Protein AF-0000000085946834 (afdb_homodimer)

Organism: Parascaris univalens (NCBI:txid6257)

InterPro domains:
  IPR003439 ABC transporter-like, ATP-binding domain [PF00005] (408-555)
  IPR003439 ABC transporter-like, ATP-binding domain [PS50893] (389-615)
  IPR003593 AAA+ ATPase domain [SM00382] (416-610)
  IPR011527 ABC transporter type 1, transmembrane domain [PF06472] (25-292)
  IPR027417 P-loop containing nucleoside triphosphate hydrolase [G3DSA:3.40.50.300] (363-598)
  IPR027417 P-loop containing nucleoside triphosphate hydrolase [SSF52540] (380-599)
  IPR036640 ABC transporter type 1, transmembrane domain superfamily [G3DSA:1.20.1560.10] (18-349)
  IPR036640 ABC transporter type 1, transmembrane domain superfamily [SSF90123] (38-286)
  IPR050835 ATP-binding cassette sub-family D [PTHR11384] (11-608)

Nearest PDB structures (foldseek):
  8jy4-assembly1_A  TM=6.502E-01  e=3.964E-16  Homo sapiens
  8jxq-assembly1_A  TM=6.758E-01  e=2.005E-15  Homo sapiens
  8jy5-assembly1_A  TM=6.287E-01  e=2.773E-15  Homo sapiens
  9br2-assembly1_A  TM=6.436E-01  e=9.682E-15  Homo sapiens
  9c2i-assembly1_A  TM=6.472E-01  e=2.445E-14  Homo sapiens

pLDDT: mean 84.72, std 12.9, range [30.95, 97.19]

Structure (mmCIF, N/CA/C/O backbone):
data_AF-0000000085946834-model_v1
#
loop_
_entity.id
_entity.type
_entity.pdbx_description
1 polymer 'ABC transporter domain-containing protein'
#
loop_
_atom_site.group_PDB
_atom_site.id
_atom_site.type_symbol
_atom_site.label_atom_id
_atom_site.label_alt_id
_atom_site.label_comp_id
_atom_site.label_asym_id
_atom_site.label_entity_id
_atom_site.label_seq_id
_atom_site.pdbx_PDB_ins_code
_atom_site.Cartn_x
_atom_site.Cartn_y
_atom_site.Cartn_z
_atom_site.occupancy
_atom_site.B_iso_or_equiv
_atom_site.auth_seq_id
_atom_site.auth_comp_id
_atom_site.auth_asym_id
_atom_site.auth_atom_id
_atom_site.pdbx_PDB_model_num
ATOM 1 N N . MET A 1 1 ? 5.125 11.539 22.953 1 47.06 1 MET A N 1
ATOM 2 C CA . MET A 1 1 ? 6.137 11.367 21.922 1 47.06 1 MET A CA 1
ATOM 3 C C . MET A 1 1 ? 6.277 9.898 21.531 1 47.06 1 MET A C 1
ATOM 5 O O . MET A 1 1 ? 6.336 9.023 22.406 1 47.06 1 MET A O 1
ATOM 9 N N . GLY A 1 2 ? 5.934 9.633 20.297 1 52.09 2 GLY A N 1
ATOM 10 C CA . GLY A 1 2 ? 5.902 8.242 19.859 1 52.09 2 GLY A CA 1
ATOM 11 C C . GLY A 1 2 ? 7.273 7.598 19.812 1 52.09 2 GLY A C 1
ATOM 12 O O . GLY A 1 2 ? 8.258 8.25 19.469 1 52.09 2 GLY A O 1
ATOM 13 N N . LYS A 1 3 ? 7.711 6.598 20.719 1 58.09 3 LYS A N 1
ATOM 14 C CA . LYS A 1 3 ? 8.945 5.816 20.641 1 58.09 3 LYS A CA 1
ATOM 15 C C . LYS A 1 3 ? 8.797 4.66 19.656 1 58.09 3 LYS A C 1
ATOM 17 O O . LYS A 1 3 ? 7.812 3.922 19.703 1 58.09 3 LYS A O 1
ATOM 22 N N . ARG A 1 4 ? 9.734 4.617 18.578 1 56.25 4 ARG A N 1
ATOM 23 C CA . ARG A 1 4 ? 9.82 3.475 17.672 1 56.25 4 ARG A CA 1
ATOM 24 C C . ARG A 1 4 ? 10.75 2.402 18.234 1 56.25 4 ARG A C 1
ATOM 26 O O . ARG A 1 4 ? 11.93 2.66 18.484 1 56.25 4 ARG A O 1
ATOM 33 N N . ARG A 1 5 ? 10.18 1.243 18.703 1 56.38 5 ARG A N 1
ATOM 34 C CA . ARG A 1 5 ? 11 0.137 19.188 1 56.38 5 ARG A CA 1
ATOM 35 C C . ARG A 1 5 ? 11.453 -0.752 18.031 1 56.38 5 ARG A C 1
ATOM 37 O O . ARG A 1 5 ? 10.656 -1.088 17.141 1 56.38 5 ARG A O 1
ATOM 44 N N . HIS A 1 6 ? 12.68 -0.855 17.688 1 57.78 6 HIS A N 1
ATOM 45 C CA . HIS A 1 6 ? 13.18 -1.764 16.656 1 57.78 6 HIS A CA 1
ATOM 46 C C . HIS A 1 6 ? 13.195 -3.203 17.156 1 57.78 6 HIS A C 1
ATOM 48 O O . HIS A 1 6 ? 14.156 -3.627 17.812 1 57.78 6 HIS A O 1
ATOM 54 N N . VAL A 1 7 ? 12.062 -3.873 17.359 1 52.03 7 VAL A N 1
ATOM 55 C CA . VAL A 1 7 ? 12.07 -5.258 17.828 1 52.03 7 VAL A CA 1
ATOM 56 C C . VAL A 1 7 ? 12.117 -6.199 16.625 1 52.03 7 VAL A C 1
ATOM 58 O O . VAL A 1 7 ? 11.25 -6.152 15.75 1 52.03 7 VAL A O 1
ATOM 61 N N . GLU A 1 8 ? 13.234 -6.613 16.203 1 54.06 8 GLU A N 1
ATOM 62 C CA . GLU A 1 8 ? 13.273 -7.668 15.188 1 54.06 8 GLU A CA 1
ATOM 63 C C . GLU A 1 8 ? 12.867 -9.016 15.781 1 54.06 8 GLU A C 1
ATOM 65 O O . GLU A 1 8 ? 13.578 -9.562 16.625 1 54.06 8 GLU A O 1
ATOM 70 N N . GLY A 1 9 ? 11.594 -9.273 15.875 1 55.28 9 GLY A N 1
ATOM 71 C CA . GLY A 1 9 ? 11.18 -10.531 16.469 1 55.28 9 GLY A CA 1
ATOM 72 C C . GLY A 1 9 ? 11.695 -11.742 15.703 1 55.28 9 GLY A C 1
ATOM 73 O O . GLY A 1 9 ? 12.141 -11.625 14.562 1 55.28 9 GLY A O 1
ATOM 74 N N . GLU A 1 10 ? 11.883 -12.852 16.281 1 59.16 10 GLU A N 1
ATOM 75 C CA . GLU A 1 10 ? 12.281 -14.133 15.711 1 59.16 10 GLU A CA 1
ATOM 76 C C . GLU A 1 10 ? 11.203 -14.68 14.781 1 59.16 10 GLU A C 1
ATOM 78 O O . GLU A 1 10 ? 10.039 -14.82 15.18 1 59.16 10 GLU A O 1
ATOM 83 N N . PHE A 1 11 ? 11.367 -14.562 13.398 1 62.44 11 PHE A N 1
ATOM 84 C CA . PHE A 1 11 ? 10.438 -15.031 12.375 1 62.44 11 PHE A CA 1
ATOM 85 C C . PHE A 1 11 ? 10.672 -16.516 12.07 1 62.44 11 PHE A C 1
ATOM 87 O O . PHE A 1 11 ? 11.719 -16.891 11.547 1 62.44 11 PHE A O 1
ATOM 94 N N . GLY A 1 12 ? 10.328 -17.516 13.078 1 61.97 12 GLY A N 1
ATOM 95 C CA . GLY A 1 12 ? 10.602 -18.906 12.766 1 61.97 12 GLY A CA 1
ATOM 96 C C . GLY A 1 12 ? 9.352 -19.719 12.477 1 61.97 12 GLY A C 1
ATOM 97 O O . GLY A 1 12 ? 8.25 -19.297 12.828 1 61.97 12 GLY A O 1
ATOM 98 N N . VAL A 1 13 ? 9.422 -20.766 11.508 1 66.12 13 VAL A N 1
ATOM 99 C CA . VAL A 1 13 ? 8.359 -21.688 11.133 1 66.12 13 VAL A CA 1
ATOM 100 C C . VAL A 1 13 ? 8.25 -22.797 12.18 1 66.12 13 VAL A C 1
ATOM 102 O O . VAL A 1 13 ? 7.602 -23.812 11.938 1 66.12 13 VAL A O 1
ATOM 105 N N . GLY A 1 14 ? 8.625 -22.578 13.352 1 71.81 14 GLY A N 1
ATOM 106 C CA . GLY A 1 14 ? 8.508 -23.594 14.383 1 71.81 14 GLY A CA 1
ATOM 107 C C . GLY A 1 14 ? 7.219 -23.5 15.18 1 71.81 14 GLY A C 1
ATOM 108 O O . GLY A 1 14 ? 6.156 -23.219 14.617 1 71.81 14 GLY A O 1
ATOM 109 N N . LEU A 1 15 ? 7.254 -23.797 16.375 1 78.44 15 LEU A N 1
ATOM 110 C CA . LEU A 1 15 ? 6.121 -23.797 17.297 1 78.44 15 LEU A CA 1
ATOM 111 C C . LEU A 1 15 ? 5.48 -22.406 17.359 1 78.44 15 L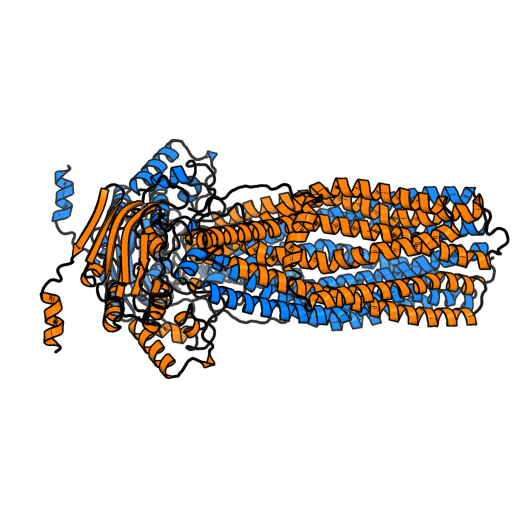EU A C 1
ATOM 113 O O . LEU A 1 15 ? 4.266 -22.297 17.531 1 78.44 15 LEU A O 1
ATOM 117 N N . GLN A 1 16 ? 6.215 -21.469 16.984 1 80.81 16 GLN A N 1
ATOM 118 C CA . GLN A 1 16 ? 5.719 -20.094 17.047 1 80.81 16 GLN A CA 1
ATOM 119 C C . GLN A 1 16 ? 4.734 -19.812 15.914 1 80.81 16 GLN A C 1
ATOM 121 O O . GLN A 1 16 ? 3.803 -19.031 16.078 1 80.81 16 GLN A O 1
ATOM 126 N N . PHE A 1 17 ? 4.977 -20.484 14.875 1 84.44 17 PHE A N 1
ATOM 127 C CA . PHE A 1 17 ? 4.078 -20.312 13.742 1 84.44 17 PHE A CA 1
ATOM 128 C C . PHE A 1 17 ? 2.664 -20.766 14.094 1 84.44 17 PHE A C 1
ATOM 130 O O . PHE A 1 17 ? 1.694 -20.062 13.805 1 84.44 17 PHE A O 1
ATOM 137 N N . TYR A 1 18 ? 2.588 -21.859 14.805 1 86.75 18 TYR A N 1
ATOM 138 C CA . TYR A 1 18 ? 1.28 -22.406 15.141 1 86.75 18 TYR A CA 1
ATOM 139 C C . TYR A 1 18 ? 0.589 -21.547 16.203 1 86.75 18 TYR A C 1
ATOM 141 O O . TYR A 1 18 ? -0.634 -21.391 16.172 1 86.75 18 TYR A O 1
ATOM 149 N N . VAL A 1 19 ? 1.345 -21.016 17.031 1 87.88 19 VAL A N 1
ATOM 150 C CA . VAL A 1 19 ? 0.779 -20.156 18.062 1 87.88 19 VAL A CA 1
ATOM 151 C C . VAL A 1 19 ? 0.197 -18.891 17.422 1 87.88 19 VAL A C 1
ATOM 153 O O . VAL A 1 19 ? -0.912 -18.469 17.75 1 87.88 19 VAL A O 1
ATOM 156 N N . ARG A 1 20 ? 0.953 -18.375 16.578 1 88.88 20 ARG A N 1
ATOM 157 C CA . ARG A 1 20 ? 0.507 -17.172 15.891 1 88.88 20 ARG A CA 1
ATOM 158 C C . ARG A 1 20 ? -0.698 -17.453 15 1 88.88 20 ARG A C 1
ATOM 160 O O . ARG A 1 20 ? -1.601 -16.625 14.883 1 88.88 20 ARG A O 1
ATOM 167 N N . LEU A 1 21 ? -0.651 -18.594 14.414 1 90.44 21 LEU A N 1
ATOM 168 C CA . LEU A 1 21 ? -1.771 -18.984 13.562 1 90.44 21 LEU A CA 1
ATOM 169 C C . LEU A 1 21 ? -3.043 -19.156 14.391 1 90.44 21 LEU A C 1
ATOM 171 O O . LEU A 1 21 ? -4.133 -18.812 13.93 1 90.44 21 LEU A O 1
ATOM 175 N N . ARG A 1 22 ? -2.898 -19.688 15.531 1 90.19 22 ARG A N 1
ATOM 176 C CA . ARG A 1 22 ? -4.047 -19.875 16.422 1 90.19 22 ARG A CA 1
ATOM 177 C C . ARG A 1 22 ? -4.652 -18.531 16.812 1 90.19 22 ARG A C 1
ATOM 179 O O . ARG A 1 22 ? -5.875 -18.391 16.891 1 90.19 22 ARG A O 1
ATOM 186 N N . LEU A 1 23 ? -3.816 -17.609 17 1 89.88 23 LEU A N 1
ATOM 187 C CA . LEU A 1 23 ? -4.277 -16.266 17.359 1 89.88 23 LEU A CA 1
ATOM 188 C C . LEU A 1 23 ? -5.078 -15.648 16.219 1 89.88 23 LEU A C 1
ATOM 190 O O . LEU A 1 23 ? -6.133 -15.055 16.438 1 89.88 23 LEU A O 1
ATOM 194 N N . VAL A 1 24 ? -4.59 -15.797 15.086 1 91.62 24 VAL A N 1
ATOM 195 C CA . VAL A 1 24 ? -5.238 -15.203 13.922 1 91.62 24 VAL A CA 1
ATOM 196 C C . VAL A 1 24 ? -6.477 -16.016 13.547 1 91.62 24 VAL A C 1
ATOM 198 O O . VAL A 1 24 ? -7.449 -15.477 13.023 1 91.62 24 VAL A O 1
ATOM 201 N N . ALA A 1 25 ? -6.43 -17.328 13.805 1 91.12 25 ALA A N 1
ATOM 202 C CA . ALA A 1 25 ? -7.551 -18.203 13.484 1 91.12 25 ALA A CA 1
ATOM 203 C C . ALA A 1 25 ? -8.805 -17.797 14.25 1 91.12 25 ALA A C 1
ATOM 205 O O . ALA A 1 25 ? -9.922 -17.953 13.742 1 91.12 25 ALA A O 1
ATOM 206 N N . ARG A 1 26 ? -8.602 -17.219 15.383 1 89.06 26 ARG A N 1
ATOM 207 C CA . ARG A 1 26 ? -9.734 -16.75 16.172 1 89.06 26 ARG A CA 1
ATOM 208 C C . ARG A 1 26 ? -10.453 -15.602 15.453 1 89.06 26 ARG A C 1
ATOM 210 O O . ARG A 1 26 ? -11.664 -15.438 15.602 1 89.06 26 ARG A O 1
ATOM 217 N N . LEU A 1 27 ? -9.695 -14.836 14.695 1 90.75 27 LEU A N 1
ATOM 218 C CA . LEU A 1 27 ? -10.266 -13.734 13.93 1 90.75 27 LEU A CA 1
ATOM 219 C C . LEU A 1 27 ? -10.961 -14.242 12.672 1 90.75 27 LEU A C 1
ATOM 221 O O . LEU A 1 27 ? -11.914 -13.625 12.195 1 90.75 27 LEU A O 1
ATOM 225 N N . LEU A 1 28 ? -10.461 -15.352 12.18 1 91.25 28 LEU A N 1
ATOM 226 C CA . LEU A 1 28 ? -10.977 -15.891 10.93 1 91.25 28 LEU A CA 1
ATOM 227 C C . LEU A 1 28 ? -12.312 -16.594 11.148 1 91.25 28 LEU A C 1
ATOM 229 O O . LEU A 1 28 ? -13.18 -16.562 10.273 1 91.25 28 LEU A O 1
ATOM 233 N N . PHE A 1 29 ? -12.406 -17.234 12.359 1 89.56 29 PHE A N 1
ATOM 234 C CA . PHE A 1 29 ? -13.625 -17.969 12.672 1 89.56 29 PHE A CA 1
ATOM 235 C C . PHE A 1 29 ? -14.328 -17.359 13.883 1 89.56 29 PHE A C 1
ATOM 237 O O . PHE A 1 29 ? -14.414 -18 14.938 1 89.56 29 PHE A O 1
ATOM 244 N N . PRO A 1 30 ? -14.867 -16.141 13.75 1 79.25 30 PRO A N 1
ATOM 245 C CA . PRO A 1 30 ? -15.562 -15.547 14.898 1 79.25 30 PRO A CA 1
ATOM 246 C C . PRO A 1 30 ? -16.844 -16.281 15.25 1 79.25 30 PRO A C 1
ATOM 248 O O . PRO A 1 30 ? -17.188 -16.406 16.438 1 79.25 30 PRO A O 1
ATOM 251 N N . ARG A 1 31 ? -17.688 -16.703 14.242 1 78 31 ARG A N 1
ATOM 252 C CA . ARG A 1 31 ? -18.938 -17.438 14.398 1 78 31 ARG A CA 1
ATOM 253 C C . ARG A 1 31 ? -19.109 -18.469 13.281 1 78 31 ARG A C 1
ATOM 255 O O . ARG A 1 31 ? -18.281 -18.562 12.383 1 78 31 ARG A O 1
ATOM 262 N N . ILE A 1 32 ? -19.969 -19.312 13.617 1 77.5 32 ILE A N 1
ATOM 263 C CA . ILE A 1 32 ? -20.328 -20.281 12.578 1 77.5 32 ILE A CA 1
ATOM 264 C C . ILE A 1 32 ? -20.953 -19.547 11.391 1 77.5 32 ILE A C 1
ATOM 266 O O . ILE A 1 32 ? -22.125 -19.172 11.445 1 77.5 32 ILE A O 1
ATOM 270 N N . ASP A 1 33 ? -20.016 -18.969 10.672 1 81.31 33 ASP A N 1
ATOM 271 C CA . ASP A 1 33 ? -20.5 -18.172 9.547 1 81.31 33 ASP A CA 1
ATOM 272 C C . ASP A 1 33 ? -20.219 -18.859 8.219 1 81.31 33 ASP A C 1
ATOM 274 O O . ASP A 1 33 ? -20.016 -20.078 8.172 1 81.31 33 ASP A O 1
ATOM 278 N N . LEU A 1 34 ? -20.312 -18.188 7.148 1 87.19 34 LEU A N 1
ATOM 279 C CA . LEU A 1 34 ? -20.156 -18.641 5.77 1 87.19 34 LEU A CA 1
ATOM 280 C C . LEU A 1 34 ? -18.781 -19.266 5.551 1 87.19 34 LEU A C 1
ATOM 282 O O . LEU A 1 34 ? -18.625 -20.141 4.695 1 87.19 34 LEU A O 1
ATOM 286 N N . ALA A 1 35 ? -17.828 -18.938 6.461 1 90.88 35 ALA A N 1
ATOM 287 C CA . ALA A 1 35 ? -16.469 -19.453 6.309 1 90.88 35 ALA A CA 1
ATOM 288 C C . ALA A 1 35 ? -16.406 -20.953 6.594 1 90.88 35 ALA A C 1
ATOM 290 O O . ALA A 1 35 ? -15.703 -21.703 5.906 1 90.88 35 ALA A O 1
ATOM 291 N N . VAL A 1 36 ? -17.188 -21.438 7.543 1 90.94 36 VAL A N 1
ATOM 292 C CA . VAL A 1 36 ? -17.203 -22.859 7.902 1 90.94 36 VAL A CA 1
ATOM 293 C C . VAL A 1 36 ? -17.828 -23.672 6.77 1 90.94 36 VAL A C 1
ATOM 295 O O . VAL A 1 36 ? -17.344 -24.75 6.441 1 90.94 36 VAL A O 1
ATOM 298 N N . ILE A 1 37 ? -18.797 -23.062 6.172 1 92.62 37 ILE A N 1
ATOM 299 C CA . ILE A 1 37 ? -19.453 -23.734 5.059 1 92.62 37 ILE A CA 1
ATOM 300 C C . ILE A 1 37 ? -18.5 -23.875 3.885 1 92.62 37 ILE A C 1
ATOM 302 O O . ILE A 1 37 ? -18.422 -24.922 3.244 1 92.62 37 ILE A O 1
ATOM 306 N N . PHE A 1 38 ? -17.75 -22.875 3.67 1 93.44 38 PHE A N 1
ATOM 307 C CA . PHE A 1 38 ? -16.828 -22.906 2.537 1 93.44 38 PHE A CA 1
ATOM 308 C C . PHE A 1 38 ? -15.656 -23.828 2.818 1 93.44 38 PHE A C 1
ATOM 310 O O . PHE A 1 38 ? -15.086 -24.422 1.896 1 93.44 38 PHE A O 1
ATOM 317 N N . VAL A 1 39 ? -15.281 -23.953 4.113 1 92.25 39 VAL A N 1
ATOM 318 C CA . VAL A 1 39 ? -14.234 -24.922 4.453 1 92.25 39 VAL A CA 1
ATOM 319 C C . VAL A 1 39 ? -14.703 -26.328 4.133 1 92.25 39 VAL A C 1
ATOM 321 O O . VAL A 1 39 ? -13.984 -27.109 3.49 1 92.25 39 VAL A O 1
ATOM 324 N N . PHE A 1 40 ? -15.906 -26.656 4.473 1 92.25 40 PHE A N 1
ATOM 325 C CA . PHE A 1 40 ? -16.453 -27.984 4.223 1 92.25 40 PHE A CA 1
ATOM 326 C C . PHE A 1 40 ? -16.703 -28.203 2.734 1 92.25 40 PHE A C 1
ATOM 328 O O . PHE A 1 40 ? -16.5 -29.297 2.219 1 92.25 40 PHE A O 1
ATOM 335 N N . ALA A 1 41 ? -17.125 -27.125 2.127 1 93.44 41 ALA A N 1
ATOM 336 C CA . ALA A 1 41 ? -17.344 -27.219 0.684 1 93.44 41 ALA A CA 1
ATOM 337 C C . ALA A 1 41 ? -16.016 -27.469 -0.047 1 93.44 41 ALA A C 1
ATOM 339 O O . ALA A 1 41 ? -15.969 -28.25 -0.991 1 93.44 41 ALA A O 1
ATOM 340 N N . THR A 1 42 ? -15.016 -26.797 0.385 1 92.5 42 THR A N 1
ATOM 341 C CA . THR A 1 42 ? -13.695 -27 -0.214 1 92.5 42 THR A CA 1
ATOM 342 C C . THR A 1 42 ? -13.18 -28.406 0.045 1 92.5 42 THR A C 1
ATOM 344 O O . THR A 1 42 ? -12.617 -29.047 -0.849 1 92.5 42 THR A O 1
ATOM 347 N N . LEU A 1 43 ? -13.391 -28.906 1.218 1 90.5 43 LEU A N 1
ATOM 348 C CA . LEU A 1 43 ? -12.961 -30.25 1.561 1 90.5 43 LEU A CA 1
ATOM 349 C C . LEU A 1 43 ? -13.727 -31.297 0.751 1 90.5 43 LEU A C 1
ATOM 351 O O . LEU A 1 43 ? -13.141 -32.25 0.229 1 90.5 43 LEU A O 1
ATOM 355 N N . SER A 1 44 ? -15.031 -31.094 0.64 1 92 44 SER A N 1
ATOM 356 C CA . SER A 1 44 ? -15.859 -32.031 -0.11 1 92 44 SER A CA 1
ATOM 357 C C . SER A 1 44 ? -15.492 -32.031 -1.589 1 92 44 SER A C 1
ATOM 359 O O . SER A 1 44 ? -15.406 -33.094 -2.207 1 92 44 SER A O 1
ATOM 361 N N . ALA A 1 45 ? -15.32 -30.875 -2.092 1 91.75 45 ALA A N 1
ATOM 362 C CA . ALA A 1 45 ? -14.93 -30.781 -3.496 1 91.75 45 ALA A CA 1
ATOM 363 C C . ALA A 1 45 ? -13.547 -31.375 -3.719 1 91.75 45 ALA A C 1
ATOM 365 O O . ALA A 1 45 ? -13.281 -31.969 -4.762 1 91.75 45 ALA A O 1
ATOM 366 N N . SER A 1 46 ? -12.656 -31.188 -2.75 1 90.94 46 SER A N 1
ATOM 367 C CA . SER A 1 46 ? -11.312 -31.75 -2.863 1 90.94 46 SER A CA 1
ATOM 368 C C . SER A 1 46 ? -11.336 -33.281 -2.824 1 90.94 46 SER A C 1
ATOM 370 O O . SER A 1 46 ? -10.625 -33.938 -3.582 1 90.94 46 SER A O 1
ATOM 372 N N . ILE A 1 47 ? -12.141 -33.844 -1.989 1 89.19 47 ILE A N 1
ATOM 373 C CA . ILE A 1 47 ? -12.289 -35.281 -1.898 1 89.19 47 ILE A CA 1
ATOM 374 C C . ILE A 1 47 ? -12.898 -35.844 -3.189 1 89.19 47 ILE A C 1
ATOM 376 O O . ILE A 1 47 ? -12.414 -36.812 -3.746 1 89.19 47 ILE A O 1
ATOM 380 N N . GLY A 1 48 ? -13.969 -35.156 -3.586 1 89.44 48 GLY A N 1
ATOM 381 C CA . GLY A 1 48 ? -14.57 -35.562 -4.848 1 89.44 48 GLY A CA 1
ATOM 382 C C . GLY A 1 48 ? -13.602 -35.5 -6.016 1 89.44 48 GLY A C 1
ATOM 383 O O . GLY A 1 48 ? -13.562 -36.406 -6.836 1 89.44 48 GLY A O 1
ATOM 384 N N . SER A 1 49 ? -12.867 -34.469 -6.062 1 90.31 49 SER A N 1
ATOM 385 C CA . SER A 1 49 ? -11.891 -34.312 -7.141 1 90.31 49 SER A CA 1
ATOM 386 C C . SER A 1 49 ? -10.82 -35.406 -7.082 1 90.31 49 SER A C 1
ATOM 388 O O . SER A 1 49 ? -10.344 -35.875 -8.117 1 90.31 49 SER A O 1
ATOM 390 N N . GLU A 1 50 ? -10.406 -35.812 -5.902 1 88.31 50 GLU A N 1
ATOM 391 C CA . GLU A 1 50 ? -9.375 -36.844 -5.758 1 88.31 50 GLU A CA 1
ATOM 392 C C . GLU A 1 50 ? -9.898 -38.219 -6.156 1 88.31 50 GLU A C 1
ATOM 394 O O . GLU A 1 50 ? -9.164 -39.031 -6.711 1 88.31 50 GLU A O 1
ATOM 399 N N . ILE A 1 51 ? -11.117 -38.469 -5.875 1 89.56 51 ILE A N 1
ATOM 400 C CA . ILE A 1 51 ? -11.727 -39.75 -6.246 1 89.56 51 ILE A CA 1
ATOM 401 C C . ILE A 1 51 ? -11.797 -39.875 -7.766 1 89.56 51 ILE A C 1
ATOM 403 O O . ILE A 1 51 ? -11.461 -40.906 -8.336 1 89.56 51 ILE A O 1
ATOM 407 N N . VAL A 1 52 ? -12.203 -38.75 -8.344 1 90.75 52 VAL A N 1
ATOM 408 C CA . VAL A 1 52 ? -12.305 -38.781 -9.797 1 90.75 52 VAL A CA 1
ATOM 409 C C . VAL A 1 52 ? -10.914 -38.812 -10.422 1 90.75 52 VAL A C 1
ATOM 411 O O . VAL A 1 52 ? -10.719 -39.438 -11.469 1 90.75 52 VAL A O 1
ATOM 414 N N . THR A 1 53 ? -9.914 -38.219 -9.75 1 88.19 53 THR A N 1
ATOM 415 C CA . THR A 1 53 ? -8.539 -38.25 -10.227 1 88.19 53 THR A CA 1
ATOM 416 C C . THR A 1 53 ? -8.016 -39.688 -10.258 1 88.19 53 THR A C 1
ATOM 418 O O . THR A 1 53 ? -7.281 -40.062 -11.172 1 88.19 53 THR A O 1
ATOM 421 N N . TYR A 1 54 ? -8.367 -40.469 -9.297 1 87.44 54 TYR A N 1
ATOM 422 C CA . TYR A 1 54 ? -7.957 -41.875 -9.258 1 87.44 54 TYR A CA 1
ATOM 423 C C . TYR A 1 54 ? -8.5 -42.625 -10.461 1 87.44 54 TYR A C 1
ATOM 425 O O . TYR A 1 54 ? -7.762 -43.375 -11.125 1 87.44 54 TYR A O 1
ATOM 433 N N . HIS A 1 55 ? -9.766 -42.438 -10.781 1 88.38 55 HIS A N 1
ATOM 434 C CA . HIS A 1 55 ? -10.367 -43.125 -11.914 1 88.38 55 HIS A CA 1
ATOM 435 C C . HIS A 1 55 ? -9.812 -42.625 -13.234 1 88.38 55 HIS A C 1
ATOM 437 O O . HIS A 1 55 ? -9.664 -43.406 -14.188 1 88.38 55 HIS A O 1
ATOM 443 N N . LEU A 1 56 ? -9.555 -41.406 -13.297 1 87.25 56 LEU A N 1
ATOM 444 C CA . LEU A 1 56 ? -8.961 -40.812 -14.492 1 87.25 56 LEU A CA 1
ATOM 445 C C . LEU A 1 56 ? -7.535 -41.312 -14.695 1 87.25 56 LEU A C 1
ATOM 447 O O . LEU A 1 56 ? -7.086 -41.5 -15.828 1 87.25 56 LEU A O 1
ATOM 451 N N . GLY A 1 57 ? -6.793 -41.594 -13.602 1 85.12 57 GLY A N 1
ATOM 452 C CA . GLY A 1 57 ? -5.422 -42.062 -13.664 1 85.12 57 GLY A CA 1
ATOM 453 C C . GLY A 1 57 ? -5.309 -43.469 -14.188 1 85.12 57 GLY A C 1
ATOM 454 O O . GLY A 1 57 ? -4.242 -43.875 -14.648 1 85.12 57 GLY A O 1
ATOM 455 N N . LEU A 1 58 ? -6.41 -44.25 -14.203 1 86.62 58 LEU A N 1
ATOM 456 C CA . LEU A 1 58 ? -6.391 -45.656 -14.672 1 86.62 58 LEU A CA 1
ATOM 457 C C . LEU A 1 58 ? -6.719 -45.719 -16.156 1 86.62 58 LEU A C 1
ATOM 459 O O . LEU A 1 58 ? -6.578 -46.781 -16.766 1 86.62 58 LEU A O 1
ATOM 463 N N . VAL A 1 59 ? -7.121 -44.594 -16.688 1 85.5 59 VAL A N 1
ATOM 464 C CA . VAL A 1 59 ? -7.551 -44.562 -18.094 1 85.5 59 VAL A CA 1
ATOM 465 C C . VAL A 1 59 ? -6.363 -44.844 -19 1 85.5 59 VAL A C 1
ATOM 467 O O . VAL A 1 59 ? -6.473 -45.656 -19.938 1 85.5 59 VAL A O 1
ATOM 470 N N . PRO A 1 60 ? -5.129 -44.25 -18.734 1 82.12 60 PRO A N 1
ATOM 471 C CA . PRO A 1 60 ? -3.988 -44.562 -19.594 1 82.12 60 PRO A CA 1
ATOM 472 C C . PRO A 1 60 ? -3.652 -46.062 -19.609 1 82.12 60 PRO A C 1
ATOM 474 O O . PRO A 1 60 ? -3.301 -46.625 -20.656 1 82.12 60 PRO A O 1
ATOM 477 N N . GLY A 1 61 ? -3.752 -46.719 -18.438 1 81.75 61 GLY A N 1
ATOM 478 C CA . GLY A 1 61 ? -3.516 -48.125 -18.406 1 81.75 61 GLY A CA 1
ATOM 479 C C . GLY A 1 61 ? -4.484 -48.938 -19.266 1 81.75 61 GLY A C 1
ATOM 480 O O . GLY A 1 61 ? -4.074 -49.812 -20.016 1 81.75 61 GLY A O 1
ATOM 481 N N . LYS A 1 62 ? -5.773 -48.562 -19.203 1 85.88 62 LYS A N 1
ATOM 482 C CA . LYS A 1 62 ? -6.785 -49.25 -20.031 1 85.88 62 LYS A CA 1
ATOM 483 C C . LYS A 1 62 ? -6.574 -48.938 -21.5 1 85.88 62 LYS A C 1
ATOM 485 O O . LYS A 1 62 ? -6.832 -49.812 -22.359 1 85.88 62 LYS A O 1
ATOM 490 N N . MET A 1 63 ? -6.133 -47.812 -21.781 1 85.75 63 MET A N 1
ATOM 491 C CA . MET A 1 63 ? -5.859 -47.438 -23.172 1 85.75 63 MET A CA 1
ATOM 492 C C . MET A 1 63 ? -4.68 -48.25 -23.703 1 85.75 63 MET A C 1
ATOM 494 O O . MET A 1 63 ? -4.703 -48.688 -24.859 1 85.75 63 MET A O 1
ATOM 498 N N . TYR A 1 64 ? -3.607 -48.344 -22.812 1 81.88 64 TYR A N 1
ATOM 499 C CA . TYR A 1 64 ? -2.479 -49.188 -23.203 1 81.88 64 TYR A CA 1
ATOM 500 C C . TYR A 1 64 ? -2.941 -50.594 -23.531 1 81.88 64 TYR A C 1
ATOM 502 O O . TYR A 1 64 ? -2.486 -51.188 -24.516 1 81.88 64 TYR A O 1
ATOM 510 N N . GLY A 1 65 ? -3.822 -51.125 -22.734 1 80.94 65 GLY A N 1
ATOM 511 C CA . GLY A 1 65 ? -4.352 -52.438 -22.969 1 80.94 65 GLY A CA 1
ATOM 512 C C . GLY A 1 65 ? -5.121 -52.562 -24.266 1 80.94 65 GLY A C 1
ATOM 513 O O . GLY A 1 65 ? -4.945 -53.531 -25.016 1 80.94 65 GLY A O 1
ATOM 514 N N . ALA A 1 66 ? -5.949 -51.594 -24.578 1 84.75 66 ALA A N 1
ATOM 515 C CA . ALA A 1 66 ? -6.746 -51.594 -25.797 1 84.75 66 ALA A CA 1
ATOM 516 C C . ALA A 1 66 ? -5.859 -51.469 -27.031 1 84.75 66 ALA A C 1
ATOM 518 O O . ALA A 1 66 ? -6.125 -52.094 -28.062 1 84.75 66 ALA A O 1
ATOM 519 N N . LEU A 1 67 ? -4.801 -50.719 -26.984 1 83.06 67 LEU A N 1
ATOM 520 C CA . LEU A 1 67 ? -3.914 -50.5 -28.109 1 83.06 67 LEU A CA 1
ATOM 521 C C . LEU A 1 67 ? -3.012 -51.688 -28.359 1 83.06 67 LEU A C 1
ATOM 523 O O . LEU A 1 67 ? -2.77 -52.094 -29.5 1 83.06 67 LEU A O 1
ATOM 527 N N . LEU A 1 68 ? -2.533 -52.281 -27.219 1 80.75 68 LEU A N 1
ATOM 528 C CA . LEU A 1 68 ? -1.64 -53.438 -27.344 1 80.75 68 LEU A CA 1
ATOM 529 C C . LEU A 1 68 ? -2.395 -54.656 -27.859 1 80.75 68 LEU A C 1
ATOM 531 O O . LEU A 1 68 ? -1.837 -55.469 -28.594 1 80.75 68 LEU A O 1
ATOM 535 N N . SER A 1 69 ? -3.688 -54.781 -27.453 1 81.75 69 SER A N 1
ATOM 536 C CA . SER A 1 69 ? -4.496 -55.938 -27.906 1 81.75 69 SER A CA 1
ATOM 537 C C . SER A 1 69 ? -5.145 -55.625 -29.266 1 81.75 69 SER A C 1
ATOM 539 O O . SER A 1 69 ? -5.727 -56.531 -29.875 1 81.75 69 SER A O 1
ATOM 541 N N . ARG A 1 70 ? -5.047 -54.438 -29.812 1 84.38 70 ARG A N 1
ATOM 542 C CA . ARG A 1 70 ? -5.605 -54 -31.094 1 84.38 70 ARG A CA 1
ATOM 543 C C . ARG A 1 70 ? -7.117 -54.219 -31.125 1 84.38 70 ARG A C 1
ATOM 545 O O . ARG A 1 70 ? -7.645 -54.75 -32.094 1 84.38 70 ARG A O 1
ATOM 552 N N . ASP A 1 71 ? -7.773 -53.938 -30.047 1 86.44 71 ASP A N 1
ATOM 553 C CA . ASP A 1 71 ? -9.227 -54.031 -29.938 1 86.44 71 ASP A CA 1
ATOM 554 C C . ASP A 1 71 ? -9.875 -52.656 -30.125 1 86.44 71 ASP A C 1
ATOM 556 O O . ASP A 1 71 ? -9.828 -51.812 -29.219 1 86.44 71 ASP A O 1
ATOM 560 N N . VAL A 1 72 ? -10.617 -52.438 -31.172 1 88.56 72 VAL A N 1
ATOM 561 C CA . VAL A 1 72 ? -11.188 -51.156 -31.547 1 88.56 72 VAL A CA 1
ATOM 562 C C . VAL A 1 72 ? -12.352 -50.812 -30.625 1 88.56 72 VAL A C 1
ATOM 564 O O . VAL A 1 72 ? -12.5 -49.688 -30.203 1 88.56 72 VAL A O 1
ATOM 567 N N . LYS A 1 73 ? -13.18 -51.781 -30.344 1 89.38 73 LYS A N 1
ATOM 568 C CA . LYS A 1 73 ? -14.344 -51.531 -29.5 1 89.38 73 LYS A CA 1
ATOM 569 C C . LYS A 1 73 ? -13.93 -51.125 -28.094 1 89.38 73 LYS A C 1
ATOM 571 O O . LYS A 1 73 ? -14.477 -50.188 -27.516 1 89.38 73 LYS A O 1
ATOM 576 N N . LYS A 1 74 ? -12.961 -51.781 -27.562 1 89.19 74 LYS A N 1
ATOM 577 C CA . LYS A 1 74 ? -12.461 -51.438 -26.219 1 89.19 74 LYS A CA 1
ATOM 578 C C . LYS A 1 74 ? -11.844 -50.062 -26.188 1 89.19 74 LYS A C 1
ATOM 580 O O . LYS A 1 74 ? -11.977 -49.344 -25.203 1 89.19 74 LYS A O 1
ATOM 585 N N . PHE A 1 75 ? -11.266 -49.75 -27.281 1 90.19 75 PHE A N 1
ATOM 586 C CA . PHE A 1 75 ? -10.633 -48.438 -27.375 1 90.19 75 PHE A CA 1
ATOM 587 C C . PHE A 1 75 ? -11.664 -47.312 -27.25 1 90.19 75 PHE A C 1
ATOM 589 O O . PHE A 1 75 ? -11.508 -46.406 -26.453 1 90.19 75 PHE A O 1
ATOM 596 N N . TRP A 1 76 ? -12.766 -47.344 -27.984 1 89.81 76 TRP A N 1
ATOM 597 C CA . TRP A 1 76 ? -13.758 -46.281 -28 1 89.81 76 TRP A CA 1
ATOM 598 C C . TRP A 1 76 ? -14.555 -46.25 -26.703 1 89.81 76 TRP A C 1
ATOM 600 O O . TRP A 1 76 ? -14.977 -45.156 -26.266 1 89.81 76 TRP A O 1
ATOM 610 N N . ASP A 1 77 ? -14.703 -47.375 -26.031 1 90.56 77 ASP A N 1
ATOM 611 C CA . ASP A 1 77 ? -15.359 -47.375 -24.719 1 90.56 77 ASP A CA 1
ATOM 612 C C . ASP A 1 77 ? -14.516 -46.688 -23.656 1 90.56 77 ASP A C 1
ATOM 614 O O . ASP A 1 77 ? -15.031 -45.906 -22.859 1 90.56 77 ASP A O 1
ATOM 618 N N . VAL A 1 78 ? -13.211 -46.969 -23.703 1 89.94 78 VAL A N 1
ATOM 619 C CA . VAL A 1 78 ? -12.305 -46.375 -22.75 1 89.94 78 VAL A CA 1
ATOM 620 C C . VAL A 1 78 ? -12.188 -44.875 -23.031 1 89.94 78 VAL A C 1
ATOM 622 O O . VAL A 1 78 ? -12.117 -44.062 -22.094 1 89.94 78 VAL A O 1
ATOM 625 N N . PHE A 1 79 ? -12.242 -44.531 -24.297 1 89.62 79 PHE A N 1
ATOM 626 C CA . PHE A 1 79 ? -12.133 -43.125 -24.672 1 89.62 79 PHE A CA 1
ATOM 627 C C . PHE A 1 79 ? -13.352 -42.344 -24.203 1 89.62 79 PHE A C 1
ATOM 629 O O . PHE A 1 79 ? -13.227 -41.219 -23.688 1 89.62 79 PHE A O 1
ATOM 636 N N . ALA A 1 80 ? -14.516 -42.875 -24.375 1 90.44 80 ALA A N 1
ATOM 637 C CA . ALA A 1 80 ? -15.758 -42.219 -23.969 1 90.44 80 ALA A CA 1
ATOM 638 C C . ALA A 1 80 ? -15.828 -42.094 -22.453 1 90.44 80 ALA A C 1
ATOM 640 O O . ALA A 1 80 ? -16.172 -41.031 -21.938 1 90.44 80 ALA A O 1
ATOM 641 N N . THR A 1 81 ? -15.5 -43.125 -21.75 1 90.19 81 THR A N 1
ATOM 642 C CA . THR A 1 81 ? -15.531 -43.062 -20.297 1 90.19 81 THR A CA 1
ATOM 643 C C . THR A 1 81 ? -14.445 -42.125 -19.766 1 90.19 81 THR A C 1
ATOM 645 O O . THR A 1 81 ? -14.656 -41.438 -18.766 1 90.19 81 THR A O 1
ATOM 648 N N . GLY A 1 82 ? -13.32 -42.219 -20.406 1 89.75 82 GLY A N 1
ATOM 649 C CA . GLY A 1 82 ? -12.258 -41.281 -20.016 1 89.75 82 GLY A CA 1
ATOM 650 C C . GLY A 1 82 ? -12.609 -39.844 -20.234 1 89.75 82 GLY A C 1
ATOM 651 O O . GLY A 1 82 ? -12.305 -39 -19.391 1 89.75 82 GLY A O 1
ATOM 652 N N . SER A 1 83 ? -13.297 -39.5 -21.312 1 90.38 83 SER A N 1
ATOM 653 C CA . SER A 1 83 ? -13.711 -38.156 -21.609 1 90.38 83 SER A CA 1
ATOM 654 C C . SER A 1 83 ? -14.727 -37.625 -20.594 1 90.38 83 SER A C 1
ATOM 656 O O . SER A 1 83 ? -14.648 -36.5 -20.156 1 90.38 83 SER A O 1
ATOM 658 N N . MET A 1 84 ? -15.609 -38.469 -20.219 1 91.25 84 MET A N 1
ATOM 659 C CA . MET A 1 84 ? -16.609 -38.094 -19.234 1 91.25 84 MET A CA 1
ATOM 660 C C . MET A 1 84 ? -15.984 -37.875 -17.875 1 91.25 84 MET A C 1
ATOM 662 O O . MET A 1 84 ? -16.344 -36.938 -17.156 1 91.25 84 MET A O 1
ATOM 666 N N . THR A 1 85 ? -15.086 -38.719 -17.5 1 92.06 85 THR A N 1
ATOM 667 C CA . THR A 1 85 ? -14.398 -38.562 -16.219 1 92.06 85 THR A CA 1
ATOM 668 C C . THR A 1 85 ? -13.555 -37.312 -16.188 1 92.06 85 THR A C 1
ATOM 670 O O . THR A 1 85 ? -13.422 -36.656 -15.148 1 92.06 85 THR A O 1
ATOM 673 N N . CYS A 1 86 ? -12.992 -36.969 -17.312 1 90.75 86 CYS A N 1
ATOM 674 C CA . CYS A 1 86 ? -12.18 -35.75 -17.391 1 90.75 86 CYS A CA 1
ATOM 675 C C . CYS A 1 86 ? -13.023 -34.5 -17.188 1 90.75 86 CYS A C 1
ATOM 677 O O . CYS A 1 86 ? -12.617 -33.594 -16.484 1 90.75 86 CYS A O 1
ATOM 679 N N . VAL A 1 87 ? -14.203 -34.469 -17.828 1 90.69 87 VAL A N 1
ATOM 680 C CA . VAL A 1 87 ? -15.109 -33.344 -17.672 1 90.69 87 VAL A CA 1
ATOM 681 C C . VAL A 1 87 ? -15.539 -33.25 -16.203 1 90.69 87 VAL A C 1
ATOM 683 O O . VAL A 1 87 ? -15.594 -32.125 -15.656 1 90.69 87 VAL A O 1
ATOM 686 N N . GLY A 1 88 ? -15.852 -34.375 -15.617 1 91.31 88 GLY A N 1
ATOM 687 C CA . GLY A 1 88 ? -16.203 -34.375 -14.211 1 91.31 88 GLY A CA 1
ATOM 688 C C . GLY A 1 88 ? -15.094 -33.844 -13.312 1 91.31 88 GLY A C 1
ATOM 689 O O . GLY A 1 88 ? -15.344 -33.094 -12.375 1 91.31 88 GLY A O 1
ATOM 690 N N . LYS A 1 89 ? -13.852 -34.188 -13.586 1 91.81 89 LYS A N 1
ATOM 691 C CA . LYS A 1 89 ? -12.703 -33.719 -12.82 1 91.81 89 LYS A CA 1
ATOM 692 C C . LYS A 1 89 ? -12.531 -32.219 -12.938 1 91.81 89 LYS A C 1
ATOM 694 O O . LYS A 1 89 ? -12.273 -31.516 -11.945 1 91.81 89 LYS A O 1
ATOM 699 N N . CYS A 1 90 ? -12.695 -31.672 -14.164 1 90.94 90 CYS A N 1
ATOM 700 C CA . CYS A 1 90 ? -12.531 -30.234 -14.398 1 90.94 90 CYS A CA 1
ATOM 701 C C . CYS A 1 90 ? -13.602 -29.438 -13.664 1 90.94 90 CYS A C 1
ATOM 703 O O . CYS A 1 90 ? -13.32 -28.375 -13.117 1 90.94 90 CYS A O 1
ATOM 705 N N . ILE A 1 91 ? -14.805 -30 -13.609 1 91.94 91 ILE A N 1
ATOM 706 C CA . ILE A 1 91 ? -15.898 -29.328 -12.914 1 91.94 91 ILE A CA 1
ATOM 707 C C . ILE A 1 91 ? -15.602 -29.297 -11.414 1 91.94 91 ILE A C 1
ATOM 709 O O . ILE A 1 91 ? -15.719 -28.266 -10.766 1 91.94 91 ILE A O 1
ATOM 713 N N . LEU A 1 92 ? -15.164 -30.391 -10.914 1 91.94 92 LEU A N 1
ATOM 714 C CA . LEU A 1 92 ? -14.922 -30.484 -9.484 1 91.94 92 LEU A CA 1
ATOM 715 C C . LEU A 1 92 ? -13.719 -29.641 -9.078 1 91.94 92 LEU A C 1
ATOM 717 O O . LEU A 1 92 ? -13.711 -29.031 -8.008 1 91.94 92 LEU A O 1
ATOM 721 N N . PHE A 1 93 ? -12.742 -29.609 -9.922 1 90.88 93 PHE A N 1
ATOM 722 C CA . PHE A 1 93 ? -11.57 -28.797 -9.633 1 90.88 93 PHE A CA 1
ATOM 723 C C . PHE A 1 93 ? -11.922 -27.312 -9.656 1 90.88 93 PHE A C 1
ATOM 725 O O . PHE A 1 93 ? -11.43 -26.531 -8.828 1 90.88 93 PHE A O 1
ATOM 732 N N . SER A 1 94 ? -12.719 -26.969 -10.641 1 91.56 94 SER A N 1
ATOM 733 C CA . SER A 1 94 ? -13.156 -25.578 -10.727 1 91.56 94 SER A CA 1
ATOM 734 C C . SER A 1 94 ? -13.992 -25.188 -9.516 1 91.56 94 SER A C 1
ATOM 736 O O . SER A 1 94 ? -13.867 -24.062 -9.008 1 91.56 94 SER A O 1
ATOM 738 N N . LEU A 1 95 ? -14.781 -26.078 -9.109 1 91.88 95 LEU A N 1
ATOM 739 C CA . LEU A 1 95 ? -15.594 -25.812 -7.93 1 91.88 95 LEU A CA 1
ATOM 740 C C . LEU A 1 95 ? -14.727 -25.719 -6.68 1 91.88 95 LEU A C 1
ATOM 742 O O . LEU A 1 95 ? -14.977 -24.891 -5.809 1 91.88 95 LEU A O 1
ATOM 746 N N . LEU A 1 96 ? -13.805 -26.562 -6.598 1 93.12 96 LEU A N 1
ATOM 747 C CA . LEU A 1 96 ? -12.867 -26.516 -5.48 1 93.12 96 LEU A CA 1
ATOM 748 C C . LEU A 1 96 ? -12.172 -25.156 -5.402 1 93.12 96 LEU A C 1
ATOM 750 O O . LEU A 1 96 ? -12.086 -24.562 -4.328 1 93.12 96 LEU A O 1
ATOM 754 N N . SER A 1 97 ? -11.711 -24.734 -6.535 1 92.75 97 SER A N 1
ATOM 755 C CA . SER A 1 97 ? -11.023 -23.438 -6.586 1 92.75 97 SER A CA 1
ATOM 756 C C . SER A 1 97 ? -11.969 -22.297 -6.234 1 92.75 97 SER A C 1
ATOM 758 O O . SER A 1 97 ? -11.594 -21.375 -5.504 1 92.75 97 SER A O 1
ATOM 760 N N . TYR A 1 98 ? -13.156 -22.391 -6.715 1 94 98 TYR A N 1
ATOM 761 C CA . TYR A 1 98 ? -14.148 -21.359 -6.445 1 94 98 TYR A CA 1
ATOM 762 C C . TYR A 1 98 ? -14.469 -21.281 -4.957 1 94 98 TYR A C 1
ATOM 764 O O . TYR A 1 98 ? -14.523 -20.188 -4.379 1 94 98 TYR A O 1
ATOM 772 N N . PHE A 1 99 ? -14.695 -22.391 -4.359 1 94.38 99 PHE A N 1
ATOM 773 C CA . PHE A 1 99 ? -15 -22.438 -2.934 1 94.38 99 PHE A CA 1
ATOM 774 C C . PHE A 1 99 ? -13.82 -21.906 -2.117 1 94.38 99 PHE A C 1
ATOM 776 O O . PHE A 1 99 ? -14.016 -21.25 -1.096 1 94.38 99 PHE A O 1
ATOM 783 N N . SER A 1 100 ? -12.648 -22.219 -2.566 1 94.25 100 SER A N 1
ATOM 784 C CA . SER A 1 100 ? -11.461 -21.719 -1.879 1 94.25 100 SER A CA 1
ATOM 785 C C . SER A 1 100 ? -11.367 -20.203 -1.976 1 94.25 100 SER A C 1
ATOM 787 O O . SER A 1 100 ? -10.938 -19.531 -1.03 1 94.25 100 SER A O 1
ATOM 789 N N . TRP A 1 101 ? -11.781 -19.656 -3.174 1 94.44 101 TRP A N 1
ATOM 790 C CA . TRP A 1 101 ? -11.773 -18.203 -3.338 1 94.44 101 TRP A CA 1
ATOM 791 C C . TRP A 1 101 ? -12.82 -17.562 -2.438 1 94.44 101 TRP A C 1
ATOM 793 O O . TRP A 1 101 ? -12.586 -16.5 -1.867 1 94.44 101 TRP A O 1
ATOM 803 N N . MET A 1 102 ? -13.969 -18.234 -2.346 1 94.62 102 MET A N 1
ATOM 804 C CA . MET A 1 102 ? -15.023 -17.719 -1.474 1 94.62 102 MET A CA 1
ATOM 805 C C . MET A 1 102 ? -14.602 -17.781 -0.01 1 94.62 102 MET A C 1
ATOM 807 O O . MET A 1 102 ? -14.945 -16.906 0.785 1 94.62 102 MET A O 1
ATOM 811 N N . LEU A 1 103 ? -13.883 -18.781 0.309 1 94.12 103 LEU A N 1
ATOM 812 C CA . LEU A 1 103 ? -13.344 -18.891 1.659 1 94.12 103 LEU A CA 1
ATOM 813 C C . LEU A 1 103 ? -12.359 -17.766 1.942 1 94.12 103 LEU A C 1
ATOM 815 O O . LEU A 1 103 ? -12.375 -17.172 3.027 1 94.12 103 LEU A O 1
ATOM 819 N N . TYR A 1 104 ? -11.477 -17.484 0.968 1 95.69 104 TYR A N 1
ATOM 820 C CA . TYR A 1 104 ? -10.539 -16.375 1.07 1 95.69 104 TYR A CA 1
ATOM 821 C C . TYR A 1 104 ? -11.266 -15.062 1.347 1 95.69 104 TYR A C 1
ATOM 823 O O . TYR A 1 104 ? -10.875 -14.305 2.238 1 95.69 104 TYR A O 1
ATOM 831 N N . LEU A 1 105 ? -12.383 -14.828 0.656 1 95.12 105 LEU A N 1
ATOM 832 C CA . LEU A 1 105 ? -13.133 -13.594 0.812 1 95.12 105 LEU A CA 1
ATOM 833 C C . LEU A 1 105 ? -13.797 -13.523 2.186 1 95.12 105 LEU A C 1
ATOM 835 O O . LEU A 1 105 ? -13.812 -12.469 2.818 1 95.12 105 LEU A O 1
ATOM 839 N N . SER A 1 106 ? -14.32 -14.625 2.611 1 94.69 106 SER A N 1
ATOM 840 C CA . SER A 1 106 ? -14.977 -14.664 3.916 1 94.69 106 SER A CA 1
ATOM 841 C C . SER A 1 106 ? -13.969 -14.453 5.043 1 94.69 106 SER A C 1
ATOM 843 O O . SER A 1 106 ? -14.242 -13.734 6.004 1 94.69 106 SER A O 1
ATOM 845 N N . TRP A 1 107 ? -12.844 -15.109 4.91 1 95.12 107 TRP A N 1
ATOM 846 C CA . TRP A 1 107 ? -11.805 -14.961 5.918 1 95.12 107 TRP A CA 1
ATOM 847 C C . TRP A 1 107 ? -11.273 -13.531 5.938 1 95.12 107 TRP A C 1
ATOM 849 O O . TRP A 1 107 ? -11 -12.977 7.008 1 95.12 107 TRP A O 1
ATOM 859 N N . ARG A 1 108 ? -11.062 -13.008 4.762 1 94.88 108 ARG A N 1
ATOM 860 C CA . ARG A 1 108 ? -10.57 -11.633 4.691 1 94.88 108 ARG A CA 1
ATOM 861 C C . ARG A 1 108 ? -11.57 -10.672 5.316 1 94.88 108 ARG A C 1
ATOM 863 O O . ARG A 1 108 ? -11.18 -9.734 6.023 1 94.88 108 ARG A O 1
ATOM 870 N N . ARG A 1 109 ? -12.828 -10.859 5.051 1 94.56 109 ARG A N 1
ATOM 871 C CA . ARG A 1 109 ? -13.875 -10.031 5.629 1 94.56 109 ARG A CA 1
ATOM 872 C C . ARG A 1 109 ? -13.859 -10.102 7.152 1 94.56 109 ARG A C 1
ATOM 874 O O . ARG A 1 109 ? -13.875 -9.07 7.828 1 94.56 109 ARG A O 1
ATOM 881 N N . ASN A 1 110 ? -13.781 -11.297 7.652 1 94.56 110 ASN A N 1
ATOM 882 C CA . ASN A 1 110 ? -13.805 -11.5 9.094 1 94.56 110 ASN A CA 1
ATOM 883 C C . ASN A 1 110 ? -12.555 -10.93 9.766 1 94.56 110 ASN A C 1
ATOM 885 O O . ASN A 1 110 ? -12.641 -10.281 10.805 1 94.56 110 ASN A O 1
ATOM 889 N N . ALA A 1 111 ? -11.453 -11.164 9.148 1 94.56 111 ALA A N 1
ATOM 890 C CA . ALA A 1 111 ? -10.188 -10.75 9.75 1 94.56 111 ALA A CA 1
ATOM 891 C C . ALA A 1 111 ? -10.047 -9.234 9.758 1 94.56 111 ALA A C 1
ATOM 893 O O . ALA A 1 111 ? -9.672 -8.641 10.773 1 94.56 111 ALA A O 1
ATOM 894 N N . VAL A 1 112 ? -10.383 -8.609 8.641 1 95.12 112 VAL A N 1
ATOM 895 C CA . VAL A 1 112 ? -10.227 -7.164 8.531 1 95.12 112 VAL A CA 1
ATOM 896 C C . VAL A 1 112 ? -11.234 -6.465 9.438 1 95.12 112 VAL A C 1
ATOM 898 O O . VAL A 1 112 ? -10.883 -5.535 10.164 1 95.12 112 VAL A O 1
ATOM 901 N N . ARG A 1 113 ? -12.477 -6.883 9.445 1 93.31 113 ARG A N 1
ATOM 902 C CA . ARG A 1 113 ? -13.5 -6.27 10.281 1 93.31 113 ARG A CA 1
ATOM 903 C C . ARG A 1 113 ? -13.18 -6.453 11.758 1 93.31 113 ARG A C 1
ATOM 905 O O . ARG A 1 113 ? -13.367 -5.535 12.555 1 93.31 113 ARG A O 1
ATOM 912 N N . GLY A 1 114 ? -12.75 -7.668 12.07 1 92.94 114 GLY A N 1
ATOM 913 C CA . GLY A 1 114 ? -12.383 -7.922 13.453 1 92.94 114 GLY A CA 1
ATOM 914 C C . GLY A 1 114 ? -11.203 -7.082 13.914 1 92.94 114 GLY A C 1
ATOM 915 O O . GLY A 1 114 ? -11.219 -6.547 15.023 1 92.94 114 GLY A O 1
ATOM 916 N N . LEU A 1 115 ? -10.242 -6.98 13.102 1 93.69 115 LEU A N 1
ATOM 917 C CA . LEU A 1 115 ? -9.055 -6.203 13.438 1 93.69 115 LEU A CA 1
ATOM 918 C C . LEU A 1 115 ? -9.383 -4.719 13.523 1 93.69 115 LEU A C 1
ATOM 920 O O . LEU A 1 115 ? -8.875 -4.016 14.406 1 93.69 115 LEU A O 1
ATOM 924 N N . GLN A 1 116 ? -10.203 -4.25 12.594 1 94.38 116 GLN A N 1
ATOM 925 C CA . GLN A 1 116 ? -10.617 -2.852 12.617 1 94.38 116 GLN A CA 1
ATOM 926 C C . GLN A 1 116 ? -11.414 -2.527 13.867 1 94.38 116 GLN A C 1
ATOM 928 O O . GLN A 1 116 ? -11.266 -1.453 14.453 1 94.38 116 GLN A O 1
ATOM 933 N N . GLU A 1 117 ? -12.242 -3.414 14.219 1 92.5 117 GLU A N 1
ATOM 934 C CA . GLU A 1 117 ? -13.039 -3.209 15.422 1 92.5 117 GLU A CA 1
ATOM 935 C C . GLU A 1 117 ? -12.148 -3.059 16.656 1 92.5 117 GLU A C 1
ATOM 937 O O . GLU A 1 117 ? -12.352 -2.16 17.469 1 92.5 117 GLU A O 1
ATOM 942 N N . LYS A 1 118 ? -11.195 -3.871 16.734 1 92.62 118 LYS A N 1
ATOM 943 C CA . LYS A 1 118 ? -10.266 -3.809 17.859 1 92.62 118 LYS A CA 1
ATOM 944 C C . LYS A 1 118 ? -9.359 -2.584 17.766 1 92.62 118 LYS A C 1
ATOM 946 O O . LYS A 1 118 ? -9.07 -1.941 18.781 1 92.62 118 LYS A O 1
ATOM 951 N N . TYR A 1 119 ? -8.969 -2.297 16.578 1 92.88 119 TYR A N 1
ATOM 952 C CA . TYR A 1 119 ? -8.055 -1.186 16.312 1 92.88 119 TYR A CA 1
ATOM 953 C C . TYR A 1 119 ? -8.695 0.143 16.703 1 92.88 119 TYR A C 1
ATOM 955 O O . TYR A 1 119 ? -8.016 1.042 17.203 1 92.88 119 TYR A O 1
ATOM 963 N N . PHE A 1 120 ? -10.055 0.28 16.516 1 92.31 120 PHE A N 1
ATOM 964 C CA . PHE A 1 120 ? -10.734 1.543 16.766 1 92.31 120 PHE A CA 1
ATOM 965 C C . PHE A 1 120 ? -11.367 1.545 18.156 1 92.31 120 PHE A C 1
ATOM 967 O O . PHE A 1 120 ? -11.914 2.562 18.594 1 92.31 120 PHE A O 1
ATOM 974 N N . SER A 1 121 ? -11.18 0.428 18.812 1 89.88 121 SER A N 1
ATOM 975 C CA . SER A 1 121 ? -11.758 0.339 20.141 1 89.88 121 SER A CA 1
ATOM 976 C C . SER A 1 121 ? -10.844 0.966 21.188 1 89.88 121 SER A C 1
ATOM 978 O O . SER A 1 121 ? -9.617 0.815 21.125 1 89.88 121 SER A O 1
ATOM 980 N N . SER A 1 122 ? -11.414 1.688 22.047 1 84.69 122 SER A N 1
ATOM 981 C CA . SER A 1 122 ? -10.766 2.262 23.219 1 84.69 122 SER A CA 1
ATOM 982 C C . SER A 1 122 ? -9.555 3.105 22.828 1 84.69 122 SER A C 1
ATOM 984 O O . SER A 1 122 ? -8.516 3.055 23.484 1 84.69 122 SER A O 1
ATOM 986 N N . ARG A 1 123 ? -9.609 3.705 21.734 1 84.75 123 ARG A N 1
ATOM 987 C CA . ARG A 1 123 ? -8.594 4.641 21.25 1 84.75 123 ARG A CA 1
ATOM 988 C C . ARG A 1 123 ? -7.242 3.953 21.109 1 84.75 123 ARG A C 1
ATOM 990 O O . ARG A 1 123 ? -6.199 4.566 21.344 1 84.75 123 ARG A O 1
ATOM 997 N N . THR A 1 124 ? -7.262 2.721 20.766 1 87.94 124 THR A N 1
ATOM 998 C CA . THR A 1 124 ? -6.031 1.956 20.578 1 87.94 124 THR A CA 1
ATOM 999 C C . THR A 1 124 ? -5.227 2.502 19.406 1 87.94 124 THR A C 1
ATOM 1001 O O . THR A 1 124 ? -3.996 2.529 19.453 1 87.94 124 THR A O 1
ATOM 1004 N N . PHE A 1 125 ? -5.973 2.902 18.375 1 89.06 125 PHE A N 1
ATOM 1005 C CA . PHE A 1 125 ? -5.281 3.443 17.219 1 89.06 125 PHE A CA 1
ATOM 1006 C C . PHE A 1 125 ? -4.477 4.68 17.594 1 89.06 125 PHE A C 1
ATOM 1008 O O . PHE A 1 125 ? -3.387 4.906 17.062 1 89.06 125 PHE A O 1
ATOM 1015 N N . TYR A 1 126 ? -4.965 5.488 18.531 1 87.56 126 TYR A N 1
ATOM 1016 C CA . TYR A 1 126 ? -4.262 6.684 18.984 1 87.56 126 TYR A CA 1
ATOM 1017 C C . TYR A 1 126 ? -3.02 6.312 19.781 1 87.56 126 TYR A C 1
ATOM 1019 O O . TYR A 1 126 ? -1.944 6.875 19.562 1 87.56 126 TYR A O 1
ATOM 1027 N N . ARG A 1 127 ? -3.137 5.406 20.641 1 85.31 127 ARG A N 1
ATOM 1028 C CA . ARG A 1 127 ? -2.02 5 21.484 1 85.31 127 ARG A CA 1
ATOM 1029 C C . ARG A 1 127 ? -0.893 4.402 20.656 1 85.31 127 ARG A C 1
ATOM 1031 O O . ARG A 1 127 ? 0.283 4.684 20.891 1 85.31 127 ARG A O 1
ATOM 1038 N N . LEU A 1 128 ? -1.287 3.643 19.719 1 85.56 128 LEU A N 1
ATOM 1039 C CA . LEU A 1 128 ? -0.3 2.947 18.906 1 85.56 128 LEU A CA 1
ATOM 1040 C C . LEU A 1 128 ? 0.437 3.926 17.984 1 85.56 128 LEU A C 1
ATOM 1042 O O . LEU A 1 128 ? 1.622 3.74 17.703 1 85.56 128 LEU A O 1
ATOM 1046 N N . ASN A 1 129 ? -0.237 4.898 17.547 1 82.94 129 ASN A N 1
ATOM 1047 C CA . ASN A 1 129 ? 0.355 5.777 16.547 1 82.94 129 ASN A CA 1
ATOM 1048 C C . ASN A 1 129 ? 1.004 7 17.188 1 82.94 129 ASN A C 1
ATOM 1050 O O . ASN A 1 129 ? 1.98 7.539 16.656 1 82.94 129 ASN A O 1
ATOM 1054 N N . CYS A 1 130 ? 0.519 7.445 18.312 1 79.38 130 CYS A N 1
ATOM 1055 C CA . CYS A 1 130 ? 0.961 8.727 18.844 1 79.38 130 CYS A CA 1
ATOM 1056 C C . CYS A 1 130 ? 1.735 8.547 20.156 1 79.38 130 CYS A C 1
ATOM 1058 O O . CYS A 1 130 ? 2.588 9.367 20.484 1 79.38 130 CYS A O 1
ATOM 1060 N N . ILE A 1 131 ? 1.445 7.566 20.938 1 79.25 131 ILE A N 1
ATOM 1061 C CA . ILE A 1 131 ? 2.027 7.453 22.266 1 79.25 131 ILE A CA 1
ATOM 1062 C C . ILE A 1 131 ? 3.189 6.465 22.25 1 79.25 131 ILE A C 1
ATOM 1064 O O . ILE A 1 131 ? 4.34 6.844 22.469 1 79.25 131 ILE A O 1
ATOM 1068 N N . ASP A 1 132 ? 2.824 5.258 21.922 1 76.5 132 ASP A N 1
ATOM 1069 C CA . ASP A 1 132 ? 3.809 4.18 21.891 1 76.5 132 ASP A CA 1
ATOM 1070 C C . ASP A 1 132 ? 3.502 3.193 20.766 1 76.5 132 ASP A C 1
ATOM 1072 O O . ASP A 1 132 ? 2.486 2.498 20.812 1 76.5 132 ASP A O 1
ATOM 1076 N N . ASP A 1 133 ? 4.426 3.139 19.891 1 77.69 133 ASP A N 1
ATOM 1077 C CA . ASP A 1 133 ? 4.184 2.252 18.766 1 77.69 133 ASP A CA 1
ATOM 1078 C C . ASP A 1 133 ? 4.352 0.789 19.156 1 77.69 133 ASP A C 1
ATOM 1080 O O . ASP A 1 133 ? 3.947 -0.114 18.422 1 77.69 133 ASP A O 1
ATOM 1084 N N . SER A 1 134 ? 4.699 0.429 20.391 1 74.25 134 SER A N 1
ATOM 1085 C CA . SER A 1 134 ? 4.852 -0.935 20.875 1 74.25 134 SER A CA 1
ATOM 1086 C C . SER A 1 134 ? 5.602 -1.805 19.875 1 74.25 134 SER A C 1
ATOM 1088 O O . SER A 1 134 ? 5.285 -2.986 19.719 1 74.25 134 SER A O 1
ATOM 1090 N N . GLY A 1 135 ? 6.398 -1.14 19.031 1 78 135 GLY A N 1
ATOM 1091 C CA . GLY A 1 135 ? 7.191 -1.881 18.062 1 78 135 GLY A CA 1
ATOM 1092 C C . GLY A 1 135 ? 6.438 -2.189 16.781 1 78 135 GLY A C 1
ATOM 1093 O O . GLY A 1 135 ? 6.941 -2.908 15.914 1 78 135 GLY A O 1
ATOM 1094 N N . ILE A 1 136 ? 5.27 -1.743 16.641 1 85.75 136 ILE A N 1
ATOM 1095 C CA . ILE A 1 136 ? 4.449 -2.031 15.469 1 85.75 136 ILE A CA 1
ATOM 1096 C C . ILE A 1 136 ? 4.73 -1.001 14.375 1 85.75 136 ILE A C 1
ATOM 1098 O O . ILE A 1 136 ? 4.469 0.19 14.555 1 85.75 136 ILE A O 1
ATOM 1102 N N . ASP A 1 137 ? 5.273 -1.507 13.336 1 84.25 137 ASP A N 1
ATOM 1103 C CA . ASP A 1 137 ? 5.523 -0.622 12.203 1 84.25 137 ASP A CA 1
ATOM 1104 C C . ASP A 1 137 ? 4.383 -0.685 11.188 1 84.25 137 ASP A C 1
ATOM 1106 O O . ASP A 1 137 ? 3.781 -1.743 10.984 1 84.25 137 ASP A O 1
ATOM 1110 N N . ASN A 1 138 ? 4.023 0.342 10.586 1 86.25 138 ASN A N 1
ATOM 1111 C CA . ASN A 1 138 ? 3.076 0.459 9.484 1 86.25 138 ASN A CA 1
ATOM 1112 C C . ASN A 1 138 ? 1.792 -0.315 9.758 1 86.25 138 ASN A C 1
ATOM 1114 O O . ASN A 1 138 ? 1.423 -1.208 8.992 1 86.25 138 ASN A O 1
ATOM 1118 N N . PRO A 1 139 ? 1.078 -0.012 10.82 1 89.94 139 PRO A N 1
ATOM 1119 C CA . PRO A 1 139 ? -0.172 -0.712 11.133 1 89.94 139 PRO A CA 1
ATOM 1120 C C . PRO A 1 139 ? -1.168 -0.672 9.977 1 89.94 139 PRO A C 1
ATOM 1122 O O . PRO A 1 139 ? -1.96 -1.604 9.805 1 89.94 139 PRO A O 1
ATOM 1125 N N . ASP A 1 140 ? -1.137 0.373 9.125 1 90.12 140 ASP A N 1
ATOM 1126 C CA . ASP A 1 140 ? -2.025 0.5 7.977 1 90.12 140 ASP A CA 1
ATOM 1127 C C . ASP A 1 140 ? -1.802 -0.637 6.98 1 90.12 140 ASP A C 1
ATOM 1129 O O . ASP A 1 140 ? -2.76 -1.24 6.492 1 90.12 140 ASP A O 1
ATOM 1133 N N . GLN A 1 141 ? -0.552 -0.914 6.762 1 89.75 141 GLN A N 1
ATOM 1134 C CA . GLN A 1 141 ? -0.218 -1.992 5.84 1 89.75 141 GLN A CA 1
ATOM 1135 C C . GLN A 1 141 ? -0.577 -3.354 6.43 1 89.75 141 GLN A C 1
ATOM 1137 O O . GLN A 1 141 ? -1.016 -4.25 5.707 1 89.75 141 GLN A O 1
ATOM 1142 N N . ARG A 1 142 ? -0.33 -3.559 7.691 1 92.31 142 ARG A N 1
ATOM 1143 C CA . ARG A 1 142 ? -0.595 -4.836 8.344 1 92.31 142 ARG A CA 1
ATOM 1144 C C . ARG A 1 142 ? -2.082 -5.168 8.312 1 92.31 142 ARG A C 1
ATOM 1146 O O . ARG A 1 142 ? -2.461 -6.32 8.086 1 92.31 142 ARG A O 1
ATOM 1153 N N . ILE A 1 143 ? -2.971 -4.168 8.422 1 93.56 143 ILE A N 1
ATOM 1154 C CA . ILE A 1 143 ? -4.414 -4.371 8.445 1 93.56 143 ILE A CA 1
ATOM 1155 C C . ILE A 1 143 ? -4.918 -4.641 7.027 1 93.56 143 ILE A C 1
ATOM 1157 O O . ILE A 1 143 ? -5.875 -5.398 6.836 1 93.56 143 ILE A O 1
ATOM 1161 N N . THR A 1 144 ? -4.246 -4.074 6.008 1 93.12 144 THR A N 1
ATOM 1162 C CA . THR A 1 144 ? -4.77 -4.148 4.648 1 93.12 144 THR A CA 1
ATOM 1163 C C . THR A 1 144 ? -4.059 -5.238 3.852 1 93.12 144 THR A C 1
ATOM 1165 O O . THR A 1 144 ? -4.539 -6.371 3.773 1 93.12 144 THR A O 1
ATOM 1168 N N . GLN A 1 145 ? -2.799 -5.039 3.557 1 91.19 145 GLN A N 1
ATOM 1169 C CA . GLN A 1 145 ? -2.084 -5.895 2.617 1 91.19 145 GLN A CA 1
ATOM 1170 C C . GLN A 1 145 ? -1.639 -7.191 3.289 1 91.19 145 GLN A C 1
ATOM 1172 O O . GLN A 1 145 ? -1.739 -8.273 2.697 1 91.19 145 GLN A O 1
ATOM 1177 N N . ASP A 1 146 ? -1.116 -7.125 4.512 1 92.62 146 ASP A N 1
ATOM 1178 C CA . ASP A 1 146 ? -0.607 -8.328 5.164 1 92.62 146 ASP A CA 1
ATOM 1179 C C . ASP A 1 146 ? -1.734 -9.32 5.449 1 92.62 146 ASP A C 1
ATOM 1181 O O . ASP A 1 146 ? -1.582 -10.523 5.227 1 92.62 146 ASP A O 1
ATOM 1185 N N . VAL A 1 147 ? -2.848 -8.812 5.945 1 94.69 147 VAL A N 1
ATOM 1186 C CA . VAL A 1 147 ? -3.99 -9.68 6.23 1 94.69 147 VAL A CA 1
ATOM 1187 C C . VAL A 1 147 ? -4.488 -10.32 4.938 1 94.69 147 VAL A C 1
ATOM 1189 O O . VAL A 1 147 ? -4.859 -11.5 4.926 1 94.69 147 VAL A O 1
ATOM 1192 N N . GLU A 1 148 ? -4.543 -9.539 3.875 1 94.44 148 GLU A N 1
ATOM 1193 C CA . GLU A 1 148 ? -4.957 -10.07 2.578 1 94.44 148 GLU A CA 1
ATOM 1194 C C . GLU A 1 148 ? -4.059 -11.227 2.139 1 94.44 148 GLU A C 1
ATOM 1196 O O . GLU A 1 148 ? -4.547 -12.258 1.684 1 94.44 148 GLU A O 1
ATOM 1201 N N . LYS A 1 149 ? -2.775 -11.094 2.285 1 93.19 149 LYS A N 1
ATOM 1202 C CA . LYS A 1 149 ? -1.816 -12.109 1.862 1 93.19 149 LYS A CA 1
ATOM 1203 C C . LYS A 1 149 ? -1.935 -13.367 2.719 1 93.19 149 LYS A C 1
ATOM 1205 O O . LYS A 1 149 ? -1.858 -14.484 2.205 1 93.19 149 LYS A O 1
ATOM 1210 N N . VAL A 1 150 ? -2.127 -13.211 4.027 1 94.44 150 VAL A N 1
ATOM 1211 C CA . VAL A 1 150 ? -2.264 -14.352 4.93 1 94.44 150 VAL A CA 1
ATOM 1212 C C . VAL A 1 150 ? -3.525 -15.141 4.582 1 94.44 150 VAL A C 1
ATOM 1214 O O . VAL A 1 150 ? -3.486 -16.359 4.453 1 94.44 150 VAL A O 1
ATOM 1217 N N . CYS A 1 151 ? -4.648 -14.43 4.387 1 94.88 151 CYS A N 1
ATOM 1218 C CA . CYS A 1 151 ? -5.91 -15.086 4.066 1 94.88 151 CYS A CA 1
ATOM 1219 C C . CYS A 1 151 ? -5.84 -15.766 2.705 1 94.88 151 CYS A C 1
ATOM 1221 O O . CYS A 1 151 ? -6.359 -16.875 2.529 1 94.88 151 CYS A O 1
ATOM 1223 N N . SER A 1 152 ? -5.164 -15.109 1.775 1 94 152 SER A N 1
ATOM 1224 C CA . SER A 1 152 ? -5.035 -15.68 0.438 1 94 152 SER A CA 1
ATOM 1225 C C . SER A 1 152 ? -4.18 -16.938 0.457 1 94 152 SER A C 1
ATOM 1227 O O . SER A 1 152 ? -4.57 -17.969 -0.105 1 94 152 SER A O 1
ATOM 1229 N N . GLN A 1 153 ? -3.039 -16.891 1.106 1 92.69 153 GLN A N 1
ATOM 1230 C CA . GLN A 1 153 ? -2.15 -18.047 1.175 1 92.69 153 GLN A CA 1
ATOM 1231 C C . GLN A 1 153 ? -2.797 -19.188 1.943 1 92.69 153 GLN A C 1
ATOM 1233 O O . GLN A 1 153 ? -2.719 -20.344 1.524 1 92.69 153 GLN A O 1
ATOM 1238 N N . LEU A 1 154 ? -3.482 -18.922 3.016 1 92.56 154 LEU A N 1
ATOM 1239 C CA . LEU A 1 154 ? -4.098 -19.938 3.855 1 92.56 154 LEU A CA 1
ATOM 1240 C C . LEU A 1 154 ? -5.266 -20.609 3.137 1 92.56 154 LEU A C 1
ATOM 1242 O O . LEU A 1 154 ? -5.363 -21.828 3.1 1 92.56 154 LEU A O 1
ATOM 1246 N N . ALA A 1 155 ? -6.102 -19.781 2.529 1 93 155 ALA A N 1
ATOM 1247 C CA . ALA A 1 155 ? -7.34 -20.297 1.953 1 93 155 ALA A CA 1
ATOM 1248 C C . ALA A 1 155 ? -7.082 -20.984 0.615 1 93 155 ALA A C 1
ATOM 1250 O O . ALA A 1 155 ? -7.707 -22 0.298 1 93 155 ALA A O 1
ATOM 1251 N N . ILE A 1 156 ? -6.125 -20.469 -0.162 1 91.62 156 ILE A N 1
ATOM 1252 C CA . ILE A 1 156 ? -5.992 -20.922 -1.542 1 91.62 156 ILE A CA 1
ATOM 1253 C C . ILE A 1 156 ? -4.848 -21.938 -1.646 1 91.62 156 ILE A C 1
ATOM 1255 O O . ILE A 1 156 ? -4.996 -22.984 -2.277 1 91.62 156 ILE A O 1
ATOM 1259 N N . ASN A 1 157 ? -3.707 -21.734 -1.019 1 89.94 157 ASN A N 1
ATOM 1260 C CA . ASN A 1 157 ? -2.525 -22.547 -1.263 1 89.94 157 ASN A CA 1
ATOM 1261 C C . ASN A 1 157 ? -2.314 -23.578 -0.152 1 89.94 157 ASN A C 1
ATOM 1263 O O . ASN A 1 157 ? -1.771 -24.656 -0.394 1 89.94 157 ASN A O 1
ATOM 1267 N N . ILE A 1 158 ? -2.717 -23.344 1.081 1 90 158 ILE A N 1
ATOM 1268 C CA . ILE A 1 158 ? -2.336 -24.188 2.203 1 90 158 ILE A CA 1
ATOM 1269 C C . ILE A 1 158 ? -3.5 -25.109 2.576 1 90 158 ILE A C 1
ATOM 1271 O O . ILE A 1 158 ? -3.361 -26.328 2.568 1 90 158 ILE A O 1
ATOM 1275 N N . LEU A 1 159 ? -4.656 -24.594 2.795 1 88.5 159 LEU A N 1
ATOM 1276 C CA . LEU A 1 159 ? -5.762 -25.328 3.402 1 88.5 159 LEU A CA 1
ATOM 1277 C C . LEU A 1 159 ? -6.211 -26.469 2.508 1 88.5 159 LEU A C 1
ATOM 1279 O O . LEU A 1 159 ? -6.352 -27.609 2.971 1 88.5 159 LEU A O 1
ATOM 1283 N N . PRO A 1 160 ? -6.445 -26.234 1.212 1 86.5 160 PRO A N 1
ATOM 1284 C CA . PRO A 1 160 ? -6.906 -27.359 0.389 1 86.5 160 PRO A CA 1
ATOM 1285 C C . PRO A 1 160 ? -5.922 -28.516 0.373 1 86.5 160 PRO A C 1
ATOM 1287 O O . PRO A 1 160 ? -6.328 -29.688 0.476 1 86.5 160 PRO A O 1
ATOM 1290 N N . SER A 1 161 ? -4.66 -28.234 0.281 1 87.19 161 SER A N 1
ATOM 1291 C CA . SER A 1 161 ? -3.639 -29.281 0.223 1 87.19 161 SER A CA 1
ATOM 1292 C C . SER A 1 161 ? -3.428 -29.922 1.59 1 87.19 161 SER A C 1
ATOM 1294 O O . SER A 1 161 ? -3.184 -31.125 1.684 1 87.19 161 SER A O 1
ATOM 1296 N N . ALA A 1 162 ? -3.516 -29.156 2.629 1 84.75 162 ALA A N 1
ATOM 1297 C CA . ALA A 1 162 ? -3.281 -29.656 3.979 1 84.75 162 ALA A CA 1
ATOM 1298 C C . ALA A 1 162 ? -4.438 -30.547 4.441 1 84.75 162 ALA A C 1
ATOM 1300 O O . ALA A 1 162 ? -4.23 -31.5 5.191 1 84.75 162 ALA A O 1
ATOM 1301 N N . LEU A 1 163 ? -5.586 -30.328 4.012 1 82.12 163 LEU A N 1
ATOM 1302 C CA . LEU A 1 163 ? -6.754 -31.078 4.477 1 82.12 163 LEU A CA 1
ATOM 1303 C C . LEU A 1 163 ? -6.879 -32.406 3.74 1 82.12 163 LEU A C 1
ATOM 1305 O O . LEU A 1 163 ? -7.238 -33.406 4.34 1 82.12 163 LEU A O 1
ATOM 1309 N N . ILE A 1 164 ? -6.543 -32.406 2.494 1 86.38 164 ILE A N 1
ATOM 1310 C CA . ILE A 1 164 ? -6.734 -33.594 1.697 1 86.38 164 ILE A CA 1
ATOM 1311 C C . ILE A 1 164 ? -5.469 -34.469 1.738 1 86.38 164 ILE A C 1
ATOM 1313 O O . ILE A 1 164 ? -5.52 -35.656 1.5 1 86.38 164 ILE A O 1
ATOM 1317 N N . GLY A 1 165 ? -4.387 -33.844 2.105 1 83.06 165 GLY A N 1
ATOM 1318 C CA . GLY A 1 165 ? -3.082 -34.5 2.049 1 83.06 165 GLY A CA 1
ATOM 1319 C C . GLY A 1 165 ? -3.033 -35.812 2.781 1 83.06 165 GLY A C 1
ATOM 1320 O O . GLY A 1 165 ? -2.717 -36.844 2.188 1 83.06 165 GLY A O 1
ATOM 1321 N N . PRO A 1 166 ? -3.496 -35.875 3.959 1 80.25 166 PRO A N 1
ATOM 1322 C CA . PRO A 1 166 ? -3.418 -37.125 4.73 1 80.25 166 PRO A CA 1
ATOM 1323 C C . PRO A 1 166 ? -4.266 -38.25 4.133 1 80.25 166 PRO A C 1
ATOM 1325 O O . PRO A 1 166 ? -3.852 -39.406 4.145 1 80.25 166 PRO A O 1
ATOM 1328 N N . PHE A 1 167 ? -5.336 -37.938 3.52 1 82.81 167 PHE A N 1
ATOM 1329 C CA . PHE A 1 167 ? -6.215 -38.969 2.951 1 82.81 167 PHE A CA 1
ATOM 1330 C C . PHE A 1 167 ? -5.629 -39.531 1.663 1 82.81 167 PHE A C 1
ATOM 1332 O O . PHE A 1 167 ? -5.711 -40.719 1.416 1 82.81 167 PHE A O 1
ATOM 1339 N N . VAL A 1 168 ? -5.086 -38.688 0.964 1 88.12 168 VAL A N 1
ATOM 1340 C CA . VAL A 1 168 ? -4.496 -39.094 -0.299 1 88.12 168 VAL A CA 1
ATOM 1341 C C . VAL A 1 168 ? -3.26 -39.969 -0.027 1 88.12 168 VAL A C 1
ATOM 1343 O O . VAL A 1 168 ? -3.037 -40.969 -0.695 1 88.12 168 VAL A O 1
ATOM 1346 N N . VAL A 1 169 ? -2.506 -39.625 0.976 1 88.19 169 VAL A N 1
ATOM 1347 C CA . VAL A 1 169 ? -1.294 -40.375 1.322 1 88.19 169 VAL A CA 1
ATOM 1348 C C . VAL A 1 169 ? -1.659 -41.781 1.794 1 88.19 169 VAL A C 1
ATOM 1350 O O . VAL A 1 169 ? -1.021 -42.75 1.398 1 88.19 169 VAL A O 1
ATOM 1353 N N . VAL A 1 170 ? -2.688 -41.875 2.557 1 88.12 170 VAL A N 1
ATOM 1354 C CA . VAL A 1 170 ? -3.092 -43.156 3.098 1 88.12 170 VAL A CA 1
ATOM 1355 C C . VAL A 1 170 ? -3.605 -44.062 1.971 1 88.12 170 VAL A C 1
ATOM 1357 O O . VAL A 1 170 ? -3.25 -45.25 1.894 1 88.12 170 VAL A O 1
ATOM 1360 N N . TRP A 1 171 ? -4.398 -43.5 1.102 1 89.06 171 TRP A N 1
ATOM 1361 C CA . TRP A 1 171 ? -4.984 -44.25 0.008 1 89.06 171 TRP A CA 1
ATOM 1362 C C . TRP A 1 171 ? -3.898 -44.812 -0.907 1 89.06 171 TRP A C 1
ATOM 1364 O O . TRP A 1 171 ? -3.871 -46 -1.189 1 89.06 171 TRP A O 1
ATOM 1374 N N . TYR A 1 172 ? -2.992 -44.062 -1.295 1 90.75 172 TYR A N 1
ATOM 1375 C CA . TYR A 1 172 ? -1.986 -44.5 -2.26 1 90.75 172 TYR A CA 1
ATOM 1376 C C . TYR A 1 172 ? -0.893 -45.312 -1.58 1 90.75 172 TYR A C 1
ATOM 1378 O O . TYR A 1 172 ? -0.189 -46.094 -2.234 1 90.75 172 TYR A O 1
ATOM 1386 N N . SER A 1 173 ? -0.723 -45.094 -0.264 1 91.25 173 SER A N 1
ATOM 1387 C CA . SER A 1 173 ? 0.164 -46 0.474 1 91.25 173 SER A CA 1
ATOM 1388 C C . SER A 1 173 ? -0.385 -47.406 0.509 1 91.25 173 SER A C 1
ATOM 1390 O O . SER A 1 173 ? 0.365 -48.375 0.353 1 91.25 173 SER A O 1
ATOM 1392 N N . TRP A 1 174 ? -1.666 -47.5 0.684 1 90.94 174 TRP A N 1
ATOM 1393 C CA . TRP A 1 174 ? -2.312 -48.812 0.701 1 90.94 174 TRP A CA 1
ATOM 1394 C C . TRP A 1 174 ? -2.197 -49.5 -0.658 1 90.94 174 TRP A C 1
ATOM 1396 O O . TRP A 1 174 ? -1.861 -50.688 -0.738 1 90.94 174 TRP A O 1
ATOM 1406 N N . LYS A 1 175 ? -2.424 -48.812 -1.701 1 88.19 175 LYS A N 1
ATOM 1407 C CA . LYS A 1 175 ? -2.34 -49.344 -3.049 1 88.19 175 LYS A CA 1
ATOM 1408 C C . LYS A 1 175 ? -0.907 -49.75 -3.389 1 88.19 175 LYS A C 1
ATOM 1410 O O . LYS A 1 175 ? -0.682 -50.781 -4.059 1 88.19 175 LYS A O 1
ATOM 1415 N N . THR A 1 176 ? 0.039 -48.969 -2.998 1 88.31 176 THR A N 1
ATOM 1416 C CA . THR A 1 176 ? 1.444 -49.25 -3.26 1 88.31 176 THR A CA 1
ATOM 1417 C C . THR A 1 176 ? 1.896 -50.5 -2.475 1 88.31 176 THR A C 1
ATOM 1419 O O . THR A 1 176 ? 2.684 -51.312 -2.975 1 88.31 176 THR A O 1
ATOM 1422 N N . LEU A 1 177 ? 1.38 -50.688 -1.277 1 89.31 177 LEU A N 1
ATOM 1423 C CA . LEU A 1 177 ? 1.716 -51.844 -0.457 1 89.31 177 LEU A CA 1
ATOM 1424 C C . LEU A 1 177 ? 1.239 -53.125 -1.116 1 89.31 177 LEU A C 1
ATOM 1426 O O . LEU A 1 177 ? 1.924 -54.156 -1.055 1 89.31 177 LEU A O 1
ATOM 1430 N N . GLN A 1 178 ? 0.145 -53.094 -1.777 1 87.06 178 GLN A N 1
ATOM 1431 C CA . GLN A 1 178 ? -0.426 -54.281 -2.418 1 87.06 178 GLN A CA 1
ATOM 1432 C C . GLN A 1 178 ? 0.388 -54.688 -3.641 1 87.06 178 GLN A C 1
ATOM 1434 O O . GLN A 1 178 ? 0.458 -55.875 -3.979 1 87.06 178 GLN A O 1
ATOM 1439 N N . THR A 1 179 ? 1.005 -53.719 -4.23 1 84.81 179 THR A N 1
ATOM 1440 C CA . THR A 1 179 ? 1.667 -54.031 -5.496 1 84.81 179 THR A CA 1
ATOM 1441 C C . THR A 1 179 ? 3.168 -54.219 -5.289 1 84.81 179 THR A C 1
ATOM 1443 O O . THR A 1 179 ? 3.773 -55.094 -5.887 1 84.81 179 THR A O 1
ATOM 1446 N N . SER A 1 180 ? 3.883 -53.375 -4.508 1 85.62 180 SER A N 1
ATOM 1447 C CA . SER A 1 180 ? 5.336 -53.406 -4.391 1 85.62 180 SER A CA 1
ATOM 1448 C C . SER A 1 180 ? 5.773 -53.906 -3.021 1 85.62 180 SER A C 1
ATOM 1450 O O . SER A 1 180 ? 6.961 -54.125 -2.785 1 85.62 180 SER A O 1
ATOM 1452 N N . GLY A 1 181 ? 4.926 -54.125 -2.104 1 84.31 181 GLY A N 1
ATOM 1453 C CA . GLY A 1 181 ? 5.289 -54.625 -0.788 1 84.31 181 GLY A CA 1
ATOM 1454 C C . GLY A 1 181 ? 5.883 -53.562 0.117 1 84.31 181 GLY A C 1
ATOM 1455 O O . GLY A 1 181 ? 5.816 -52.375 -0.191 1 84.31 181 GLY A O 1
ATOM 1456 N N . PHE A 1 182 ? 6.461 -53.969 1.13 1 86.44 182 PHE A N 1
ATOM 1457 C CA . PHE A 1 182 ? 6.969 -53.094 2.174 1 86.44 182 PHE A CA 1
ATOM 1458 C C . PHE A 1 182 ? 8.234 -52.375 1.713 1 86.44 182 PHE A C 1
ATOM 1460 O O . PHE A 1 182 ? 8.508 -51.25 2.133 1 86.44 182 PHE A O 1
ATOM 1467 N N . LEU A 1 183 ? 8.898 -53 0.804 1 86.44 183 LEU A N 1
ATOM 1468 C CA . LEU A 1 183 ? 10.133 -52.375 0.324 1 86.44 183 LEU A CA 1
ATOM 1469 C C . LEU A 1 183 ? 9.836 -51.156 -0.544 1 86.44 183 LEU A C 1
ATOM 1471 O O . LEU A 1 183 ? 10.547 -50.156 -0.478 1 86.44 183 LEU A O 1
ATOM 1475 N N . GLY A 1 184 ? 8.789 -51.25 -1.304 1 86 184 GLY A N 1
ATOM 1476 C CA . GLY A 1 184 ? 8.406 -50.125 -2.131 1 86 184 GLY A CA 1
ATOM 1477 C C . GLY A 1 184 ? 7.945 -48.906 -1.325 1 86 184 GLY A C 1
ATOM 1478 O O . GLY A 1 184 ? 8.367 -47.781 -1.59 1 86 184 GLY A O 1
ATOM 1479 N N . ILE A 1 185 ? 7.23 -49.156 -0.315 1 87.88 185 ILE A N 1
ATOM 1480 C CA . ILE A 1 185 ? 6.734 -48.094 0.542 1 87.88 185 ILE A CA 1
ATOM 1481 C C . ILE A 1 185 ? 7.887 -47.469 1.328 1 87.88 185 ILE A C 1
ATOM 1483 O O . ILE A 1 185 ? 7.922 -46.25 1.55 1 87.88 185 ILE A O 1
ATOM 1487 N N . GLY A 1 186 ? 8.734 -48.281 1.758 1 89.25 186 GLY A N 1
ATOM 1488 C CA . GLY A 1 186 ? 9.891 -47.812 2.504 1 89.25 186 GLY A CA 1
ATOM 1489 C C . GLY A 1 186 ? 10.758 -46.844 1.718 1 89.25 186 GLY A C 1
ATOM 1490 O O . GLY A 1 186 ? 11.242 -45.875 2.264 1 89.25 186 GLY A O 1
ATOM 1491 N N . ILE A 1 187 ? 10.891 -47.125 0.448 1 88.62 187 ILE A N 1
ATOM 1492 C CA . ILE A 1 187 ? 11.711 -46.25 -0.403 1 88.62 187 ILE A CA 1
ATOM 1493 C C . ILE A 1 187 ? 11.031 -44.906 -0.581 1 88.62 187 ILE A C 1
ATOM 1495 O O . ILE A 1 187 ? 11.68 -43.844 -0.509 1 88.62 187 ILE A O 1
ATOM 1499 N N . VAL A 1 188 ? 9.711 -44.969 -0.788 1 88.38 188 VAL A N 1
ATOM 1500 C CA . VAL A 1 188 ? 8.984 -43.719 -1.001 1 88.38 188 VAL A CA 1
ATOM 1501 C C . VAL A 1 188 ? 8.992 -42.875 0.28 1 88.38 188 VAL A C 1
ATOM 1503 O O . VAL A 1 188 ? 9.227 -41.656 0.242 1 88.38 188 VAL A O 1
ATOM 1506 N N . TYR A 1 189 ? 8.773 -43.5 1.407 1 90.44 189 TYR A N 1
ATOM 1507 C CA . TYR A 1 189 ? 8.75 -42.781 2.678 1 90.44 189 TYR A CA 1
ATOM 1508 C C . TYR A 1 189 ? 10.141 -42.281 3.053 1 90.44 189 TYR A C 1
ATOM 1510 O O . TYR A 1 189 ? 10.289 -41.219 3.648 1 90.44 189 TYR A O 1
ATOM 1518 N N . GLY A 1 190 ? 11.125 -43.094 2.777 1 89.62 190 GLY A N 1
ATOM 1519 C CA . GLY A 1 190 ? 12.484 -42.625 2.969 1 89.62 190 GLY A CA 1
ATOM 1520 C C . GLY A 1 190 ? 12.812 -41.406 2.143 1 89.62 190 GLY A C 1
ATOM 1521 O O . GLY A 1 190 ? 13.438 -40.469 2.637 1 89.62 190 GLY A O 1
ATOM 1522 N N . TYR A 1 191 ? 12.336 -41.438 0.908 1 87.56 191 TYR A N 1
ATOM 1523 C CA . TYR A 1 191 ? 12.484 -40.312 0.008 1 87.56 191 TYR A CA 1
ATOM 1524 C C . TYR A 1 191 ? 11.773 -39.062 0.563 1 87.56 191 TYR A C 1
ATOM 1526 O O . TYR A 1 191 ? 12.305 -37.969 0.503 1 87.56 191 TYR A O 1
ATOM 1534 N N . PHE A 1 192 ? 10.656 -39.25 1.123 1 86.12 192 PHE A N 1
ATOM 1535 C CA . PHE A 1 192 ? 9.859 -38.156 1.683 1 86.12 192 PHE A CA 1
ATOM 1536 C C . PHE A 1 192 ? 10.547 -37.562 2.91 1 86.12 192 PHE A C 1
ATOM 1538 O O . PHE A 1 192 ? 10.57 -36.344 3.084 1 86.12 192 PHE A O 1
ATOM 1545 N N . VAL A 1 193 ? 11.031 -38.406 3.805 1 88.62 193 VAL A N 1
ATOM 1546 C CA . VAL A 1 193 ? 11.688 -37.938 5.023 1 88.62 193 VAL A CA 1
ATOM 1547 C C . VAL A 1 193 ? 12.93 -37.125 4.668 1 88.62 193 VAL A C 1
ATOM 1549 O O . VAL A 1 193 ? 13.188 -36.094 5.27 1 88.62 193 VAL A O 1
ATOM 1552 N N . PHE A 1 194 ? 13.586 -37.594 3.701 1 87.94 194 PHE A N 1
ATOM 1553 C CA . PHE A 1 194 ? 14.766 -36.875 3.236 1 87.94 194 PHE A CA 1
ATOM 1554 C C . PHE A 1 194 ? 14.391 -35.5 2.703 1 87.94 194 PHE A C 1
ATOM 1556 O O . PHE A 1 194 ? 15.031 -34.5 3.041 1 87.94 194 PHE A O 1
ATOM 1563 N N . GLY A 1 195 ? 13.375 -35.438 1.91 1 84 195 GLY A N 1
ATOM 1564 C CA . GLY A 1 195 ? 12.914 -34.188 1.369 1 84 195 GLY A CA 1
ATOM 1565 C C . GLY A 1 195 ? 12.406 -33.219 2.434 1 84 195 GLY A C 1
ATOM 1566 O O . GLY A 1 195 ? 12.648 -32 2.361 1 84 195 GLY A O 1
ATOM 1567 N N . THR A 1 196 ? 11.789 -33.75 3.453 1 84 196 THR A N 1
ATOM 1568 C CA . THR A 1 196 ? 11.203 -32.938 4.512 1 84 196 THR A CA 1
ATOM 1569 C C . THR A 1 196 ? 12.297 -32.281 5.367 1 84 196 THR A C 1
ATOM 1571 O O . THR A 1 196 ? 12.18 -31.141 5.785 1 84 196 THR A O 1
ATOM 1574 N N . ILE A 1 197 ? 13.305 -33 5.613 1 86.94 197 ILE A N 1
ATOM 1575 C CA . ILE A 1 197 ? 14.414 -32.5 6.414 1 86.94 197 ILE A CA 1
ATOM 1576 C C . ILE A 1 197 ? 15.094 -31.344 5.684 1 86.94 197 ILE A C 1
ATOM 1578 O O . ILE A 1 197 ? 15.375 -30.297 6.281 1 86.94 197 ILE A O 1
ATOM 1582 N N . ILE A 1 198 ? 15.258 -31.5 4.426 1 87.38 198 ILE A N 1
ATOM 1583 C CA . ILE A 1 198 ? 15.914 -30.469 3.629 1 87.38 198 ILE A CA 1
ATOM 1584 C C . ILE A 1 198 ? 15.031 -29.219 3.576 1 87.38 198 ILE A C 1
ATOM 1586 O O . ILE A 1 198 ? 15.523 -28.094 3.699 1 87.38 198 ILE A O 1
ATOM 1590 N N . ASN A 1 199 ? 13.797 -29.469 3.434 1 83.81 199 ASN A N 1
ATOM 1591 C CA . ASN A 1 199 ? 12.852 -28.359 3.354 1 83.81 199 ASN A CA 1
ATOM 1592 C C . ASN A 1 199 ? 12.82 -27.562 4.652 1 83.81 199 ASN A C 1
ATOM 1594 O O . ASN A 1 199 ? 12.727 -26.328 4.625 1 83.81 199 ASN A O 1
ATOM 1598 N N . LYS A 1 200 ? 12.844 -28.172 5.77 1 82.69 200 LYS A N 1
ATOM 1599 C CA . LYS A 1 200 ? 12.773 -27.5 7.066 1 82.69 200 LYS A CA 1
ATOM 1600 C C . LYS A 1 200 ? 13.984 -26.594 7.277 1 82.69 200 LYS A C 1
ATOM 1602 O O . LYS A 1 200 ? 13.852 -25.484 7.801 1 82.69 200 LYS A O 1
ATOM 1607 N N . ILE A 1 201 ? 15.062 -26.969 6.859 1 85.38 201 ILE A N 1
ATOM 1608 C CA . ILE A 1 201 ? 16.297 -26.234 7.059 1 85.38 201 ILE A CA 1
ATOM 1609 C C . ILE A 1 201 ? 16.312 -24.984 6.168 1 85.38 201 ILE A C 1
ATOM 1611 O O . ILE A 1 201 ? 16.766 -23.922 6.582 1 85.38 201 ILE A O 1
ATOM 1615 N N . LEU A 1 202 ? 15.766 -25.094 5.055 1 86.25 202 LEU A N 1
ATOM 1616 C CA . LEU A 1 202 ? 15.859 -24.016 4.078 1 86.25 202 LEU A CA 1
ATOM 1617 C C . LEU A 1 202 ? 14.719 -23.016 4.246 1 86.25 202 LEU A C 1
ATOM 1619 O O . LEU A 1 202 ? 14.82 -21.859 3.824 1 86.25 202 LEU A O 1
ATOM 1623 N N . LEU A 1 203 ? 13.688 -23.391 4.906 1 84.38 203 LEU A N 1
ATOM 1624 C CA . LEU A 1 203 ? 12.477 -22.578 5 1 84.38 203 LEU A CA 1
ATOM 1625 C C . LEU A 1 203 ? 12.648 -21.469 6.039 1 84.38 203 LEU A C 1
ATOM 1627 O O . LEU A 1 203 ? 12.094 -20.375 5.887 1 84.38 203 LEU A O 1
ATOM 1631 N N . SER A 1 204 ? 13.414 -21.609 7.082 1 83.88 204 SER A N 1
ATOM 1632 C CA . SER A 1 204 ? 13.516 -20.672 8.195 1 83.88 204 SER A CA 1
ATOM 1633 C C . SER A 1 204 ? 14.125 -19.344 7.746 1 83.88 204 SER A C 1
ATOM 1635 O O . SER A 1 204 ? 13.547 -18.281 7.969 1 83.88 204 SER A O 1
ATOM 1637 N N . PRO A 1 205 ? 15.234 -19.469 7.023 1 85.62 205 PRO A N 1
ATOM 1638 C CA . PRO A 1 205 ? 15.797 -18.188 6.578 1 85.62 205 PRO A CA 1
ATOM 1639 C C . PRO A 1 205 ? 14.914 -17.469 5.562 1 85.62 205 PRO A C 1
ATOM 1641 O O . PRO A 1 205 ? 14.852 -16.234 5.555 1 85.62 205 PRO A O 1
ATOM 1644 N N . MET A 1 206 ? 14.242 -18.188 4.801 1 86.31 206 MET A N 1
ATOM 1645 C CA . MET A 1 206 ? 13.367 -17.594 3.793 1 86.31 206 MET A CA 1
ATOM 1646 C C . MET A 1 206 ? 12.25 -16.797 4.453 1 86.31 206 MET A C 1
ATOM 1648 O O . MET A 1 206 ? 11.891 -15.711 3.979 1 86.31 206 MET A O 1
ATOM 1652 N N . ALA A 1 207 ? 11.719 -17.281 5.586 1 85.5 207 ALA A N 1
ATOM 1653 C CA . ALA A 1 207 ? 10.633 -16.609 6.301 1 85.5 207 ALA A CA 1
ATOM 1654 C C . ALA A 1 207 ? 11.094 -15.266 6.859 1 85.5 207 ALA A C 1
ATOM 1656 O O . ALA A 1 207 ? 10.359 -14.273 6.801 1 85.5 207 ALA A O 1
ATOM 1657 N N . LYS A 1 208 ? 12.305 -15.25 7.34 1 87.94 208 LYS A N 1
ATOM 1658 C CA . LYS A 1 208 ? 12.859 -14.016 7.895 1 87.94 208 LYS A CA 1
ATOM 1659 C C . LYS A 1 208 ? 13.008 -12.945 6.812 1 87.94 208 LYS A C 1
ATOM 1661 O O . LYS A 1 208 ? 12.656 -11.789 7.031 1 87.94 208 LYS A O 1
ATOM 1666 N N . TRP A 1 209 ? 13.461 -13.375 5.676 1 88.44 209 TRP A N 1
ATOM 1667 C CA . TRP A 1 209 ? 13.695 -12.414 4.602 1 88.44 209 TRP A CA 1
ATOM 1668 C C . TRP A 1 209 ? 12.383 -11.945 3.99 1 88.44 209 TRP A C 1
ATOM 1670 O O . TRP A 1 209 ? 12.258 -10.797 3.561 1 88.44 209 TRP A O 1
ATOM 1680 N N . SER A 1 210 ? 11.391 -12.797 4.012 1 88.19 210 SER A N 1
ATOM 1681 C CA . SER A 1 210 ? 10.078 -12.398 3.521 1 88.19 210 SER A CA 1
ATOM 1682 C C . SER A 1 210 ? 9.484 -11.273 4.367 1 88.19 210 SER A C 1
ATOM 1684 O O . SER A 1 210 ? 8.914 -10.32 3.832 1 88.19 210 SER A O 1
ATOM 1686 N N . ALA A 1 211 ? 9.688 -11.344 5.699 1 87.12 211 ALA A N 1
ATOM 1687 C CA . ALA A 1 211 ? 9.188 -10.312 6.605 1 87.12 211 ALA A CA 1
ATOM 1688 C C . ALA A 1 211 ? 9.922 -8.992 6.383 1 87.12 211 ALA A C 1
ATOM 1690 O O . ALA A 1 211 ? 9.305 -7.926 6.391 1 87.12 211 ALA A O 1
ATOM 1691 N N . ARG A 1 212 ? 11.195 -9.156 6.113 1 90.44 212 ARG A N 1
ATOM 1692 C CA . ARG A 1 212 ? 12 -7.957 5.898 1 90.44 212 ARG A CA 1
ATOM 1693 C C . ARG A 1 212 ? 11.602 -7.254 4.605 1 90.44 212 ARG A C 1
ATOM 1695 O O . ARG A 1 212 ? 11.594 -6.023 4.539 1 90.44 212 ARG A O 1
ATOM 1702 N N . VAL A 1 213 ? 11.289 -8.031 3.586 1 91.5 213 VAL A N 1
ATOM 1703 C CA . VAL A 1 213 ? 10.875 -7.461 2.309 1 91.5 213 VAL A CA 1
ATOM 1704 C C . VAL A 1 213 ? 9.555 -6.715 2.477 1 91.5 213 VAL A C 1
ATOM 1706 O O . VAL A 1 213 ? 9.391 -5.609 1.959 1 91.5 213 VAL A O 1
ATOM 1709 N N . GLU A 1 214 ? 8.633 -7.266 3.256 1 87.94 214 GLU A N 1
ATOM 1710 C CA . GLU A 1 214 ? 7.324 -6.645 3.441 1 87.94 214 GLU A CA 1
ATOM 1711 C C . GLU A 1 214 ? 7.441 -5.344 4.23 1 87.94 214 GLU A C 1
ATOM 1713 O O . GLU A 1 214 ? 6.727 -4.379 3.951 1 87.94 214 GLU A O 1
ATOM 1718 N N . LYS A 1 215 ? 8.312 -5.383 5.191 1 89.31 215 LYS A N 1
ATOM 1719 C CA . LYS A 1 215 ? 8.547 -4.156 5.953 1 89.31 215 LYS A CA 1
ATOM 1720 C C . LYS A 1 215 ? 9.109 -3.055 5.062 1 89.31 215 LYS A C 1
ATOM 1722 O O . LYS A 1 215 ? 8.641 -1.916 5.102 1 89.31 215 LYS A O 1
ATOM 1727 N N . ALA A 1 216 ? 10.117 -3.408 4.281 1 91.62 216 ALA A N 1
ATOM 1728 C CA . ALA A 1 216 ? 10.742 -2.432 3.393 1 91.62 216 ALA A CA 1
ATOM 1729 C C . ALA A 1 216 ? 9.75 -1.925 2.352 1 91.62 216 ALA A C 1
ATOM 1731 O O . ALA A 1 216 ? 9.797 -0.76 1.951 1 91.62 216 ALA A O 1
ATOM 1732 N N . GLU A 1 217 ? 8.859 -2.805 1.883 1 92.06 217 GLU A N 1
ATOM 1733 C CA . GLU A 1 217 ? 7.82 -2.41 0.94 1 92.06 217 GLU A CA 1
ATOM 1734 C C . GLU A 1 217 ? 6.867 -1.392 1.562 1 92.06 217 GLU A C 1
ATOM 1736 O O . GLU A 1 217 ? 6.457 -0.435 0.901 1 92.06 217 GLU A O 1
ATOM 1741 N N . GLY A 1 218 ? 6.543 -1.611 2.809 1 88.25 218 GLY A N 1
ATOM 1742 C CA . GLY A 1 218 ? 5.672 -0.685 3.516 1 88.25 218 GLY A CA 1
ATOM 1743 C C . GLY A 1 218 ? 6.289 0.688 3.705 1 88.25 218 GLY A C 1
ATOM 1744 O O . GLY A 1 218 ? 5.617 1.706 3.527 1 88.25 218 GLY A O 1
ATOM 1745 N N . ASP A 1 219 ? 7.582 0.688 4.016 1 88.62 219 ASP A N 1
ATOM 1746 C CA . ASP A 1 219 ? 8.297 1.948 4.191 1 88.62 219 ASP A CA 1
ATOM 1747 C C . ASP A 1 219 ? 8.367 2.73 2.883 1 88.62 219 ASP A C 1
ATOM 1749 O O . ASP A 1 219 ? 8.211 3.953 2.877 1 88.62 219 ASP A O 1
ATOM 1753 N N . PHE A 1 220 ? 8.641 2.01 1.802 1 92.69 220 PHE A N 1
ATOM 1754 C CA . PHE A 1 220 ? 8.734 2.621 0.48 1 92.69 220 PHE A CA 1
ATOM 1755 C C . PHE A 1 220 ? 7.395 3.229 0.074 1 92.69 220 PHE A C 1
ATOM 1757 O O . PHE A 1 220 ? 7.344 4.355 -0.421 1 92.69 220 PHE A O 1
ATOM 1764 N N . ARG A 1 221 ? 6.348 2.59 0.342 1 89.69 221 ARG A N 1
ATOM 1765 C CA . ARG A 1 221 ? 5.012 3.068 0.001 1 89.69 221 ARG A CA 1
ATOM 1766 C C . ARG A 1 221 ? 4.625 4.27 0.857 1 89.69 221 ARG A C 1
ATOM 1768 O O . ARG A 1 221 ? 4.047 5.234 0.356 1 89.69 221 ARG A O 1
ATOM 1775 N N . TYR A 1 222 ? 4.887 4.148 2.055 1 86.56 222 TYR A N 1
ATOM 1776 C CA . TYR A 1 222 ? 4.562 5.234 2.971 1 86.56 222 TYR A CA 1
ATOM 1777 C C . TYR A 1 222 ? 5.262 6.523 2.559 1 86.56 222 TYR A C 1
ATOM 1779 O O . TYR A 1 222 ? 4.688 7.609 2.662 1 86.56 222 TYR A O 1
ATOM 1787 N N . LYS A 1 223 ? 6.543 6.422 2.117 1 89.94 223 LYS A N 1
ATOM 1788 C CA . LYS A 1 223 ? 7.293 7.59 1.663 1 89.94 223 LYS A CA 1
ATOM 1789 C C . LYS A 1 223 ? 6.59 8.273 0.495 1 89.94 223 LYS A C 1
ATOM 1791 O O . LYS A 1 223 ? 6.445 9.5 0.481 1 89.94 223 LYS A O 1
ATOM 1796 N N . HIS A 1 224 ? 6.094 7.539 -0.439 1 90.44 224 HIS A N 1
ATOM 1797 C CA . HIS A 1 224 ? 5.434 8.109 -1.607 1 90.44 224 HIS A CA 1
ATOM 1798 C C . HIS A 1 224 ? 4.094 8.734 -1.233 1 90.44 224 HIS A C 1
ATOM 1800 O O . HIS A 1 224 ? 3.688 9.742 -1.824 1 90.44 224 HIS A O 1
ATOM 1806 N N . VAL A 1 225 ? 3.387 8.164 -0.249 1 88.19 225 VAL A N 1
ATOM 1807 C CA . VAL A 1 225 ? 2.127 8.742 0.209 1 88.19 225 VAL A CA 1
ATOM 1808 C C . VAL A 1 225 ? 2.393 10.062 0.927 1 88.19 225 VAL A C 1
ATOM 1810 O O . VAL A 1 225 ? 1.636 11.023 0.771 1 88.19 225 VAL A O 1
ATOM 1813 N N . SER A 1 226 ? 3.482 10.055 1.693 1 86.62 226 SER A N 1
ATOM 1814 C CA . SER A 1 226 ? 3.859 11.281 2.391 1 86.62 226 SER A CA 1
ATOM 1815 C C . SER A 1 226 ? 4.156 12.406 1.407 1 86.62 226 SER A C 1
ATOM 1817 O O . SER A 1 226 ? 3.768 13.555 1.634 1 86.62 226 SER A O 1
ATOM 1819 N N . ILE A 1 227 ? 4.84 12.094 0.302 1 88.06 227 ILE A N 1
ATOM 1820 C CA . ILE A 1 227 ? 5.164 13.086 -0.719 1 88.06 227 ILE A CA 1
ATOM 1821 C C . ILE A 1 227 ? 3.885 13.578 -1.39 1 88.06 227 ILE A C 1
ATOM 1823 O O . ILE A 1 227 ? 3.732 14.773 -1.646 1 88.06 227 ILE A O 1
ATOM 1827 N N . ARG A 1 228 ? 2.959 12.672 -1.614 1 86.12 228 ARG A N 1
ATOM 1828 C CA . ARG A 1 228 ? 1.678 13.039 -2.213 1 86.12 228 ARG A CA 1
ATOM 1829 C C . ARG A 1 228 ? 0.917 14.016 -1.328 1 86.12 228 ARG A C 1
ATOM 1831 O O . ARG A 1 228 ? 0.394 15.023 -1.813 1 86.12 228 ARG A O 1
ATOM 1838 N N . ASN A 1 229 ? 0.955 13.742 -0.042 1 84.19 229 ASN A N 1
ATOM 1839 C CA . ASN A 1 229 ? 0.193 14.539 0.911 1 84.19 229 ASN A CA 1
ATOM 1840 C C . ASN A 1 229 ? 0.829 15.914 1.128 1 84.19 229 ASN A C 1
ATOM 1842 O O . ASN A 1 229 ? 0.155 16.859 1.546 1 84.19 229 ASN A O 1
ATOM 1846 N N . ASN A 1 230 ? 2.174 15.984 0.847 1 86.5 230 ASN A N 1
ATOM 1847 C CA . ASN A 1 230 ? 2.896 17.234 1.063 1 86.5 230 ASN A CA 1
ATOM 1848 C C . ASN A 1 230 ? 3.523 17.75 -0.227 1 86.5 230 ASN A C 1
ATOM 1850 O O . ASN A 1 230 ? 4.621 18.312 -0.208 1 86.5 230 ASN A O 1
ATOM 1854 N N . ALA A 1 231 ? 2.861 17.516 -1.319 1 84.75 231 ALA A N 1
ATOM 1855 C CA . ALA A 1 231 ? 3.416 17.828 -2.633 1 84.75 231 ALA A CA 1
ATOM 1856 C C . ALA A 1 231 ? 3.682 19.328 -2.766 1 84.75 231 ALA A C 1
ATOM 1858 O O . ALA A 1 231 ? 4.715 19.734 -3.299 1 84.75 231 ALA A O 1
ATOM 1859 N N . GLU A 1 232 ? 2.836 20.156 -2.244 1 81.75 232 GLU A N 1
ATOM 1860 C CA . GLU A 1 232 ? 3.004 21.594 -2.367 1 81.75 232 GLU A CA 1
ATOM 1861 C C . GLU A 1 232 ? 4.191 22.078 -1.545 1 81.75 232 GLU A C 1
ATOM 1863 O O . GLU A 1 232 ? 5.004 22.875 -2.029 1 81.75 232 GLU A O 1
ATOM 1868 N N . SER A 1 233 ? 4.246 21.562 -0.319 1 84.12 233 SER A N 1
ATOM 1869 C CA . SER A 1 233 ? 5.367 21.953 0.527 1 84.12 233 SER A CA 1
ATOM 1870 C C . SER A 1 233 ? 6.695 21.5 -0.066 1 84.12 233 SER A C 1
ATOM 1872 O O . SER A 1 233 ? 7.691 22.219 -0.007 1 84.12 233 SER A O 1
ATOM 1874 N N . CYS A 1 234 ? 6.676 20.344 -0.622 1 85.81 234 CYS A N 1
ATOM 1875 C CA . CYS A 1 234 ? 7.879 19.828 -1.268 1 85.81 234 CYS A CA 1
ATOM 1876 C C . CYS A 1 234 ? 8.281 20.703 -2.451 1 85.81 234 CYS A C 1
ATOM 1878 O O . CYS A 1 234 ? 9.469 20.953 -2.672 1 85.81 234 CYS A O 1
ATOM 1880 N N . ALA A 1 235 ? 7.293 21.156 -3.168 1 85 235 ALA A N 1
ATOM 1881 C CA . ALA A 1 235 ? 7.559 22 -4.332 1 85 235 ALA A CA 1
ATOM 1882 C C . ALA A 1 235 ? 8.094 23.359 -3.912 1 85 235 ALA A C 1
ATOM 1884 O O . ALA A 1 235 ? 8.992 23.906 -4.559 1 85 235 ALA A O 1
ATOM 1885 N N . PHE A 1 236 ? 7.574 23.844 -2.824 1 83.75 236 PHE A N 1
ATOM 1886 C CA . PHE A 1 236 ? 8.055 25.125 -2.301 1 83.75 236 PHE A CA 1
ATOM 1887 C C . PHE A 1 236 ? 9.531 25.031 -1.924 1 83.75 236 PHE A C 1
ATOM 1889 O O . PHE A 1 236 ? 10.305 25.938 -2.227 1 83.75 236 PHE A O 1
ATOM 1896 N N . TYR A 1 237 ? 9.898 23.875 -1.355 1 85.31 237 TYR A N 1
ATOM 1897 C CA . TYR A 1 237 ? 11.266 23.688 -0.895 1 85.31 237 TYR A CA 1
ATOM 1898 C C . TYR A 1 237 ? 12.188 23.312 -2.053 1 85.31 237 TYR A C 1
ATOM 1900 O O . TYR A 1 237 ? 13.398 23.188 -1.876 1 85.31 237 TYR A O 1
ATOM 1908 N N . ASN A 1 238 ? 11.633 23.203 -3.213 1 83.06 238 ASN A N 1
ATOM 1909 C CA . ASN A 1 238 ? 12.43 22.656 -4.305 1 83.06 238 ASN A CA 1
ATOM 1910 C C . ASN A 1 238 ? 13.148 21.375 -3.881 1 83.06 238 ASN A C 1
ATOM 1912 O O . ASN A 1 238 ? 14.359 21.25 -4.066 1 83.06 238 ASN A O 1
ATOM 1916 N N . ALA A 1 239 ? 12.352 20.516 -3.236 1 86.06 239 ALA A N 1
ATOM 1917 C CA . ALA A 1 239 ? 12.945 19.344 -2.598 1 86.06 239 ALA A CA 1
ATOM 1918 C C . ALA A 1 239 ? 12.898 18.125 -3.523 1 86.06 239 ALA A C 1
ATOM 1920 O O . ALA A 1 239 ? 13.031 17 -3.072 1 86.06 239 ALA A O 1
ATOM 1921 N N . GLU A 1 240 ? 12.75 18.312 -4.824 1 88.12 240 GLU A N 1
ATOM 1922 C CA . GLU A 1 240 ? 12.609 17.203 -5.762 1 88.12 240 GLU A CA 1
ATOM 1923 C C . GLU A 1 240 ? 13.828 16.297 -5.719 1 88.12 240 GLU A C 1
ATOM 1925 O O . GLU A 1 240 ? 13.695 15.07 -5.645 1 88.12 240 GLU A O 1
ATOM 1930 N N . ALA A 1 241 ? 15.008 16.891 -5.711 1 86.38 241 ALA A N 1
ATOM 1931 C CA . ALA A 1 241 ? 16.234 16.109 -5.719 1 86.38 241 ALA A CA 1
ATOM 1932 C C . ALA A 1 241 ? 16.391 15.32 -4.418 1 86.38 241 ALA A C 1
ATOM 1934 O O . ALA A 1 241 ? 16.812 14.164 -4.434 1 86.38 241 ALA A O 1
ATOM 1935 N N . PHE A 1 242 ? 16.062 15.992 -3.379 1 88 242 PHE A N 1
ATOM 1936 C CA . PHE A 1 242 ? 16.172 15.328 -2.082 1 88 242 PHE A CA 1
ATOM 1937 C C . PHE A 1 242 ? 15.219 14.141 -2.004 1 88 242 PHE A C 1
ATOM 1939 O O . PHE A 1 242 ? 15.617 13.047 -1.604 1 88 242 PHE A O 1
ATOM 1946 N N . GLU A 1 243 ? 13.961 14.383 -2.352 1 89.88 243 GLU A N 1
ATOM 1947 C CA . GLU A 1 243 ? 12.953 13.328 -2.26 1 89.88 243 GLU A CA 1
ATOM 1948 C C . GLU A 1 243 ? 13.273 12.18 -3.213 1 89.88 243 GLU A C 1
ATOM 1950 O O . GLU A 1 243 ? 13.062 11.016 -2.881 1 89.88 243 GLU A O 1
ATOM 1955 N N . ARG A 1 244 ? 13.742 12.531 -4.406 1 90.44 244 ARG A N 1
ATOM 1956 C CA . ARG A 1 244 ? 14.156 11.484 -5.336 1 90.44 244 ARG A CA 1
ATOM 1957 C C . ARG A 1 244 ? 15.281 10.641 -4.742 1 90.44 244 ARG A C 1
ATOM 1959 O O . ARG A 1 244 ? 15.266 9.406 -4.848 1 90.44 244 ARG A O 1
ATOM 1966 N N . GLY A 1 245 ? 16.234 11.281 -4.121 1 89.25 245 GLY A N 1
ATOM 1967 C CA . GLY A 1 245 ? 17.344 10.578 -3.486 1 89.25 245 GLY A CA 1
ATOM 1968 C C . GLY A 1 245 ? 16.906 9.68 -2.348 1 89.25 245 GLY A C 1
ATOM 1969 O O . GLY A 1 245 ? 17.375 8.547 -2.227 1 89.25 245 GLY A O 1
ATOM 1970 N N . GLU A 1 246 ? 16.031 10.219 -1.544 1 88.94 246 GLU A N 1
ATOM 1971 C CA . GLU A 1 246 ? 15.539 9.438 -0.412 1 88.94 246 GLU A CA 1
ATOM 1972 C C . GLU A 1 246 ? 14.68 8.273 -0.879 1 88.94 246 GLU A C 1
ATOM 1974 O O . GLU A 1 246 ? 14.734 7.184 -0.295 1 88.94 246 GLU A O 1
ATOM 1979 N N . CYS A 1 247 ? 13.836 8.5 -1.852 1 91.38 247 CYS A N 1
ATOM 1980 C CA . CYS A 1 247 ? 13.047 7.41 -2.416 1 91.38 247 CYS A CA 1
ATOM 1981 C C . CYS A 1 247 ? 13.945 6.32 -2.986 1 91.38 247 CYS A C 1
ATOM 1983 O O . CYS A 1 247 ? 13.688 5.133 -2.799 1 91.38 247 CYS A O 1
ATOM 1985 N N . ASN A 1 248 ? 15.016 6.711 -3.674 1 91.62 248 ASN A N 1
ATOM 1986 C CA . ASN A 1 248 ? 15.953 5.75 -4.242 1 91.62 248 ASN A CA 1
ATOM 1987 C C . ASN A 1 248 ? 16.688 4.973 -3.154 1 91.62 248 ASN A C 1
ATOM 1989 O O . ASN A 1 248 ? 17 3.791 -3.328 1 91.62 248 ASN A O 1
ATOM 1993 N N . ARG A 1 249 ? 16.969 5.656 -2.084 1 89.38 249 ARG A N 1
ATOM 1994 C CA . ARG A 1 249 ? 17.641 4.992 -0.971 1 89.38 249 ARG A CA 1
ATOM 1995 C C . ARG A 1 249 ? 16.75 3.906 -0.369 1 89.38 249 ARG A C 1
ATOM 1997 O O . ARG A 1 249 ? 17.203 2.775 -0.167 1 89.38 249 ARG A O 1
ATOM 2004 N N . LEU A 1 250 ? 15.555 4.23 -0.107 1 90.94 250 LEU A N 1
ATOM 2005 C CA . LEU A 1 250 ? 14.609 3.27 0.458 1 90.94 250 LEU A CA 1
ATOM 2006 C C . LEU A 1 250 ? 14.359 2.125 -0.517 1 90.94 250 LEU A C 1
ATOM 2008 O O . LEU A 1 250 ? 14.242 0.968 -0.105 1 90.94 250 LEU A O 1
ATOM 2012 N N . PHE A 1 251 ? 14.281 2.449 -1.812 1 94.81 251 PHE A N 1
ATOM 2013 C CA . PHE A 1 251 ? 14.031 1.441 -2.836 1 94.81 251 PHE A CA 1
ATOM 2014 C C . PHE A 1 251 ? 15.227 0.51 -2.984 1 94.81 251 PHE A C 1
ATOM 2016 O O . PHE A 1 251 ? 15.062 -0.697 -3.178 1 94.81 251 PHE A O 1
ATOM 2023 N N . SER A 1 252 ? 16.391 1.077 -2.916 1 93.38 252 SER A N 1
ATOM 2024 C CA . SER A 1 252 ? 17.594 0.244 -2.992 1 93.38 252 SER A CA 1
ATOM 2025 C C . SER A 1 252 ? 17.656 -0.735 -1.825 1 93.38 252 SER A C 1
ATOM 2027 O O . SER A 1 252 ? 18.094 -1.878 -1.99 1 93.38 252 SER A O 1
ATOM 2029 N N . ALA A 1 253 ? 17.266 -0.256 -0.666 1 91.75 253 ALA A N 1
ATOM 2030 C CA . ALA A 1 253 ? 17.203 -1.152 0.486 1 91.75 253 ALA A CA 1
ATOM 2031 C C . ALA A 1 253 ? 16.188 -2.27 0.255 1 91.75 253 ALA A C 1
ATOM 2033 O O . ALA A 1 253 ? 16.422 -3.418 0.639 1 91.75 253 ALA A O 1
ATOM 2034 N N . LEU A 1 254 ? 15.078 -1.936 -0.367 1 94.5 254 LEU A N 1
ATOM 2035 C CA . LEU A 1 254 ? 14.047 -2.914 -0.7 1 94.5 254 LEU A CA 1
ATOM 2036 C C . LEU A 1 254 ? 14.562 -3.93 -1.711 1 94.5 254 LEU A C 1
ATOM 2038 O O . LEU A 1 254 ? 14.367 -5.137 -1.543 1 94.5 254 LEU A O 1
ATOM 2042 N N . LEU A 1 255 ? 15.289 -3.488 -2.768 1 95.06 255 LEU A N 1
ATOM 2043 C CA . LEU A 1 255 ? 15.82 -4.375 -3.801 1 95.06 255 LEU A CA 1
ATOM 2044 C C . LEU A 1 255 ? 16.859 -5.328 -3.223 1 95.06 255 LEU A C 1
ATOM 2046 O O . LEU A 1 255 ? 16.922 -6.496 -3.611 1 95.06 255 LEU A O 1
ATOM 2050 N N . ARG A 1 256 ? 17.656 -4.84 -2.301 1 93.44 256 ARG A N 1
ATOM 2051 C CA . ARG A 1 256 ? 18.656 -5.684 -1.663 1 93.44 256 ARG A CA 1
ATOM 2052 C C . ARG A 1 256 ? 18 -6.797 -0.851 1 93.44 256 ARG A C 1
ATOM 2054 O O . ARG A 1 256 ? 18.453 -7.941 -0.885 1 93.44 256 ARG A O 1
ATOM 2061 N N . ARG A 1 257 ? 17.016 -6.449 -0.113 1 93.25 257 ARG A N 1
ATOM 2062 C CA . ARG A 1 257 ? 16.312 -7.453 0.677 1 93.25 257 ARG A CA 1
ATOM 2063 C C . ARG A 1 257 ? 15.609 -8.461 -0.224 1 93.25 257 ARG A C 1
ATOM 2065 O O . ARG A 1 257 ? 15.555 -9.656 0.097 1 93.25 257 ARG A O 1
ATOM 2072 N N . GLN A 1 258 ? 15.047 -7.98 -1.382 1 93.69 258 GLN A N 1
ATOM 2073 C CA . GLN A 1 258 ? 14.414 -8.891 -2.338 1 93.69 258 GLN A CA 1
ATOM 2074 C C . GLN A 1 258 ? 15.445 -9.828 -2.963 1 93.69 258 GLN A C 1
ATOM 2076 O O . GLN A 1 258 ? 15.156 -11 -3.211 1 93.69 258 GLN A O 1
ATOM 2081 N N . PHE A 1 259 ? 16.672 -9.289 -3.223 1 94.25 259 PHE A N 1
ATOM 2082 C CA . PHE A 1 259 ? 17.75 -10.102 -3.777 1 94.25 259 PHE A CA 1
ATOM 2083 C C . PHE A 1 259 ? 18.094 -11.242 -2.834 1 94.25 259 PHE A C 1
ATOM 2085 O O . PHE A 1 259 ? 18.25 -12.391 -3.268 1 94.25 259 PHE A O 1
ATOM 2092 N N . PHE A 1 260 ? 18.172 -10.977 -1.587 1 91.75 260 PHE A N 1
ATOM 2093 C CA . PHE A 1 260 ? 18.5 -12.008 -0.61 1 91.75 260 PHE A CA 1
ATOM 2094 C C . PHE A 1 260 ? 17.359 -13 -0.456 1 91.75 260 PHE A C 1
ATOM 2096 O O . PHE A 1 260 ? 17.594 -14.203 -0.273 1 91.75 260 PHE A O 1
ATOM 2103 N N . PHE A 1 261 ? 16.172 -12.547 -0.498 1 91.62 261 PHE A N 1
ATOM 2104 C CA . PHE A 1 261 ? 15.016 -13.438 -0.446 1 91.62 261 PHE A CA 1
ATOM 2105 C C . PHE A 1 261 ? 15.047 -14.43 -1.602 1 91.62 261 PHE A C 1
ATOM 2107 O O . PHE A 1 261 ? 14.867 -15.633 -1.398 1 91.62 261 PHE A O 1
ATOM 2114 N N . PHE A 1 262 ? 15.328 -13.906 -2.883 1 91.12 262 PHE A N 1
ATOM 2115 C CA . PHE A 1 262 ? 15.352 -14.766 -4.059 1 91.12 262 PHE A CA 1
ATOM 2116 C C . PHE A 1 262 ? 16.547 -15.703 -4.027 1 91.12 262 PHE A C 1
ATOM 2118 O O . PHE A 1 262 ? 16.469 -16.828 -4.5 1 91.12 262 PHE A O 1
ATOM 2125 N N . SER A 1 263 ? 17.688 -15.25 -3.414 1 90.94 263 SER A N 1
ATOM 2126 C CA . SER A 1 263 ? 18.859 -16.094 -3.291 1 90.94 263 SER A CA 1
ATOM 2127 C C . SER A 1 263 ? 18.609 -17.281 -2.367 1 90.94 263 SER A C 1
ATOM 2129 O O . SER A 1 263 ? 19.156 -18.359 -2.57 1 90.94 263 SER A O 1
ATOM 2131 N N . TRP A 1 264 ? 17.719 -17.109 -1.413 1 87.56 264 TRP A N 1
ATOM 2132 C CA . TRP A 1 264 ? 17.375 -18.203 -0.52 1 87.56 264 TRP A CA 1
ATOM 2133 C C . TRP A 1 264 ? 16.25 -19.047 -1.104 1 87.56 264 TRP A C 1
ATOM 2135 O O . TRP A 1 264 ? 16.062 -20.203 -0.728 1 87.56 264 TRP A O 1
ATOM 2145 N N . LYS A 1 265 ? 15.516 -18.469 -2.025 1 87.12 265 LYS A N 1
ATOM 2146 C CA . LYS A 1 265 ? 14.43 -19.203 -2.678 1 87.12 265 LYS A CA 1
ATOM 2147 C C . LYS A 1 265 ? 14.969 -20.172 -3.717 1 87.12 265 LYS A C 1
ATOM 2149 O O . LYS A 1 265 ? 14.328 -21.188 -4.008 1 87.12 265 LYS A O 1
ATOM 2154 N N . LEU A 1 266 ? 16.203 -19.953 -4.246 1 90.25 266 LEU A N 1
ATOM 2155 C CA . LEU A 1 266 ? 16.797 -20.75 -5.316 1 90.25 266 LEU A CA 1
ATOM 2156 C C . LEU A 1 266 ? 17.031 -22.188 -4.852 1 90.25 266 LEU A C 1
ATOM 2158 O O . LEU A 1 266 ? 16.547 -23.125 -5.477 1 90.25 266 LEU A O 1
ATOM 2162 N N . PRO A 1 267 ? 17.734 -22.328 -3.682 1 88.38 267 PRO A N 1
ATOM 2163 C CA . PRO A 1 267 ? 17.922 -23.719 -3.262 1 88.38 267 PRO A CA 1
ATOM 2164 C C . PRO A 1 267 ? 16.625 -24.422 -2.916 1 88.38 267 PRO A C 1
ATOM 2166 O O . PRO A 1 267 ? 16.484 -25.641 -3.133 1 88.38 267 PRO A O 1
ATOM 2169 N N . ASN A 1 268 ? 15.703 -23.734 -2.426 1 84.31 268 ASN A N 1
ATOM 2170 C CA . ASN A 1 268 ? 14.406 -24.328 -2.131 1 84.31 268 ASN A CA 1
ATOM 2171 C C . ASN A 1 268 ? 13.703 -24.812 -3.4 1 84.31 268 ASN A C 1
ATOM 2173 O O . ASN A 1 268 ? 13.094 -25.875 -3.412 1 84.31 268 ASN A O 1
ATOM 2177 N N . LEU A 1 269 ? 13.742 -24.047 -4.426 1 84.38 269 LEU A N 1
ATOM 2178 C CA . LEU A 1 269 ? 13.109 -24.406 -5.691 1 84.38 269 LEU A CA 1
ATOM 2179 C C . LEU A 1 269 ? 13.812 -25.609 -6.32 1 84.38 269 LEU A C 1
ATOM 2181 O O . LEU A 1 269 ? 13.156 -26.484 -6.895 1 84.38 269 LEU A O 1
ATOM 2185 N N . PHE A 1 270 ? 15.102 -25.641 -6.199 1 88 270 PHE A N 1
ATOM 2186 C CA . PHE A 1 270 ? 15.859 -26.766 -6.73 1 88 270 PHE A CA 1
ATOM 2187 C C . PHE A 1 270 ? 15.43 -28.062 -6.062 1 88 270 PHE A C 1
ATOM 2189 O O . PHE A 1 270 ? 15.125 -29.047 -6.742 1 88 270 PHE A O 1
ATOM 2196 N N . TRP A 1 271 ? 15.406 -28.031 -4.812 1 85.44 271 TRP A N 1
ATOM 2197 C CA . TRP A 1 271 ? 15.078 -29.25 -4.086 1 85.44 271 TRP A CA 1
ATOM 2198 C C . TRP A 1 271 ? 13.625 -29.641 -4.297 1 85.44 271 TRP A C 1
ATOM 2200 O O . TRP A 1 271 ? 13.289 -30.828 -4.332 1 85.44 271 TRP A O 1
ATOM 2210 N N . GLN A 1 272 ? 12.812 -28.641 -4.41 1 81.19 272 GLN A N 1
ATOM 2211 C CA . GLN A 1 272 ? 11.406 -28.922 -4.688 1 81.19 272 GLN A CA 1
ATOM 2212 C C . GLN A 1 272 ? 11.242 -29.594 -6.047 1 81.19 272 GLN A C 1
ATOM 2214 O O . GLN A 1 272 ? 10.484 -30.562 -6.18 1 81.19 272 GLN A O 1
ATOM 2219 N N . GLN A 1 273 ? 11.961 -29.062 -7.055 1 82.62 273 GLN A N 1
ATOM 2220 C CA . GLN A 1 273 ? 11.891 -29.656 -8.391 1 82.62 273 GLN A CA 1
ATOM 2221 C C . GLN A 1 273 ? 12.523 -31.047 -8.414 1 82.62 273 GLN A C 1
ATOM 2223 O O . GLN A 1 273 ? 12.031 -31.938 -9.109 1 82.62 273 GLN A O 1
ATOM 2228 N N . MET A 1 274 ? 13.578 -31.188 -7.672 1 85.06 274 MET A N 1
ATOM 2229 C CA . MET A 1 274 ? 14.219 -32.5 -7.586 1 85.06 274 MET A CA 1
ATOM 2230 C C . MET A 1 274 ? 13.258 -33.531 -7.008 1 85.06 274 MET A C 1
ATOM 2232 O O . MET A 1 274 ? 13.188 -34.656 -7.5 1 85.06 274 MET A O 1
ATOM 2236 N N . PHE A 1 275 ? 12.602 -33.062 -6.078 1 80.88 275 PHE A N 1
ATOM 2237 C CA . PHE A 1 275 ? 11.672 -34 -5.438 1 80.88 275 PHE A CA 1
ATOM 2238 C C . PHE A 1 275 ? 10.508 -34.344 -6.367 1 80.88 275 PHE A C 1
ATOM 2240 O O . PHE A 1 275 ? 10.031 -35.469 -6.391 1 80.88 275 PHE A O 1
ATOM 2247 N N . ASP A 1 276 ? 10.07 -33.375 -7.152 1 76.88 276 ASP A N 1
ATOM 2248 C CA . ASP A 1 276 ? 8.938 -33.594 -8.055 1 76.88 276 ASP A CA 1
ATOM 2249 C C . ASP A 1 276 ? 9.336 -34.469 -9.227 1 76.88 276 ASP A C 1
ATOM 2251 O O . ASP A 1 276 ? 8.68 -35.5 -9.5 1 76.88 276 ASP A O 1
ATOM 2255 N N . TYR A 1 277 ? 10.398 -34.156 -9.875 1 78.38 277 TYR A N 1
ATOM 2256 C CA . TYR A 1 277 ? 10.781 -34.875 -11.094 1 78.38 277 TYR A CA 1
ATOM 2257 C C . TYR A 1 277 ? 11.43 -36.219 -10.773 1 78.38 277 TYR A C 1
ATOM 2259 O O . TYR A 1 277 ? 11.203 -37.219 -11.469 1 78.38 277 TYR A O 1
ATOM 2267 N N . TYR A 1 278 ? 12.25 -36.219 -9.734 1 82.31 278 TYR A N 1
ATOM 2268 C CA . TYR A 1 278 ? 12.922 -37.469 -9.406 1 82.31 278 TYR A CA 1
ATOM 2269 C C . TYR A 1 278 ? 11.93 -38.469 -8.828 1 82.31 278 TYR A C 1
ATOM 2271 O O . TYR A 1 278 ? 12.141 -39.688 -8.922 1 82.31 278 TYR A O 1
ATOM 2279 N N . GLY A 1 279 ? 10.898 -37.938 -8.203 1 78.69 279 GLY A N 1
ATOM 2280 C CA . GLY A 1 279 ? 9.859 -38.844 -7.734 1 78.69 279 GLY A CA 1
ATOM 2281 C C . GLY A 1 279 ? 9.234 -39.656 -8.852 1 78.69 279 GLY A C 1
ATOM 2282 O O . GLY A 1 279 ? 8.938 -40.844 -8.672 1 78.69 279 GLY A O 1
ATOM 2283 N N . ALA A 1 280 ? 9.094 -39.031 -10.078 1 76.62 280 ALA A N 1
ATOM 2284 C CA . ALA A 1 280 ? 8.523 -39.75 -11.227 1 76.62 280 ALA A CA 1
ATOM 2285 C C . ALA A 1 280 ? 9.438 -40.875 -11.688 1 76.62 280 ALA A C 1
ATOM 2287 O O . ALA A 1 280 ? 8.977 -41.969 -12.039 1 76.62 280 ALA A O 1
ATOM 2288 N N . THR A 1 281 ? 10.797 -40.688 -11.656 1 80 281 THR A N 1
ATOM 2289 C CA . THR A 1 281 ? 11.766 -41.688 -12.047 1 80 281 THR A CA 1
ATOM 2290 C C . THR A 1 281 ? 11.805 -42.812 -11.031 1 80 281 THR A C 1
ATOM 2292 O O . THR A 1 281 ? 11.953 -44 -11.398 1 80 281 THR A O 1
ATOM 2295 N N . LEU A 1 282 ? 11.664 -42.438 -9.82 1 83.44 282 LEU A N 1
ATOM 2296 C CA . LEU A 1 282 ? 11.703 -43.406 -8.742 1 83.44 282 LEU A CA 1
ATOM 2297 C C . LEU A 1 282 ? 10.539 -44.406 -8.852 1 83.44 282 LEU A C 1
ATOM 2299 O O . LEU A 1 282 ? 10.656 -45.562 -8.422 1 83.44 282 LEU A O 1
ATOM 2303 N N . THR A 1 283 ? 9.422 -43.969 -9.422 1 83.38 283 THR A N 1
ATOM 2304 C CA . THR A 1 283 ? 8.242 -44.812 -9.539 1 83.38 283 THR A CA 1
ATOM 2305 C C . THR A 1 283 ? 8.539 -46.031 -10.43 1 83.38 283 THR A C 1
ATOM 2307 O O . THR A 1 283 ? 8.039 -47.125 -10.172 1 83.38 283 THR A O 1
ATOM 2310 N N . TYR A 1 284 ? 9.344 -45.844 -11.477 1 82.44 284 TYR A N 1
ATOM 2311 C CA . TYR A 1 284 ? 9.695 -46.938 -12.344 1 82.44 284 TYR A CA 1
ATOM 2312 C C . TYR A 1 284 ? 10.719 -47.875 -11.68 1 82.44 284 TYR A C 1
ATOM 2314 O O . TYR A 1 284 ? 10.727 -49.062 -11.906 1 82.44 284 TYR A O 1
ATOM 2322 N N . ALA A 1 285 ? 11.578 -47.219 -10.828 1 83.56 285 ALA A N 1
ATOM 2323 C CA . ALA A 1 285 ? 12.547 -48.031 -10.086 1 83.56 285 ALA A CA 1
ATOM 2324 C C . ALA A 1 285 ? 11.852 -48.969 -9.102 1 83.56 285 ALA A C 1
ATOM 2326 O O . ALA A 1 285 ? 12.297 -50.094 -8.883 1 83.56 285 ALA A O 1
ATOM 2327 N N . ILE A 1 286 ? 10.789 -48.562 -8.562 1 87.19 286 ILE A N 1
ATOM 2328 C CA . ILE A 1 286 ? 10.055 -49.344 -7.578 1 87.19 286 ILE A CA 1
ATOM 2329 C C . ILE A 1 286 ? 9.414 -50.562 -8.258 1 87.19 286 ILE A C 1
ATOM 2331 O O . ILE A 1 286 ? 9.281 -51.625 -7.645 1 87.19 286 ILE A O 1
ATOM 2335 N N . GLN A 1 287 ? 9.062 -50.344 -9.531 1 86.19 287 GLN A N 1
ATOM 2336 C CA . GLN A 1 287 ? 8.422 -51.438 -10.242 1 86.19 287 GLN A CA 1
ATOM 2337 C C . GLN A 1 287 ? 9.398 -52.594 -10.461 1 86.19 287 GLN A C 1
ATOM 2339 O O . GLN A 1 287 ? 8.992 -53.719 -10.781 1 86.19 287 GLN A O 1
ATOM 2344 N N . TYR A 1 288 ? 10.727 -52.344 -10.289 1 83.69 288 TYR A N 1
ATOM 2345 C CA . TYR A 1 288 ? 11.742 -53.375 -10.344 1 83.69 288 TYR A CA 1
ATOM 2346 C C . TYR A 1 288 ? 11.453 -54.469 -9.32 1 83.69 288 TYR A C 1
ATOM 2348 O O . TYR A 1 288 ? 11.711 -55.656 -9.57 1 83.69 288 TYR A O 1
ATOM 2356 N N . ILE A 1 289 ? 10.805 -54.188 -8.289 1 87 289 ILE A N 1
ATOM 2357 C CA . ILE A 1 289 ? 10.602 -55.094 -7.164 1 87 289 ILE A CA 1
ATOM 2358 C C . ILE A 1 289 ? 9.547 -56.125 -7.52 1 87 289 ILE A C 1
ATOM 2360 O O . ILE A 1 289 ? 9.82 -57.344 -7.488 1 87 289 ILE A O 1
ATOM 2364 N N . PRO A 1 290 ? 8.359 -55.75 -7.949 1 82.94 290 PRO A N 1
ATOM 2365 C CA . PRO A 1 290 ? 7.367 -56.781 -8.266 1 82.94 290 PRO A CA 1
ATOM 2366 C C . PRO A 1 290 ? 7.727 -57.594 -9.508 1 82.94 290 PRO A C 1
ATOM 2368 O O . PRO A 1 290 ? 7.402 -58.781 -9.594 1 82.94 290 PRO A O 1
ATOM 2371 N N . ILE A 1 291 ? 8.453 -57.062 -10.438 1 82.44 291 ILE A N 1
ATOM 2372 C CA . ILE A 1 291 ? 8.672 -57.719 -11.719 1 82.44 291 ILE A CA 1
ATOM 2373 C C . ILE A 1 291 ? 9.93 -58.594 -11.656 1 82.44 291 ILE A C 1
ATOM 2375 O O . ILE A 1 291 ? 9.922 -59.75 -12.078 1 82.44 291 ILE A O 1
ATOM 2379 N N . PHE A 1 292 ? 11.055 -58.062 -11.094 1 84.44 292 PHE A N 1
ATOM 2380 C CA . PHE A 1 292 ? 12.328 -58.75 -11.18 1 84.44 292 PHE A CA 1
ATOM 2381 C C . PHE A 1 292 ? 12.664 -59.438 -9.844 1 84.44 292 PHE A C 1
ATOM 2383 O O . PHE A 1 292 ? 13.344 -60.469 -9.812 1 84.44 292 PHE A O 1
ATO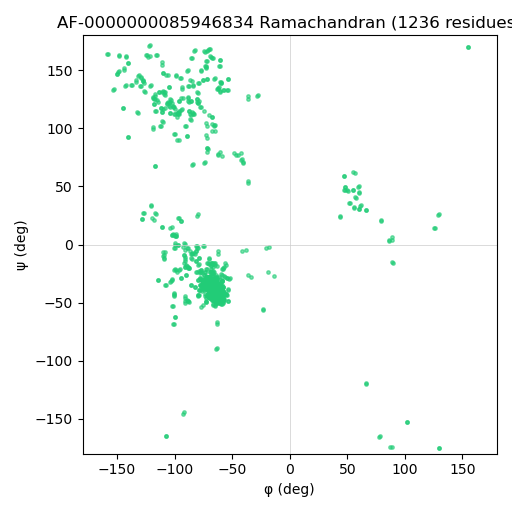M 2390 N N . MET A 1 293 ? 12.258 -58.906 -8.75 1 83.75 293 MET A N 1
ATOM 2391 C CA . MET A 1 293 ? 12.633 -59.438 -7.457 1 83.75 293 MET A CA 1
ATOM 2392 C C . MET A 1 293 ? 11.594 -60.469 -6.977 1 83.75 293 MET A C 1
ATOM 2394 O O . MET A 1 293 ? 11.93 -61.594 -6.648 1 83.75 293 MET A O 1
ATOM 2398 N N . LEU A 1 294 ? 10.289 -60.062 -7.031 1 81.5 294 LEU A N 1
ATOM 2399 C CA . LEU A 1 294 ? 9.234 -60.906 -6.512 1 81.5 294 LEU A CA 1
ATOM 2400 C C . LEU A 1 294 ? 8.672 -61.812 -7.609 1 81.5 294 LEU A C 1
ATOM 2402 O O . LEU A 1 294 ? 8.023 -62.812 -7.316 1 81.5 294 LEU A O 1
ATOM 2406 N N . HIS A 1 295 ? 8.953 -61.5 -8.875 1 81.19 295 HIS A N 1
ATOM 2407 C CA . HIS A 1 295 ? 8.5 -62.281 -10.023 1 81.19 295 HIS A CA 1
ATOM 2408 C C . HIS A 1 295 ? 6.996 -62.5 -9.977 1 81.19 295 HIS A C 1
ATOM 2410 O O . HIS A 1 295 ? 6.531 -63.625 -10.234 1 81.19 295 HIS A O 1
ATOM 2416 N N . THR A 1 296 ? 6.312 -61.531 -9.508 1 79.38 296 THR A N 1
ATOM 2417 C CA . THR A 1 296 ? 4.867 -61.625 -9.352 1 79.38 296 THR A CA 1
ATOM 2418 C C . THR A 1 296 ? 4.18 -61.719 -10.711 1 79.38 296 THR A C 1
ATOM 2420 O O . THR A 1 296 ? 3.113 -62.312 -10.836 1 79.38 296 THR A O 1
ATOM 2423 N N . TYR A 1 297 ? 4.828 -61.188 -11.836 1 80.69 297 TYR A N 1
ATOM 2424 C CA . TYR A 1 297 ? 4.152 -61.094 -13.125 1 80.69 297 TYR A CA 1
ATOM 2425 C C . TYR A 1 297 ? 4.832 -61.969 -14.172 1 80.69 297 TYR A C 1
ATOM 2427 O O . TYR A 1 297 ? 4.707 -61.719 -15.367 1 80.69 297 TYR A O 1
ATOM 2435 N N . ASP A 1 298 ? 5.496 -63 -13.805 1 78.62 298 ASP A N 1
ATOM 2436 C CA . ASP A 1 298 ? 6.215 -63.844 -14.75 1 78.62 298 ASP A CA 1
ATOM 2437 C C . ASP A 1 298 ? 5.25 -64.562 -15.68 1 78.62 298 ASP A C 1
ATOM 2439 O O . ASP A 1 298 ? 5.57 -64.812 -16.844 1 78.62 298 ASP A O 1
ATOM 2443 N N . HIS A 1 299 ? 4.051 -64.688 -15.234 1 83.38 299 HIS A N 1
ATOM 2444 C CA . HIS A 1 299 ? 3.121 -65.5 -16.016 1 83.38 299 HIS A CA 1
ATOM 2445 C C . HIS A 1 299 ? 2.217 -64.625 -16.875 1 83.38 299 HIS A C 1
ATOM 2447 O O . HIS A 1 299 ? 1.407 -65.125 -17.656 1 83.38 299 HIS A O 1
ATOM 2453 N N . VAL A 1 300 ? 2.381 -63.406 -16.797 1 84.88 300 VAL A N 1
ATOM 2454 C CA . VAL A 1 300 ? 1.479 -62.469 -17.484 1 84.88 300 VAL A CA 1
ATOM 2455 C C . VAL A 1 300 ? 2.074 -62.062 -18.828 1 84.88 300 VAL A C 1
ATOM 2457 O O . VAL A 1 300 ? 3.232 -61.656 -18.906 1 84.88 300 VAL A O 1
ATOM 2460 N N . PRO A 1 301 ? 1.276 -62.312 -19.922 1 83.44 301 PRO A N 1
ATOM 2461 C CA . PRO A 1 301 ? 1.758 -61.906 -21.234 1 83.44 301 PRO A CA 1
ATOM 2462 C C . PRO A 1 301 ? 1.997 -60.375 -21.328 1 83.44 301 PRO A C 1
ATOM 2464 O O . PRO A 1 301 ? 1.491 -59.625 -20.516 1 83.44 301 PRO A O 1
ATOM 2467 N N . ALA A 1 302 ? 2.809 -60.062 -22.281 1 78.69 302 ALA A N 1
ATOM 2468 C CA . ALA A 1 302 ? 3.238 -58.656 -22.453 1 78.69 302 ALA A CA 1
ATOM 2469 C C . ALA A 1 302 ? 2.043 -57.75 -22.688 1 78.69 302 ALA A C 1
ATOM 2471 O O . ALA A 1 302 ? 2.045 -56.594 -22.25 1 78.69 302 ALA A O 1
ATOM 2472 N N . GLU A 1 303 ? 1.005 -58.25 -23.297 1 79.12 303 GLU A N 1
ATOM 2473 C CA . GLU A 1 303 ? -0.176 -57.438 -23.609 1 79.12 303 GLU A CA 1
ATOM 2474 C C . GLU A 1 303 ? -0.929 -57.062 -22.328 1 79.12 303 GLU A C 1
ATOM 2476 O O . GLU A 1 303 ? -1.531 -55.969 -22.266 1 79.12 303 GLU A O 1
ATOM 2481 N N . GLU A 1 304 ? -0.782 -57.875 -21.359 1 84.12 304 GLU A N 1
ATOM 2482 C CA . GLU A 1 304 ? -1.466 -57.594 -20.109 1 84.12 304 GLU A CA 1
ATOM 2483 C C . GLU A 1 304 ? -0.532 -56.938 -19.109 1 84.12 304 GLU A C 1
ATOM 2485 O O . GLU A 1 304 ? -0.989 -56.281 -18.156 1 84.12 304 GLU A O 1
ATOM 2490 N N . LEU A 1 305 ? 0.718 -57.125 -19.312 1 84.56 305 LEU A N 1
ATOM 2491 C CA . LEU A 1 305 ? 1.696 -56.531 -18.406 1 84.56 305 LEU A CA 1
ATOM 2492 C C . LEU A 1 305 ? 1.787 -55.031 -18.609 1 84.56 305 LEU A C 1
ATOM 2494 O O . LEU A 1 305 ? 2.053 -54.281 -17.656 1 84.56 305 LEU A O 1
ATOM 2498 N N . GLY A 1 306 ? 1.479 -54.531 -19.797 1 79.94 306 GLY A N 1
ATOM 2499 C CA . GLY A 1 306 ? 1.523 -53.125 -20.109 1 79.94 306 GLY A CA 1
ATOM 2500 C C . GLY A 1 306 ? 0.605 -52.281 -19.234 1 79.94 306 GLY A C 1
ATOM 2501 O O . GLY A 1 306 ? 1.059 -51.375 -18.531 1 79.94 306 GLY A O 1
ATOM 2502 N N . PRO A 1 307 ? -0.666 -52.719 -19.172 1 83.88 307 PRO A N 1
ATOM 2503 C CA . PRO A 1 307 ? -1.602 -52 -18.312 1 83.88 307 PRO A CA 1
ATOM 2504 C C . PRO A 1 307 ? -1.209 -52.031 -16.844 1 83.88 307 PRO A C 1
ATOM 2506 O O . PRO A 1 307 ? -1.398 -51.062 -16.109 1 83.88 307 PRO A O 1
ATOM 2509 N N . ILE A 1 308 ? -0.671 -53.094 -16.391 1 84.88 308 ILE A N 1
ATOM 2510 C CA . ILE A 1 308 ? -0.286 -53.25 -14.992 1 84.88 308 ILE A CA 1
ATOM 2511 C C . ILE A 1 308 ? 0.871 -52.312 -14.672 1 84.88 308 ILE A C 1
ATOM 2513 O O . ILE A 1 308 ? 0.87 -51.656 -13.625 1 84.88 308 ILE A O 1
ATOM 2517 N N . ILE A 1 309 ? 1.808 -52.25 -15.555 1 83.75 309 ILE A N 1
ATOM 2518 C CA . ILE A 1 309 ? 2.947 -51.344 -15.367 1 83.75 309 ILE A CA 1
ATOM 2519 C C . ILE A 1 309 ? 2.467 -49.906 -15.32 1 83.75 309 ILE A C 1
ATOM 2521 O O . ILE A 1 309 ? 2.902 -49.125 -14.469 1 83.75 309 ILE A O 1
ATOM 2525 N N . SER A 1 310 ? 1.575 -49.562 -16.203 1 83.06 310 SER A N 1
ATOM 2526 C CA . SER A 1 310 ? 1.053 -48.219 -16.25 1 83.06 310 SER A CA 1
ATOM 2527 C C . SER A 1 310 ? 0.263 -47.875 -15 1 83.06 310 SER A C 1
ATOM 2529 O O . SER A 1 310 ? 0.42 -46.812 -14.43 1 83.06 310 SER A O 1
ATOM 2531 N N . ASN A 1 311 ? -0.59 -48.812 -14.523 1 85.12 311 ASN A N 1
ATOM 2532 C CA . ASN A 1 311 ? -1.396 -48.562 -13.328 1 85.12 311 ASN A CA 1
ATOM 2533 C C . ASN A 1 311 ? -0.528 -48.469 -12.078 1 85.12 311 ASN A C 1
ATOM 2535 O O . ASN A 1 311 ? -0.792 -47.656 -11.203 1 85.12 311 ASN A O 1
ATOM 2539 N N . ASN A 1 312 ? 0.458 -49.312 -11.977 1 85.62 312 ASN A N 1
ATOM 2540 C CA . ASN A 1 312 ? 1.376 -49.25 -10.844 1 85.62 312 ASN A CA 1
ATOM 2541 C C . ASN A 1 312 ? 2.158 -47.938 -10.844 1 85.62 312 ASN A C 1
ATOM 2543 O O . ASN A 1 312 ? 2.357 -47.312 -9.797 1 85.62 312 ASN A O 1
ATOM 2547 N N . ALA A 1 313 ? 2.602 -47.594 -12.031 1 84.69 313 ALA A N 1
ATOM 2548 C CA . ALA A 1 313 ? 3.33 -46.312 -12.148 1 84.69 313 ALA A CA 1
ATOM 2549 C C . ALA A 1 313 ? 2.467 -45.156 -11.703 1 84.69 313 ALA A C 1
ATOM 2551 O O . ALA A 1 313 ? 2.953 -44.219 -11.039 1 84.69 313 ALA A O 1
ATOM 2552 N N . PHE A 1 314 ? 1.25 -45.219 -12.055 1 83.56 314 PHE A N 1
ATOM 2553 C CA . PHE A 1 314 ? 0.321 -44.156 -11.68 1 83.56 314 PHE A CA 1
ATOM 2554 C C . PHE A 1 314 ? 0.174 -44.094 -10.164 1 83.56 314 PHE A C 1
ATOM 2556 O O . PHE A 1 314 ? 0.254 -43 -9.578 1 83.56 314 PHE A O 1
ATOM 2563 N N . CYS A 1 315 ? -0.02 -45.219 -9.492 1 85.81 315 CYS A N 1
ATOM 2564 C CA . CYS A 1 315 ? -0.19 -45.219 -8.047 1 85.81 315 CYS A CA 1
ATOM 2565 C C . CYS A 1 315 ? 1.058 -44.719 -7.34 1 85.81 315 CYS A C 1
ATOM 2567 O O . CYS A 1 315 ? 0.961 -43.969 -6.367 1 85.81 315 CYS A O 1
ATOM 2569 N N . TYR A 1 316 ? 2.207 -45.125 -7.84 1 88 316 TYR A N 1
ATOM 2570 C CA . TYR A 1 316 ? 3.453 -44.688 -7.223 1 88 316 TYR A CA 1
ATOM 2571 C C . TYR A 1 316 ? 3.66 -43.188 -7.434 1 88 316 TYR A C 1
ATOM 2573 O O . TYR A 1 316 ? 4.113 -42.469 -6.527 1 88 316 TYR A O 1
ATOM 2581 N N . ILE A 1 317 ? 3.311 -42.688 -8.602 1 86.06 317 ILE A N 1
ATOM 2582 C CA . ILE A 1 317 ? 3.453 -41.281 -8.914 1 86.06 317 ILE A CA 1
ATOM 2583 C C . ILE A 1 317 ? 2.539 -40.438 -8.008 1 86.06 317 ILE A C 1
ATOM 2585 O O . ILE A 1 317 ? 2.936 -39.406 -7.512 1 86.06 317 ILE A O 1
ATOM 2589 N N . MET A 1 318 ? 1.357 -40.938 -7.848 1 87.5 318 MET A N 1
ATOM 2590 C CA . MET A 1 318 ? 0.395 -40.219 -7.012 1 87.5 318 MET A CA 1
ATOM 2591 C C . MET A 1 318 ? 0.859 -40.188 -5.559 1 87.5 318 MET A C 1
ATOM 2593 O O . MET A 1 318 ? 0.632 -39.188 -4.859 1 87.5 318 MET A O 1
ATOM 2597 N N . LEU A 1 319 ? 1.469 -41.219 -5.113 1 87.44 319 LEU A N 1
ATOM 2598 C CA . LEU A 1 319 ? 2.004 -41.25 -3.756 1 87.44 319 LEU A CA 1
ATOM 2599 C C . LEU A 1 319 ? 3.137 -40.25 -3.605 1 87.44 319 LEU A C 1
ATOM 2601 O O . LEU A 1 319 ? 3.172 -39.469 -2.637 1 87.44 319 LEU A O 1
ATOM 2605 N N . VAL A 1 320 ? 4.008 -40.219 -4.512 1 85.44 320 VAL A N 1
ATOM 2606 C CA . VAL A 1 320 ? 5.117 -39.281 -4.488 1 85.44 320 VAL A CA 1
ATOM 2607 C C . VAL A 1 320 ? 4.582 -37.844 -4.578 1 85.44 320 VAL A C 1
ATOM 2609 O O . VAL A 1 320 ? 5.059 -36.969 -3.877 1 85.44 320 VAL A O 1
ATOM 2612 N N . ASN A 1 321 ? 3.582 -37.625 -5.461 1 84.81 321 ASN A N 1
ATOM 2613 C CA . ASN A 1 321 ? 2.992 -36.281 -5.633 1 84.81 321 ASN A CA 1
ATOM 2614 C C . ASN A 1 321 ? 2.293 -35.812 -4.363 1 84.81 321 ASN A C 1
ATOM 2616 O O . ASN A 1 321 ? 2.23 -34.625 -4.094 1 84.81 321 ASN A O 1
ATOM 2620 N N . SER A 1 322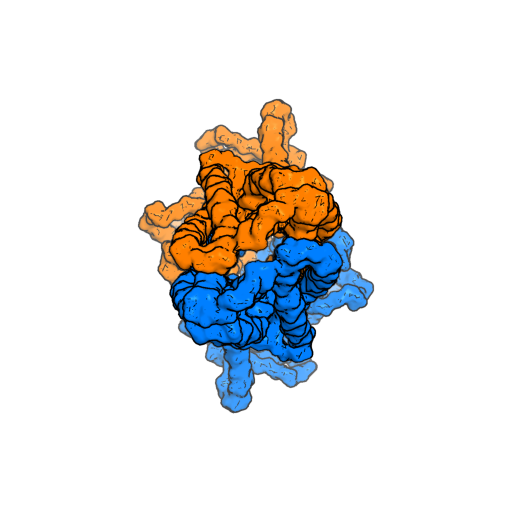 ? 1.749 -36.75 -3.654 1 85.62 322 SER A N 1
ATOM 2621 C CA . SER A 1 322 ? 1.132 -36.406 -2.383 1 85.62 322 SER A CA 1
ATOM 2622 C C . SER A 1 322 ? 2.156 -35.781 -1.424 1 85.62 322 SER A C 1
ATOM 2624 O O . SER A 1 322 ? 1.857 -34.844 -0.71 1 85.62 322 SER A O 1
ATOM 2626 N N . PHE A 1 323 ? 3.307 -36.281 -1.469 1 83.44 323 PHE A N 1
ATOM 2627 C CA . PHE A 1 323 ? 4.355 -35.781 -0.601 1 83.44 323 PHE A CA 1
ATOM 2628 C C . PHE A 1 323 ? 4.875 -34.438 -1.125 1 83.44 323 PHE A C 1
ATOM 2630 O O . PHE A 1 323 ? 5.238 -33.562 -0.343 1 83.44 323 PHE A O 1
ATOM 2637 N N . THR A 1 324 ? 4.91 -34.281 -2.424 1 80.38 324 THR A N 1
ATOM 2638 C CA . THR A 1 324 ? 5.297 -33 -3.008 1 80.38 324 THR A CA 1
ATOM 2639 C C . THR A 1 324 ? 4.293 -31.906 -2.633 1 80.38 324 THR A C 1
ATOM 2641 O O . THR A 1 324 ? 4.676 -30.766 -2.408 1 80.38 324 THR A O 1
ATOM 2644 N N . ARG A 1 325 ? 3.074 -32.281 -2.646 1 83.5 325 ARG A N 1
ATOM 2645 C CA . ARG A 1 325 ? 2.035 -31.328 -2.23 1 83.5 325 ARG A CA 1
ATOM 2646 C C . ARG A 1 325 ? 2.287 -30.828 -0.812 1 83.5 325 ARG A C 1
ATOM 2648 O O . ARG A 1 325 ? 2.072 -29.656 -0.517 1 83.5 325 ARG A O 1
ATOM 2655 N N . ILE A 1 326 ? 2.711 -31.703 0.051 1 83.75 326 ILE A N 1
ATOM 2656 C CA . ILE A 1 326 ? 2.979 -31.344 1.439 1 83.75 326 ILE A CA 1
ATOM 2657 C C . ILE A 1 326 ? 4.18 -30.406 1.509 1 83.75 326 ILE A C 1
ATOM 2659 O O . ILE A 1 326 ? 4.188 -29.453 2.291 1 83.75 326 ILE A O 1
ATOM 2663 N N . THR A 1 327 ? 5.156 -30.641 0.744 1 81.94 327 THR A N 1
ATOM 2664 C CA . THR A 1 327 ? 6.324 -29.781 0.726 1 81.94 327 THR A CA 1
ATOM 2665 C C . THR A 1 327 ? 5.969 -28.406 0.149 1 81.94 327 THR A C 1
ATOM 2667 O O . THR A 1 327 ? 6.531 -27.391 0.558 1 81.94 327 THR A O 1
ATOM 2670 N N . ASP A 1 328 ? 5.031 -28.406 -0.797 1 82.31 328 ASP A N 1
ATOM 2671 C CA . ASP A 1 328 ? 4.559 -27.141 -1.33 1 82.31 328 ASP A CA 1
ATOM 2672 C C . ASP A 1 328 ? 3.842 -26.328 -0.255 1 82.31 328 ASP A C 1
ATOM 2674 O O . ASP A 1 328 ? 3.971 -25.094 -0.206 1 82.31 328 ASP A O 1
ATOM 2678 N N . VAL A 1 329 ? 3.1 -27.016 0.485 1 85.69 329 VAL A N 1
ATOM 2679 C CA . VAL A 1 329 ? 2.412 -26.375 1.598 1 85.69 329 VAL A CA 1
ATOM 2680 C C . VAL A 1 329 ? 3.436 -25.797 2.568 1 85.69 329 VAL A C 1
ATOM 2682 O O . VAL A 1 329 ? 3.268 -24.672 3.061 1 85.69 329 VAL A O 1
ATOM 2685 N N . ALA A 1 330 ? 4.473 -26.484 2.773 1 82.94 330 ALA A N 1
ATOM 2686 C CA . ALA A 1 330 ? 5.523 -26.016 3.672 1 82.94 330 ALA A CA 1
ATOM 2687 C C . ALA A 1 330 ? 6.191 -24.766 3.121 1 82.94 330 ALA A C 1
ATOM 2689 O O . ALA A 1 330 ? 6.5 -23.828 3.873 1 82.94 330 ALA A O 1
ATOM 2690 N N . LEU A 1 331 ? 6.375 -24.766 1.841 1 81.31 331 LEU A N 1
ATOM 2691 C CA . LEU A 1 331 ? 6.98 -23.609 1.206 1 81.31 331 LEU A CA 1
ATOM 2692 C C . LEU A 1 331 ? 6.066 -22.391 1.317 1 81.31 331 LEU A C 1
ATOM 2694 O O . LEU A 1 331 ? 6.527 -21.281 1.634 1 81.31 331 LEU A O 1
ATOM 2698 N N . SER A 1 332 ? 4.848 -22.641 1.051 1 85.88 332 SER A N 1
ATOM 2699 C CA . SER A 1 332 ? 3.877 -21.562 1.158 1 85.88 332 SER A CA 1
ATOM 2700 C C . SER A 1 332 ? 3.768 -21.062 2.594 1 85.88 332 SER A C 1
ATOM 2702 O O . SER A 1 332 ? 3.625 -19.859 2.824 1 85.88 332 SER A O 1
ATOM 2704 N N . ALA A 1 333 ? 3.82 -21.938 3.514 1 85.56 333 ALA A N 1
ATOM 2705 C CA . ALA A 1 333 ? 3.777 -21.578 4.93 1 85.56 333 ALA A CA 1
ATOM 2706 C C . ALA A 1 333 ? 5.004 -20.766 5.328 1 85.56 333 ALA A C 1
ATOM 2708 O O . ALA A 1 333 ? 4.902 -19.844 6.137 1 85.56 333 ALA A O 1
ATOM 2709 N N . GLY A 1 334 ? 6.121 -21.172 4.777 1 82.81 334 GLY A N 1
ATOM 2710 C CA . GLY A 1 334 ? 7.328 -20.406 5.051 1 82.81 334 GLY A CA 1
ATOM 2711 C C . GLY A 1 334 ? 7.262 -18.969 4.543 1 82.81 334 GLY A C 1
ATOM 2712 O O . GLY A 1 334 ? 7.672 -18.047 5.238 1 82.81 334 GLY A O 1
ATOM 2713 N N . GLU A 1 335 ? 6.699 -18.859 3.35 1 83.31 335 GLU A N 1
ATOM 2714 C CA . GLU A 1 335 ? 6.562 -17.531 2.764 1 83.31 335 GLU A CA 1
ATOM 2715 C C . GLU A 1 335 ? 5.574 -16.672 3.553 1 83.31 335 GLU A C 1
ATOM 2717 O O . GLU A 1 335 ? 5.742 -15.453 3.656 1 83.31 335 GLU A O 1
ATOM 2722 N N . MET A 1 336 ? 4.602 -17.312 4.168 1 89.12 336 MET A N 1
ATOM 2723 C CA . MET A 1 336 ? 3.539 -16.609 4.887 1 89.12 336 MET A CA 1
ATOM 2724 C C . MET A 1 336 ? 3.945 -16.344 6.332 1 89.12 336 MET A C 1
ATOM 2726 O O . MET A 1 336 ? 3.396 -15.445 6.977 1 89.12 336 MET A O 1
ATOM 2730 N N . ALA A 1 337 ? 4.906 -17.062 6.812 1 88.56 337 ALA A N 1
ATOM 2731 C CA . ALA A 1 337 ? 5.25 -17.016 8.227 1 88.56 337 ALA A CA 1
ATOM 2732 C C . ALA A 1 337 ? 5.664 -15.609 8.648 1 88.56 337 ALA A C 1
ATOM 2734 O O . ALA A 1 337 ? 5.254 -15.125 9.703 1 88.56 337 ALA A O 1
ATOM 2735 N N . GLY A 1 338 ? 6.473 -14.992 7.855 1 86 338 GLY A N 1
ATOM 2736 C CA . GLY A 1 338 ? 6.883 -13.633 8.18 1 86 338 GLY A CA 1
ATOM 2737 C C . GLY A 1 338 ? 5.719 -12.656 8.227 1 86 338 GLY A C 1
ATOM 2738 O O . GLY A 1 338 ? 5.641 -11.82 9.133 1 86 338 GLY A O 1
ATOM 2739 N N . ILE A 1 339 ? 4.824 -12.758 7.355 1 90.94 339 ILE A N 1
ATOM 2740 C CA . ILE A 1 339 ? 3.674 -11.867 7.27 1 90.94 339 ILE A CA 1
ATOM 2741 C C . ILE A 1 339 ? 2.697 -12.172 8.398 1 90.94 339 ILE A C 1
ATOM 2743 O O . ILE A 1 339 ? 2.105 -11.258 8.977 1 90.94 339 ILE A O 1
ATOM 2747 N N . LEU A 1 340 ? 2.566 -13.445 8.672 1 92.44 340 LEU A N 1
ATOM 2748 C CA . LEU A 1 340 ? 1.708 -13.867 9.773 1 92.44 340 LEU A CA 1
ATOM 2749 C C . LEU A 1 340 ? 2.207 -13.312 11.102 1 92.44 340 LEU A C 1
ATOM 2751 O O . LEU A 1 340 ? 1.407 -12.914 11.945 1 92.44 340 LEU A O 1
ATOM 2755 N N . HIS A 1 341 ? 3.449 -13.281 11.242 1 89.62 341 HIS A N 1
ATOM 2756 C CA . HIS A 1 341 ? 4.051 -12.719 12.438 1 89.62 341 HIS A CA 1
ATOM 2757 C C . HIS A 1 341 ? 3.684 -11.25 12.602 1 89.62 341 HIS A C 1
ATOM 2759 O O . HIS A 1 341 ? 3.365 -10.805 13.711 1 89.62 341 HIS A O 1
ATOM 2765 N N . ARG A 1 342 ? 3.695 -10.594 11.562 1 90 342 ARG A N 1
ATOM 2766 C CA . ARG A 1 342 ? 3.383 -9.172 11.594 1 90 342 ARG A CA 1
ATOM 2767 C C . ARG A 1 342 ? 1.93 -8.938 11.984 1 90 342 ARG A C 1
ATOM 2769 O O . ARG A 1 342 ? 1.639 -8.07 12.812 1 90 342 ARG A O 1
ATOM 2776 N N . VAL A 1 343 ? 1.073 -9.664 11.453 1 93.31 343 VAL A N 1
ATOM 2777 C CA . VAL A 1 343 ? -0.348 -9.531 11.75 1 93.31 343 VAL A CA 1
ATOM 2778 C C . VAL A 1 343 ? -0.611 -9.945 13.195 1 93.31 343 VAL A C 1
ATOM 2780 O O . VAL A 1 343 ? -1.369 -9.281 13.914 1 93.31 343 VAL A O 1
ATOM 2783 N N . ALA A 1 344 ? 0.036 -10.977 13.633 1 93.06 344 ALA A N 1
ATOM 2784 C CA . ALA A 1 344 ? -0.143 -11.484 14.992 1 93.06 344 ALA A CA 1
ATOM 2785 C C . ALA A 1 344 ? 0.377 -10.492 16.016 1 93.06 344 ALA A C 1
ATOM 2787 O O . ALA A 1 344 ? -0.209 -10.336 17.094 1 93.06 344 ALA A O 1
ATOM 2788 N N . GLU A 1 345 ? 1.442 -9.875 15.688 1 90.81 345 GLU A N 1
ATOM 2789 C CA . GLU A 1 345 ? 2.01 -8.875 16.578 1 90.81 345 GLU A CA 1
ATOM 2790 C C . GLU A 1 345 ? 1.063 -7.691 16.75 1 90.81 345 GLU A C 1
ATOM 2792 O O . GLU A 1 345 ? 0.943 -7.145 17.859 1 90.81 345 GLU A O 1
ATOM 2797 N N . LEU A 1 346 ? 0.492 -7.309 15.703 1 92.75 346 LEU A N 1
ATOM 2798 C CA . LEU A 1 346 ? -0.476 -6.219 15.789 1 92.75 346 LEU A CA 1
ATOM 2799 C C . LEU A 1 346 ? -1.678 -6.625 16.641 1 92.75 346 LEU A C 1
ATOM 2801 O O . LEU A 1 346 ? -2.139 -5.848 17.469 1 92.75 346 LEU A O 1
ATOM 2805 N N . LEU A 1 347 ? -2.176 -7.773 16.438 1 93.19 347 LEU A N 1
ATOM 2806 C CA . LEU A 1 347 ? -3.318 -8.281 17.188 1 93.19 347 LEU A CA 1
ATOM 2807 C C . LEU A 1 347 ? -2.992 -8.375 18.672 1 93.19 347 LEU A C 1
ATOM 2809 O O . LEU A 1 347 ? -3.814 -8.016 19.516 1 93.19 347 LEU A O 1
ATOM 2813 N N . LYS A 1 348 ? -1.83 -8.828 18.938 1 91.12 348 LYS A N 1
ATOM 2814 C CA . LYS A 1 348 ? -1.401 -8.938 20.328 1 91.12 348 LYS A CA 1
ATOM 2815 C C . LYS A 1 348 ? -1.28 -7.562 20.984 1 91.12 348 LYS A C 1
ATOM 2817 O O . LYS A 1 348 ? -1.684 -7.371 22.125 1 91.12 348 LYS A O 1
ATOM 2822 N N . ALA A 1 349 ? -0.714 -6.676 20.234 1 90.62 349 ALA A N 1
ATOM 2823 C CA . ALA A 1 349 ? -0.548 -5.324 20.766 1 90.62 349 ALA A CA 1
ATOM 2824 C C . ALA A 1 349 ? -1.9 -4.676 21.047 1 90.62 349 ALA A C 1
ATOM 2826 O O . ALA A 1 349 ? -2.072 -4.016 22.078 1 90.62 349 ALA A O 1
ATOM 2827 N N . VAL A 1 350 ? -2.803 -4.879 20.188 1 91.75 350 VAL A N 1
ATOM 2828 C CA . VAL A 1 350 ? -4.133 -4.305 20.344 1 91.75 350 VAL A CA 1
ATOM 2829 C C . VAL A 1 350 ? -4.863 -4.988 21.484 1 91.75 350 VAL A C 1
ATOM 2831 O O . VAL A 1 350 ? -5.527 -4.328 22.297 1 91.75 350 VAL A O 1
ATOM 2834 N N . ASP A 1 351 ? -4.742 -6.273 21.578 1 90.56 351 ASP A N 1
ATOM 2835 C CA . ASP A 1 351 ? -5.383 -7.027 22.641 1 90.56 351 ASP A CA 1
ATOM 2836 C C . ASP A 1 351 ? -4.801 -6.645 24 1 90.56 351 ASP A C 1
ATOM 2838 O O . ASP A 1 351 ? -5.527 -6.559 25 1 90.56 351 ASP A O 1
ATOM 2842 N N . ASP A 1 352 ? -3.506 -6.504 24 1 88.31 352 ASP A N 1
ATOM 2843 C CA . ASP A 1 352 ? -2.852 -6.094 25.25 1 88.31 352 ASP A CA 1
ATOM 2844 C C . ASP A 1 352 ? -3.336 -4.719 25.688 1 88.31 352 ASP A C 1
ATOM 2846 O O . ASP A 1 352 ? -3.555 -4.488 26.891 1 88.31 352 ASP A O 1
ATOM 2850 N N . GLU A 1 353 ? -3.48 -3.859 24.75 1 86.19 353 GLU A N 1
ATOM 2851 C CA . GLU A 1 353 ? -3.965 -2.52 25.078 1 86.19 353 GLU A CA 1
ATOM 2852 C C . GLU A 1 353 ? -5.402 -2.561 25.578 1 86.19 353 GLU A C 1
ATOM 2854 O O . GLU A 1 353 ? -5.758 -1.841 26.516 1 86.19 353 GLU A O 1
ATOM 2859 N N . LEU A 1 354 ? -6.195 -3.359 24.984 1 86.44 354 LEU A N 1
ATOM 2860 C CA . LEU A 1 354 ? -7.594 -3.482 25.391 1 86.44 354 LEU A CA 1
ATOM 2861 C C . LEU A 1 354 ? -7.699 -4.117 26.766 1 86.44 354 LEU A C 1
ATOM 2863 O O . LEU A 1 354 ? -8.578 -3.752 27.562 1 86.44 354 LEU A O 1
ATOM 2867 N N . TYR A 1 355 ? -6.805 -4.992 26.984 1 84.38 355 TYR A N 1
ATOM 2868 C CA . TYR A 1 355 ? -6.77 -5.645 28.281 1 84.38 355 TYR A CA 1
ATOM 2869 C C . TYR A 1 355 ? -6.363 -4.66 29.375 1 84.38 355 TYR A C 1
ATOM 2871 O O . TYR A 1 355 ? -6.945 -4.656 30.469 1 84.38 355 TYR A O 1
ATOM 2879 N N . PHE A 1 356 ? -5.414 -3.875 29.078 1 79.44 356 PHE A N 1
ATOM 2880 C CA . PHE A 1 356 ? -4.938 -2.879 30.031 1 79.44 356 PHE A CA 1
ATOM 2881 C C . PHE A 1 356 ? -6.035 -1.869 30.344 1 79.44 356 PHE A C 1
ATOM 2883 O O . PHE A 1 356 ? -6.195 -1.459 31.5 1 79.44 356 PHE A O 1
ATOM 2890 N N . VAL A 1 357 ? -6.77 -1.492 29.359 1 77.31 357 VAL A N 1
ATOM 2891 C CA . VAL A 1 357 ? -7.852 -0.526 29.531 1 77.31 357 VAL A CA 1
ATOM 2892 C C . VAL A 1 357 ? -8.977 -1.156 30.344 1 77.31 357 VAL A C 1
ATOM 2894 O O . VAL A 1 357 ? -9.562 -0.503 31.219 1 77.31 357 VAL A O 1
ATOM 2897 N N . ALA A 1 358 ? -9.211 -2.4 30.047 1 74.38 358 ALA A N 1
ATOM 2898 C CA . ALA A 1 358 ? -10.25 -3.117 30.781 1 74.38 358 ALA A CA 1
ATOM 2899 C C . ALA A 1 358 ? -9.867 -3.301 32.25 1 74.38 358 ALA A C 1
ATOM 2901 O O . ALA A 1 358 ? -10.719 -3.193 33.125 1 74.38 358 ALA A O 1
ATOM 2902 N N . GLN A 1 359 ? -8.648 -3.547 32.562 1 72.94 359 GLN A N 1
ATOM 2903 C CA . GLN A 1 359 ? -8.172 -3.713 33.938 1 72.94 359 GLN A CA 1
ATOM 2904 C C . GLN A 1 359 ? -8.234 -2.395 34.688 1 72.94 359 GLN A C 1
ATOM 2906 O O . GLN A 1 359 ? -8.562 -2.375 35.875 1 72.94 359 GLN A O 1
ATOM 2911 N N . ARG A 1 360 ? -7.969 -1.403 34 1 64.38 360 ARG A N 1
ATOM 2912 C CA . ARG A 1 360 ? -8.023 -0.084 34.625 1 64.38 360 ARG A CA 1
ATOM 2913 C C . ARG A 1 360 ? -9.461 0.302 34.969 1 64.38 360 ARG A C 1
ATOM 2915 O O . ARG A 1 360 ? -9.711 0.924 36 1 64.38 360 ARG A O 1
ATOM 2922 N N . GLU A 1 361 ? -10.375 -0.122 34.031 1 63.59 361 GLU A N 1
ATOM 2923 C CA . GLU A 1 361 ? -11.789 0.171 34.25 1 63.59 361 GLU A CA 1
ATOM 2924 C C . GLU A 1 361 ? -12.359 -0.694 35.375 1 63.59 361 GLU A C 1
ATOM 2926 O O . GLU A 1 361 ? -13.203 -0.236 36.156 1 63.59 361 GLU A O 1
ATOM 2931 N N . ASP A 1 362 ? -12.039 -2.141 35.438 1 56.81 362 ASP A N 1
ATOM 2932 C CA . ASP A 1 362 ? -12.492 -3.041 36.5 1 56.81 362 ASP A CA 1
ATOM 2933 C C . ASP A 1 362 ? -11.852 -2.682 37.812 1 56.81 362 ASP A C 1
ATOM 2935 O O . ASP A 1 362 ? -12.484 -2.832 38.875 1 56.81 362 ASP A O 1
ATOM 2939 N N . GLY A 1 363 ? -10.609 -2.545 37.906 1 46.69 363 GLY A N 1
ATOM 2940 C CA . GLY A 1 363 ? -9.961 -2.182 39.156 1 46.69 363 GLY A CA 1
ATOM 2941 C C . GLY A 1 363 ? -10.484 -0.891 39.75 1 46.69 363 GLY A C 1
ATOM 2942 O O . GLY A 1 363 ? -10.062 -0.478 40.844 1 46.69 363 GLY A O 1
ATOM 2943 N N . CYS A 1 364 ? -11.156 -0.107 39.031 1 42.16 364 CYS A N 1
ATOM 2944 C CA . CYS A 1 364 ? -11.781 1.07 39.625 1 42.16 364 CYS A CA 1
ATOM 2945 C C . CYS A 1 364 ? -12.945 0.675 40.531 1 42.16 364 CYS A C 1
ATOM 2947 O O . CYS A 1 364 ? -13.57 1.533 41.156 1 42.16 364 CYS A O 1
ATOM 2949 N N . ASP A 1 365 ? -13.477 -0.537 40.562 1 36.81 365 ASP A N 1
ATOM 2950 C CA . ASP A 1 365 ? -14.492 -0.784 41.562 1 36.81 365 ASP A CA 1
ATOM 2951 C C . ASP A 1 365 ? -13.906 -0.65 42.969 1 36.81 365 ASP A C 1
ATOM 2953 O O . ASP A 1 365 ? -14.617 -0.277 43.906 1 36.81 365 ASP A O 1
ATOM 2957 N N . ASP A 1 366 ? -12.969 -1.56 43.469 1 34.19 366 ASP A N 1
ATOM 2958 C CA . ASP A 1 366 ? -12.742 -1.565 44.906 1 34.19 366 ASP A CA 1
ATOM 2959 C C . ASP A 1 366 ? -12.172 -0.231 45.375 1 34.19 366 ASP A C 1
ATOM 2961 O O . ASP A 1 366 ? -12.602 0.306 46.406 1 34.19 366 ASP A O 1
ATOM 2965 N N . ASP A 1 367 ? -10.758 -0.045 45.375 1 30.95 367 ASP A N 1
ATOM 2966 C CA . ASP A 1 367 ? -10.188 1.056 46.156 1 30.95 367 ASP A CA 1
ATOM 2967 C C . ASP A 1 367 ? -10.492 2.4 45.5 1 30.95 367 ASP A C 1
ATOM 2969 O O . ASP A 1 367 ? -10.016 2.68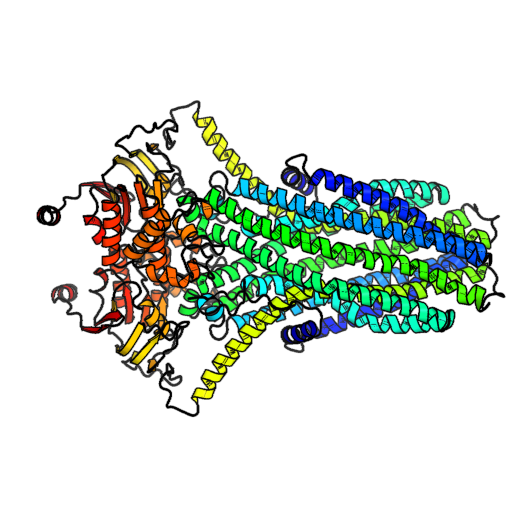 44.375 1 30.95 367 ASP A O 1
ATOM 2973 N N . LEU A 1 368 ? -11.672 3.047 45.594 1 32.59 368 LEU A N 1
ATOM 2974 C CA . LEU A 1 368 ? -12.125 4.434 45.562 1 32.59 368 LEU A CA 1
ATOM 2975 C C . LEU A 1 368 ? -10.945 5.391 45.719 1 32.59 368 LEU A C 1
ATOM 2977 O O . LEU A 1 368 ? -11.125 6.609 45.688 1 32.59 368 LEU A O 1
ATOM 2981 N N . SER A 1 369 ? -9.883 5.023 46.344 1 31.22 369 SER A N 1
ATOM 2982 C CA . SER A 1 369 ? -8.875 5.992 46.75 1 31.22 369 SER A CA 1
ATOM 2983 C C . SER A 1 369 ? -8.078 6.512 45.562 1 31.22 369 SER A C 1
ATOM 2985 O O . SER A 1 369 ? -7.359 7.508 45.688 1 31.22 369 SER A O 1
ATOM 2987 N N . ASN A 1 370 ? -7.609 5.629 44.656 1 33.06 370 ASN A N 1
ATOM 2988 C CA . ASN A 1 370 ? -6.699 6.332 43.781 1 33.06 370 ASN A CA 1
ATOM 2989 C C . ASN A 1 370 ? -7.453 7.262 42.844 1 33.06 370 ASN A C 1
ATOM 2991 O O . ASN A 1 370 ? -8.297 6.816 42.062 1 33.06 370 ASN A O 1
ATOM 2995 N N . ASP A 1 371 ? -7.68 8.492 43.031 1 36.34 371 ASP A N 1
ATOM 2996 C CA . ASP A 1 371 ? -8.18 9.828 42.719 1 36.34 371 ASP A CA 1
ATOM 2997 C C . ASP A 1 371 ? -7.91 10.164 41.25 1 36.34 371 ASP A C 1
ATOM 2999 O O . ASP A 1 371 ? -8.078 11.312 40.812 1 36.34 371 ASP A O 1
ATOM 3003 N N . THR A 1 372 ? -7.223 9.344 40.531 1 41.06 372 THR A N 1
ATOM 3004 C CA . THR A 1 372 ? -6.723 9.828 39.25 1 41.06 372 THR A CA 1
ATOM 3005 C C . THR A 1 372 ? -7.82 9.797 38.188 1 41.06 372 THR A C 1
ATOM 3007 O O . THR A 1 372 ? -7.566 10.086 37 1 41.06 372 THR A O 1
ATOM 3010 N N . VAL A 1 373 ? -9 8.977 38.438 1 42.75 373 VAL A N 1
ATOM 3011 C CA . VAL A 1 373 ? -9.898 8.656 37.312 1 42.75 373 VAL A CA 1
ATOM 3012 C C . VAL A 1 373 ? -10.719 9.891 36.938 1 42.75 373 VAL A C 1
ATOM 3014 O O . VAL A 1 373 ? -11.211 10.602 37.812 1 42.75 373 VAL A O 1
ATOM 3017 N N . THR A 1 374 ? -10.508 10.391 35.781 1 48.81 374 THR A N 1
ATOM 3018 C CA . THR A 1 374 ? -11.555 11.203 35.156 1 48.81 374 THR A CA 1
ATOM 3019 C C . THR A 1 374 ? -12.922 10.57 35.375 1 48.81 374 THR A C 1
ATOM 3021 O O . THR A 1 374 ? -13.141 9.406 35.031 1 48.81 374 THR A O 1
ATOM 3024 N N . MET A 1 375 ? -13.562 10.633 36.688 1 42.81 375 MET A N 1
ATOM 3025 C CA . MET A 1 375 ? -14.898 10.141 37 1 42.81 375 MET A CA 1
ATOM 3026 C C . MET A 1 375 ? -15.914 10.641 35.969 1 42.81 375 MET A C 1
ATOM 3028 O O . MET A 1 375 ? -16.109 11.844 35.812 1 42.81 375 MET A O 1
ATOM 3032 N N . ASN A 1 376 ? -15.906 9.961 34.812 1 46.31 376 ASN A N 1
ATOM 3033 C CA . ASN A 1 376 ? -17.094 10.227 34 1 46.31 376 ASN A CA 1
ATOM 3034 C C . ASN A 1 376 ? -18.375 9.82 34.719 1 46.31 376 ASN A C 1
ATOM 3036 O O . ASN A 1 376 ? -18.516 8.672 35.125 1 46.31 376 ASN A O 1
ATOM 3040 N N . ILE A 1 377 ? -19 10.406 35.594 1 39.06 377 ILE A N 1
ATOM 3041 C CA . ILE A 1 377 ? -20.281 10.039 36.156 1 39.06 377 ILE A CA 1
ATOM 3042 C C . ILE A 1 377 ? -21.219 9.547 35.062 1 39.06 377 ILE A C 1
ATOM 3044 O O . ILE A 1 377 ? -21.609 10.312 34.188 1 39.06 377 ILE A O 1
ATOM 3048 N N . ASP A 1 378 ? -20.984 8.461 34.531 1 41.72 378 ASP A N 1
ATOM 3049 C CA . ASP A 1 378 ? -22.047 7.906 33.688 1 41.72 378 ASP A CA 1
ATOM 3050 C C . ASP A 1 378 ? -23.406 8.477 34.094 1 41.72 378 ASP A C 1
ATOM 3052 O O . ASP A 1 378 ? -24.344 8.445 33.312 1 41.72 378 ASP A O 1
ATOM 3056 N N . GLY A 1 379 ? -23.859 8.352 35.375 1 36.97 379 GLY A N 1
ATOM 3057 C CA . GLY A 1 379 ? -25.125 8.875 35.844 1 36.97 379 GLY A CA 1
ATOM 3058 C C . GLY A 1 379 ? -25.234 10.391 35.75 1 36.97 379 GLY A C 1
ATOM 3059 O O . GLY A 1 379 ? -25.953 11.023 36.5 1 36.97 379 GLY A O 1
ATOM 3060 N N . ALA A 1 380 ? -24.188 11.062 35.375 1 41.62 380 ALA A N 1
ATOM 3061 C CA . ALA A 1 380 ? -24.438 12.492 35.25 1 41.62 380 ALA A CA 1
ATOM 3062 C C . ALA A 1 380 ? -25.734 12.766 34.531 1 41.62 380 ALA A C 1
ATOM 3064 O O . ALA A 1 380 ? -25.922 12.312 33.406 1 41.62 380 ALA A O 1
ATOM 3065 N N . THR A 1 381 ? -26.781 12.625 35.156 1 38.72 381 THR A N 1
ATOM 3066 C CA . THR A 1 381 ? -28.109 13.102 34.844 1 38.72 381 THR A CA 1
ATOM 3067 C C . THR A 1 381 ? -28.047 14.375 34 1 38.72 381 THR A C 1
ATOM 3069 O O . THR A 1 381 ? -27.047 15.102 34.031 1 38.72 381 THR A O 1
ATOM 3072 N N . ASN A 1 382 ? -28.766 14.422 32.844 1 43.81 382 ASN A N 1
ATOM 3073 C CA . ASN A 1 382 ? -29.203 15.703 32.281 1 43.81 382 ASN A CA 1
ATOM 3074 C C . ASN A 1 382 ? -29.156 16.812 33.344 1 43.81 382 ASN A C 1
ATOM 3076 O O . ASN A 1 382 ? -29.875 17.797 33.25 1 43.81 382 ASN A O 1
ATOM 3080 N N . SER A 1 383 ? -28.797 16.484 34.531 1 48.38 383 SER A N 1
ATOM 3081 C CA . SER A 1 383 ? -28.984 17.609 35.438 1 48.38 383 SER A CA 1
ATOM 3082 C C . SER A 1 383 ? -28.062 18.781 35.094 1 48.38 383 SER A C 1
ATOM 3084 O O . SER A 1 383 ? -26.859 18.578 34.938 1 48.38 383 SER A O 1
ATOM 3086 N N . PRO A 1 384 ? -28.562 19.734 34.5 1 60.84 384 PRO A N 1
ATOM 3087 C CA . PRO A 1 384 ? -27.938 20.984 34.094 1 60.84 384 PRO A CA 1
ATOM 3088 C C . PRO A 1 384 ? -26.906 21.5 35.094 1 60.84 384 PRO A C 1
ATOM 3090 O O . PRO A 1 384 ? -27.25 22.297 35.969 1 60.84 384 PRO A O 1
ATOM 3093 N N . SER A 1 385 ? -25.906 20.625 35.469 1 73.25 385 SER A N 1
ATOM 3094 C CA . SER A 1 385 ? -24.906 21.219 36.344 1 73.25 385 SER A CA 1
ATOM 3095 C C . SER A 1 385 ? -24.25 22.438 35.688 1 73.25 385 SER A C 1
ATOM 3097 O O . SER A 1 385 ? -24.062 22.469 34.469 1 73.25 385 SER A O 1
ATOM 3099 N N . ASN A 1 386 ? -24.188 23.453 36.469 1 87.75 386 ASN A N 1
ATOM 3100 C CA . ASN A 1 386 ? -23.516 24.672 36.031 1 87.75 386 ASN A CA 1
ATOM 3101 C C . ASN A 1 386 ? -22.016 24.484 35.906 1 87.75 386 ASN A C 1
ATOM 3103 O O . ASN A 1 386 ? -21.359 25.156 35.094 1 87.75 386 ASN A O 1
ATOM 3107 N N . VAL A 1 387 ? -21.531 23.438 36.688 1 92.38 387 VAL A N 1
ATOM 3108 C CA . VAL A 1 387 ? -20.109 23.141 36.625 1 92.38 387 VAL A CA 1
ATOM 3109 C C . VAL A 1 387 ? -19.875 22.031 35.594 1 92.38 387 VAL A C 1
ATOM 3111 O O . VAL A 1 387 ? -20.359 20.922 35.719 1 92.38 387 VAL A O 1
ATOM 3114 N N . LEU A 1 388 ? -19.172 22.359 34.562 1 93.38 388 LEU A N 1
ATOM 3115 C CA . LEU A 1 388 ? -18.938 21.422 33.469 1 93.38 388 LEU A CA 1
ATOM 3116 C C . LEU A 1 388 ? -17.703 20.562 33.75 1 93.38 388 LEU A C 1
ATOM 3118 O O . LEU A 1 388 ? -17.734 19.344 33.562 1 93.38 388 LEU A O 1
ATOM 3122 N N . PHE A 1 389 ? -16.562 21.172 34.125 1 93.62 389 PHE A N 1
ATOM 3123 C CA . PHE A 1 389 ? -15.32 20.5 34.469 1 93.62 389 PHE A CA 1
ATOM 3124 C C . PHE A 1 389 ? -14.797 21.016 35.812 1 93.62 389 PHE A C 1
ATOM 3126 O O . PHE A 1 389 ? -14.883 22.203 36.125 1 93.62 389 PHE A O 1
ATOM 3133 N N . ASP A 1 390 ? -14.367 20.094 36.625 1 93.5 390 ASP A N 1
ATOM 3134 C CA . ASP A 1 390 ? -13.789 20.438 37.906 1 93.5 390 ASP A CA 1
ATOM 3135 C C . ASP A 1 390 ? -12.461 19.719 38.156 1 93.5 390 ASP A C 1
ATOM 3137 O O . ASP A 1 390 ? -12.422 18.484 38.219 1 93.5 390 ASP A O 1
ATOM 3141 N N . PHE A 1 391 ? -11.406 20.516 38.188 1 94.69 391 PHE A N 1
ATOM 3142 C CA . PHE A 1 391 ? -10.07 19.984 38.438 1 94.69 391 PHE A CA 1
ATOM 3143 C C . PHE A 1 391 ? -9.719 20.031 39.906 1 94.69 391 PHE A C 1
ATOM 3145 O O . PHE A 1 391 ? -9.789 21.094 40.531 1 94.69 391 PHE A O 1
ATOM 3152 N N . HIS A 1 392 ? -9.344 18.891 40.375 1 94.12 392 HIS A N 1
ATOM 3153 C CA . HIS A 1 392 ? -8.938 18.797 41.781 1 94.12 392 HIS A CA 1
ATOM 3154 C C . HIS A 1 392 ? -7.492 18.344 41.906 1 94.12 392 HIS A C 1
ATOM 3156 O O . HIS A 1 392 ? -7.207 17.141 41.875 1 94.12 392 HIS A O 1
ATOM 3162 N N . ASP A 1 393 ? -6.586 19.25 42.156 1 93.5 393 ASP A N 1
ATOM 3163 C CA . ASP A 1 393 ? -5.164 19 42.375 1 93.5 393 ASP A CA 1
ATOM 3164 C C . ASP A 1 393 ? -4.594 18.109 41.25 1 93.5 393 ASP A C 1
ATOM 3166 O O . ASP A 1 393 ? -3.947 17.094 41.531 1 93.5 393 ASP A O 1
ATOM 3170 N N . VAL A 1 394 ? -4.906 18.438 40.094 1 92.56 394 VAL A N 1
ATOM 3171 C CA . VAL A 1 394 ? -4.555 17.594 38.938 1 92.56 394 VAL A CA 1
ATOM 3172 C C . VAL A 1 394 ? -3.102 17.844 38.562 1 92.56 394 VAL A C 1
ATOM 3174 O O . VAL A 1 394 ? -2.691 19 38.344 1 92.56 394 VAL A O 1
ATOM 3177 N N . THR A 1 395 ? -2.336 16.812 38.5 1 91.44 395 THR A N 1
ATOM 3178 C CA . THR A 1 395 ? -0.968 16.812 38 1 91.44 395 THR A CA 1
ATOM 3179 C C . THR A 1 395 ? -0.837 15.898 36.781 1 91.44 395 THR A C 1
ATOM 3181 O 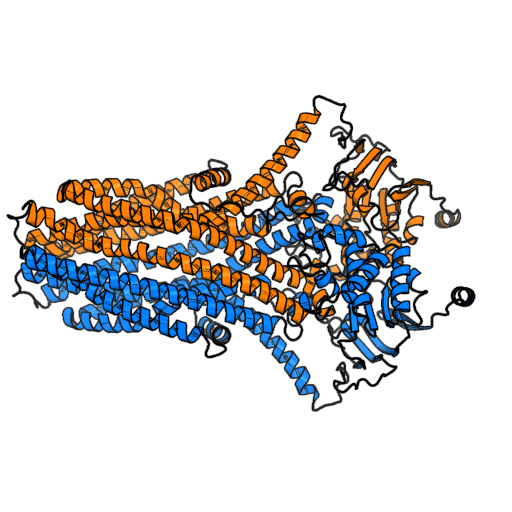O . THR A 1 395 ? -1.346 14.773 36.781 1 91.44 395 THR A O 1
ATOM 3184 N N . TYR A 1 396 ? -0.336 16.375 35.688 1 88.88 396 TYR A N 1
ATOM 3185 C CA . TYR A 1 396 ? -0.129 15.523 34.531 1 88.88 396 TYR A CA 1
ATOM 3186 C C . TYR A 1 396 ? 1.28 15.688 33.969 1 88.88 396 TYR A C 1
ATOM 3188 O O . TYR A 1 396 ? 1.893 16.75 34.125 1 88.88 396 TYR A O 1
ATOM 3196 N N . THR A 1 397 ? 1.802 14.617 33.469 1 86.12 397 THR A N 1
ATOM 3197 C CA . THR A 1 397 ? 3.15 14.5 32.938 1 86.12 397 THR A CA 1
ATOM 3198 C C . THR A 1 397 ? 3.109 14.031 31.484 1 86.12 397 THR A C 1
ATOM 3200 O O . THR A 1 397 ? 2.039 13.734 30.953 1 86.12 397 THR A O 1
ATOM 3203 N N . LEU A 1 398 ? 4.219 14.055 30.812 1 81.69 398 LEU A N 1
ATOM 3204 C CA . LEU A 1 398 ? 4.32 13.438 29.484 1 81.69 398 LEU A CA 1
ATOM 3205 C C . LEU A 1 398 ? 4.051 11.938 29.562 1 81.69 398 LEU A C 1
ATOM 3207 O O . LEU A 1 398 ? 4.496 11.273 30.5 1 81.69 398 LEU A O 1
ATOM 3211 N N . PRO A 1 399 ? 3.287 11.383 28.672 1 78.25 399 PRO A N 1
ATOM 3212 C CA . PRO A 1 399 ? 2.904 9.977 28.766 1 78.25 399 PRO A CA 1
ATOM 3213 C C . PRO A 1 399 ? 4.105 9.031 28.766 1 78.25 399 PRO A C 1
ATOM 3215 O O . PRO A 1 399 ? 4.074 7.977 29.406 1 78.25 399 PRO A O 1
ATOM 3218 N N . ASN A 1 400 ? 5.184 9.352 28.109 1 74.12 400 ASN A N 1
ATOM 3219 C CA . ASN A 1 400 ? 6.324 8.445 27.984 1 74.12 400 ASN A CA 1
ATOM 3220 C C . ASN A 1 400 ? 7.434 8.805 28.969 1 74.12 400 ASN A C 1
ATOM 3222 O O . ASN A 1 400 ? 8.469 8.133 29.016 1 74.12 400 ASN A O 1
ATOM 3226 N N . ASP A 1 401 ? 7.234 9.891 29.734 1 77.94 401 ASP A N 1
ATOM 3227 C CA . ASP A 1 401 ? 8.211 10.336 30.734 1 77.94 401 ASP A CA 1
ATOM 3228 C C . ASP A 1 401 ? 7.527 10.828 32 1 77.94 401 ASP A C 1
ATOM 3230 O O . ASP A 1 401 ? 7.312 12.031 32.156 1 77.94 401 ASP A O 1
ATOM 3234 N N . PRO A 1 402 ? 7.383 9.992 32.844 1 77.44 402 PRO A N 1
ATOM 3235 C CA . PRO A 1 402 ? 6.699 10.367 34.094 1 77.44 402 PRO A CA 1
ATOM 3236 C C . PRO A 1 402 ? 7.48 11.398 34.906 1 77.44 402 PRO A C 1
ATOM 3238 O O . PRO A 1 402 ? 6.91 12.07 35.75 1 77.44 402 PRO A O 1
ATOM 3241 N N . ALA A 1 403 ? 8.703 11.539 34.562 1 78.06 403 ALA A N 1
ATOM 3242 C CA . ALA A 1 403 ? 9.539 12.469 35.312 1 78.06 403 ALA A CA 1
ATOM 3243 C C . ALA A 1 403 ? 9.336 13.906 34.844 1 78.06 403 ALA A C 1
ATOM 3245 O O . ALA A 1 403 ? 9.633 14.859 35.562 1 78.06 403 ALA A O 1
ATOM 3246 N N . SER A 1 404 ? 8.734 14.047 33.75 1 81.88 404 SER A N 1
ATOM 3247 C CA . SER A 1 404 ? 8.539 15.375 33.188 1 81.88 404 SER A CA 1
ATOM 3248 C C . SER A 1 404 ? 7.164 15.93 33.5 1 81.88 404 SER A C 1
ATOM 3250 O O . SER A 1 404 ? 6.223 15.797 32.719 1 81.88 404 SER A O 1
ATOM 3252 N N . ILE A 1 405 ? 7.129 16.625 34.656 1 86.12 405 ILE A N 1
ATOM 3253 C CA . ILE A 1 405 ? 5.871 17.203 35.094 1 86.12 405 ILE A CA 1
ATOM 3254 C C . ILE A 1 405 ? 5.578 18.484 34.344 1 86.12 405 ILE A C 1
ATOM 3256 O O . ILE A 1 405 ? 6.414 19.391 34.281 1 86.12 405 ILE A O 1
ATOM 3260 N N . LEU A 1 406 ? 4.465 18.578 33.688 1 87.19 406 LEU A N 1
ATOM 3261 C CA . LEU A 1 406 ? 4.082 19.75 32.938 1 87.19 406 LEU A CA 1
ATOM 3262 C C . LEU A 1 406 ? 3.326 20.75 33.812 1 87.19 406 LEU A C 1
ATOM 3264 O O . LEU A 1 406 ? 3.643 21.938 33.812 1 87.19 406 LEU A O 1
ATOM 3268 N N . VAL A 1 407 ? 2.342 20.25 34.531 1 90.56 407 VAL A N 1
ATOM 3269 C CA . VAL A 1 407 ? 1.572 21.062 35.469 1 90.56 407 VAL A CA 1
ATOM 3270 C C . VAL A 1 407 ? 1.36 20.281 36.781 1 90.56 407 VAL A C 1
ATOM 3272 O O . VAL A 1 407 ? 1.1 19.078 36.75 1 90.56 407 VAL A O 1
ATOM 3275 N N . LYS A 1 408 ? 1.537 21.016 37.875 1 91.12 408 LYS A N 1
ATOM 3276 C CA . LYS A 1 408 ? 1.413 20.375 39.188 1 91.12 408 LYS A CA 1
ATOM 3277 C C . LYS A 1 408 ? 0.251 20.984 39.969 1 91.12 408 LYS A C 1
ATOM 3279 O O . LYS A 1 408 ? 0.137 22.203 40.094 1 91.12 408 LYS A O 1
ATOM 3284 N N . GLY A 1 409 ? -0.599 20.156 40.469 1 91.38 409 GLY A N 1
ATOM 3285 C CA . GLY A 1 409 ? -1.643 20.516 41.406 1 91.38 409 GLY A CA 1
ATOM 3286 C C . GLY A 1 409 ? -2.605 21.547 40.875 1 91.38 409 GLY A C 1
ATOM 3287 O O . GLY A 1 409 ? -2.869 22.562 41.5 1 91.38 409 GLY A O 1
ATOM 3288 N N . LEU A 1 410 ? -3.15 21.391 39.688 1 93.56 410 LEU A N 1
ATOM 3289 C CA . LEU A 1 410 ? -4.059 22.328 39.062 1 93.56 410 LEU A CA 1
ATOM 3290 C C . LEU A 1 410 ? -5.457 22.234 39.656 1 93.56 410 LEU A C 1
ATOM 3292 O O . LEU A 1 410 ? -6.031 21.156 39.75 1 93.56 410 LEU A O 1
ATOM 3296 N N . ASN A 1 411 ? -5.934 23.297 40.25 1 95.06 411 ASN A N 1
ATOM 3297 C CA . ASN A 1 411 ? -7.316 23.453 40.688 1 95.06 411 ASN A CA 1
ATOM 3298 C C . ASN A 1 411 ? -8.07 24.453 39.812 1 95.06 411 ASN A C 1
ATOM 3300 O O . ASN A 1 411 ? -7.688 25.625 39.75 1 95.06 411 ASN A O 1
ATOM 3304 N N . LEU A 1 412 ? -9.094 24.016 39.125 1 94.81 412 LEU A N 1
ATOM 3305 C CA . LEU A 1 412 ? -9.82 24.844 38.188 1 94.81 412 LEU A CA 1
ATOM 3306 C C . LEU A 1 412 ? -11.258 24.375 38.031 1 94.81 412 LEU A C 1
ATOM 3308 O O . LEU A 1 412 ? -11.516 23.172 37.969 1 94.81 412 LEU A O 1
ATOM 3312 N N . THR A 1 413 ? -12.141 25.312 38.094 1 94.31 413 THR A N 1
ATOM 3313 C CA . THR A 1 413 ? -13.547 25.016 37.844 1 94.31 413 THR A CA 1
ATOM 3314 C C . THR A 1 413 ? -14.047 25.719 36.562 1 94.31 413 THR A C 1
ATOM 3316 O O . THR A 1 413 ? -13.906 26.938 36.438 1 94.31 413 THR A O 1
ATOM 3319 N N . VAL A 1 414 ? -14.547 24.953 35.656 1 94.5 414 VAL A N 1
ATOM 3320 C CA . VAL A 1 414 ? -15.117 25.5 34.438 1 94.5 414 VAL A CA 1
ATOM 3321 C C . VAL A 1 414 ? -16.641 25.438 34.5 1 94.5 414 VAL A C 1
ATOM 3323 O O . VAL A 1 414 ? -17.219 24.359 34.656 1 94.5 414 VAL A O 1
ATOM 3326 N N . ARG A 1 415 ? -17.25 26.547 34.375 1 93.56 415 ARG A N 1
ATOM 3327 C CA . ARG A 1 415 ? -18.703 26.656 34.5 1 93.56 415 ARG A CA 1
ATOM 3328 C C . ARG A 1 415 ? -19.328 26.984 33.156 1 93.56 415 ARG A C 1
ATOM 3330 O O . ARG A 1 415 ? -18.688 27.562 32.281 1 93.56 415 ARG A O 1
ATOM 3337 N N . ARG A 1 416 ? -20.609 26.578 33.062 1 93.12 416 ARG A N 1
ATOM 3338 C CA . ARG A 1 416 ? -21.359 26.922 31.844 1 93.12 416 ARG A CA 1
ATOM 3339 C C . ARG A 1 416 ? -21.484 28.438 31.688 1 93.12 416 ARG A C 1
ATOM 3341 O O . ARG A 1 416 ? -21.766 29.141 32.656 1 93.12 416 ARG A O 1
ATOM 3348 N N . GLY A 1 417 ? -21.219 28.875 30.5 1 89.88 417 GLY A N 1
ATOM 3349 C CA . GLY A 1 417 ? -21.359 30.297 30.234 1 89.88 417 GLY A CA 1
ATOM 3350 C C . GLY A 1 417 ? -20.078 31.078 30.516 1 89.88 417 GLY A C 1
ATOM 3351 O O . GLY A 1 417 ? -19.969 32.25 30.125 1 89.88 417 GLY A O 1
ATOM 3352 N N . GLU A 1 418 ? -19.172 30.453 31.234 1 92.25 418 GLU A N 1
ATOM 3353 C CA . GLU A 1 418 ? -17.875 31.094 31.484 1 92.25 418 GLU A CA 1
ATOM 3354 C C . GLU A 1 418 ? -16.828 30.594 30.5 1 92.25 418 GLU A C 1
ATOM 3356 O O . GLU A 1 418 ? -16.438 29.422 30.531 1 92.25 418 GLU A O 1
ATOM 3361 N N . ASN A 1 419 ? -16.422 31.5 29.672 1 96.31 419 ASN A N 1
ATOM 3362 C CA . ASN A 1 419 ? -15.453 31.141 28.641 1 96.31 419 ASN A CA 1
ATOM 3363 C C . ASN A 1 419 ? -14.023 31.297 29.141 1 96.31 419 ASN A C 1
ATOM 3365 O O . ASN A 1 419 ? -13.664 32.344 29.688 1 96.31 419 ASN A O 1
ATOM 3369 N N . LEU A 1 420 ? -13.219 30.219 29 1 96.88 420 LEU A N 1
ATOM 3370 C CA . LEU A 1 420 ? -11.875 30.141 29.562 1 96.88 420 LEU A CA 1
ATOM 3371 C C . LEU A 1 420 ? -10.828 30.203 28.453 1 96.88 420 LEU A C 1
ATOM 3373 O O . LEU A 1 420 ? -10.969 29.578 27.406 1 96.88 420 LEU A O 1
ATOM 3377 N N . ILE A 1 421 ? -9.812 31.047 28.594 1 96.31 421 ILE A N 1
ATOM 3378 C CA . ILE A 1 421 ? -8.664 31.078 27.703 1 96.31 421 ILE A CA 1
ATOM 3379 C C . ILE A 1 421 ? -7.426 30.562 28.438 1 96.31 421 ILE A C 1
ATOM 3381 O O . ILE A 1 421 ? -7.199 30.906 29.609 1 96.31 421 ILE A O 1
ATOM 3385 N N . ILE A 1 422 ? -6.707 29.688 27.859 1 95.31 422 ILE A N 1
ATOM 3386 C CA . ILE A 1 422 ? -5.461 29.156 28.406 1 95.31 422 ILE A CA 1
ATOM 3387 C C . ILE A 1 422 ? -4.27 29.781 27.688 1 95.31 422 ILE A C 1
ATOM 3389 O O . ILE A 1 422 ? -4.172 29.719 26.469 1 95.31 422 ILE A O 1
ATOM 3393 N N . THR A 1 423 ? -3.395 30.406 28.375 1 91.38 423 THR A N 1
ATOM 3394 C CA . THR A 1 423 ? -2.236 31.094 27.812 1 91.38 423 THR A CA 1
ATOM 3395 C C . THR A 1 423 ? -0.947 30.594 28.453 1 91.38 423 THR A C 1
ATOM 3397 O O . THR A 1 423 ? -0.983 29.922 29.484 1 91.38 423 THR A O 1
ATOM 3400 N N . GLY A 1 424 ? 0.146 30.844 27.859 1 87.31 424 GLY A N 1
ATOM 3401 C CA . GLY A 1 424 ? 1.471 30.453 28.312 1 87.31 424 GLY A CA 1
ATOM 3402 C C . GLY A 1 424 ? 2.477 30.328 27.188 1 87.31 424 GLY A C 1
ATOM 3403 O O . GLY A 1 424 ? 2.107 30.359 26 1 87.31 424 GLY A O 1
ATOM 3404 N N . PRO A 1 425 ? 3.689 30.188 27.562 1 80.69 425 PRO A N 1
ATOM 3405 C CA . PRO A 1 425 ? 4.719 30.047 26.531 1 80.69 425 PRO A CA 1
ATOM 3406 C C . PRO A 1 425 ? 4.59 28.734 25.75 1 80.69 425 PRO A C 1
ATOM 3408 O O . PRO A 1 425 ? 3.871 27.828 26.172 1 80.69 425 PRO A O 1
ATOM 3411 N N . SER A 1 426 ? 5.199 28.734 24.594 1 76.94 426 SER A N 1
ATOM 3412 C CA . SER A 1 426 ? 5.156 27.547 23.75 1 76.94 426 SER A CA 1
ATOM 3413 C C . SER A 1 426 ? 5.789 26.359 24.453 1 76.94 426 SER A C 1
ATOM 3415 O O . SER A 1 426 ? 6.848 26.484 25.078 1 76.94 426 SER A O 1
ATOM 3417 N N . GLY A 1 427 ? 5.121 25.188 24.469 1 76.25 427 GLY A N 1
ATOM 3418 C CA . GLY A 1 427 ? 5.664 23.953 25 1 76.25 427 GLY A CA 1
ATOM 3419 C C . GLY A 1 427 ? 5.395 23.781 26.484 1 76.25 427 GLY A C 1
ATOM 3420 O O . GLY A 1 427 ? 5.801 22.766 27.078 1 76.25 427 GLY A O 1
ATOM 3421 N N . VAL A 1 428 ? 4.648 24.656 27 1 78.94 428 VAL A N 1
ATOM 3422 C CA . VAL A 1 428 ? 4.465 24.641 28.453 1 78.94 428 VAL A CA 1
ATOM 3423 C C . VAL A 1 428 ? 3.461 23.547 28.828 1 78.94 428 VAL A C 1
ATOM 3425 O O . VAL A 1 428 ? 3.445 23.078 29.969 1 78.94 428 VAL A O 1
ATOM 3428 N N . GLY A 1 429 ? 2.623 23.156 27.875 1 84.5 429 GLY A N 1
ATOM 3429 C CA . GLY A 1 429 ? 1.676 22.094 28.188 1 84.5 429 GLY A CA 1
ATOM 3430 C C . GLY A 1 429 ? 0.236 22.484 27.906 1 84.5 429 GLY A C 1
ATOM 3431 O O . GLY A 1 429 ? -0.691 21.828 28.406 1 84.5 429 GLY A O 1
ATOM 3432 N N . LYS A 1 430 ? -0.062 23.516 27.203 1 88.5 430 LYS A N 1
ATOM 3433 C CA . LYS A 1 430 ? -1.414 23.969 26.906 1 88.5 430 LYS A CA 1
ATOM 3434 C C . LYS A 1 430 ? -2.219 22.891 26.188 1 88.5 430 LYS A C 1
ATOM 3436 O O . LYS A 1 430 ? -3.326 22.547 26.625 1 88.5 430 LYS A O 1
ATOM 3441 N N . SER A 1 431 ? -1.586 22.328 25.109 1 87.44 431 SER A N 1
ATOM 3442 C CA . SER A 1 431 ? -2.27 21.297 24.359 1 87.44 431 SER A CA 1
ATOM 3443 C C . SER A 1 431 ? -2.393 20 25.156 1 87.44 431 SER A C 1
ATOM 3445 O O . SER A 1 431 ? -3.352 19.25 24.984 1 87.44 431 SER A O 1
ATOM 3447 N N . SER A 1 432 ? -1.412 19.781 26.062 1 88.38 432 SER A N 1
ATOM 3448 C CA . SER A 1 432 ? -1.459 18.594 26.938 1 88.38 432 SER A CA 1
ATOM 3449 C C . SER A 1 432 ? -2.66 18.656 27.875 1 88.38 432 SER A C 1
ATOM 3451 O O . SER A 1 432 ? -3.268 17.625 28.172 1 88.38 432 SER A O 1
ATOM 3453 N N . LEU A 1 433 ? -2.934 19.844 28.344 1 92.5 433 LEU A N 1
ATOM 3454 C CA . LEU A 1 433 ? -4.105 20 29.203 1 92.5 433 LEU A CA 1
ATOM 3455 C C . LEU A 1 433 ? -5.379 19.609 28.453 1 92.5 433 LEU A C 1
ATOM 3457 O O . LEU A 1 433 ? -6.27 18.984 29.031 1 92.5 433 LEU A O 1
ATOM 3461 N N . LEU A 1 434 ? -5.461 20.016 27.203 1 93.31 434 LEU A N 1
ATOM 3462 C CA . LEU A 1 434 ? -6.625 19.656 26.406 1 93.31 434 LEU A CA 1
ATOM 3463 C C . LEU A 1 434 ? -6.699 18.141 26.188 1 93.31 434 LEU A C 1
ATOM 3465 O O . LEU A 1 434 ? -7.789 17.578 26.125 1 93.31 434 LEU A O 1
ATOM 3469 N N . ARG A 1 435 ? -5.508 17.516 26.078 1 90.69 435 ARG A N 1
ATOM 3470 C CA . ARG A 1 435 ? -5.473 16.062 25.953 1 90.69 435 ARG A CA 1
ATOM 3471 C C . ARG A 1 435 ? -5.984 15.398 27.234 1 90.69 435 ARG A C 1
ATOM 3473 O O . ARG A 1 435 ? -6.625 14.352 27.172 1 90.69 435 ARG A O 1
ATOM 3480 N N . VAL A 1 436 ? -5.734 16.031 28.312 1 90.69 436 VAL A N 1
ATOM 3481 C CA . VAL A 1 436 ? -6.211 15.531 29.594 1 90.69 436 VAL A CA 1
ATOM 3482 C C . VAL A 1 436 ? -7.727 15.688 29.688 1 90.69 436 VAL A C 1
ATOM 3484 O O . VAL A 1 436 ? -8.43 14.773 30.109 1 90.69 436 VAL A O 1
ATOM 3487 N N . ILE A 1 437 ? -8.195 16.828 29.25 1 91.31 437 ILE A N 1
ATOM 3488 C CA . ILE A 1 437 ? -9.625 17.094 29.281 1 91.31 437 ILE A CA 1
ATOM 3489 C C . ILE A 1 437 ? -10.344 16.078 28.375 1 91.31 437 ILE A C 1
ATOM 3491 O O . ILE A 1 437 ? -11.438 15.609 28.719 1 91.31 437 ILE A O 1
ATOM 3495 N N . ALA A 1 438 ? -9.688 15.773 27.234 1 90.56 438 ALA A N 1
ATOM 3496 C CA . ALA A 1 438 ? -10.273 14.844 26.266 1 90.56 438 ALA A CA 1
ATOM 3497 C C . ALA A 1 438 ? -10.062 13.398 26.688 1 90.56 438 ALA A C 1
ATOM 3499 O O . ALA A 1 438 ? -10.453 12.469 25.984 1 90.56 438 ALA A O 1
ATOM 3500 N N . ASN A 1 439 ? -9.383 13.133 27.766 1 85.75 439 ASN A N 1
ATOM 3501 C CA . ASN A 1 439 ? -9.078 11.812 28.312 1 85.75 439 ASN A CA 1
ATOM 3502 C C . ASN A 1 439 ? -8.156 11.031 27.391 1 85.75 439 ASN A C 1
ATOM 3504 O O . ASN A 1 439 ? -8.305 9.812 27.234 1 85.75 439 ASN A O 1
ATOM 3508 N N . LEU A 1 440 ? -7.371 11.758 26.703 1 86.38 440 LEU A N 1
ATOM 3509 C CA . LEU A 1 440 ? -6.355 11.125 25.859 1 86.38 440 LEU A CA 1
ATOM 3510 C C . LEU A 1 440 ? -5.098 10.828 26.672 1 86.38 440 LEU A C 1
ATOM 3512 O O . LEU A 1 440 ? -4.379 9.867 26.375 1 86.38 440 LEU A O 1
ATOM 3516 N N . TRP A 1 441 ? -4.824 11.727 27.594 1 86.88 441 TRP A N 1
ATOM 3517 C CA . TRP A 1 441 ? -3.715 11.531 28.516 1 86.88 441 TRP A CA 1
ATOM 3518 C C . TRP A 1 441 ? -4.227 11.266 29.922 1 86.88 441 TRP A C 1
ATOM 3520 O O . TRP A 1 441 ? -5.23 11.844 30.344 1 86.88 441 TRP A O 1
ATOM 3530 N N . ASN A 1 442 ? -3.484 10.484 30.625 1 82.38 442 ASN A N 1
ATOM 3531 C CA . ASN A 1 442 ? -3.842 10.195 32.031 1 82.38 442 ASN A CA 1
ATOM 3532 C C . ASN A 1 442 ? -3.227 11.211 32.969 1 82.38 442 ASN A C 1
ATOM 3534 O O . ASN A 1 442 ? -2.168 11.773 32.688 1 82.38 442 ASN A O 1
ATOM 3538 N N . VAL A 1 443 ? -3.982 11.398 34.031 1 88 443 VAL A N 1
ATOM 3539 C CA . VAL A 1 443 ? -3.477 12.281 35.094 1 88 443 VAL A CA 1
ATOM 3540 C C . VAL A 1 443 ? -2.586 11.484 36.031 1 88 443 VAL A C 1
ATOM 3542 O O . VAL A 1 443 ? -2.857 10.32 36.344 1 88 443 VAL A O 1
ATOM 3545 N N . SER A 1 444 ? -1.507 12.086 36.469 1 86 444 SER A N 1
ATOM 3546 C CA . SER A 1 444 ? -0.58 11.438 37.406 1 86 444 SER A CA 1
ATOM 3547 C C . SER A 1 444 ? -1.099 11.484 38.844 1 86 444 SER A C 1
ATOM 3549 O O . SER A 1 444 ? -0.937 10.523 39.594 1 86 444 SER A O 1
ATOM 3551 N N . SER A 1 445 ? -1.582 12.562 39.219 1 88.5 445 SER A N 1
ATOM 3552 C CA . SER A 1 445 ? -2.186 12.742 40.531 1 88.5 445 SER A CA 1
ATOM 3553 C C . SER A 1 445 ? -3.377 13.688 40.469 1 88.5 445 SER A C 1
ATOM 3555 O O . SER A 1 445 ? -3.484 14.5 39.562 1 88.5 445 SER A O 1
ATOM 3557 N N . GLY A 1 446 ? -4.332 13.484 41.406 1 90.81 446 GLY A N 1
ATOM 3558 C CA . GLY A 1 446 ? -5.559 14.258 41.375 1 90.81 446 GLY A CA 1
ATOM 3559 C C . GLY A 1 446 ? -6.629 13.648 40.5 1 90.81 446 GLY A C 1
ATOM 3560 O O . GLY A 1 446 ? -6.516 12.492 40.094 1 90.81 446 GLY A O 1
ATOM 3561 N N . PHE A 1 447 ? -7.742 14.414 40.344 1 90.31 447 PHE A N 1
ATOM 3562 C CA . PHE A 1 447 ? -8.766 13.867 39.469 1 90.31 447 PHE A CA 1
ATOM 3563 C C . PHE A 1 447 ? -9.531 14.992 38.75 1 90.31 447 PHE A C 1
ATOM 3565 O O . PHE A 1 447 ? -9.617 16.109 39.281 1 90.31 447 PHE A O 1
ATOM 3572 N N . LEU A 1 448 ? -9.977 14.711 37.594 1 90.5 448 LEU A N 1
ATOM 3573 C CA . LEU A 1 448 ? -10.828 15.578 36.781 1 90.5 448 LEU A CA 1
ATOM 3574 C C . LEU A 1 448 ? -12.266 15.07 36.781 1 90.5 448 LEU A C 1
ATOM 3576 O O . LEU A 1 448 ? -12.531 13.922 36.438 1 90.5 448 LEU A O 1
ATOM 3580 N N . GLN A 1 449 ? -13.133 15.922 37.281 1 89.38 449 GLN A N 1
ATOM 3581 C CA . GLN A 1 449 ? -14.555 15.57 37.281 1 89.38 449 GLN A CA 1
ATOM 3582 C C . GLN A 1 449 ? -15.258 16.188 36.062 1 89.38 449 GLN A C 1
ATOM 3584 O O . GLN A 1 449 ? -15.32 17.422 35.938 1 89.38 449 GLN A O 1
ATOM 3589 N N . GLN A 1 450 ? -15.711 15.398 35.219 1 89.75 450 GLN A N 1
ATOM 3590 C CA . GLN A 1 450 ? -16.484 15.859 34.062 1 89.75 450 GLN A CA 1
ATOM 3591 C C . GLN A 1 450 ? -17.984 15.672 34.312 1 89.75 450 GLN A C 1
ATOM 3593 O O . GLN A 1 450 ? -18.453 14.547 34.438 1 89.75 450 GLN A O 1
ATOM 3598 N N . ASN A 1 451 ? -18.703 16.734 34.312 1 88.88 451 ASN A N 1
ATOM 3599 C CA . ASN A 1 451 ? -20.125 16.703 34.625 1 88.88 451 ASN A CA 1
ATOM 3600 C C . ASN A 1 451 ? -20.984 16.828 33.375 1 88.88 451 ASN A C 1
ATOM 3602 O O . ASN A 1 451 ? -22.156 17.188 33.438 1 88.88 451 ASN A O 1
ATOM 3606 N N . ILE A 1 452 ? -20.375 16.656 32.281 1 88.62 452 ILE A N 1
ATOM 3607 C CA . ILE A 1 452 ? -21.062 16.734 30.984 1 88.62 452 ILE A CA 1
ATOM 3608 C C . ILE A 1 452 ? -20.75 15.5 30.156 1 88.62 452 ILE A C 1
ATOM 3610 O O . ILE A 1 452 ? -19.625 14.969 30.219 1 88.62 452 ILE A O 1
ATOM 3614 N N . ARG A 1 453 ? -21.734 15.047 29.422 1 86.19 453 ARG A N 1
ATOM 3615 C CA . ARG A 1 453 ? -21.547 13.883 28.562 1 86.19 453 ARG A CA 1
ATOM 3616 C C . ARG A 1 453 ? -20.688 14.234 27.359 1 86.19 453 ARG A C 1
ATOM 3618 O O . ARG A 1 453 ? -20.719 15.367 26.875 1 86.19 453 ARG A O 1
ATOM 3625 N N . ASN A 1 454 ? -20.031 13.312 26.812 1 84.62 454 ASN A N 1
ATOM 3626 C CA . ASN A 1 454 ? -19.094 13.508 25.703 1 84.62 454 ASN A CA 1
ATOM 3627 C C . ASN A 1 454 ? -19.828 13.992 24.453 1 84.62 454 ASN A C 1
ATOM 3629 O O . ASN A 1 454 ? -19.25 14.727 23.656 1 84.62 454 ASN A O 1
ATOM 3633 N N . GLN A 1 455 ? -21.078 13.633 24.328 1 84.19 455 GLN A N 1
ATOM 3634 C CA . GLN A 1 455 ? -21.812 13.992 23.125 1 84.19 455 GLN A CA 1
ATOM 3635 C C . GLN A 1 455 ? -22.047 15.5 23.047 1 84.19 455 GLN A C 1
ATOM 3637 O O . GLN A 1 455 ? -22.297 16.031 21.953 1 84.19 455 GLN A O 1
ATOM 3642 N N . PHE A 1 456 ? -21.906 16.172 24.219 1 90.44 456 PHE A N 1
ATOM 3643 C CA . PHE A 1 456 ? -22.172 17.609 24.266 1 90.44 456 PHE A CA 1
ATOM 3644 C C . PHE A 1 456 ? -20.859 18.406 24.281 1 90.44 456 PHE A C 1
ATOM 3646 O O . PHE A 1 456 ? -20.875 19.609 24.516 1 90.44 456 PHE A O 1
ATOM 3653 N N . ILE A 1 457 ? -19.781 17.688 24.078 1 93.06 457 ILE A N 1
ATOM 3654 C CA . ILE A 1 457 ? -18.469 18.297 23.984 1 93.06 457 ILE A CA 1
ATOM 3655 C C . ILE A 1 457 ? -17.922 18.141 22.578 1 93.06 457 ILE A C 1
ATOM 3657 O O . ILE A 1 457 ? -18.047 17.078 21.969 1 93.06 457 ILE A O 1
ATOM 3661 N N . MET A 1 458 ? -17.438 19.172 22 1 94.19 458 MET A N 1
ATOM 3662 C CA . MET A 1 458 ? -16.781 19.078 20.688 1 94.19 458 MET A CA 1
ATOM 3663 C C . MET A 1 458 ? -15.391 19.703 20.75 1 94.19 458 MET A C 1
ATOM 3665 O O . MET A 1 458 ? -15.188 20.75 21.359 1 94.19 458 MET A O 1
ATOM 3669 N N . TYR A 1 459 ? -14.477 18.938 20.219 1 94.88 459 TYR A N 1
ATOM 3670 C CA . TYR A 1 459 ? -13.086 19.391 20.188 1 94.88 459 TYR A CA 1
ATOM 3671 C C . TYR A 1 459 ? -12.688 19.828 18.781 1 94.88 459 TYR A C 1
ATOM 3673 O O . TYR A 1 459 ? -13.086 19.203 17.797 1 94.88 459 TYR A O 1
ATOM 3681 N N . LEU A 1 460 ? -12.031 20.891 18.625 1 94.69 460 LEU A N 1
ATOM 3682 C CA . LEU A 1 460 ? -11.336 21.281 17.406 1 94.69 460 LEU A CA 1
ATOM 3683 C C . LEU A 1 460 ? -9.828 21.25 17.609 1 94.69 460 LEU A C 1
ATOM 3685 O O . LEU A 1 460 ? -9.25 22.172 18.188 1 94.69 460 LEU A O 1
ATOM 3689 N N . PRO A 1 461 ? -9.227 20.25 17.031 1 91.31 461 PRO A N 1
ATOM 3690 C CA . PRO A 1 461 ? -7.781 20.094 17.234 1 91.31 461 PRO A CA 1
ATOM 3691 C C . PRO A 1 461 ? -6.961 21.141 16.5 1 91.31 461 PRO A C 1
ATOM 3693 O O . PRO A 1 461 ? -7.504 21.891 15.672 1 91.31 461 PRO A O 1
ATOM 3696 N N . GLN A 1 462 ? -5.738 21.156 16.906 1 84.5 462 GLN A N 1
ATOM 3697 C CA . GLN A 1 462 ? -4.805 22.094 16.312 1 84.5 462 GLN A CA 1
ATOM 3698 C C . GLN A 1 462 ? -4.688 21.875 14.805 1 84.5 462 GLN A C 1
ATOM 3700 O O . GLN A 1 462 ? -4.695 22.844 14.031 1 84.5 462 GLN A O 1
ATOM 3705 N N . ARG A 1 463 ? -4.605 20.625 14.445 1 84.31 463 ARG A N 1
ATOM 3706 C CA . ARG A 1 463 ? -4.621 20.25 13.031 1 84.31 463 ARG A CA 1
ATOM 3707 C C . ARG A 1 463 ? -6.02 19.844 12.594 1 84.31 463 ARG A C 1
ATOM 3709 O O . ARG A 1 463 ? -6.52 18.781 13 1 84.31 463 ARG A O 1
ATOM 3716 N N . PRO A 1 464 ? -6.586 20.688 11.719 1 88.56 464 PRO A N 1
ATOM 3717 C CA . PRO A 1 464 ? -7.906 20.281 11.242 1 88.56 464 PRO A CA 1
ATOM 3718 C C . PRO A 1 464 ? -7.887 18.922 10.531 1 88.56 464 PRO A C 1
ATOM 3720 O O . PRO A 1 464 ? -6.934 18.609 9.812 1 88.56 464 PRO A O 1
ATOM 3723 N N . TYR A 1 465 ? -8.891 18.172 10.805 1 89.5 465 TYR A N 1
ATOM 3724 C CA . TYR A 1 465 ? -9.008 16.859 10.188 1 89.5 465 TYR A CA 1
ATOM 3725 C C . TYR A 1 465 ? -10.25 16.781 9.305 1 89.5 465 TYR A C 1
ATOM 3727 O O . TYR A 1 465 ? -11.375 16.938 9.781 1 89.5 465 TYR A O 1
ATOM 3735 N N . LEU A 1 466 ? -10.031 16.625 8.062 1 90.69 466 LEU A N 1
ATOM 3736 C CA . LEU A 1 466 ? -11.086 16.391 7.078 1 90.69 466 LEU A CA 1
ATOM 3737 C C . LEU A 1 466 ? -10.977 14.984 6.5 1 90.69 466 LEU A C 1
ATOM 3739 O O . LEU A 1 466 ? -10.156 14.734 5.613 1 90.69 466 LEU A O 1
ATOM 3743 N N . PRO A 1 467 ? -11.836 14.094 6.984 1 88.31 467 PRO A N 1
ATOM 3744 C CA . PRO A 1 467 ? -11.734 12.688 6.57 1 88.31 467 PRO A CA 1
ATOM 3745 C C . PRO A 1 467 ? -11.742 12.516 5.055 1 88.31 467 PRO A C 1
ATOM 3747 O O . PRO A 1 467 ? -12.469 13.227 4.355 1 88.31 467 PRO A O 1
ATOM 3750 N N . THR A 1 468 ? -10.953 11.578 4.602 1 85.06 468 THR A N 1
ATOM 3751 C CA . THR A 1 468 ? -10.844 11.273 3.178 1 85.06 468 THR A CA 1
ATOM 3752 C C . THR A 1 468 ? -11.938 10.297 2.746 1 85.06 468 THR A C 1
ATOM 3754 O O . THR A 1 468 ? -12.547 9.633 3.584 1 85.06 468 THR A O 1
ATOM 3757 N N . GLY A 1 469 ? -12.273 10.188 1.479 1 77.19 469 GLY A N 1
ATOM 3758 C CA . GLY A 1 469 ? -13.234 9.227 0.958 1 77.19 469 GLY A CA 1
ATOM 3759 C C . GLY A 1 469 ? -14.289 9.859 0.067 1 77.19 469 GLY A C 1
ATOM 3760 O O . GLY A 1 469 ? -15.43 9.398 0.021 1 77.19 469 GLY A O 1
ATOM 3761 N N . CYS A 1 470 ? -13.922 10.977 -0.532 1 79.75 470 CYS A N 1
ATOM 3762 C CA . CYS A 1 470 ? -14.836 11.664 -1.435 1 79.75 470 CYS A CA 1
ATOM 3763 C C . CYS A 1 470 ? -16.156 11.969 -0.741 1 79.75 470 CYS A C 1
ATOM 3765 O O . CYS A 1 470 ? -17.234 11.688 -1.281 1 79.75 470 CYS A O 1
ATOM 3767 N N . LEU A 1 471 ? -16.078 12.492 0.44 1 86.56 471 LEU A N 1
ATOM 3768 C CA . LEU A 1 471 ? -17.266 12.844 1.214 1 86.56 471 LEU A CA 1
ATOM 3769 C C . LEU A 1 471 ? -17.875 14.141 0.707 1 86.56 471 LEU A C 1
ATOM 3771 O O . LEU A 1 471 ? -17.172 15.008 0.189 1 86.56 471 LEU A O 1
ATOM 3775 N N . SER A 1 472 ? -19.141 14.273 0.815 1 90.25 472 SER A N 1
ATOM 3776 C CA . SER A 1 472 ? -19.844 15.508 0.464 1 90.25 472 SER A CA 1
ATOM 3777 C C . SER A 1 472 ? -19.594 16.594 1.504 1 90.25 472 SER A C 1
ATOM 3779 O O . SER A 1 472 ? -19.062 16.328 2.582 1 90.25 472 SER A O 1
ATOM 3781 N N . LEU A 1 473 ? -19.938 17.781 1.129 1 92.88 473 LEU A N 1
ATOM 3782 C CA . LEU A 1 473 ? -19.781 18.922 2.035 1 92.88 473 LEU A CA 1
ATOM 3783 C C . LEU A 1 473 ? -20.625 18.719 3.291 1 92.88 473 LEU A C 1
ATOM 3785 O O . LEU A 1 473 ? -20.188 19.047 4.395 1 92.88 473 LEU A O 1
ATOM 3789 N N . VAL A 1 474 ? -21.828 18.172 3.146 1 91.5 474 VAL A N 1
ATOM 3790 C CA . VAL A 1 474 ? -22.703 17.938 4.281 1 91.5 474 VAL A CA 1
ATOM 3791 C C . VAL A 1 474 ? -22.094 16.891 5.207 1 91.5 474 VAL A C 1
ATOM 3793 O O . VAL A 1 474 ? -22.141 17.031 6.43 1 91.5 474 VAL A O 1
ATOM 3796 N N . GLN A 1 475 ? -21.5 15.891 4.629 1 89.12 475 GLN A N 1
ATOM 3797 C CA . GLN A 1 475 ? -20.875 14.852 5.43 1 89.12 475 GLN A CA 1
ATOM 3798 C C . GLN A 1 475 ? -19.688 15.398 6.211 1 89.12 475 GLN A C 1
ATOM 3800 O O . GLN A 1 475 ? -19.438 14.992 7.348 1 89.12 475 GLN A O 1
ATOM 3805 N N . GLN A 1 476 ? -18.969 16.297 5.562 1 92.31 476 GLN A N 1
ATOM 3806 C CA . GLN A 1 476 ? -17.844 16.938 6.242 1 92.31 476 GLN A CA 1
ATOM 3807 C C . GLN A 1 476 ? -18.328 17.766 7.434 1 92.31 476 GLN A C 1
ATOM 3809 O O . GLN A 1 476 ? -17.703 17.75 8.5 1 92.31 476 GLN A O 1
ATOM 3814 N N . ILE A 1 477 ? -19.422 18.438 7.27 1 93.12 477 ILE A N 1
ATOM 3815 C CA . ILE A 1 477 ? -19.938 19.328 8.297 1 93.12 477 ILE A CA 1
ATOM 3816 C C . ILE A 1 477 ? -20.562 18.516 9.43 1 93.12 477 ILE A C 1
ATOM 3818 O O . ILE A 1 477 ? -20.453 18.891 10.602 1 93.12 477 ILE A O 1
ATOM 3822 N N . CYS A 1 478 ? -21.125 17.344 9.117 1 90.94 478 CYS A N 1
ATOM 3823 C CA . CYS A 1 478 ? -21.781 16.516 10.109 1 90.94 478 CYS A CA 1
ATOM 3824 C C . CYS A 1 478 ? -20.781 15.625 10.828 1 90.94 478 CYS A C 1
ATOM 3826 O O . CYS A 1 478 ? -21.078 15.055 11.883 1 90.94 478 CYS A O 1
ATOM 3828 N N . PHE A 1 479 ? -19.656 15.617 10.234 1 91.25 479 PHE A N 1
ATOM 3829 C CA . PHE A 1 479 ? -18.594 14.859 10.883 1 91.25 479 PHE A CA 1
ATOM 3830 C C . PHE A 1 479 ? -18.422 15.305 12.328 1 91.25 479 PHE A C 1
ATOM 3832 O O . PHE A 1 479 ? -18.516 16.5 12.633 1 91.25 479 PHE A O 1
ATOM 3839 N N . PRO A 1 480 ? -18.328 14.266 13.266 1 90.25 480 PRO A N 1
ATOM 3840 C CA . PRO A 1 480 ? -18.062 12.828 13.188 1 90.25 480 PRO A CA 1
ATOM 3841 C C . PRO A 1 480 ? -19.328 11.977 13.234 1 90.25 480 PRO A C 1
ATOM 3843 O O . PRO A 1 480 ? -19.25 10.75 13.336 1 90.25 480 PRO A O 1
ATOM 3846 N N . SER A 1 481 ? -20.422 12.672 13.148 1 85.25 481 SER A N 1
ATOM 3847 C CA . SER A 1 481 ? -21.672 11.938 13.117 1 85.25 481 SER A CA 1
ATOM 3848 C C . SER A 1 481 ? -21.906 11.297 11.758 1 85.25 481 SER A C 1
ATOM 3850 O O . SER A 1 481 ? -21.578 11.883 10.727 1 85.25 481 SER A O 1
ATOM 3852 N N . ILE A 1 482 ? -22.438 10.133 11.844 1 80.19 482 ILE A N 1
ATOM 3853 C CA . ILE A 1 482 ? -22.781 9.445 10.602 1 80.19 482 ILE A CA 1
ATOM 3854 C C . ILE A 1 482 ? -24.219 9.773 10.203 1 80.19 482 ILE A C 1
ATOM 3856 O O . ILE A 1 482 ? -25.156 9.398 10.906 1 80.19 482 ILE A O 1
ATOM 3860 N N . VAL A 1 483 ? -24.344 10.625 9.281 1 76 483 VAL A N 1
ATOM 3861 C CA . VAL A 1 483 ? -25.688 11.023 8.891 1 76 483 VAL A CA 1
ATOM 3862 C C . VAL A 1 483 ? -25.984 10.516 7.484 1 76 483 VAL A C 1
ATOM 3864 O O . VAL A 1 483 ? -25.328 10.898 6.52 1 76 483 VAL A O 1
ATOM 3867 N N . PRO A 1 484 ? -26.906 9.727 7.398 1 73.19 484 PRO A N 1
ATOM 3868 C CA . PRO A 1 484 ? -27.328 9.305 6.062 1 73.19 484 PRO A CA 1
ATOM 3869 C C . PRO A 1 484 ? -27.922 10.453 5.242 1 73.19 484 PRO A C 1
ATOM 3871 O O . PRO A 1 484 ? -28.562 11.352 5.797 1 73.19 484 PRO A O 1
ATOM 3874 N N . PRO A 1 485 ? -27.688 10.484 4.09 1 68.12 485 PRO A N 1
ATOM 3875 C CA . PRO A 1 485 ? -28.156 11.57 3.219 1 68.12 485 PRO A CA 1
ATOM 3876 C C . PRO A 1 485 ? -29.656 11.82 3.344 1 68.12 485 PRO A C 1
ATOM 3878 O O . PRO A 1 485 ? -30.094 12.969 3.248 1 68.12 485 PRO A O 1
ATOM 3881 N N . TYR A 1 486 ? -30.422 10.773 3.674 1 71.38 486 TYR A N 1
ATOM 3882 C CA . TYR A 1 486 ? -31.875 10.922 3.693 1 71.38 486 TYR A CA 1
ATOM 3883 C C . TYR A 1 486 ? -32.344 11.625 4.969 1 71.38 486 TYR A C 1
ATOM 3885 O O . TYR A 1 486 ? -33.469 12.109 5.043 1 71.38 486 TYR A O 1
ATOM 3893 N N . GLU A 1 487 ? -31.453 11.75 5.883 1 81.06 487 GLU A N 1
ATOM 3894 C CA . GLU A 1 487 ? -31.828 12.367 7.156 1 81.06 487 GLU A CA 1
ATOM 3895 C C . GLU A 1 487 ? -31.562 13.875 7.133 1 81.06 487 GLU A C 1
ATOM 3897 O O . GLU A 1 487 ? -31.938 14.594 8.062 1 81.06 487 GLU A O 1
ATOM 3902 N N . ILE A 1 488 ? -31.031 14.32 6.062 1 84.62 488 ILE A N 1
ATOM 3903 C CA . ILE A 1 488 ? -30.734 15.742 5.977 1 84.62 488 ILE A CA 1
ATOM 3904 C C . ILE A 1 488 ? -31.969 16.5 5.48 1 84.62 488 ILE A C 1
ATOM 3906 O O . ILE A 1 488 ? -32.438 16.266 4.359 1 84.62 488 ILE A O 1
ATOM 3910 N N . SER A 1 489 ? -32.562 17.281 6.277 1 87.5 489 SER A N 1
ATOM 3911 C CA . SER A 1 489 ? -33.781 18.031 5.961 1 87.5 489 SER A CA 1
ATOM 3912 C C . SER A 1 489 ? -33.469 19.312 5.215 1 87.5 489 SER A C 1
ATOM 3914 O O . SER A 1 489 ? -32.281 19.734 5.16 1 87.5 489 SER A O 1
ATOM 3916 N N . ASP A 1 490 ? -34.438 19.875 4.684 1 89.38 490 ASP A N 1
ATOM 3917 C CA . ASP A 1 490 ? -34.281 21.156 4 1 89.38 490 ASP A CA 1
ATOM 3918 C C . ASP A 1 490 ? -33.844 22.25 4.973 1 89.38 490 ASP A C 1
ATOM 3920 O O . ASP A 1 490 ? -33.125 23.172 4.602 1 89.38 490 ASP A O 1
ATOM 3924 N N . SER A 1 491 ? -34.312 22.047 6.145 1 90.56 491 SER A N 1
ATOM 3925 C CA . SER A 1 491 ? -33.906 23.016 7.172 1 90.56 491 SER A CA 1
ATOM 3926 C C . SER A 1 491 ? -32.438 22.938 7.465 1 90.56 491 SER A C 1
ATOM 3928 O O . SER A 1 491 ? -31.781 23.953 7.695 1 90.56 491 SER A O 1
ATOM 3930 N N . ASP A 1 492 ? -31.969 21.734 7.465 1 91.38 492 ASP A N 1
ATOM 3931 C CA . ASP A 1 492 ? -30.531 21.547 7.672 1 91.38 492 ASP A CA 1
ATOM 3932 C C . ASP A 1 492 ? -29.719 22.156 6.535 1 91.38 492 ASP A C 1
ATOM 3934 O O . ASP A 1 492 ? -28.672 22.766 6.77 1 91.38 492 ASP A O 1
ATOM 3938 N N . ILE A 1 493 ? -30.219 22.031 5.336 1 91.5 493 ILE A N 1
ATOM 3939 C CA . ILE A 1 493 ? -29.547 22.562 4.16 1 91.5 493 ILE A CA 1
ATOM 3940 C C . ILE A 1 493 ? -29.469 24.078 4.25 1 91.5 493 ILE A C 1
ATOM 3942 O O . ILE A 1 493 ? -28.422 24.672 3.98 1 91.5 493 ILE A O 1
ATOM 3946 N N . THR A 1 494 ? -30.5 24.641 4.656 1 93.56 494 THR A N 1
ATOM 3947 C CA . THR A 1 494 ? -30.547 26.094 4.793 1 93.56 494 THR A CA 1
ATOM 3948 C C . THR A 1 494 ? -29.609 26.562 5.906 1 93.56 494 THR A C 1
ATOM 3950 O O . THR A 1 494 ? -28.906 27.562 5.754 1 93.56 494 THR A O 1
ATOM 3953 N N . ARG A 1 495 ? -29.672 25.859 6.98 1 94.31 495 ARG A N 1
ATOM 3954 C CA . ARG A 1 495 ? -28.828 26.203 8.109 1 94.31 495 ARG A CA 1
ATOM 3955 C C . ARG A 1 495 ? -27.344 26.094 7.734 1 94.31 495 ARG A C 1
ATOM 3957 O O . ARG A 1 495 ? -26.562 26.984 8.039 1 94.31 495 ARG A O 1
ATOM 3964 N N . ILE A 1 496 ? -27.016 25.031 7.082 1 94.75 496 ILE A N 1
ATOM 3965 C CA . ILE A 1 496 ? -25.641 24.812 6.66 1 94.75 496 ILE A CA 1
ATOM 3966 C C . ILE A 1 496 ? -25.219 25.891 5.68 1 94.75 496 ILE A C 1
ATOM 3968 O O . ILE A 1 496 ? -24.109 26.422 5.77 1 94.75 496 ILE A O 1
ATOM 3972 N N . GLY A 1 497 ? -26.062 26.203 4.773 1 94.56 497 GLY A N 1
ATOM 3973 C CA . GLY A 1 497 ? -25.781 27.297 3.844 1 94.56 497 GLY A CA 1
ATOM 3974 C C . GLY A 1 497 ? -25.5 28.609 4.535 1 94.56 497 GLY A C 1
ATOM 3975 O O . GLY A 1 497 ? -24.594 29.344 4.148 1 94.56 497 GLY A O 1
ATOM 3976 N N . SER A 1 498 ? -26.25 28.922 5.547 1 95.44 498 SER A N 1
ATOM 3977 C CA . SER A 1 498 ? -26.094 30.156 6.297 1 95.44 498 SER A CA 1
ATOM 3978 C C . SER A 1 498 ? -24.781 30.188 7.062 1 95.44 498 SER A C 1
ATOM 3980 O O . SER A 1 498 ? -24.109 31.219 7.141 1 95.44 498 SER A O 1
ATOM 3982 N N . ILE A 1 499 ? -24.453 29.062 7.613 1 96.38 499 ILE A N 1
ATOM 3983 C CA . ILE A 1 499 ? -23.203 28.953 8.367 1 96.38 499 ILE A CA 1
ATOM 3984 C C . ILE A 1 499 ? -22.016 29.156 7.426 1 96.38 499 ILE A C 1
ATOM 3986 O O . ILE A 1 499 ? -21.078 29.875 7.75 1 96.38 499 ILE A O 1
ATOM 3990 N N . LEU A 1 500 ? -22.109 28.516 6.258 1 96.38 500 LEU A N 1
ATOM 3991 C CA . LEU A 1 500 ? -21.016 28.625 5.285 1 96.38 500 LEU A CA 1
ATOM 3992 C C . LEU A 1 500 ? -20.891 30.062 4.781 1 96.38 500 LEU A C 1
ATOM 3994 O O . LEU A 1 500 ? -19.781 30.547 4.535 1 96.38 500 LEU A O 1
ATOM 3998 N N . PHE A 1 501 ? -21.969 30.672 4.68 1 95.19 501 PHE A N 1
ATOM 3999 C CA . PHE A 1 501 ? -21.969 32.062 4.277 1 95.19 501 PHE A CA 1
ATOM 4000 C C . PHE A 1 501 ? -21.312 32.938 5.344 1 95.19 501 PHE A C 1
ATOM 4002 O O . PHE A 1 501 ? -20.453 33.781 5.035 1 95.19 501 PHE A O 1
ATOM 4009 N N . ALA A 1 502 ? -21.641 32.719 6.586 1 95 502 ALA A N 1
ATOM 4010 C CA . ALA A 1 502 ? -21.094 33.5 7.691 1 95 502 ALA A CA 1
ATOM 4011 C C . ALA A 1 502 ? -19.578 33.312 7.809 1 95 502 ALA A C 1
ATOM 4013 O O . ALA A 1 502 ? -18.875 34.188 8.273 1 95 502 ALA A O 1
ATOM 4014 N N . LEU A 1 503 ? -19.094 32.188 7.383 1 95.44 503 LEU A N 1
ATOM 4015 C CA . LEU A 1 503 ? -17.672 31.859 7.504 1 95.44 503 LEU A CA 1
ATOM 4016 C C . LEU A 1 503 ? -16.953 32.094 6.18 1 95.44 503 LEU A C 1
ATOM 4018 O O . LEU A 1 503 ? -15.812 31.656 6.004 1 95.44 503 LEU A O 1
ATOM 4022 N N . ASN A 1 504 ? -17.609 32.688 5.223 1 91.94 504 ASN A N 1
ATOM 4023 C CA . ASN A 1 504 ? -17.047 33 3.912 1 91.94 504 ASN A CA 1
ATOM 4024 C C . ASN A 1 504 ? -16.594 31.766 3.17 1 91.94 504 ASN A C 1
ATOM 4026 O O . ASN A 1 504 ? -15.469 31.719 2.658 1 91.94 504 ASN A O 1
ATOM 4030 N N . LEU A 1 505 ? -17.406 30.688 3.178 1 93.5 505 LEU A N 1
ATOM 4031 C CA . LEU A 1 505 ? -17.078 29.438 2.506 1 93.5 505 LEU A CA 1
ATOM 4032 C C . LEU A 1 505 ? -18.094 29.125 1.423 1 93.5 505 LEU A C 1
ATOM 4034 O O . LEU A 1 505 ? -18.25 27.953 1.033 1 93.5 505 LEU A O 1
ATOM 4038 N N . THR A 1 506 ? -18.797 30.078 0.946 1 91.12 506 THR A N 1
ATOM 4039 C CA . THR A 1 506 ? -19.828 29.859 -0.068 1 91.12 506 THR A CA 1
ATOM 4040 C C . THR A 1 506 ? -19.203 29.328 -1.358 1 91.12 506 THR A C 1
ATOM 4042 O O . THR A 1 506 ? -19.828 28.547 -2.076 1 91.12 506 THR A O 1
ATOM 4045 N N . GLY A 1 507 ? -18.062 29.734 -1.687 1 87.56 507 GLY A N 1
ATOM 4046 C CA . GLY A 1 507 ? -17.375 29.266 -2.877 1 87.56 507 GLY A CA 1
ATOM 4047 C C . GLY A 1 507 ? -17.141 27.766 -2.883 1 87.56 507 GLY A C 1
ATOM 4048 O O . GLY A 1 507 ? -17.031 27.156 -3.947 1 87.56 507 GLY A O 1
ATOM 4049 N N . LEU A 1 508 ? -17.094 27.203 -1.717 1 89.69 508 LEU A N 1
ATOM 4050 C CA . LEU A 1 508 ? -16.875 25.766 -1.597 1 89.69 508 LEU A CA 1
ATOM 4051 C C . LEU A 1 508 ? -18.094 24.984 -2.104 1 89.69 508 LEU A C 1
ATOM 4053 O O . LEU A 1 508 ? -17.953 23.859 -2.582 1 89.69 508 LEU A O 1
ATOM 4057 N N . ILE A 1 509 ? -19.297 25.562 -1.978 1 91.56 509 ILE A N 1
ATOM 4058 C CA . ILE A 1 509 ? -20.516 24.922 -2.453 1 91.56 509 ILE A CA 1
ATOM 4059 C C . ILE A 1 509 ? -20.453 24.75 -3.969 1 91.56 509 ILE A C 1
ATOM 4061 O O . ILE A 1 509 ? -20.828 23.703 -4.496 1 91.56 509 ILE A O 1
ATOM 4065 N N . GLU A 1 510 ? -19.938 25.75 -4.598 1 86.94 510 GLU A N 1
ATOM 4066 C CA . GLU A 1 510 ? -19.812 25.688 -6.051 1 86.94 510 GLU A CA 1
ATOM 4067 C C . GLU A 1 510 ? -18.734 24.688 -6.473 1 86.94 510 GLU A C 1
ATOM 4069 O O . GLU A 1 510 ? -18.938 23.938 -7.434 1 86.94 510 GLU A O 1
ATOM 4074 N N . ARG A 1 511 ? -17.719 24.703 -5.719 1 84.62 511 ARG A N 1
ATOM 4075 C CA . ARG A 1 511 ? -16.625 23.781 -6.031 1 84.62 511 ARG A CA 1
ATOM 4076 C C . ARG A 1 511 ? -17.062 22.328 -5.914 1 84.62 511 ARG A C 1
ATOM 4078 O O . ARG A 1 511 ? -16.578 21.469 -6.648 1 84.62 511 ARG A O 1
ATOM 4085 N N . CYS A 1 512 ? -17.984 22.062 -4.973 1 89.56 512 CYS A N 1
ATOM 4086 C CA . CYS A 1 512 ? -18.453 20.703 -4.723 1 89.56 512 CYS A CA 1
ATOM 4087 C C . CYS A 1 512 ? -19.672 20.375 -5.578 1 89.56 512 CYS A C 1
ATOM 4089 O O . CYS A 1 512 ? -20.219 19.266 -5.5 1 89.56 512 CYS A O 1
ATOM 4091 N N . ASP A 1 513 ? -20.156 21.25 -6.398 1 87.69 513 ASP A N 1
ATOM 4092 C CA . ASP A 1 513 ? -21.344 21.094 -7.223 1 87.69 513 ASP A CA 1
ATOM 4093 C C . ASP A 1 513 ? -22.578 20.859 -6.363 1 87.69 513 ASP A C 1
ATOM 4095 O O . ASP A 1 513 ? -23.438 20.031 -6.703 1 87.69 513 ASP A O 1
ATOM 4099 N N . GLY A 1 514 ? -22.531 21.438 -5.164 1 88.19 514 GLY A N 1
ATOM 4100 C CA . GLY A 1 514 ? -23.656 21.297 -4.25 1 88.19 514 GLY A CA 1
ATOM 4101 C C . GLY A 1 514 ? -23.234 20.844 -2.861 1 88.19 514 GLY A C 1
ATOM 4102 O O . GLY A 1 514 ? -22.047 20.719 -2.574 1 88.19 514 GLY A O 1
ATOM 4103 N N . LEU A 1 515 ? -24.312 20.609 -2.047 1 90.38 515 LEU A N 1
ATOM 4104 C CA . LEU A 1 515 ? -24.047 20.266 -0.653 1 90.38 515 LEU A CA 1
ATOM 4105 C C . LEU A 1 515 ? -24.047 18.75 -0.455 1 90.38 515 LEU A C 1
ATOM 4107 O O . LEU A 1 515 ? -23.438 18.25 0.491 1 90.38 515 LEU A O 1
ATOM 4111 N N . LEU A 1 516 ? -24.688 18.047 -1.379 1 88.56 516 LEU A N 1
ATOM 4112 C CA . LEU A 1 516 ? -24.922 16.625 -1.15 1 88.56 516 LEU A CA 1
ATOM 4113 C C . LEU A 1 516 ? -24.062 15.773 -2.08 1 88.56 516 LEU A C 1
ATOM 4115 O O . LEU A 1 516 ? -23.891 14.578 -1.852 1 88.56 516 LEU A O 1
ATOM 4119 N N . GLN A 1 517 ? -23.484 16.375 -3.029 1 87.44 517 GLN A N 1
ATOM 4120 C CA . GLN A 1 517 ? -22.703 15.625 -4.008 1 87.44 517 GLN A CA 1
ATOM 4121 C C . GLN A 1 517 ? -21.312 15.273 -3.459 1 87.44 517 GLN A C 1
ATOM 4123 O O . GLN A 1 517 ? -20.703 16.078 -2.768 1 87.44 517 GLN A O 1
ATOM 4128 N N . PRO A 1 518 ? -20.906 14.086 -3.744 1 86.25 518 PRO A N 1
ATOM 4129 C CA . PRO A 1 518 ? -19.547 13.742 -3.354 1 86.25 518 PRO A CA 1
ATOM 4130 C C . PRO A 1 518 ? -18.5 14.656 -3.996 1 86.25 518 PRO A C 1
ATOM 4132 O O . PRO A 1 518 ? -18.625 15.023 -5.168 1 86.25 518 PRO A O 1
ATOM 4135 N N . ALA A 1 519 ? -17.531 15.008 -3.174 1 86.06 519 ALA A N 1
ATOM 4136 C CA . ALA A 1 519 ? -16.484 15.891 -3.676 1 86.06 519 ALA A CA 1
ATOM 4137 C C . ALA A 1 519 ? -15.562 15.164 -4.652 1 86.06 519 ALA A C 1
ATOM 4139 O O . ALA A 1 519 ? -15.25 13.984 -4.457 1 86.06 519 ALA A O 1
ATOM 4140 N N . GLU A 1 520 ? -15.125 15.812 -5.656 1 78.38 520 GLU A N 1
ATOM 4141 C CA . GLU A 1 520 ? -14.234 15.234 -6.656 1 78.38 520 GLU A CA 1
ATOM 4142 C C . GLU A 1 520 ? -12.781 15.594 -6.367 1 78.38 520 GLU A C 1
ATOM 4144 O O . GLU A 1 520 ? -11.977 15.758 -7.293 1 78.38 520 GLU A O 1
ATOM 4149 N N . PHE A 1 521 ? -12.531 15.906 -5.098 1 76.56 521 PHE A N 1
ATOM 4150 C CA . PHE A 1 521 ? -11.164 16.203 -4.672 1 76.56 521 PHE A CA 1
ATOM 4151 C C . PHE A 1 521 ? -10.945 15.773 -3.227 1 76.56 521 PHE A C 1
ATOM 4153 O O . PHE A 1 521 ? -11.906 15.484 -2.506 1 76.56 521 PHE A O 1
ATOM 4160 N N . GLU A 1 522 ? -9.719 15.664 -2.857 1 77.88 522 GLU A N 1
ATOM 4161 C CA . GLU A 1 522 ? -9.383 15.406 -1.46 1 77.88 522 GLU A CA 1
ATOM 4162 C C . GLU A 1 522 ? -9.312 16.703 -0.657 1 77.88 522 GLU A C 1
ATOM 4164 O O . GLU A 1 522 ? -8.578 17.625 -1.013 1 77.88 522 GLU A O 1
ATOM 4169 N N . TRP A 1 523 ? -10.047 16.766 0.324 1 84.56 523 TRP A N 1
ATOM 4170 C CA . TRP A 1 523 ? -10.289 17.984 1.094 1 84.56 523 TRP A CA 1
ATOM 4171 C C . TRP A 1 523 ? -8.984 18.547 1.64 1 84.56 523 TRP A C 1
ATOM 4173 O O . TRP A 1 523 ? -8.719 19.75 1.521 1 84.56 523 TRP A O 1
ATOM 4183 N N . HIS A 1 524 ? -8.133 17.719 2.242 1 77 524 HIS A N 1
ATOM 4184 C CA . HIS A 1 524 ? -6.922 18.203 2.9 1 77 524 HIS A CA 1
ATOM 4185 C C . HIS A 1 524 ? -5.93 18.75 1.886 1 77 524 HIS A C 1
ATOM 4187 O O . HIS A 1 524 ? -5.18 19.688 2.191 1 77 524 HIS A O 1
ATOM 4193 N N . ASP A 1 525 ? -6.039 18.297 0.687 1 72.5 525 ASP A N 1
ATOM 4194 C CA . ASP A 1 525 ? -5.082 18.688 -0.342 1 72.5 525 ASP A CA 1
ATOM 4195 C C . ASP A 1 525 ? -5.543 19.938 -1.072 1 72.5 525 ASP A C 1
ATOM 4197 O O . ASP A 1 525 ? -4.719 20.734 -1.55 1 72.5 525 ASP A O 1
ATOM 4201 N N . SER A 1 526 ? -6.812 20.125 -1.084 1 77.38 526 SER A N 1
ATOM 4202 C CA . SER A 1 526 ? -7.367 21.172 -1.941 1 77.38 526 SER A CA 1
ATOM 4203 C C . SER A 1 526 ? -7.668 22.438 -1.148 1 77.38 526 SER A C 1
ATOM 4205 O O . SER A 1 526 ? -7.762 23.531 -1.719 1 77.38 526 SER A O 1
ATOM 4207 N N . LEU A 1 527 ? -7.809 22.281 0.148 1 84.44 527 LEU A N 1
ATOM 4208 C CA . LEU A 1 527 ? -8.172 23.438 0.946 1 84.44 527 LEU A CA 1
ATOM 4209 C C . LEU A 1 527 ? -6.945 24.047 1.621 1 84.44 527 LEU A C 1
ATOM 4211 O O . LEU A 1 527 ? -6.039 23.312 2.037 1 84.44 527 LEU A O 1
ATOM 4215 N N . THR A 1 528 ? -6.957 25.328 1.728 1 80.88 528 THR A N 1
ATOM 4216 C CA . THR A 1 528 ? -5.934 26.016 2.504 1 80.88 528 THR A CA 1
ATOM 4217 C C . THR A 1 528 ? -6.141 25.781 3.998 1 80.88 528 THR A C 1
ATOM 4219 O O . THR A 1 528 ? -7.238 25.422 4.43 1 80.88 528 THR A O 1
ATOM 4222 N N . PRO A 1 529 ? -5.129 25.938 4.785 1 83.69 529 PRO A N 1
ATOM 4223 C CA . PRO A 1 529 ? -5.289 25.797 6.234 1 83.69 529 PRO A CA 1
ATOM 4224 C C . PRO A 1 529 ? -6.402 26.672 6.797 1 83.69 529 PRO A C 1
ATOM 4226 O O . PRO A 1 529 ? -7.137 26.25 7.691 1 83.69 529 PRO A O 1
ATOM 4229 N N . GLY A 1 530 ? -6.559 27.891 6.309 1 87.06 530 GLY A N 1
ATOM 4230 C CA . GLY A 1 530 ? -7.641 28.766 6.742 1 87.06 530 GLY A CA 1
ATOM 4231 C C . GLY A 1 530 ? -9.016 28.219 6.402 1 87.06 530 GLY A C 1
ATOM 4232 O O . GLY A 1 530 ? -9.93 28.281 7.223 1 87.06 530 GLY A O 1
ATOM 4233 N N . GLU A 1 531 ? -9.094 27.703 5.207 1 88.75 531 GLU A N 1
ATOM 4234 C CA . GLU A 1 531 ? -10.359 27.109 4.797 1 88.75 531 GLU A CA 1
ATOM 4235 C C . GLU A 1 531 ? -10.688 25.875 5.641 1 88.75 531 GLU A C 1
ATOM 4237 O O . GLU A 1 531 ? -11.844 25.641 5.996 1 88.75 531 GLU A O 1
ATOM 4242 N N . GLN A 1 532 ? -9.672 25.172 5.965 1 91.81 532 GLN A N 1
ATOM 4243 C CA . GLN A 1 532 ? -9.859 23.969 6.77 1 91.81 532 GLN A CA 1
ATOM 4244 C C . GLN A 1 532 ? -10.336 24.312 8.18 1 91.81 532 GLN A C 1
ATOM 4246 O O . GLN A 1 532 ? -11.219 23.656 8.719 1 91.81 532 GLN A O 1
ATOM 4251 N N . GLN A 1 533 ? -9.727 25.328 8.75 1 92.69 533 GLN A N 1
ATOM 4252 C CA . GLN A 1 533 ? -10.133 25.75 10.086 1 92.69 533 GLN A CA 1
ATOM 4253 C C . GLN A 1 533 ? -11.562 26.266 10.086 1 92.69 533 GLN A C 1
ATOM 4255 O O . GLN A 1 533 ? -12.344 25.953 10.992 1 92.69 533 GLN A O 1
ATOM 4260 N N . ARG A 1 534 ? -11.914 27.047 9.039 1 95.06 534 ARG A N 1
ATOM 4261 C CA . ARG A 1 534 ? -13.266 27.594 8.961 1 95.06 534 ARG A CA 1
ATOM 4262 C C . ARG A 1 534 ? -14.297 26.484 8.742 1 95.06 534 ARG A C 1
ATOM 4264 O O . ARG A 1 534 ? -15.383 26.516 9.312 1 95.06 534 ARG A O 1
ATOM 4271 N N . LEU A 1 535 ? -13.922 25.516 7.953 1 95 535 LEU A N 1
ATOM 4272 C CA . LEU A 1 535 ? -14.828 24.391 7.73 1 95 535 LEU A CA 1
ATOM 4273 C C . LEU A 1 535 ? -15 23.578 9.008 1 95 535 LEU A C 1
ATOM 4275 O O . LEU A 1 535 ? -16.109 23.109 9.305 1 95 535 LEU A O 1
ATOM 4279 N N . SER A 1 536 ? -13.93 23.344 9.734 1 95.19 536 SER A N 1
ATOM 4280 C CA . SER A 1 536 ? -14.016 22.656 11.023 1 95.19 536 SER A CA 1
ATOM 4281 C C . SER A 1 536 ? -14.898 23.438 12 1 95.19 536 SER A C 1
ATOM 4283 O O . SER A 1 536 ? -15.641 22.828 12.773 1 95.19 536 SER A O 1
ATOM 4285 N N . PHE A 1 537 ? -14.789 24.734 11.914 1 96.44 537 PHE A N 1
ATOM 4286 C CA . PHE A 1 537 ? -15.602 25.578 12.773 1 96.44 537 PHE A CA 1
ATOM 4287 C C . PHE A 1 537 ? -17.078 25.484 12.391 1 96.44 537 PHE A C 1
ATOM 4289 O O . PHE A 1 537 ? -17.953 25.562 13.258 1 96.44 537 PHE A O 1
ATOM 4296 N N . ALA A 1 538 ? -17.344 25.328 11.086 1 96.38 538 ALA A N 1
ATOM 4297 C CA . ALA A 1 538 ? -18.719 25.141 10.625 1 96.38 538 ALA A CA 1
ATOM 4298 C C . ALA A 1 538 ? -19.359 23.922 11.289 1 96.38 538 ALA A C 1
ATOM 4300 O O . ALA A 1 538 ? -20.547 23.953 11.641 1 96.38 538 ALA A O 1
ATOM 4301 N N . ARG A 1 539 ? -18.578 22.906 11.492 1 94.69 539 ARG A N 1
ATOM 4302 C CA . ARG A 1 539 ? -19.031 21.719 12.188 1 94.69 539 ARG A CA 1
ATOM 4303 C C . ARG A 1 539 ? -19.484 22.047 13.602 1 94.69 539 ARG A C 1
ATOM 4305 O O . ARG A 1 539 ? -20.5 21.531 14.07 1 94.69 539 ARG A O 1
ATOM 4312 N N . LEU A 1 540 ? -18.719 22.812 14.188 1 95.25 540 LEU A N 1
ATOM 4313 C CA . LEU A 1 540 ? -18.953 23.188 15.57 1 95.25 540 LEU A CA 1
ATOM 4314 C C . LEU A 1 540 ? -20.25 23.984 15.711 1 95.25 540 LEU A C 1
ATOM 4316 O O . LEU A 1 540 ? -21.062 23.703 16.578 1 95.25 540 LEU A O 1
ATOM 4320 N N . ILE A 1 541 ? -20.453 24.953 14.852 1 96.31 541 ILE A N 1
ATOM 4321 C CA . ILE A 1 541 ? -21.625 25.812 14.906 1 96.31 541 ILE A CA 1
ATOM 4322 C C . ILE A 1 541 ? -22.875 24.984 14.562 1 96.31 541 ILE A C 1
ATOM 4324 O O . ILE A 1 541 ? -23.938 25.203 15.148 1 96.31 541 ILE A O 1
ATOM 4328 N N . TYR A 1 542 ? -22.734 24.109 13.633 1 95 542 TYR A N 1
ATOM 4329 C CA . TYR A 1 542 ? -23.859 23.281 13.227 1 95 542 TYR A CA 1
ATOM 4330 C C . TYR A 1 542 ? -24.297 22.344 14.359 1 95 542 TYR A C 1
ATOM 4332 O O . TYR A 1 542 ? -25.484 22.188 14.633 1 95 542 TYR A O 1
ATOM 4340 N N . ARG A 1 543 ? -23.391 21.703 15.047 1 93 543 ARG A N 1
ATOM 4341 C CA . ARG A 1 543 ? -23.656 20.719 16.094 1 93 543 ARG A CA 1
ATOM 4342 C C . ARG A 1 543 ? -24.172 21.406 17.359 1 93 543 ARG A C 1
ATOM 4344 O O . ARG A 1 543 ? -24.969 20.828 18.109 1 93 543 ARG A O 1
ATOM 4351 N N . ARG A 1 544 ? -23.703 22.578 17.641 1 93.62 544 ARG A N 1
ATOM 4352 C CA . ARG A 1 544 ? -24.094 23.391 18.797 1 93.62 544 ARG A CA 1
ATOM 4353 C C . ARG A 1 544 ? -23.922 22.641 20.094 1 93.62 544 ARG A C 1
ATOM 4355 O O . ARG A 1 544 ? -24.875 22.453 20.859 1 93.62 544 ARG A O 1
ATOM 4362 N N . PRO A 1 545 ? -22.703 22.25 20.453 1 94.44 545 PRO A N 1
ATOM 4363 C CA . PRO A 1 545 ? -22.438 21.594 21.734 1 94.44 545 PRO A CA 1
ATOM 4364 C C . PRO A 1 545 ? -22.594 22.531 22.938 1 94.44 545 PRO A C 1
ATOM 4366 O O . PRO A 1 545 ? -22.703 23.75 22.75 1 94.44 545 PRO A O 1
ATOM 4369 N N . THR A 1 546 ? -22.594 21.906 24.094 1 93.94 546 THR A N 1
ATOM 4370 C CA . THR A 1 546 ? -22.656 22.703 25.312 1 93.94 546 THR A CA 1
ATOM 4371 C C . THR A 1 546 ? -21.328 23.438 25.531 1 93.94 546 THR A C 1
ATOM 4373 O O . THR A 1 546 ? -21.328 24.594 25.984 1 93.94 546 THR A O 1
ATOM 4376 N N . ILE A 1 547 ? -20.266 22.719 25.188 1 95.62 547 ILE A N 1
ATOM 4377 C CA . ILE A 1 547 ? -18.953 23.344 25.359 1 95.62 547 ILE A CA 1
ATOM 4378 C C . ILE A 1 547 ? -18.031 22.938 24.203 1 95.62 547 ILE A C 1
ATOM 4380 O O . ILE A 1 547 ? -18.062 21.797 23.75 1 95.62 547 ILE A O 1
ATOM 4384 N N . ALA A 1 548 ? -17.328 23.891 23.719 1 96.88 548 ALA A N 1
ATOM 4385 C CA . ALA A 1 548 ? -16.328 23.688 22.672 1 96.88 548 ALA A CA 1
ATOM 4386 C C . ALA A 1 548 ? -14.914 23.844 23.234 1 96.88 548 ALA A C 1
ATOM 4388 O O . ALA A 1 548 ? -14.648 24.75 24.016 1 96.88 548 ALA A O 1
ATOM 4389 N N . ILE A 1 549 ? -14.094 22.875 22.969 1 96.75 549 ILE A N 1
ATOM 4390 C CA . ILE A 1 549 ? -12.688 22.953 23.344 1 96.75 549 ILE A CA 1
ATOM 4391 C C . ILE A 1 549 ? -11.844 23.25 22.094 1 96.75 549 ILE A C 1
ATOM 4393 O O . ILE A 1 549 ? -11.695 22.375 21.234 1 96.75 549 ILE A O 1
ATOM 4397 N N . LEU A 1 550 ? -11.25 24.406 22.047 1 96.5 550 LEU A N 1
ATOM 4398 C CA . LEU A 1 550 ? -10.586 24.906 20.844 1 96.5 550 LEU A CA 1
ATOM 4399 C C . LEU A 1 550 ? -9.07 24.953 21.031 1 96.5 550 LEU A C 1
ATOM 4401 O O . LEU A 1 550 ? -8.57 25.719 21.859 1 96.5 550 LEU A O 1
ATOM 4405 N N . ASP A 1 551 ? -8.367 24.125 20.281 1 93.75 551 ASP A N 1
ATOM 4406 C CA . ASP A 1 551 ? -6.91 24.125 20.312 1 93.75 551 ASP A CA 1
ATOM 4407 C C . ASP A 1 551 ? -6.332 24.891 19.141 1 93.75 551 ASP A C 1
ATOM 4409 O O . ASP A 1 551 ? -6.113 24.312 18.062 1 93.75 551 ASP A O 1
ATOM 4413 N N . GLU A 1 552 ? -6.027 26.125 19.312 1 90.12 552 GLU A N 1
ATOM 4414 C CA . GLU A 1 552 ? -5.504 27 18.266 1 90.12 552 GLU A CA 1
ATOM 4415 C C . GLU A 1 552 ? -6.32 26.891 16.984 1 90.12 552 GLU A C 1
ATOM 4417 O O . GLU A 1 552 ? -5.762 26.719 15.906 1 90.12 552 GLU A O 1
ATOM 4422 N N . ALA A 1 553 ? -7.602 27 17.156 1 92 553 ALA A N 1
ATOM 4423 C CA . ALA A 1 553 ? -8.539 26.703 16.078 1 92 553 ALA A CA 1
ATOM 4424 C C . ALA A 1 553 ? -8.672 27.891 15.125 1 92 553 ALA A C 1
ATOM 4426 O O . ALA A 1 553 ? -9.32 27.797 14.086 1 92 553 ALA A O 1
ATOM 4427 N N . THR A 1 554 ? -8.031 29.047 15.438 1 91.19 554 THR A N 1
ATOM 4428 C CA . THR A 1 554 ? -8.164 30.234 14.602 1 91.19 554 THR A CA 1
ATOM 4429 C C . THR A 1 554 ? -6.797 30.797 14.234 1 91.19 554 THR A C 1
ATOM 4431 O O . THR A 1 554 ? -6.668 31.984 13.914 1 91.19 554 THR A O 1
ATOM 4434 N N . SER A 1 555 ? -5.812 29.938 14.305 1 85.75 555 SER A N 1
ATOM 4435 C CA . SER A 1 555 ? -4.441 30.406 14.102 1 85.75 555 SER A CA 1
ATOM 4436 C C . SER A 1 555 ? -4.18 30.734 12.633 1 85.75 555 SER A C 1
ATOM 4438 O O . SER A 1 555 ? -3.303 31.531 12.312 1 85.75 555 SER A O 1
ATOM 4440 N N . SER A 1 556 ? -5 30.172 11.727 1 85.12 556 SER A N 1
ATOM 4441 C CA . SER A 1 556 ? -4.723 30.328 10.297 1 85.12 556 SER A CA 1
ATOM 4442 C C . SER A 1 556 ? -5.762 31.219 9.625 1 85.12 556 SER A C 1
ATOM 4444 O O . SER A 1 556 ? -5.887 31.219 8.406 1 85.12 556 SER A O 1
ATOM 4446 N N . VAL A 1 557 ? -6.535 31.953 10.414 1 88.75 557 VAL A N 1
ATOM 4447 C CA . VAL A 1 557 ? -7.531 32.844 9.844 1 88.75 557 VAL A CA 1
ATOM 4448 C C . VAL A 1 557 ? -7.18 34.281 10.195 1 88.75 557 VAL A C 1
ATOM 4450 O O . VAL A 1 557 ? -6.371 34.531 11.086 1 88.75 557 VAL A O 1
ATOM 4453 N N . SER A 1 558 ? -7.766 35.219 9.484 1 86.12 558 SER A N 1
ATOM 4454 C CA . SER A 1 558 ? -7.539 36.656 9.75 1 86.12 558 SER A CA 1
ATOM 4455 C C . SER A 1 558 ? -8.156 37.062 11.086 1 86.12 558 SER A C 1
ATOM 4457 O O . SER A 1 558 ? -9 36.344 11.633 1 86.12 558 SER A O 1
ATOM 4459 N N . VAL A 1 559 ? -7.707 38.188 11.594 1 87.31 559 VAL A N 1
ATOM 4460 C CA . VAL A 1 559 ? -8.203 38.688 12.859 1 87.31 559 VAL A CA 1
ATOM 4461 C C . VAL A 1 559 ? -9.703 38.969 12.75 1 87.31 559 VAL A C 1
ATOM 4463 O O . VAL A 1 559 ? -10.461 38.719 13.688 1 87.31 559 VAL A O 1
ATOM 4466 N N . GLU A 1 560 ? -10.078 39.469 11.586 1 88.62 560 GLU A N 1
ATOM 4467 C CA . GLU A 1 560 ? -11.492 39.75 11.367 1 88.62 560 GLU A CA 1
ATOM 4468 C C . GLU A 1 560 ? -12.32 38.469 11.383 1 88.62 560 GLU A C 1
ATOM 4470 O O . GLU A 1 560 ? -13.391 38.438 12 1 88.62 560 GLU A O 1
ATOM 4475 N N . MET A 1 561 ? -11.828 37.531 10.719 1 91.81 561 MET A N 1
ATOM 4476 C CA . MET A 1 561 ? -12.531 36.25 10.688 1 91.81 561 MET A CA 1
ATOM 4477 C C . MET A 1 561 ? -12.562 35.594 12.07 1 91.81 561 MET A C 1
ATOM 4479 O O . MET A 1 561 ? -13.555 34.969 12.445 1 91.81 561 MET A O 1
ATOM 4483 N N . GLU A 1 562 ? -11.477 35.719 12.781 1 93.25 562 GLU A N 1
ATOM 4484 C CA . GLU A 1 562 ? -11.414 35.188 14.156 1 93.25 562 GLU A CA 1
ATOM 4485 C C . GLU A 1 562 ? -12.5 35.812 15.023 1 93.25 562 GLU A C 1
ATOM 4487 O O . GLU A 1 562 ? -13.195 35.125 15.758 1 93.25 562 GLU A O 1
ATOM 4492 N N . LYS A 1 563 ? -12.648 37.156 14.938 1 93.06 563 LYS A N 1
ATOM 4493 C CA . LYS A 1 563 ? -13.688 37.844 15.695 1 93.06 563 LYS A CA 1
ATOM 4494 C C . LYS A 1 563 ? -15.07 37.344 15.312 1 93.06 563 LYS A C 1
ATOM 4496 O O . LYS A 1 563 ? -15.914 37.094 16.188 1 93.06 563 LYS A O 1
ATOM 4501 N N . GLN A 1 564 ? -15.234 37.188 14.047 1 94.38 564 GLN A N 1
ATOM 4502 C CA . GLN A 1 564 ? -16.516 36.688 13.562 1 94.38 564 GLN A CA 1
ATOM 4503 C C . GLN A 1 564 ? -16.812 35.281 14.102 1 94.38 564 GLN A C 1
ATOM 4505 O O . GLN A 1 564 ? -17.938 35 14.492 1 94.38 564 GLN A O 1
ATOM 4510 N N . MET A 1 565 ? -15.875 34.469 14.086 1 96.25 565 MET A N 1
ATOM 4511 C CA . MET A 1 565 ? -16.016 33.094 14.555 1 96.25 565 MET A CA 1
ATOM 4512 C C . MET A 1 565 ? -16.391 33.062 16.031 1 96.25 565 MET A C 1
ATOM 4514 O O . MET A 1 565 ? -17.312 32.344 16.422 1 96.25 565 MET A O 1
ATOM 4518 N N . TYR A 1 566 ? -15.719 33.844 16.875 1 95.88 566 TYR A N 1
ATOM 4519 C CA . TYR A 1 566 ? -16.016 33.875 18.297 1 95.88 566 TYR A CA 1
ATOM 4520 C C . TYR A 1 566 ? -17.375 34.5 18.562 1 95.88 566 TYR A C 1
ATOM 4522 O O . TYR A 1 566 ? -18.078 34.125 19.5 1 95.88 566 TYR A O 1
ATOM 4530 N N . HIS A 1 567 ? -17.75 35.469 17.703 1 95.31 567 HIS A N 1
ATOM 4531 C CA . HIS A 1 567 ? -19.078 36.062 17.812 1 95.31 567 HIS A CA 1
ATOM 4532 C C . HIS A 1 567 ? -20.156 35 17.547 1 95.31 567 HIS A C 1
ATOM 4534 O O . HIS A 1 567 ? -21.188 35 18.219 1 95.31 567 HIS A O 1
ATOM 4540 N N . LEU A 1 568 ? -19.891 34.25 16.562 1 95.88 568 LEU A N 1
ATOM 4541 C CA . LEU A 1 568 ? -20.828 33.188 16.234 1 95.88 568 LEU A CA 1
ATOM 4542 C C . LEU A 1 568 ? -20.969 32.219 17.391 1 95.88 568 LEU A C 1
ATOM 4544 O O . LEU A 1 568 ? -22.062 31.703 17.656 1 95.88 568 LEU A O 1
ATOM 4548 N N . LEU A 1 569 ? -19.906 31.922 18.094 1 96.19 569 LEU A N 1
ATOM 4549 C CA . LEU A 1 569 ? -19.938 31.047 19.266 1 96.19 569 LEU A CA 1
ATOM 4550 C C . LEU A 1 569 ? -20.828 31.641 20.359 1 96.19 569 LEU A C 1
ATOM 4552 O O . LEU A 1 569 ? -21.656 30.938 20.922 1 96.19 569 LEU A O 1
ATOM 4556 N N . LYS A 1 570 ? -20.672 32.875 20.578 1 93.62 570 LYS A N 1
ATOM 4557 C CA . LYS A 1 570 ? -21.438 33.562 21.609 1 93.62 570 LYS A CA 1
ATOM 4558 C C . LYS A 1 570 ? -22.922 33.625 21.266 1 93.62 570 LYS A C 1
ATOM 4560 O O . LYS A 1 570 ? -23.766 33.344 22.125 1 93.62 570 LYS A O 1
ATOM 4565 N N . MET A 1 571 ? -23.125 33.906 20.031 1 93.38 571 MET A N 1
ATOM 4566 C CA . MET A 1 571 ? -24.516 34 19.578 1 93.38 571 MET A CA 1
ATOM 4567 C C . MET A 1 571 ? -25.203 32.656 19.641 1 93.38 571 MET A C 1
ATOM 4569 O O . MET A 1 571 ? -26.422 32.594 19.844 1 93.38 571 MET A O 1
ATOM 4573 N N . SER A 1 572 ? -24.469 31.656 19.484 1 94.5 572 SER A N 1
ATOM 4574 C CA . SER A 1 572 ? -25.047 30.312 19.469 1 94.5 572 SER A CA 1
ATOM 4575 C C . SER A 1 572 ? -25.172 29.766 20.891 1 94.5 572 SER A C 1
ATOM 4577 O O . SER A 1 572 ? -25.688 28.656 21.078 1 94.5 572 SER A O 1
ATOM 4579 N N . GLY A 1 573 ? -24.641 30.406 21.891 1 92.94 573 GLY A N 1
ATOM 4580 C CA . GLY A 1 573 ? -24.75 30 23.266 1 92.94 573 GLY A CA 1
ATOM 4581 C C . GLY A 1 573 ? -23.797 28.875 23.641 1 92.94 573 GLY A C 1
ATOM 4582 O O . GLY A 1 573 ? -24.062 28.109 24.578 1 92.94 573 GLY A O 1
ATOM 4583 N N . ILE A 1 574 ? -22.766 28.688 22.906 1 95.75 574 ILE A N 1
ATOM 4584 C CA . ILE A 1 574 ? -21.797 27.625 23.141 1 95.75 574 ILE A CA 1
ATOM 4585 C C . ILE A 1 574 ? -20.719 28.125 24.109 1 95.75 574 ILE A C 1
ATOM 4587 O O . ILE A 1 574 ? -20.109 29.188 23.875 1 95.75 574 ILE A O 1
ATOM 4591 N N . SER A 1 575 ? -20.484 27.469 25.234 1 96.06 575 SER A N 1
ATOM 4592 C CA . SER A 1 575 ? -19.328 27.734 26.078 1 96.06 575 SER A CA 1
ATOM 4593 C C . SER A 1 575 ? -18.047 27.203 25.438 1 96.06 575 SER A C 1
ATOM 4595 O O . SER A 1 575 ? -18.094 26.281 24.641 1 96.06 575 SER A O 1
ATOM 4597 N N . TYR A 1 576 ? -16.938 27.844 25.766 1 97.19 576 TYR A N 1
ATOM 4598 C CA . TYR A 1 576 ? -15.734 27.328 25.094 1 97.19 576 TYR A CA 1
ATOM 4599 C C . TYR A 1 576 ? -14.508 27.531 25.969 1 97.19 576 TYR A C 1
ATOM 4601 O O . TYR A 1 576 ? -14.477 28.422 26.828 1 97.19 576 TYR A O 1
ATOM 4609 N N . ILE A 1 577 ? -13.602 26.625 25.875 1 96.81 577 ILE A N 1
ATOM 4610 C CA . ILE A 1 577 ? -12.219 26.703 26.328 1 96.81 577 ILE A CA 1
ATOM 4611 C C . ILE A 1 577 ? -11.289 26.859 25.125 1 96.81 577 ILE A C 1
ATOM 4613 O O . ILE A 1 577 ? -11.312 26.047 24.219 1 96.81 577 ILE A O 1
ATOM 4617 N N . SER A 1 578 ? -10.523 27.922 25.094 1 96 578 SER A N 1
ATOM 4618 C CA . SER A 1 578 ? -9.656 28.172 23.938 1 96 578 SER A CA 1
ATOM 4619 C C . SER A 1 578 ? -8.195 28.25 24.359 1 96 578 SER A C 1
ATOM 4621 O O . SER A 1 578 ? -7.879 28.75 25.453 1 96 578 SER A O 1
ATOM 4623 N N . VAL A 1 579 ? -7.391 27.594 23.531 1 93.25 579 VAL A N 1
ATOM 4624 C CA . VAL A 1 579 ? -5.949 27.812 23.594 1 93.25 579 VAL A CA 1
ATOM 4625 C C . VAL A 1 579 ? -5.52 28.703 22.422 1 93.25 579 VAL A C 1
ATOM 4627 O O . VAL A 1 579 ? -5.902 28.453 21.281 1 93.25 579 VAL A O 1
ATOM 4630 N N . GLY A 1 580 ? -4.863 29.797 22.656 1 85.31 580 GLY A N 1
ATOM 4631 C CA . GLY A 1 580 ? -4.398 30.656 21.578 1 85.31 580 GLY A CA 1
ATOM 4632 C C . GLY A 1 580 ? -3.246 31.562 22 1 85.31 580 GLY A C 1
ATOM 4633 O O . GLY A 1 580 ? -2.994 31.75 23.188 1 85.31 580 GLY A O 1
ATOM 4634 N N . HIS A 1 581 ? -2.623 32.062 20.984 1 80.38 581 HIS A N 1
ATOM 4635 C CA . HIS A 1 581 ? -1.468 32.938 21.234 1 80.38 581 HIS A CA 1
ATOM 4636 C C . HIS A 1 581 ? -1.783 34.375 20.891 1 80.38 581 HIS A C 1
ATOM 4638 O O . HIS A 1 581 ? -1.07 35.312 21.328 1 80.38 581 HIS A O 1
ATOM 4644 N N . ARG A 1 582 ? -2.928 34.594 20.266 1 81.19 582 ARG A N 1
ATOM 4645 C CA . ARG A 1 582 ? -3.256 35.938 19.812 1 81.19 582 ARG A CA 1
ATOM 4646 C C . ARG A 1 582 ? -3.949 36.719 20.922 1 81.19 582 ARG A C 1
ATOM 4648 O O . ARG A 1 582 ? -4.883 36.25 21.547 1 81.19 582 ARG A O 1
ATOM 4655 N N . PRO A 1 583 ? -3.572 37.906 21.078 1 82.31 583 PRO A N 1
ATOM 4656 C CA . PRO A 1 583 ? -4.23 38.75 22.078 1 82.31 583 PRO A CA 1
ATOM 4657 C C . PRO A 1 583 ? -5.672 39.094 21.719 1 82.31 583 PRO A C 1
ATOM 4659 O O . PRO A 1 583 ? -6.492 39.344 22.609 1 82.31 583 PRO A O 1
ATOM 4662 N N . SER A 1 584 ? -6.004 39.031 20.438 1 82.88 584 SER A N 1
ATOM 4663 C CA . SER A 1 584 ? -7.312 39.438 19.953 1 82.88 584 SER A CA 1
ATOM 4664 C C . SER A 1 584 ? -8.422 38.562 20.531 1 82.88 584 SER A C 1
ATOM 4666 O O . SER A 1 584 ? -9.578 38.969 20.578 1 82.88 584 SER A O 1
ATOM 4668 N N . ILE A 1 585 ? -8.102 37.438 21.016 1 88.56 585 ILE A N 1
ATOM 4669 C CA . ILE A 1 585 ? -9.156 36.5 21.438 1 88.56 585 ILE A CA 1
ATOM 4670 C C . ILE A 1 585 ? -9.469 36.75 22.922 1 88.56 585 ILE A C 1
ATOM 4672 O O . ILE A 1 585 ? -10.5 36.281 23.422 1 88.56 585 ILE A O 1
ATOM 4676 N N . HIS A 1 586 ? -8.633 37.5 23.578 1 89.44 586 HIS A N 1
ATOM 4677 C CA . HIS A 1 586 ? -8.797 37.719 25.016 1 89.44 586 HIS A CA 1
ATOM 4678 C C . HIS A 1 586 ? -10.133 38.406 25.312 1 89.44 586 HIS A C 1
ATOM 4680 O O . HIS A 1 586 ? -10.773 38.094 26.328 1 89.44 586 HIS A O 1
ATOM 4686 N N . GLU A 1 587 ? -10.562 39.25 24.422 1 89.88 587 GLU A N 1
ATOM 4687 C CA . GLU A 1 587 ? -11.781 40 24.656 1 89.88 587 GLU A CA 1
ATOM 4688 C C . GLU A 1 587 ? -13.008 39.094 24.656 1 89.88 587 GLU A C 1
ATOM 4690 O O . GLU A 1 587 ? -14.055 39.469 25.188 1 89.88 587 GLU A O 1
ATOM 4695 N N . PHE A 1 588 ? -12.883 37.969 24.172 1 94.12 588 PHE A N 1
ATOM 4696 C CA . PHE A 1 588 ? -14.031 37.094 24.047 1 94.12 588 PHE A CA 1
ATOM 4697 C C . PHE A 1 588 ? -14.078 36.094 25.203 1 94.12 588 PHE A C 1
ATOM 4699 O O . PHE A 1 588 ? -14.891 35.156 25.188 1 94.12 588 PHE A O 1
ATOM 4706 N N . HIS A 1 589 ? -13.234 36.219 26.188 1 95.69 589 HIS A N 1
ATOM 4707 C CA . HIS A 1 589 ? -13.164 35.281 27.281 1 95.69 589 HIS A CA 1
ATOM 4708 C C . HIS A 1 589 ? -13.398 35.969 28.625 1 95.69 589 HIS A C 1
ATOM 4710 O O . HIS A 1 589 ? -13.289 37.188 28.734 1 95.69 589 HIS A O 1
ATOM 4716 N N . ASP A 1 590 ? -13.734 35.156 29.672 1 95.12 590 ASP A N 1
ATOM 4717 C CA . ASP A 1 590 ? -14.07 35.656 31 1 95.12 590 ASP A CA 1
ATOM 4718 C C . ASP A 1 590 ? -12.961 35.344 32 1 95.12 590 ASP A C 1
ATOM 4720 O O . ASP A 1 590 ? -12.75 36.094 32.938 1 95.12 590 ASP A O 1
ATOM 4724 N N . ILE A 1 591 ? -12.344 34.219 31.812 1 95.5 591 ILE A N 1
ATOM 4725 C CA . ILE A 1 591 ? -11.312 33.75 32.75 1 95.5 591 ILE A CA 1
ATOM 4726 C C . ILE A 1 591 ? -10.047 33.406 31.953 1 95.5 591 ILE A C 1
ATOM 4728 O O . ILE A 1 591 ? -10.125 32.844 30.859 1 95.5 591 ILE A O 1
ATOM 4732 N N . GLU A 1 592 ? -8.938 33.719 32.5 1 95.38 592 GLU A N 1
ATOM 4733 C CA . GLU A 1 592 ? -7.648 33.375 31.906 1 95.38 592 GLU A CA 1
ATOM 4734 C C . GLU A 1 592 ? -6.844 32.438 32.812 1 95.38 592 GLU A C 1
ATOM 4736 O O . GLU A 1 592 ? -6.609 32.781 34 1 95.38 592 GLU A O 1
ATOM 4741 N N . LEU A 1 593 ? -6.508 31.328 32.344 1 95.69 593 LEU A N 1
ATOM 4742 C CA . LEU A 1 593 ? -5.555 30.422 33 1 95.69 593 LEU A CA 1
ATOM 4743 C C . LEU A 1 593 ? -4.18 30.531 32.344 1 95.69 593 LEU A C 1
ATOM 4745 O O . LEU A 1 593 ? -3.992 30.156 31.203 1 95.69 593 LEU A O 1
ATOM 4749 N N . SER A 1 594 ? -3.23 31.047 33.031 1 93.88 594 SER A N 1
ATOM 4750 C CA . SER A 1 594 ? -1.864 31.188 32.531 1 93.88 594 SER A CA 1
ATOM 4751 C C . SER A 1 594 ? -0.963 30.094 33.094 1 93.88 594 SER A C 1
ATOM 4753 O O . SER A 1 594 ? -0.781 29.984 34.312 1 93.88 594 SER A O 1
ATOM 4755 N N . LEU A 1 595 ? -0.422 29.312 32.219 1 93.25 595 LEU A N 1
ATOM 4756 C CA . LEU A 1 595 ? 0.493 28.234 32.594 1 93.25 595 LEU A CA 1
ATOM 4757 C C . LEU A 1 595 ? 1.941 28.703 32.531 1 93.25 595 LEU A C 1
ATOM 4759 O O . LEU A 1 595 ? 2.332 29.375 31.562 1 93.25 595 LEU A O 1
ATOM 4763 N N . ASN A 1 596 ? 2.729 28.406 33.531 1 86.88 596 ASN A N 1
ATOM 4764 C CA . ASN A 1 596 ? 4.121 28.844 33.594 1 86.88 596 ASN A CA 1
ATOM 4765 C C . ASN A 1 596 ? 5.066 27.672 33.844 1 86.88 596 ASN A C 1
ATOM 4767 O O . ASN A 1 596 ? 6.086 27.812 34.5 1 86.88 596 ASN A O 1
ATOM 4771 N N . GLY A 1 597 ? 4.672 26.453 33.438 1 78 597 GLY A N 1
ATOM 4772 C CA . GLY A 1 597 ? 5.531 25.281 33.562 1 78 597 GLY A CA 1
ATOM 4773 C C . GLY A 1 597 ? 5.797 24.891 35 1 78 597 GLY A C 1
ATOM 4774 O O . GLY A 1 597 ? 4.863 24.734 35.781 1 78 597 GLY A O 1
ATOM 4775 N N . SER A 1 598 ? 7.16 24.922 35.344 1 72.75 598 SER A N 1
ATOM 4776 C CA . SER A 1 598 ? 7.598 24.531 36.688 1 72.75 598 SER A CA 1
ATOM 4777 C C . SER A 1 598 ? 7.195 25.562 37.719 1 72.75 598 SER A C 1
ATOM 4779 O O . SER A 1 598 ? 7.129 25.266 38.938 1 72.75 598 SER A O 1
ATOM 4781 N N . ARG A 1 599 ? 6.867 26.672 37.281 1 78.62 599 ARG A N 1
ATOM 4782 C CA . ARG A 1 599 ? 6.547 27.75 38.219 1 78.62 599 ARG A CA 1
ATOM 4783 C C . ARG A 1 599 ? 5.066 27.734 38.594 1 78.62 599 ARG A C 1
ATOM 4785 O O . ARG A 1 599 ? 4.605 28.562 39.375 1 78.62 599 ARG A O 1
ATOM 4792 N N . GLY A 1 600 ? 4.398 26.859 38 1 87.31 600 GLY A N 1
ATOM 4793 C CA . GLY A 1 600 ? 3 26.703 38.375 1 87.31 600 GLY A CA 1
ATOM 4794 C C . GLY A 1 600 ? 2.053 27.359 37.375 1 87.31 600 GLY A C 1
ATOM 4795 O O . GLY A 1 600 ? 2.262 27.281 36.188 1 87.31 600 GLY A O 1
ATOM 4796 N N . TYR A 1 601 ? 0.788 27.797 37.906 1 93.5 601 TYR A N 1
ATOM 4797 C CA . TYR A 1 601 ? -0.227 28.422 37.062 1 93.5 601 TYR A CA 1
ATOM 4798 C C . TYR A 1 601 ? -0.915 29.562 37.781 1 93.5 601 TYR A C 1
ATOM 4800 O O . TYR A 1 601 ? -0.825 29.688 39 1 93.5 601 TYR A O 1
ATOM 4808 N N . THR A 1 602 ? -1.47 30.5 37.094 1 94.19 602 THR A N 1
ATOM 4809 C CA . THR A 1 602 ? -2.234 31.609 37.625 1 94.19 602 THR A CA 1
ATOM 4810 C C . THR A 1 602 ? -3.605 31.703 36.969 1 94.19 602 THR A C 1
ATOM 4812 O O . THR A 1 602 ? -3.746 31.438 35.781 1 94.19 602 THR A O 1
ATOM 4815 N N . ILE A 1 603 ? -4.637 32 37.781 1 94.81 603 ILE A N 1
ATOM 4816 C CA . ILE A 1 603 ? -5.996 32.219 37.281 1 94.81 603 ILE A CA 1
ATOM 4817 C C . ILE A 1 603 ? -6.449 33.625 37.562 1 94.81 603 ILE A C 1
ATOM 4819 O O . ILE A 1 603 ? -6.359 34.125 38.688 1 94.81 603 ILE A O 1
ATOM 4823 N N . ARG A 1 604 ? -6.879 34.312 36.469 1 94 604 ARG A N 1
ATOM 4824 C CA . ARG A 1 604 ? -7.352 35.688 36.594 1 94 604 ARG A CA 1
ATOM 4825 C C . ARG A 1 604 ? -8.656 35.906 35.844 1 94 604 ARG A C 1
ATOM 4827 O O . ARG A 1 604 ? -8.883 35.312 34.812 1 94 604 ARG A O 1
ATOM 4834 N N . ARG A 1 605 ? -9.531 36.625 36.375 1 92.81 605 ARG A N 1
ATOM 4835 C CA . ARG A 1 605 ? -10.742 37.031 35.688 1 92.81 605 ARG A CA 1
ATOM 4836 C C . ARG A 1 605 ? -10.453 38.219 34.75 1 92.81 605 ARG A C 1
ATOM 4838 O O . ARG A 1 605 ? -9.727 39.156 35.125 1 92.81 605 ARG A O 1
ATOM 4845 N N . ILE A 1 606 ? -10.875 38.094 33.562 1 90.5 606 ILE A N 1
ATOM 4846 C CA . ILE A 1 606 ? -10.633 39.156 32.562 1 90.5 606 ILE A CA 1
ATOM 4847 C C . ILE A 1 606 ? -11.664 40.25 32.688 1 90.5 606 ILE A C 1
ATOM 4849 O O . ILE A 1 606 ? -12.867 40 32.688 1 90.5 606 ILE A O 1
ATOM 4853 N N . GLU A 1 607 ? -11.141 41.5 33.156 1 79.5 607 GLU A N 1
ATOM 4854 C CA . GLU A 1 607 ? -12.023 42.656 33.281 1 79.5 607 GLU A CA 1
ATOM 4855 C C . GLU A 1 607 ? -12.414 43.219 31.891 1 79.5 607 GLU A C 1
ATOM 4857 O O . GLU A 1 607 ? -11.547 43.406 31.031 1 79.5 607 GLU A O 1
ATOM 4862 N N . LYS A 1 608 ? -13.57 42.938 31.422 1 67 608 LYS A N 1
ATOM 4863 C CA . LYS A 1 608 ? -14.062 43.438 30.141 1 67 608 LYS A CA 1
ATOM 4864 C C . LYS A 1 608 ? -14.219 44.969 30.188 1 67 608 LYS A C 1
ATOM 4866 O O . LYS A 1 608 ? -14.688 45.531 31.172 1 67 608 LYS A O 1
ATOM 4871 N N . ASP A 1 609 ? -13.336 45.688 29.734 1 52.47 609 ASP A N 1
ATOM 4872 C CA . ASP A 1 609 ? -13.547 47.125 29.672 1 52.47 609 ASP A CA 1
ATOM 4873 C C . ASP A 1 609 ? -15 47.469 29.344 1 52.47 609 ASP A C 1
ATOM 4875 O O . ASP A 1 609 ? -15.656 46.75 28.594 1 52.47 609 ASP A O 1
ATOM 4879 N N . ALA A 1 610 ? -15.703 48.281 30.141 1 45.44 610 ALA A N 1
ATOM 4880 C CA . ALA A 1 610 ? -17.031 48.906 30.062 1 45.44 610 ALA A CA 1
ATOM 4881 C C . ALA A 1 610 ? -17.375 49.25 28.625 1 45.44 610 ALA A C 1
ATOM 4883 O O . ALA A 1 610 ? -18.516 49.594 28.312 1 45.44 610 ALA A O 1
ATOM 4884 N N . VAL A 1 611 ? -16.484 49.5 27.781 1 41.12 611 VAL A N 1
ATOM 4885 C CA . VAL A 1 611 ? -16.812 50.094 26.5 1 41.12 611 VAL A CA 1
ATOM 4886 C C . VAL A 1 611 ? -17.453 49.062 25.578 1 41.12 611 VAL A C 1
ATOM 4888 O O . VAL A 1 611 ? -18.312 49.375 24.75 1 41.12 611 VAL A O 1
ATOM 4891 N N . LEU A 1 612 ? -17.062 47.844 25.562 1 39.75 612 LEU A N 1
ATOM 4892 C CA . LEU A 1 612 ? -17.688 46.938 24.594 1 39.75 612 LEU A CA 1
ATOM 4893 C C . LEU A 1 612 ? -19.062 46.5 25.078 1 39.75 612 LEU A C 1
ATOM 4895 O O . LEU A 1 612 ? -19.891 46.031 24.281 1 39.75 612 LEU A O 1
ATOM 4899 N N . LEU A 1 613 ? -19.375 46.5 26.297 1 37.78 613 LEU A N 1
ATOM 4900 C CA . LEU A 1 613 ? -20.734 46.312 26.797 1 37.78 613 LEU A CA 1
ATOM 4901 C C . LEU A 1 613 ? -21.641 47.438 26.328 1 37.78 613 LEU A C 1
ATOM 4903 O O . LEU A 1 613 ? -22.859 47.281 26.266 1 37.78 613 LEU A O 1
ATOM 4907 N N . ASP A 1 614 ? -21.219 48.625 26.172 1 36.31 614 ASP A N 1
ATOM 4908 C CA . ASP A 1 614 ? -22.031 49.75 25.75 1 36.31 614 ASP A CA 1
ATOM 4909 C C . ASP A 1 614 ? -22.453 49.625 24.297 1 36.31 614 ASP A C 1
ATOM 4911 O O . ASP A 1 614 ? -23.438 50.219 23.859 1 36.31 614 ASP A O 1
ATOM 4915 N N . ILE A 1 615 ? -21.75 49 23.469 1 35.78 615 ILE A N 1
ATOM 4916 C CA . ILE A 1 615 ? -22.266 48.844 22.109 1 35.78 615 ILE A CA 1
ATOM 4917 C C . ILE A 1 615 ? -23.438 47.875 22.109 1 35.78 615 ILE A C 1
ATOM 4919 O O . ILE A 1 615 ? -24.328 47.969 21.266 1 35.78 615 ILE A O 1
ATOM 4923 N N . ASP A 1 616 ? -23.531 46.938 22.906 1 39.31 616 ASP A N 1
ATOM 4924 C CA . ASP A 1 616 ? -24.734 46.125 22.953 1 39.31 616 ASP A CA 1
ATOM 4925 C C . ASP A 1 616 ? -25.922 46.875 23.516 1 39.31 616 ASP A C 1
ATOM 4927 O O . ASP A 1 616 ? -27.078 46.531 23.25 1 39.31 616 ASP A O 1
ATOM 4931 N N . LYS A 1 617 ? -25.781 47.844 24.484 1 40.62 617 LYS A N 1
ATOM 4932 C CA . LYS A 1 617 ? -26.906 48.625 24.938 1 40.62 617 LYS A CA 1
ATOM 4933 C C . LYS A 1 617 ? -27.375 49.594 23.859 1 40.62 617 LYS A C 1
ATOM 4935 O O . LYS A 1 617 ? -28.516 50.062 23.891 1 40.62 617 LYS A O 1
ATOM 4940 N N . MET A 1 618 ? -26.531 50.125 23 1 36.44 618 MET A N 1
ATOM 4941 C CA . MET A 1 618 ? -27.047 51 21.969 1 36.44 618 MET A CA 1
ATOM 4942 C C . MET A 1 618 ? -27.844 50.25 20.922 1 36.44 618 MET A C 1
ATOM 4944 O O . MET A 1 618 ? -28.594 50.844 20.141 1 36.44 618 MET A O 1
ATOM 4948 N N . ARG A 1 619 ? -27.547 48.938 20.641 1 39.69 619 ARG A N 1
ATOM 4949 C CA . ARG A 1 619 ? -28.422 48.281 19.703 1 39.69 619 ARG A CA 1
ATOM 4950 C C . ARG A 1 619 ? -29.672 47.75 20.406 1 39.69 619 ARG A C 1
ATOM 4952 O O . ARG A 1 619 ? -30.547 47.156 19.766 1 39.69 619 ARG A O 1
ATOM 4959 N N . SER A 1 620 ? -29.797 47.781 21.656 1 33.06 620 SER A N 1
ATOM 4960 C CA . SER A 1 620 ? -31.141 47.594 22.172 1 33.06 620 SER A CA 1
ATOM 4961 C C . SER A 1 620 ? -31.969 48.875 22.109 1 33.06 620 SER A C 1
ATOM 4963 O O . SER A 1 620 ? -31.453 49.969 22.359 1 33.06 620 SER A O 1
ATOM 4965 N N . MET B 1 1 ? -6.938 24.219 -7.27 1 47.03 1 MET B N 1
ATOM 4966 C CA . MET B 1 1 ? -7.891 23.234 -6.762 1 47.03 1 MET B CA 1
ATOM 4967 C C . MET B 1 1 ? -7.863 21.953 -7.598 1 47.03 1 MET B C 1
ATOM 4969 O O . MET B 1 1 ? -7.852 22.016 -8.828 1 47.03 1 MET B O 1
ATOM 4973 N N . GLY B 1 2 ? -7.453 20.891 -6.945 1 52.16 2 GLY B N 1
ATOM 4974 C CA . GLY B 1 2 ? -7.258 19.656 -7.672 1 52.16 2 GLY B CA 1
ATOM 4975 C C . GLY B 1 2 ? -8.555 19.047 -8.188 1 52.16 2 GLY B C 1
ATOM 4976 O O . GLY B 1 2 ? -9.586 19.109 -7.512 1 52.16 2 GLY B O 1
ATOM 4977 N N . LYS B 1 3 ? -8.93 19 -9.562 1 57.31 3 LYS B N 1
ATOM 4978 C CA . LYS B 1 3 ? -10.07 18.297 -10.156 1 57.31 3 LYS B CA 1
ATOM 4979 C C . LYS B 1 3 ? -9.773 16.812 -10.328 1 57.31 3 LYS B C 1
ATOM 4981 O O . LYS B 1 3 ? -8.719 16.453 -10.844 1 57.31 3 LYS B O 1
ATOM 4986 N N . ARG B 1 4 ? -10.656 15.883 -9.672 1 56.44 4 ARG B N 1
ATOM 4987 C CA . ARG B 1 4 ? -10.602 14.445 -9.906 1 56.44 4 ARG B CA 1
ATOM 4988 C C . ARG B 1 4 ? -11.438 14.047 -11.109 1 56.44 4 ARG B C 1
ATOM 4990 O O . ARG B 1 4 ? -12.648 14.297 -11.141 1 56.44 4 ARG B O 1
ATOM 4997 N N . ARG B 1 5 ? -10.773 13.68 -12.258 1 56.53 5 ARG B N 1
ATOM 4998 C CA . ARG B 1 5 ? -11.5 13.203 -13.438 1 56.53 5 ARG B CA 1
ATOM 4999 C C . ARG B 1 5 ? -11.805 11.711 -13.328 1 56.53 5 ARG B C 1
ATOM 5001 O O . ARG B 1 5 ? -10.93 10.922 -12.953 1 56.53 5 ARG B O 1
ATOM 5008 N N . HIS B 1 6 ? -12.992 11.266 -13.211 1 57.84 6 HIS B N 1
ATOM 5009 C CA . HIS B 1 6 ? -13.344 9.852 -13.211 1 57.84 6 HIS B CA 1
ATOM 5010 C C . HIS B 1 6 ? -13.242 9.25 -14.617 1 57.84 6 HIS B C 1
ATOM 5012 O O . HIS B 1 6 ? -14.18 9.367 -15.406 1 57.84 6 HIS B O 1
ATOM 5018 N N . VAL B 1 7 ? -12.055 9.055 -15.188 1 52.34 7 VAL B N 1
ATOM 5019 C CA . VAL B 1 7 ? -11.953 8.461 -16.516 1 52.34 7 VAL B CA 1
ATOM 5020 C C . VAL B 1 7 ? -11.867 6.945 -16.406 1 52.34 7 VAL B C 1
ATOM 5022 O O . VAL B 1 7 ? -10.969 6.414 -15.75 1 52.34 7 VAL B O 1
ATOM 5025 N N . GLU B 1 8 ? -12.914 6.258 -16.484 1 53.56 8 GLU B N 1
ATOM 5026 C CA . GLU B 1 8 ? -12.812 4.805 -16.594 1 53.56 8 GLU B CA 1
ATOM 5027 C C . GLU B 1 8 ? -12.305 4.383 -17.969 1 53.56 8 GLU B C 1
ATOM 5029 O O . GLU B 1 8 ? -12.984 4.574 -18.969 1 53.56 8 GLU B O 1
ATOM 5034 N N . GLY B 1 9 ? -11.008 4.395 -18.156 1 55.44 9 GLY B N 1
ATOM 5035 C CA . GLY B 1 9 ? -10.5 4.023 -19.469 1 55.44 9 GLY B CA 1
ATOM 5036 C C . GLY B 1 9 ? -10.859 2.605 -19.859 1 55.44 9 GLY B C 1
ATOM 5037 O O . GLY B 1 9 ? -11.273 1.803 -19.016 1 55.44 9 GLY B O 1
ATOM 5038 N N . GLU B 1 10 ? -10.961 2.258 -21.078 1 59.28 10 GLU B N 1
ATOM 5039 C CA . GLU B 1 10 ? -11.203 0.935 -21.656 1 59.28 10 GLU B CA 1
ATOM 5040 C C . GLU B 1 10 ? -10.031 -0.004 -21.375 1 59.28 10 GLU B C 1
ATOM 5042 O O . GLU B 1 10 ? -8.883 0.318 -21.688 1 59.28 10 GLU B O 1
ATOM 5047 N N . PHE B 1 11 ? -10.148 -0.964 -20.375 1 62.66 11 PHE B N 1
ATOM 5048 C CA . PHE B 1 11 ? -9.133 -1.934 -20 1 62.66 11 PHE B CA 1
ATOM 5049 C C . PHE B 1 11 ? -9.195 -3.17 -20.891 1 62.66 11 PHE B C 1
ATOM 5051 O O . PHE B 1 11 ? -10.125 -3.967 -20.781 1 62.66 11 PHE B O 1
ATOM 5058 N N . GLY B 1 12 ? -8.828 -3.061 -22.297 1 61.91 12 GLY B N 1
ATOM 5059 C CA . GLY B 1 12 ? -8.953 -4.246 -23.125 1 61.91 12 GLY B CA 1
ATOM 5060 C C . GLY B 1 12 ? -7.621 -4.883 -23.453 1 61.91 12 GLY B C 1
ATOM 5061 O O . GLY B 1 12 ? -6.57 -4.246 -23.344 1 61.91 12 GLY B O 1
ATOM 5062 N N . VAL B 1 13 ? -7.547 -6.301 -23.578 1 65.88 13 VAL B N 1
ATOM 5063 C CA . VAL B 1 13 ? -6.379 -7.094 -23.938 1 65.88 13 VAL B CA 1
ATOM 5064 C C . VAL B 1 13 ? -6.195 -7.062 -25.453 1 65.88 13 VAL B C 1
ATOM 5066 O O . VAL B 1 13 ? -5.441 -7.863 -26.016 1 65.88 13 VAL B O 1
ATOM 5069 N N . GLY B 1 14 ? -6.656 -6.109 -26.125 1 72.12 14 GLY B N 1
ATOM 5070 C CA . GLY B 1 14 ? -6.477 -6.027 -27.562 1 72.12 14 GLY B CA 1
ATOM 5071 C C . GLY B 1 14 ? -5.238 -5.246 -27.969 1 72.12 14 GLY B C 1
ATOM 5072 O O . GLY B 1 14 ? -4.191 -5.359 -27.328 1 72.12 14 GLY B O 1
ATOM 5073 N N . LEU B 1 15 ? -5.305 -4.559 -28.984 1 78.62 15 LEU B N 1
ATOM 5074 C CA . LEU B 1 15 ? -4.219 -3.766 -29.562 1 78.62 15 LEU B CA 1
ATOM 5075 C C . LEU B 1 15 ? -3.727 -2.727 -28.547 1 78.62 15 LEU B C 1
ATOM 5077 O O . LEU B 1 15 ? -2.539 -2.393 -28.531 1 78.62 15 LEU B O 1
ATOM 5081 N N . GLN B 1 16 ? -4.531 -2.449 -27.641 1 80.81 16 GLN B N 1
ATOM 5082 C CA . GLN B 1 16 ? -4.18 -1.437 -26.641 1 80.81 16 GLN B CA 1
ATOM 5083 C C . GLN B 1 16 ? -3.178 -1.981 -25.625 1 80.81 16 GLN B C 1
ATOM 5085 O O . GLN B 1 16 ? -2.336 -1.239 -25.125 1 80.81 16 GLN B O 1
ATOM 5090 N N . PHE B 1 17 ? -3.297 -3.225 -25.438 1 84.38 17 PHE B N 1
ATOM 5091 C CA . PHE B 1 17 ? -2.367 -3.863 -24.516 1 84.38 17 PHE B CA 1
ATOM 5092 C C . PHE B 1 17 ? -0.936 -3.756 -25.031 1 84.38 17 PHE B C 1
ATOM 5094 O O . PHE B 1 17 ? -0.026 -3.406 -24.266 1 84.38 17 PHE B O 1
ATOM 5101 N N . TYR B 1 18 ? -0.793 -3.963 -26.281 1 86.62 18 TYR B N 1
ATOM 5102 C CA . TYR B 1 18 ? 0.544 -3.951 -26.875 1 86.62 18 TYR B CA 1
ATOM 5103 C C . TYR B 1 18 ? 1.099 -2.533 -26.938 1 86.62 18 TYR B C 1
ATOM 5105 O O . TYR B 1 18 ? 2.299 -2.32 -26.75 1 86.62 18 TYR B O 1
ATOM 5113 N N . VAL B 1 19 ? 0.252 -1.632 -27.141 1 87.81 19 VAL B N 1
ATOM 5114 C CA . VAL B 1 19 ? 0.682 -0.238 -27.172 1 87.81 19 VAL B CA 1
ATOM 5115 C C . VAL B 1 19 ? 1.167 0.192 -25.797 1 87.81 19 VAL B C 1
ATOM 5117 O O . VAL B 1 19 ? 2.209 0.838 -25.672 1 87.81 19 VAL B O 1
ATOM 5120 N N . ARG B 1 20 ? 0.409 -0.158 -24.875 1 88.75 20 ARG B N 1
ATOM 5121 C CA . ARG B 1 20 ? 0.767 0.192 -23.5 1 88.75 20 ARG B CA 1
ATOM 5122 C C . ARG B 1 20 ? 2.035 -0.534 -23.062 1 88.75 20 ARG B C 1
ATOM 5124 O O . ARG B 1 20 ? 2.855 0.026 -22.344 1 88.75 20 ARG B O 1
ATOM 5131 N N . LEU B 1 21 ? 2.117 -1.729 -23.5 1 90.25 21 LEU B N 1
ATOM 5132 C CA . LEU B 1 21 ? 3.309 -2.504 -23.172 1 90.25 21 LEU B CA 1
ATOM 5133 C C . LEU B 1 21 ? 4.551 -1.885 -23.797 1 90.25 21 LEU B C 1
ATOM 5135 O O . LEU B 1 21 ? 5.625 -1.88 -23.188 1 90.25 21 LEU B O 1
ATOM 5139 N N . ARG B 1 22 ? 4.414 -1.41 -24.984 1 90 22 ARG B N 1
ATOM 5140 C CA . ARG B 1 22 ? 5.531 -0.768 -25.656 1 90 22 ARG B CA 1
ATOM 5141 C C . ARG B 1 22 ? 5.984 0.484 -24.906 1 90 22 ARG B C 1
ATOM 5143 O O . ARG B 1 22 ? 7.18 0.759 -24.812 1 90 22 ARG B O 1
ATOM 5150 N N . LEU B 1 23 ? 5.055 1.153 -24.391 1 89.81 23 LEU B N 1
ATOM 5151 C CA . LEU B 1 23 ? 5.363 2.359 -23.625 1 89.81 23 LEU B CA 1
ATOM 5152 C C . LEU B 1 23 ? 6.152 2.02 -22.359 1 89.81 23 LEU B C 1
ATOM 5154 O O . LEU B 1 23 ? 7.129 2.693 -22.047 1 89.81 23 LEU B O 1
ATOM 5158 N N . VAL B 1 24 ? 5.734 1.035 -21.734 1 91.56 24 VAL B N 1
ATOM 5159 C CA . VAL B 1 24 ? 6.375 0.645 -20.484 1 91.56 24 VAL B CA 1
ATOM 5160 C C . VAL B 1 24 ? 7.699 -0.056 -20.781 1 91.56 24 VAL B C 1
ATOM 5162 O O . VAL B 1 24 ? 8.641 0.02 -19.984 1 91.56 24 VAL B O 1
ATOM 5165 N N . ALA B 1 25 ? 7.766 -0.745 -21.906 1 90.94 25 ALA B N 1
ATOM 5166 C CA . ALA B 1 25 ? 8.977 -1.46 -22.297 1 90.94 25 ALA B CA 1
ATOM 5167 C C . ALA B 1 25 ? 10.156 -0.501 -22.453 1 90.94 25 ALA B C 1
ATOM 5169 O O . ALA B 1 25 ? 11.305 -0.869 -22.188 1 90.94 25 ALA B O 1
ATOM 5170 N N . ARG B 1 26 ? 9.859 0.698 -22.812 1 88.88 26 ARG B N 1
ATOM 5171 C CA . ARG B 1 26 ? 10.906 1.703 -22.938 1 88.88 26 ARG B CA 1
ATOM 5172 C C . ARG B 1 26 ? 11.539 2.006 -21.578 1 88.88 26 ARG B C 1
ATOM 5174 O O . ARG B 1 26 ? 12.727 2.346 -21.516 1 88.88 26 ARG B O 1
ATOM 5181 N N . LEU B 1 27 ? 10.75 1.891 -20.547 1 90.75 27 LEU B N 1
ATOM 5182 C CA . LEU B 1 27 ? 11.242 2.121 -19.188 1 90.75 27 LEU B CA 1
ATOM 5183 C C . LEU B 1 27 ? 12.031 0.919 -18.688 1 90.75 27 LEU B C 1
ATOM 5185 O O . LEU B 1 27 ? 12.945 1.068 -17.875 1 90.75 27 LEU B O 1
ATOM 5189 N N . LEU B 1 28 ? 11.664 -0.238 -19.203 1 91.19 28 LEU B N 1
ATOM 5190 C CA . LEU B 1 28 ? 12.273 -1.473 -18.734 1 91.19 28 LEU B CA 1
ATOM 5191 C C . LEU B 1 28 ? 13.664 -1.652 -19.328 1 91.19 28 LEU B C 1
ATOM 5193 O O . LEU B 1 28 ? 14.562 -2.205 -18.688 1 91.19 28 LEU B O 1
ATOM 5197 N N . PHE B 1 29 ? 13.766 -1.186 -20.609 1 89.44 29 PHE B N 1
ATOM 5198 C CA . PHE B 1 29 ? 15.039 -1.33 -21.312 1 89.44 29 PHE B CA 1
ATOM 5199 C C . PHE B 1 29 ? 15.625 0.033 -21.656 1 89.44 29 PHE B C 1
ATOM 5201 O O . PHE B 1 29 ? 15.727 0.392 -22.828 1 89.44 29 PHE B O 1
ATOM 5208 N N . PRO B 1 30 ? 16.047 0.818 -20.641 1 79 30 PRO B N 1
ATOM 5209 C CA . PRO B 1 30 ? 16.625 2.125 -20.953 1 79 30 PRO B CA 1
ATOM 5210 C C . PRO B 1 30 ? 17.969 2.016 -21.688 1 79 30 PRO B C 1
ATOM 5212 O O . PRO B 1 30 ? 18.266 2.832 -22.562 1 79 30 PRO B O 1
ATOM 5215 N N . ARG B 1 31 ? 18.875 1.081 -21.266 1 77.88 31 ARG B N 1
ATOM 5216 C CA . ARG B 1 31 ? 20.188 0.825 -21.859 1 77.88 31 ARG B CA 1
ATOM 5217 C C . ARG B 1 31 ? 20.5 -0.667 -21.859 1 77.88 31 ARG B C 1
ATOM 5219 O O . ARG B 1 31 ? 19.719 -1.474 -21.359 1 77.88 31 ARG B O 1
ATOM 5226 N N . ILE B 1 32 ? 21.422 -0.909 -22.703 1 77.56 32 ILE B N 1
ATOM 5227 C CA . ILE B 1 32 ? 21.906 -2.283 -22.688 1 77.56 32 ILE B CA 1
ATOM 5228 C C . ILE B 1 32 ? 22.516 -2.609 -21.328 1 77.56 32 ILE B C 1
ATOM 5230 O O . ILE B 1 32 ? 23.656 -2.211 -21.047 1 77.56 32 ILE B O 1
ATOM 5234 N N . ASP B 1 33 ? 21.562 -2.846 -20.438 1 81.31 33 ASP B N 1
ATOM 5235 C CA . ASP B 1 33 ? 22.031 -3.086 -19.078 1 81.31 33 ASP B CA 1
ATOM 5236 C C . ASP B 1 33 ? 21.875 -4.555 -18.703 1 81.31 33 ASP B C 1
ATOM 5238 O O . ASP B 1 33 ? 21.781 -5.422 -19.562 1 81.31 33 ASP B O 1
ATOM 5242 N N . LEU B 1 34 ? 21.953 -4.867 -17.469 1 87.06 34 LEU B N 1
ATOM 5243 C CA . LEU B 1 34 ? 21.891 -6.199 -16.875 1 87.06 34 LEU B CA 1
ATOM 5244 C C . LEU B 1 34 ? 20.594 -6.906 -17.25 1 87.06 34 LEU B C 1
ATOM 5246 O O . LEU B 1 34 ? 20.562 -8.141 -17.312 1 87.06 34 LEU B O 1
ATOM 5250 N N . ALA B 1 35 ? 19.578 -6.125 -17.672 1 90.69 35 ALA B N 1
ATOM 5251 C CA . ALA B 1 35 ? 18.281 -6.711 -18 1 90.69 35 ALA B CA 1
ATOM 5252 C C . ALA B 1 35 ? 18.359 -7.512 -19.297 1 90.69 35 ALA B C 1
ATOM 5254 O O . ALA B 1 35 ? 17.766 -8.586 -19.406 1 90.69 35 ALA B O 1
ATOM 5255 N N . VAL B 1 36 ? 19.141 -7.059 -20.266 1 90.75 36 VAL B N 1
ATOM 5256 C CA . VAL B 1 36 ? 19.281 -7.742 -21.547 1 90.75 36 VAL B CA 1
ATOM 5257 C C . VAL B 1 36 ? 20.031 -9.055 -21.359 1 90.75 36 VAL B C 1
ATOM 5259 O O . VAL B 1 36 ? 19.672 -10.078 -21.953 1 90.75 36 VAL B O 1
ATOM 5262 N N . ILE B 1 37 ? 20.953 -9 -20.469 1 92.5 37 ILE B N 1
ATOM 5263 C CA . ILE B 1 37 ? 21.734 -10.203 -20.172 1 92.5 37 ILE B CA 1
ATOM 5264 C C . ILE B 1 37 ? 20.844 -11.25 -19.516 1 92.5 37 ILE B C 1
ATOM 5266 O O . ILE B 1 37 ? 20.906 -12.438 -19.859 1 92.5 37 ILE B O 1
ATOM 5270 N N . PHE B 1 38 ? 20 -10.812 -18.672 1 93.31 38 PHE B N 1
ATOM 5271 C CA . PHE B 1 38 ? 19.156 -11.758 -17.969 1 93.31 38 PHE B CA 1
ATOM 5272 C C . PHE B 1 38 ? 18.062 -12.297 -18.891 1 93.31 38 PHE B C 1
ATOM 5274 O O . PHE B 1 38 ? 17.594 -13.422 -18.719 1 93.31 38 PHE B O 1
ATOM 5281 N N . VAL B 1 39 ? 17.641 -11.461 -19.859 1 92 39 VAL B N 1
ATOM 5282 C CA . VAL B 1 39 ? 16.672 -11.961 -20.844 1 92 39 VAL B CA 1
ATOM 5283 C C . VAL B 1 39 ? 17.297 -13.102 -21.641 1 92 39 VAL B C 1
ATOM 5285 O O . VAL B 1 39 ? 16.688 -14.156 -21.812 1 92 39 VAL B O 1
ATOM 5288 N N . PHE B 1 40 ? 18.516 -12.953 -22.078 1 92.12 40 PHE B N 1
ATOM 5289 C CA . PHE B 1 40 ? 19.203 -13.969 -22.859 1 92.12 40 PHE B CA 1
ATOM 5290 C C . PHE B 1 40 ? 19.531 -15.18 -22 1 92.12 40 PHE B C 1
ATOM 5292 O O . PHE B 1 40 ? 19.469 -16.312 -22.469 1 92.12 40 PHE B O 1
ATOM 5299 N N . ALA B 1 41 ? 19.875 -14.875 -20.781 1 93.25 41 ALA B N 1
ATOM 5300 C CA . ALA B 1 41 ? 20.156 -15.977 -19.859 1 93.25 41 ALA B CA 1
ATOM 5301 C C . ALA B 1 41 ? 18.906 -16.812 -19.609 1 93.25 41 ALA B C 1
ATOM 5303 O O . ALA B 1 41 ? 18.984 -18.047 -19.547 1 93.25 41 ALA B O 1
ATOM 5304 N N . THR B 1 42 ? 17.828 -16.156 -19.453 1 92.38 42 THR B N 1
ATOM 5305 C CA . THR B 1 42 ? 16.562 -16.859 -19.234 1 92.38 42 THR B CA 1
ATOM 5306 C C . THR B 1 42 ? 16.172 -17.656 -20.469 1 92.38 42 THR B C 1
ATOM 5308 O O . THR B 1 42 ? 15.719 -18.797 -20.359 1 92.38 42 THR B O 1
ATOM 5311 N N . LEU B 1 43 ? 16.375 -17.109 -21.625 1 90.31 43 LEU B N 1
ATOM 5312 C CA . LEU B 1 43 ? 16.062 -17.812 -22.859 1 90.31 43 LEU B CA 1
ATOM 5313 C C . LEU B 1 43 ? 16.969 -19.016 -23.047 1 90.31 43 LEU B C 1
ATOM 5315 O O . LEU B 1 43 ? 16.5 -20.094 -23.422 1 90.31 43 LEU B O 1
ATOM 5319 N N . SER B 1 44 ? 18.25 -18.828 -22.766 1 91.62 44 SER B N 1
ATOM 5320 C CA . SER B 1 44 ? 19.203 -19.922 -22.922 1 91.62 44 SER B CA 1
ATOM 5321 C C . SER B 1 44 ? 18.906 -21.062 -21.938 1 91.62 44 SER B C 1
ATOM 5323 O O . SER B 1 44 ? 18.953 -22.234 -22.297 1 91.62 44 SER B O 1
ATOM 5325 N N . ALA B 1 45 ? 18.641 -20.672 -20.75 1 91.62 45 ALA B N 1
ATOM 5326 C CA . ALA B 1 45 ? 18.312 -21.672 -19.75 1 91.62 45 ALA B CA 1
ATOM 5327 C C . ALA B 1 45 ? 17 -22.375 -20.094 1 91.62 45 ALA B C 1
ATOM 5329 O O . ALA B 1 45 ? 16.844 -23.562 -19.828 1 91.62 45 ALA B O 1
ATOM 5330 N N . SER B 1 46 ? 16.047 -21.625 -20.641 1 90.69 46 SER B N 1
ATOM 5331 C CA . SER B 1 46 ? 14.773 -22.219 -21.031 1 90.69 46 SER B CA 1
ATOM 5332 C C . SER B 1 46 ? 14.953 -23.219 -22.172 1 90.69 46 SER B C 1
ATOM 5334 O O . SER B 1 46 ? 14.344 -24.281 -22.172 1 90.69 46 SER B O 1
ATOM 5336 N N . ILE B 1 47 ? 15.766 -22.906 -23.125 1 89 47 ILE B N 1
ATOM 5337 C CA . ILE B 1 47 ? 16.047 -23.797 -24.25 1 89 47 ILE B CA 1
ATOM 5338 C C . ILE B 1 47 ? 16.766 -25.047 -23.75 1 89 47 ILE B C 1
ATOM 5340 O O . ILE B 1 47 ? 16.406 -26.172 -24.125 1 89 47 ILE B O 1
ATOM 5344 N N . GLY B 1 48 ? 17.781 -24.766 -22.938 1 89.31 48 GLY B N 1
ATOM 5345 C CA . GLY B 1 48 ? 18.484 -25.906 -22.359 1 89.31 48 GLY B CA 1
ATOM 5346 C C . GLY B 1 48 ? 17.562 -26.828 -21.562 1 89.31 48 GLY B C 1
ATOM 5347 O O . GLY B 1 48 ? 17.656 -28.047 -21.688 1 89.31 48 GLY B O 1
ATOM 5348 N N . SER B 1 49 ? 16.734 -26.25 -20.812 1 90.25 49 SER B N 1
ATOM 5349 C CA . SER B 1 49 ? 15.805 -27.031 -20.016 1 90.25 49 SER B CA 1
ATOM 5350 C C . SER B 1 49 ? 14.836 -27.828 -20.891 1 90.25 49 SER B C 1
ATOM 5352 O O . SER B 1 49 ? 14.453 -28.953 -20.547 1 90.25 49 SER B O 1
ATOM 5354 N N . GLU B 1 50 ? 14.406 -27.281 -22 1 88.25 50 GLU B N 1
ATOM 5355 C CA . GLU B 1 50 ? 13.469 -27.969 -22.891 1 88.25 50 GLU B CA 1
ATOM 5356 C C . GLU B 1 50 ? 14.148 -29.125 -23.609 1 88.25 50 GLU B C 1
ATOM 5358 O O . GLU B 1 50 ? 13.516 -30.156 -23.859 1 88.25 50 GLU B O 1
ATOM 5363 N N . ILE B 1 51 ? 15.375 -28.984 -23.953 1 89.56 51 ILE B N 1
ATOM 5364 C CA . ILE B 1 51 ? 16.125 -30.047 -24.625 1 89.56 51 ILE B CA 1
ATOM 5365 C C . ILE B 1 51 ? 16.281 -31.234 -23.672 1 89.56 51 ILE B C 1
ATOM 5367 O O . ILE B 1 51 ? 16.062 -32.375 -24.062 1 89.56 51 ILE B O 1
ATOM 5371 N N . VAL B 1 52 ? 16.594 -30.875 -22.453 1 90.75 52 VAL B N 1
ATOM 5372 C CA . VAL B 1 52 ? 16.766 -31.938 -21.469 1 90.75 52 VAL B CA 1
ATOM 5373 C C . VAL B 1 52 ? 15.406 -32.562 -21.141 1 90.75 52 VAL B C 1
ATOM 5375 O O . VAL B 1 52 ? 15.32 -33.781 -20.891 1 90.75 52 VAL B O 1
ATOM 5378 N N . THR B 1 53 ? 14.312 -31.766 -21.172 1 88.31 53 THR B N 1
ATOM 5379 C CA . THR B 1 53 ? 12.969 -32.281 -20.938 1 88.31 53 THR B CA 1
ATOM 5380 C C . THR B 1 53 ? 12.594 -33.312 -22 1 88.31 53 THR B C 1
ATOM 5382 O O . THR B 1 53 ? 11.945 -34.312 -21.688 1 88.31 53 THR B O 1
ATOM 5385 N N . TYR B 1 54 ? 12.984 -33.094 -23.219 1 87.44 54 TYR B N 1
ATOM 5386 C CA . TYR B 1 54 ? 12.711 -34.031 -24.281 1 87.44 54 TYR B CA 1
ATOM 5387 C C . TYR B 1 54 ? 13.375 -35.375 -24.016 1 87.44 54 TYR B C 1
ATOM 5389 O O . TYR B 1 54 ? 12.742 -36.438 -24.125 1 87.44 54 TYR B O 1
ATOM 5397 N N . HIS B 1 55 ? 14.625 -35.375 -23.609 1 88.31 55 HIS B N 1
ATOM 5398 C CA . HIS B 1 55 ? 15.344 -36.594 -23.328 1 88.31 55 HIS B CA 1
ATOM 5399 C C . HIS B 1 55 ? 14.797 -37.312 -22.078 1 88.31 55 HIS B C 1
ATOM 5401 O O . HIS B 1 55 ? 14.766 -38.531 -22.016 1 88.31 55 HIS B O 1
ATOM 5407 N N . LEU B 1 56 ? 14.43 -36.531 -21.141 1 87.25 56 LEU B N 1
ATOM 5408 C CA . LEU B 1 56 ? 13.828 -37.094 -19.938 1 87.25 56 LEU B CA 1
ATOM 5409 C C . LEU B 1 56 ? 12.477 -37.719 -20.234 1 87.25 56 LEU B C 1
ATOM 5411 O O . LEU B 1 56 ? 12.094 -38.719 -19.625 1 87.25 56 LEU B O 1
ATOM 5415 N N . GLY B 1 57 ? 11.711 -37.156 -21.188 1 85.06 57 GLY B N 1
ATOM 5416 C CA . GLY B 1 57 ? 10.398 -37.656 -21.562 1 85.06 57 GLY B CA 1
ATOM 5417 C C . GLY B 1 57 ? 10.445 -39 -22.25 1 85.06 57 GLY B C 1
ATOM 5418 O O . GLY B 1 57 ? 9.445 -39.719 -22.281 1 85.06 57 GLY B O 1
ATOM 5419 N N . LEU B 1 58 ? 11.617 -39.438 -22.766 1 86.56 58 LEU B N 1
ATOM 5420 C CA . LEU B 1 58 ? 11.758 -40.688 -23.469 1 86.56 58 LEU B CA 1
ATOM 5421 C C . LEU B 1 58 ? 12.156 -41.812 -22.5 1 86.56 58 LEU B C 1
ATOM 5423 O O . LEU B 1 58 ? 12.141 -43 -22.875 1 86.56 58 LEU B O 1
ATOM 5427 N N . VAL B 1 59 ? 12.477 -41.406 -21.297 1 85.5 59 VAL B N 1
ATOM 5428 C CA . VAL B 1 59 ? 12.961 -42.375 -20.312 1 85.5 59 VAL B CA 1
ATOM 5429 C C . VAL B 1 59 ? 11.844 -43.375 -19.969 1 85.5 59 VAL B C 1
ATOM 5431 O O . VAL B 1 59 ? 12.078 -44.562 -19.891 1 85.5 59 VAL B O 1
ATOM 5434 N N . PRO B 1 60 ? 10.555 -42.875 -19.75 1 81.88 60 PRO B N 1
ATOM 5435 C CA . PRO B 1 60 ? 9.484 -43.844 -19.453 1 81.88 60 PRO B CA 1
ATOM 5436 C C . PRO B 1 60 ? 9.297 -44.875 -20.562 1 81.88 60 PRO B C 1
ATOM 5438 O O . PRO B 1 60 ? 9.047 -46.062 -20.281 1 81.88 60 PRO B O 1
ATOM 5441 N N . GLY B 1 61 ? 9.406 -44.438 -21.812 1 81.69 61 GLY B N 1
ATOM 5442 C CA . GLY B 1 61 ? 9.312 -45.406 -22.906 1 81.69 61 GLY B CA 1
ATOM 5443 C C . GLY B 1 61 ? 10.391 -46.469 -22.859 1 81.69 61 GLY B C 1
ATOM 5444 O O . GLY B 1 61 ? 10.102 -47.656 -23.031 1 81.69 61 GLY B O 1
ATOM 5445 N N . LYS B 1 62 ? 11.633 -46.062 -22.594 1 85.88 62 LYS B N 1
ATOM 5446 C CA . LYS B 1 62 ? 12.742 -47 -22.484 1 85.88 62 LYS B CA 1
ATOM 5447 C C . LYS B 1 62 ? 12.562 -47.938 -21.281 1 85.88 62 LYS B C 1
ATOM 5449 O O . LYS B 1 62 ? 12.938 -49.094 -21.328 1 85.88 62 LYS B O 1
ATOM 5454 N N . MET B 1 63 ? 12.031 -47.375 -20.266 1 85.62 63 MET B N 1
ATOM 5455 C CA . MET B 1 63 ? 11.781 -48.188 -19.078 1 85.62 63 MET B CA 1
ATOM 5456 C C . MET B 1 63 ? 10.711 -49.25 -19.344 1 85.62 63 MET B C 1
ATOM 5458 O O . MET B 1 63 ? 10.828 -50.406 -18.891 1 85.62 63 MET B O 1
ATOM 5462 N N . TYR B 1 64 ? 9.625 -48.781 -20.078 1 81.88 64 TYR B N 1
ATOM 5463 C CA . TYR B 1 64 ? 8.594 -49.719 -20.484 1 81.88 64 TYR B CA 1
ATOM 5464 C C . TYR B 1 64 ? 9.211 -50.875 -21.281 1 81.88 64 TYR B C 1
ATOM 5466 O O . TYR B 1 64 ? 8.859 -52.031 -21.062 1 81.88 64 TYR B O 1
ATOM 5474 N N . GLY B 1 65 ? 10.094 -50.531 -22.156 1 80.94 65 GLY B N 1
ATOM 5475 C CA . GLY B 1 65 ? 10.758 -51.562 -22.953 1 80.94 65 GLY B CA 1
ATOM 5476 C C . GLY B 1 65 ? 11.586 -52.531 -22.141 1 80.94 65 GLY B C 1
ATOM 5477 O O . GLY B 1 65 ? 11.539 -53.719 -22.344 1 80.94 65 GLY B O 1
ATOM 5478 N N . ALA B 1 66 ? 12.336 -52.031 -21.172 1 84.62 66 ALA B N 1
ATOM 5479 C CA . ALA B 1 66 ? 13.18 -52.844 -20.328 1 84.62 66 ALA B CA 1
ATOM 5480 C C . ALA B 1 66 ? 12.336 -53.75 -19.422 1 84.62 66 ALA B C 1
ATOM 5482 O O . ALA B 1 66 ? 12.703 -54.906 -19.172 1 84.62 66 ALA B O 1
ATOM 5483 N N . LEU B 1 67 ? 11.211 -53.312 -18.969 1 82.94 67 LEU B N 1
ATOM 5484 C CA . LEU B 1 67 ? 10.359 -54.094 -18.062 1 82.94 67 LEU B CA 1
ATOM 5485 C C . LEU B 1 67 ? 9.586 -55.156 -18.828 1 82.94 67 LEU B C 1
ATOM 5487 O O . LEU B 1 67 ? 9.438 -56.281 -18.328 1 82.94 67 LEU B O 1
ATOM 5491 N N . LEU B 1 68 ? 9.125 -54.75 -20.047 1 80.69 68 LEU B N 1
ATOM 5492 C CA . LEU B 1 68 ? 8.359 -55.688 -20.844 1 80.69 68 LEU B CA 1
ATOM 5493 C C . LEU B 1 68 ? 9.25 -56.812 -21.359 1 80.69 68 LEU B C 1
ATOM 5495 O O . LEU B 1 68 ? 8.805 -57.969 -21.469 1 80.69 68 LEU B O 1
ATOM 5499 N N . SER B 1 69 ? 10.523 -56.5 -21.672 1 81.75 69 SER B N 1
ATOM 5500 C CA . SER B 1 69 ? 11.461 -57.5 -22.156 1 81.75 69 SER B CA 1
ATOM 5501 C C . SER B 1 69 ? 12.133 -58.25 -21.016 1 81.75 69 SER B C 1
ATOM 5503 O O . SER B 1 69 ? 12.828 -59.25 -21.219 1 81.75 69 SER B O 1
ATOM 5505 N N . ARG B 1 70 ? 11.938 -57.844 -19.75 1 84.25 70 ARG B N 1
ATOM 5506 C CA . ARG B 1 70 ? 12.508 -58.469 -18.562 1 84.25 70 ARG B CA 1
ATOM 5507 C C . ARG B 1 70 ? 14.031 -58.5 -18.625 1 84.25 70 ARG B C 1
ATOM 5509 O O . ARG B 1 70 ? 14.648 -59.5 -18.328 1 84.25 70 ARG B O 1
ATOM 5516 N N . ASP B 1 71 ? 14.617 -57.438 -19.109 1 86.31 71 ASP B N 1
ATOM 5517 C CA . ASP B 1 71 ? 16.062 -57.25 -19.203 1 86.31 71 ASP B CA 1
ATOM 5518 C C . ASP B 1 71 ? 16.594 -56.406 -18.031 1 86.31 71 ASP B C 1
ATOM 5520 O O . ASP B 1 71 ? 16.422 -55.188 -18.031 1 86.31 71 ASP B O 1
ATOM 5524 N N . VAL B 1 72 ? 17.328 -57 -17.125 1 88.56 72 VAL B N 1
ATOM 5525 C CA . VAL B 1 72 ? 17.797 -56.344 -15.906 1 88.56 72 VAL B CA 1
ATOM 5526 C C . VAL B 1 72 ? 18.875 -55.344 -16.234 1 88.56 72 VAL B C 1
ATOM 5528 O O . VAL B 1 72 ? 18.891 -54.25 -15.672 1 88.56 72 VAL B O 1
ATOM 5531 N N . LYS B 1 73 ? 19.797 -55.688 -17.078 1 89.31 73 LYS B N 1
ATOM 5532 C CA . LYS B 1 73 ? 20.891 -54.781 -17.422 1 89.31 73 LYS B CA 1
ATOM 5533 C C . LYS B 1 73 ? 20.375 -53.531 -18.094 1 89.31 73 LYS B C 1
ATOM 5535 O O . LYS B 1 73 ? 20.797 -52.438 -17.766 1 89.31 73 LYS B O 1
ATOM 5540 N N . LYS B 1 74 ? 19.453 -53.656 -18.984 1 89.25 74 LYS B N 1
ATOM 5541 C CA . LYS B 1 74 ? 18.859 -52.5 -19.656 1 89.25 74 LYS B CA 1
ATOM 5542 C C . LYS B 1 74 ? 18.109 -51.594 -18.688 1 89.25 74 LYS B C 1
ATOM 5544 O O . LYS B 1 74 ? 18.125 -50.375 -18.812 1 89.25 74 LYS B O 1
ATOM 5549 N N . PHE B 1 75 ? 17.562 -52.25 -17.75 1 90.12 75 PHE B N 1
ATOM 5550 C CA . PHE B 1 75 ? 16.797 -51.5 -16.75 1 90.12 75 PHE B CA 1
ATOM 5551 C C . PHE B 1 75 ? 17.719 -50.562 -15.969 1 90.12 75 PHE B C 1
ATOM 5553 O O . PHE B 1 75 ? 17.422 -49.375 -15.836 1 90.12 75 PHE B O 1
ATOM 5560 N N . TRP B 1 76 ? 18.828 -51.031 -15.445 1 89.75 76 TRP B N 1
ATOM 5561 C CA . TRP B 1 76 ? 19.719 -50.219 -14.602 1 89.75 76 TRP B CA 1
ATOM 5562 C C . TRP B 1 76 ? 20.438 -49.156 -15.414 1 89.75 76 TRP B C 1
ATOM 5564 O O . TRP B 1 76 ? 20.734 -48.062 -14.914 1 89.75 76 TRP B O 1
ATOM 5574 N N . ASP B 1 77 ? 20.688 -49.406 -16.688 1 90.62 77 ASP B N 1
ATOM 5575 C CA . ASP B 1 77 ? 21.281 -48.406 -17.562 1 90.62 77 ASP B CA 1
ATOM 5576 C C . ASP B 1 77 ? 20.328 -47.219 -17.812 1 90.62 77 ASP B C 1
ATOM 5578 O O . ASP B 1 77 ? 20.734 -46.062 -17.766 1 90.62 77 ASP B O 1
ATOM 5582 N N . VAL B 1 78 ? 19.062 -47.594 -18.047 1 89.81 78 VAL B N 1
ATOM 5583 C CA . VAL B 1 78 ? 18.047 -46.562 -18.281 1 89.81 78 VAL B CA 1
ATOM 5584 C C . VAL B 1 78 ? 17.797 -45.781 -17 1 89.81 78 VAL B C 1
ATOM 5586 O O . VAL B 1 78 ? 17.609 -44.562 -17.031 1 89.81 78 VAL B O 1
ATOM 5589 N N . PHE B 1 79 ? 17.875 -46.469 -15.891 1 89.62 79 PHE B N 1
ATOM 5590 C CA . PHE B 1 79 ? 17.656 -45.812 -14.609 1 89.62 79 PHE B CA 1
ATOM 5591 C C . PHE B 1 79 ? 18.766 -44.812 -14.297 1 89.62 79 PHE B C 1
ATOM 5593 O O . PHE B 1 79 ? 18.516 -43.719 -13.828 1 89.62 79 PHE B O 1
ATOM 5600 N N . ALA B 1 80 ? 19.984 -45.219 -14.531 1 90.31 80 ALA B N 1
ATOM 5601 C CA . ALA B 1 80 ? 21.141 -44.344 -14.266 1 90.31 80 ALA B CA 1
ATOM 5602 C C . ALA B 1 80 ? 21.125 -43.125 -15.188 1 90.31 80 ALA B C 1
ATOM 5604 O O . ALA B 1 80 ? 21.359 -42 -14.734 1 90.31 80 ALA B O 1
ATOM 5605 N N . THR B 1 81 ? 20.859 -43.344 -16.438 1 90.12 81 THR B N 1
ATOM 5606 C CA . THR B 1 81 ? 20.828 -42.219 -17.391 1 90.12 81 THR B CA 1
ATOM 5607 C C . THR B 1 81 ? 19.641 -41.312 -17.109 1 90.12 81 THR B C 1
ATOM 5609 O O . THR B 1 81 ? 19.734 -40.094 -17.266 1 90.12 81 THR B O 1
ATOM 5612 N N . GLY B 1 82 ? 18.547 -41.938 -16.766 1 89.81 82 GLY B N 1
ATOM 5613 C CA . GLY B 1 82 ? 17.375 -41.156 -16.406 1 89.81 82 GLY B CA 1
ATOM 5614 C C . GLY B 1 82 ? 17.594 -40.281 -15.172 1 89.81 82 GLY B C 1
ATOM 5615 O O . GLY B 1 82 ? 17.172 -39.125 -15.125 1 89.81 82 GLY B O 1
ATOM 5616 N N . SER B 1 83 ? 18.297 -40.812 -14.172 1 90.31 83 SER B N 1
ATOM 5617 C CA . SER B 1 83 ? 18.594 -40.062 -12.953 1 90.31 83 SER B CA 1
ATOM 5618 C C . SER B 1 83 ? 19.5 -38.875 -13.227 1 90.31 83 SER B C 1
ATOM 5620 O O . SER B 1 83 ? 19.297 -37.781 -12.688 1 90.31 83 SER B O 1
ATOM 5622 N N . MET B 1 84 ? 20.438 -39.062 -14.047 1 91.25 84 MET B N 1
ATOM 5623 C CA . MET B 1 84 ? 21.375 -38 -14.383 1 91.25 84 MET B CA 1
ATOM 5624 C C . MET B 1 84 ? 20.656 -36.906 -15.18 1 91.25 84 MET B C 1
ATOM 5626 O O . MET B 1 84 ? 20.906 -35.719 -14.961 1 91.25 84 MET B O 1
ATOM 5630 N N . THR B 1 85 ? 19.844 -37.281 -16.078 1 92.06 85 THR B N 1
ATOM 5631 C CA . THR B 1 85 ? 19.094 -36.312 -16.875 1 92.06 85 THR B CA 1
ATOM 5632 C C . THR B 1 85 ? 18.125 -35.531 -16.016 1 92.06 85 THR B C 1
ATOM 5634 O O . THR B 1 85 ? 17.875 -34.344 -16.25 1 92.06 85 THR B O 1
ATOM 5637 N N . CYS B 1 86 ? 17.594 -36.188 -15.016 1 90.75 86 CYS B N 1
ATOM 5638 C CA . CYS B 1 86 ? 16.672 -35.531 -14.109 1 90.75 86 CYS B CA 1
ATOM 5639 C C . CYS B 1 86 ? 17.375 -34.438 -13.297 1 90.75 86 CYS B C 1
ATOM 5641 O O . CYS B 1 86 ? 16.844 -33.344 -13.125 1 90.75 86 CYS B O 1
ATOM 5643 N N . VAL B 1 87 ? 18.562 -34.781 -12.805 1 90.75 87 VAL B N 1
ATOM 5644 C CA . VAL B 1 87 ? 19.344 -33.812 -12.047 1 90.75 87 VAL B CA 1
ATOM 5645 C C . VAL B 1 87 ? 19.703 -32.625 -12.938 1 90.75 87 VAL B C 1
ATOM 5647 O O . VAL B 1 87 ? 19.625 -31.469 -12.5 1 90.75 87 VAL B O 1
ATOM 5650 N N . GLY B 1 88 ? 20.094 -32.906 -14.156 1 91.31 88 GLY B N 1
ATOM 5651 C CA . GLY B 1 88 ? 20.375 -31.844 -15.094 1 91.31 88 GLY B CA 1
ATOM 5652 C C . GLY B 1 88 ? 19.188 -30.938 -15.367 1 91.31 88 GLY B C 1
ATOM 5653 O O . GLY B 1 88 ? 19.312 -29.719 -15.445 1 91.31 88 GLY B O 1
ATOM 5654 N N . LYS B 1 89 ? 18 -31.484 -15.477 1 91.75 89 LYS B N 1
ATOM 5655 C CA . LYS B 1 89 ? 16.781 -30.719 -15.703 1 91.75 89 LYS B CA 1
ATOM 5656 C C . LYS B 1 89 ? 16.469 -29.812 -14.516 1 91.75 89 LYS B C 1
ATOM 5658 O O . LYS B 1 89 ? 16.094 -28.656 -14.695 1 91.75 89 LYS B O 1
ATOM 5663 N N . CYS B 1 90 ? 16.625 -30.344 -13.281 1 90.94 90 CYS B N 1
ATOM 5664 C CA . CYS B 1 90 ? 16.344 -29.562 -12.086 1 90.94 90 CYS B CA 1
ATOM 5665 C C . CYS B 1 90 ? 17.297 -28.391 -11.945 1 90.94 90 CYS B C 1
ATOM 5667 O O . CYS B 1 90 ? 16.891 -27.297 -11.547 1 90.94 90 CYS B O 1
ATOM 5669 N N . ILE B 1 91 ? 18.547 -28.609 -12.336 1 92.06 91 ILE B N 1
ATOM 5670 C CA . ILE B 1 91 ? 19.531 -27.531 -12.273 1 92.06 91 ILE B CA 1
ATOM 5671 C C . ILE B 1 91 ? 19.172 -26.438 -13.281 1 92.06 91 ILE B C 1
ATOM 5673 O O . ILE B 1 91 ? 19.156 -25.25 -12.945 1 92.06 91 ILE B O 1
ATOM 5677 N N . LEU B 1 92 ? 18.828 -26.844 -14.43 1 91.94 92 LEU B N 1
ATOM 5678 C CA . LEU B 1 92 ? 18.531 -25.891 -15.492 1 91.94 92 LEU B CA 1
ATOM 5679 C C . LEU B 1 92 ? 17.234 -25.141 -15.188 1 91.94 92 LEU B C 1
ATOM 5681 O O . LEU B 1 92 ? 17.125 -23.938 -15.477 1 91.94 92 LEU B O 1
ATOM 5685 N N . PHE B 1 93 ? 16.297 -25.828 -14.625 1 90.75 93 PHE B N 1
ATOM 5686 C CA . PHE B 1 93 ? 15.031 -25.188 -14.273 1 90.75 93 PHE B CA 1
ATOM 5687 C C . PHE B 1 93 ? 15.242 -24.172 -13.156 1 90.75 93 PHE B C 1
ATOM 5689 O O . PHE B 1 93 ? 14.641 -23.094 -13.164 1 90.75 93 PHE B O 1
ATOM 5696 N N . SER B 1 94 ? 16.047 -24.594 -12.203 1 91.56 94 SER B N 1
ATOM 5697 C CA . SER B 1 94 ? 16.344 -23.688 -11.102 1 91.56 94 SER B CA 1
ATOM 5698 C C . SER B 1 94 ? 17.094 -22.438 -11.602 1 91.56 94 SER B C 1
ATOM 5700 O O . SER B 1 94 ? 16.844 -21.328 -11.133 1 91.56 94 SER B O 1
ATOM 5702 N N . LEU B 1 95 ? 17.938 -22.656 -12.508 1 91.75 95 LEU B N 1
ATOM 5703 C CA . LEU B 1 95 ? 18.672 -21.547 -13.078 1 91.75 95 LEU B CA 1
ATOM 5704 C C . LEU B 1 95 ? 17.75 -20.641 -13.898 1 91.75 95 LEU B C 1
ATOM 5706 O O . LEU B 1 95 ? 17.875 -19.422 -13.859 1 91.75 95 LEU B O 1
ATOM 5710 N N . LEU B 1 96 ? 16.906 -21.234 -14.586 1 92.94 96 LEU B N 1
ATOM 5711 C CA . LEU B 1 96 ? 15.922 -20.484 -15.352 1 92.94 96 LEU B CA 1
ATOM 5712 C C . LEU B 1 96 ? 15.094 -19.578 -14.438 1 92.94 96 LEU B C 1
ATOM 5714 O O . LEU B 1 96 ? 14.898 -18.391 -14.727 1 92.94 96 LEU B O 1
ATOM 5718 N N . SER B 1 97 ? 14.641 -20.172 -13.383 1 92.75 97 SER B N 1
ATOM 5719 C CA . SER B 1 97 ? 13.836 -19.406 -12.43 1 92.75 97 SER B CA 1
ATOM 5720 C C . SER B 1 97 ? 14.648 -18.297 -11.781 1 92.75 97 SER B C 1
ATOM 5722 O O . SER B 1 97 ? 14.148 -17.172 -11.617 1 92.75 97 SER B O 1
ATOM 5724 N N . TYR B 1 98 ? 15.867 -18.594 -11.477 1 94 98 TYR B N 1
ATOM 5725 C CA . TYR B 1 98 ? 16.734 -17.594 -10.859 1 94 98 TYR B CA 1
ATOM 5726 C C . TYR B 1 98 ? 16.984 -16.422 -11.797 1 94 98 TYR B C 1
ATOM 5728 O O . TYR B 1 98 ? 16.906 -15.266 -11.391 1 94 98 TYR B O 1
ATOM 5736 N N . PHE B 1 99 ? 17.297 -16.703 -13.016 1 94.25 99 PHE B N 1
ATOM 5737 C CA . PHE B 1 99 ? 17.531 -15.648 -13.992 1 94.25 99 PHE B CA 1
ATOM 5738 C C . PHE B 1 99 ? 16.281 -14.82 -14.211 1 94.25 99 PHE B C 1
ATOM 5740 O O . PHE B 1 99 ? 16.359 -13.602 -14.406 1 94.25 99 PHE B O 1
ATOM 5747 N N . SER B 1 100 ? 15.156 -15.469 -14.172 1 94.12 100 SER B N 1
ATOM 5748 C CA . SER B 1 100 ? 13.898 -14.742 -14.32 1 94.12 100 SER B CA 1
ATOM 5749 C C . SER B 1 100 ? 13.664 -13.805 -13.141 1 94.12 100 SER B C 1
ATOM 5751 O O . SER B 1 100 ? 13.125 -12.711 -13.305 1 94.12 100 SER B O 1
ATOM 5753 N N . TRP B 1 101 ? 14.07 -14.281 -11.914 1 94.38 101 TRP B N 1
ATOM 5754 C CA . TRP B 1 101 ? 13.938 -13.43 -10.742 1 94.38 101 TRP B CA 1
ATOM 5755 C C . TRP B 1 101 ? 14.875 -12.227 -10.828 1 94.38 101 TRP B C 1
ATOM 5757 O O . TRP B 1 101 ? 14.508 -11.117 -10.438 1 94.38 101 TRP B O 1
ATOM 5767 N N . MET B 1 102 ? 16.078 -12.5 -11.344 1 94.56 102 MET B N 1
ATOM 5768 C CA . MET B 1 102 ? 17.031 -11.406 -11.508 1 94.56 102 MET B CA 1
ATOM 5769 C C . MET B 1 102 ? 16.547 -10.422 -12.562 1 94.56 102 MET B C 1
ATOM 5771 O O . MET B 1 102 ? 16.781 -9.219 -12.445 1 94.56 102 MET B O 1
ATOM 5775 N N . LEU B 1 103 ? 15.922 -10.922 -13.547 1 94 103 LEU B N 1
ATOM 5776 C CA . LEU B 1 103 ? 15.336 -10.062 -14.562 1 94 103 LEU B CA 1
ATOM 5777 C C . LEU B 1 103 ? 14.234 -9.188 -13.961 1 94 103 LEU B C 1
ATOM 5779 O O . LEU B 1 103 ? 14.148 -7.996 -14.266 1 94 103 LEU B O 1
ATOM 5783 N N . TYR B 1 104 ? 13.375 -9.812 -13.133 1 95.62 104 TYR B N 1
ATOM 5784 C CA . TYR B 1 104 ? 12.328 -9.086 -12.43 1 95.62 104 TYR B CA 1
ATOM 5785 C C . TYR B 1 104 ? 12.914 -7.934 -11.617 1 95.62 104 TYR B C 1
ATOM 5787 O O . TYR B 1 104 ? 12.414 -6.809 -11.68 1 95.62 104 TYR B O 1
ATOM 5795 N N . LEU B 1 105 ? 14.039 -8.172 -10.938 1 95.06 105 LEU B N 1
ATOM 5796 C CA . LEU B 1 105 ? 14.656 -7.156 -10.094 1 95.06 105 LEU B CA 1
ATOM 5797 C C . LEU B 1 105 ? 15.242 -6.035 -10.945 1 95.06 105 LEU B C 1
ATOM 5799 O O . LEU B 1 105 ? 15.133 -4.859 -10.594 1 95.06 105 LEU B O 1
ATOM 5803 N N . SER B 1 106 ? 15.852 -6.406 -12.023 1 94.62 106 SER B N 1
ATOM 5804 C CA . SER B 1 106 ? 16.453 -5.406 -12.914 1 94.62 106 SER B CA 1
ATOM 5805 C C . SER B 1 106 ? 15.375 -4.539 -13.562 1 94.62 106 SER B C 1
ATOM 5807 O O . SER B 1 106 ? 15.531 -3.32 -13.664 1 94.62 106 SER B O 1
ATOM 5809 N N . TRP B 1 107 ? 14.328 -5.184 -13.992 1 95 107 TRP B N 1
ATOM 5810 C CA . TRP B 1 107 ? 13.234 -4.441 -14.609 1 95 107 TRP B CA 1
ATOM 5811 C C . TRP B 1 107 ? 12.562 -3.521 -13.594 1 95 107 TRP B C 1
ATOM 5813 O O . TRP B 1 107 ? 12.188 -2.393 -13.922 1 95 107 TRP B O 1
ATOM 5823 N N . ARG B 1 108 ? 12.359 -4.066 -12.422 1 94.88 108 ARG B N 1
ATOM 5824 C CA . ARG B 1 108 ? 11.742 -3.246 -11.383 1 94.88 108 ARG B CA 1
ATOM 5825 C C . ARG B 1 108 ? 12.617 -2.037 -11.062 1 94.88 108 ARG B C 1
ATOM 5827 O O . ARG B 1 108 ? 12.102 -0.93 -10.875 1 94.88 108 ARG B O 1
ATOM 5834 N N . ARG B 1 109 ? 13.883 -2.234 -10.969 1 94.56 109 ARG B N 1
ATOM 5835 C CA . ARG B 1 109 ? 14.82 -1.146 -10.695 1 94.56 109 ARG B CA 1
ATOM 5836 C C . ARG B 1 109 ? 14.742 -0.076 -11.781 1 94.56 109 ARG B C 1
ATOM 5838 O O . ARG B 1 109 ? 14.625 1.113 -11.477 1 94.56 109 ARG B O 1
ATOM 5845 N N . ASN B 1 110 ? 14.766 -0.517 -13 1 94.56 110 ASN B N 1
ATOM 5846 C CA . ASN B 1 110 ? 14.742 0.417 -14.125 1 94.56 110 ASN B CA 1
ATOM 5847 C C . ASN B 1 110 ? 13.414 1.162 -14.211 1 94.56 110 ASN B C 1
ATOM 5849 O O . ASN B 1 110 ? 13.391 2.373 -14.438 1 94.56 110 ASN B O 1
ATOM 5853 N N . ALA B 1 111 ? 12.367 0.441 -14.023 1 94.5 111 ALA B N 1
ATOM 5854 C CA . ALA B 1 111 ? 11.039 1.034 -14.18 1 94.5 111 ALA B CA 1
ATOM 5855 C C . ALA B 1 111 ? 10.75 2.043 -13.07 1 94.5 111 ALA B C 1
ATOM 5857 O O . ALA B 1 111 ? 10.273 3.148 -13.336 1 94.5 111 ALA B O 1
ATOM 5858 N N . VAL B 1 112 ? 11.07 1.672 -11.836 1 95.12 112 VAL B N 1
ATOM 5859 C CA . VAL B 1 112 ? 10.781 2.543 -10.703 1 95.12 112 VAL B CA 1
ATOM 5860 C C . VAL B 1 112 ? 11.672 3.779 -10.758 1 95.12 112 VAL B C 1
ATOM 5862 O O . VAL B 1 112 ? 11.195 4.902 -10.578 1 95.12 112 VAL B O 1
ATOM 5865 N N . ARG B 1 113 ? 12.945 3.629 -11.016 1 93.38 113 ARG B N 1
ATOM 5866 C CA . ARG B 1 113 ? 13.867 4.758 -11.078 1 93.38 113 ARG B CA 1
ATOM 5867 C C . ARG B 1 113 ? 13.5 5.695 -12.227 1 93.38 113 ARG B C 1
ATOM 5869 O O . ARG B 1 113 ? 13.562 6.918 -12.086 1 93.38 113 ARG B O 1
ATOM 5876 N N . GLY B 1 114 ? 13.18 5.066 -13.352 1 92.88 114 GLY B N 1
ATOM 5877 C CA . GLY B 1 114 ? 12.773 5.875 -14.484 1 92.88 114 GLY B CA 1
ATOM 5878 C C . GLY B 1 114 ? 11.508 6.668 -14.234 1 92.88 114 GLY B C 1
ATOM 5879 O O . GLY B 1 114 ? 11.422 7.844 -14.586 1 92.88 114 GLY B O 1
ATOM 5880 N N . LEU B 1 115 ? 10.57 6.035 -13.648 1 93.62 115 LEU B N 1
ATOM 5881 C CA . LEU B 1 115 ? 9.297 6.691 -13.359 1 93.62 115 LEU B CA 1
ATOM 5882 C C . LEU B 1 115 ? 9.477 7.785 -12.312 1 93.62 115 LEU B C 1
ATOM 5884 O O . LEU B 1 115 ? 8.867 8.852 -12.406 1 93.62 115 LEU B O 1
ATOM 5888 N N . GLN B 1 116 ? 10.297 7.492 -11.305 1 94.31 116 GLN B N 1
ATOM 5889 C CA . GLN B 1 116 ? 10.562 8.484 -10.273 1 94.31 116 GLN B CA 1
ATOM 5890 C C . GLN B 1 116 ? 11.273 9.703 -10.844 1 94.31 116 GLN B C 1
ATOM 5892 O O . GLN B 1 116 ? 10.984 10.836 -10.461 1 94.31 116 GLN B O 1
ATOM 5897 N N . GLU B 1 117 ? 12.164 9.453 -11.695 1 92.5 117 GLU B N 1
ATOM 5898 C CA . GLU B 1 117 ? 12.883 10.555 -12.328 1 92.5 117 GLU B CA 1
ATOM 5899 C C . GLU B 1 117 ? 11.922 11.477 -13.086 1 92.5 117 GLU B C 1
ATOM 5901 O O . GLU B 1 117 ? 12.008 12.695 -12.961 1 92.5 117 GLU B O 1
ATOM 5906 N N . LYS B 1 118 ? 11.047 10.898 -13.773 1 92.62 118 LYS B N 1
ATOM 5907 C CA . LYS B 1 118 ? 10.07 11.672 -14.531 1 92.62 118 LYS B CA 1
ATOM 5908 C C . LYS B 1 118 ? 9.055 12.336 -13.602 1 92.62 118 LYS B C 1
ATOM 5910 O O . LYS B 1 118 ? 8.656 13.477 -13.82 1 92.62 118 LYS B O 1
ATOM 5915 N N . TYR B 1 119 ? 8.695 11.609 -12.602 1 92.81 119 TYR B N 1
ATOM 5916 C CA . TYR B 1 119 ? 7.691 12.078 -11.648 1 92.81 119 TYR B CA 1
ATOM 5917 C C . TYR B 1 119 ? 8.18 13.312 -10.906 1 92.81 119 TYR B C 1
ATOM 5919 O O . TYR B 1 119 ? 7.395 14.219 -10.609 1 92.81 119 TYR B O 1
ATOM 5927 N N . PHE B 1 120 ? 9.531 13.398 -10.633 1 92.31 120 PHE B N 1
ATOM 5928 C CA . PHE B 1 120 ? 10.078 14.5 -9.844 1 92.31 120 PHE B CA 1
ATOM 5929 C C . PHE B 1 120 ? 10.641 15.586 -10.75 1 92.31 120 PHE B C 1
ATOM 5931 O O . PHE B 1 120 ? 11.062 16.641 -10.273 1 92.31 120 PHE B O 1
ATOM 5938 N N . SER B 1 121 ? 10.531 15.297 -12.016 1 89.94 121 SER B N 1
ATOM 5939 C CA . SER B 1 121 ? 11.062 16.281 -12.961 1 89.94 121 SER B CA 1
ATOM 5940 C C . SER B 1 121 ? 10.039 17.375 -13.242 1 89.94 121 SER B C 1
ATOM 5942 O O . SER B 1 121 ? 8.844 17.109 -13.359 1 89.94 121 SER B O 1
ATOM 5944 N N . SER B 1 122 ? 10.508 18.547 -13.273 1 84.88 122 SER B N 1
ATOM 5945 C CA . SER B 1 122 ? 9.75 19.734 -13.672 1 84.88 122 SER B CA 1
ATOM 5946 C C . SER B 1 122 ? 8.484 19.891 -12.828 1 84.88 122 SER B C 1
ATOM 5948 O O . SER B 1 122 ? 7.422 20.234 -13.352 1 84.88 122 SER B O 1
ATOM 5950 N N . ARG B 1 123 ? 8.516 19.484 -11.656 1 84.81 123 ARG B N 1
ATOM 5951 C CA . ARG B 1 123 ? 7.445 19.656 -10.68 1 84.81 123 ARG B CA 1
ATOM 5952 C C . ARG B 1 123 ? 6.172 18.953 -11.141 1 84.81 123 ARG B C 1
ATOM 5954 O O . ARG B 1 123 ? 5.066 19.438 -10.898 1 84.81 123 ARG B O 1
ATOM 5961 N N . THR B 1 124 ? 6.324 17.875 -11.805 1 88.06 124 THR B N 1
ATOM 5962 C CA . THR B 1 124 ? 5.184 17.109 -12.297 1 88.06 124 THR B CA 1
ATOM 5963 C C . THR B 1 124 ? 4.383 16.531 -11.133 1 88.06 124 THR B C 1
ATOM 5965 O O . THR B 1 124 ? 3.154 16.469 -11.195 1 88.06 124 THR B O 1
ATOM 5968 N N . PHE B 1 125 ? 5.137 16.125 -10.117 1 89 125 PHE B N 1
ATOM 5969 C CA . PHE B 1 125 ? 4.445 15.562 -8.961 1 89 125 PHE B CA 1
ATOM 5970 C C . PHE B 1 125 ? 3.506 16.594 -8.336 1 89 125 PHE B C 1
ATOM 5972 O O . PHE B 1 125 ? 2.424 16.234 -7.859 1 89 125 PHE B O 1
ATOM 5979 N N . TYR B 1 126 ? 3.873 17.859 -8.359 1 87.56 126 TYR B N 1
ATOM 5980 C CA . TYR B 1 126 ? 3.039 18.938 -7.82 1 87.56 126 TYR B CA 1
ATOM 5981 C C . TYR B 1 126 ? 1.805 19.141 -8.688 1 87.56 126 TYR B C 1
ATOM 5983 O O . TYR B 1 126 ? 0.688 19.266 -8.172 1 87.56 126 TYR B O 1
ATOM 5991 N N . ARG B 1 127 ? 1.973 19.188 -9.93 1 85.25 127 ARG B N 1
ATOM 5992 C CA . ARG B 1 127 ? 0.865 19.438 -10.852 1 85.25 127 ARG B CA 1
ATOM 5993 C C . ARG B 1 127 ? -0.16 18.297 -10.773 1 85.25 127 ARG B C 1
ATOM 5995 O O . ARG B 1 127 ? -1.367 18.547 -10.789 1 85.25 127 ARG B O 1
ATOM 6002 N N . LEU B 1 128 ? 0.343 17.141 -10.688 1 85.56 128 LEU B N 1
ATOM 6003 C CA . LEU B 1 128 ? -0.535 15.969 -10.688 1 85.56 128 LEU B CA 1
ATOM 6004 C C . LEU B 1 128 ? -1.326 15.883 -9.391 1 85.56 128 LEU B C 1
ATOM 6006 O O . LEU B 1 128 ? -2.475 15.438 -9.383 1 85.56 128 LEU B O 1
ATOM 6010 N N . ASN B 1 129 ? -0.734 16.281 -8.336 1 82.94 129 ASN B N 1
ATOM 6011 C CA . ASN B 1 129 ? -1.368 16.078 -7.039 1 82.94 129 ASN B CA 1
ATOM 6012 C C . ASN B 1 129 ? -2.158 17.297 -6.602 1 82.94 129 ASN B C 1
ATOM 6014 O O . ASN B 1 129 ? -3.16 17.188 -5.895 1 82.94 129 ASN B O 1
ATOM 6018 N N . CYS B 1 130 ? -1.764 18.484 -7.02 1 79.44 130 CYS B N 1
ATOM 6019 C CA . CYS B 1 130 ? -2.354 19.688 -6.449 1 79.44 130 CYS B CA 1
ATOM 6020 C C . CYS B 1 130 ? -3.158 20.453 -7.496 1 79.44 130 CYS B C 1
ATOM 6022 O O . CYS B 1 130 ? -4.105 21.172 -7.16 1 79.44 130 CYS B O 1
ATOM 6024 N N . ILE B 1 131 ? -2.805 20.406 -8.742 1 79.25 131 ILE B N 1
ATOM 6025 C CA . ILE B 1 131 ? -3.43 21.25 -9.75 1 79.25 131 ILE B CA 1
ATOM 6026 C C . ILE B 1 131 ? -4.484 20.453 -10.516 1 79.25 131 ILE B C 1
ATOM 6028 O O . ILE B 1 131 ? -5.676 20.766 -10.445 1 79.25 131 ILE B O 1
ATOM 6032 N N . ASP B 1 132 ? -3.988 19.453 -11.172 1 76.69 132 ASP B N 1
ATOM 6033 C CA . ASP B 1 132 ? -4.855 18.609 -11.984 1 76.69 132 ASP B CA 1
ATOM 6034 C C . ASP B 1 132 ? -4.406 17.156 -11.945 1 76.69 132 ASP B C 1
ATOM 6036 O O . ASP B 1 132 ? -3.33 16.812 -12.438 1 76.69 132 ASP B O 1
ATOM 6040 N N . ASP B 1 133 ? -5.281 16.375 -11.43 1 77.75 133 ASP B N 1
ATOM 6041 C CA . ASP B 1 133 ? -4.902 14.961 -11.312 1 77.75 133 ASP B CA 1
ATOM 6042 C C . ASP B 1 133 ? -4.945 14.266 -12.672 1 77.75 133 ASP B C 1
ATOM 6044 O O . ASP B 1 133 ? -4.434 13.156 -12.82 1 77.75 133 ASP B O 1
ATOM 6048 N N . SER B 1 134 ? -5.305 14.891 -13.766 1 74.5 134 SER B N 1
ATOM 6049 C CA . SER B 1 134 ? -5.348 14.328 -15.109 1 74.5 134 SER B CA 1
ATOM 6050 C C . SER B 1 134 ? -5.965 12.93 -15.109 1 74.5 134 SER B C 1
ATOM 6052 O O . SER B 1 134 ? -5.531 12.055 -15.859 1 74.5 134 SER B O 1
ATOM 6054 N N . GLY B 1 135 ? -6.789 12.672 -14.086 1 78 135 GLY B N 1
ATOM 6055 C CA . GLY B 1 135 ? -7.461 11.391 -14.016 1 78 135 GLY B CA 1
ATOM 6056 C C . GLY B 1 135 ? -6.625 10.312 -13.344 1 78 135 GLY B C 1
ATOM 6057 O O . GLY B 1 135 ? -7.016 9.141 -13.312 1 78 135 GLY B O 1
ATOM 6058 N N . ILE B 1 136 ? -5.508 10.617 -12.867 1 85.88 136 ILE B N 1
ATOM 6059 C CA . ILE B 1 136 ? -4.613 9.648 -12.25 1 85.88 136 ILE B CA 1
ATOM 6060 C C . ILE B 1 136 ? -4.949 9.508 -10.766 1 85.88 136 ILE B C 1
ATOM 6062 O O . ILE B 1 136 ? -4.816 10.461 -10 1 85.88 136 ILE B O 1
ATOM 6066 N N . ASP B 1 137 ? -5.391 8.344 -10.469 1 84.31 137 ASP B N 1
ATOM 6067 C CA . ASP B 1 137 ? -5.676 8.078 -9.062 1 84.31 137 ASP B CA 1
ATOM 6068 C C . ASP B 1 137 ? -4.488 7.41 -8.375 1 84.31 137 ASP B C 1
ATOM 6070 O O . ASP B 1 137 ? -3.771 6.621 -8.992 1 84.31 137 ASP B O 1
ATOM 6074 N N . ASN B 1 138 ? -4.207 7.684 -7.195 1 86.19 138 ASN B N 1
ATOM 6075 C CA . ASN B 1 138 ? -3.227 7.047 -6.32 1 86.19 138 ASN B CA 1
ATOM 6076 C C . ASN B 1 138 ? -1.886 6.863 -7.027 1 86.19 138 ASN B C 1
ATOM 6078 O O . ASN B 1 138 ? -1.396 5.738 -7.152 1 86.19 138 ASN B O 1
ATOM 6082 N N . PRO B 1 139 ? -1.252 7.918 -7.492 1 89.88 139 PRO B N 1
ATOM 6083 C CA . PRO B 1 139 ? 0.046 7.801 -8.164 1 89.88 139 PRO B CA 1
ATOM 6084 C C . PRO B 1 139 ? 1.084 7.074 -7.309 1 89.88 139 PRO B C 1
ATOM 6086 O O . PRO B 1 139 ? 1.97 6.402 -7.844 1 89.88 139 PRO B O 1
ATOM 6089 N N . ASP B 1 140 ? 0.989 7.152 -5.965 1 90.25 140 ASP B N 1
ATOM 6090 C CA . ASP B 1 140 ? 1.911 6.48 -5.055 1 90.25 140 ASP B CA 1
ATOM 6091 C C . ASP B 1 140 ? 1.846 4.965 -5.227 1 90.25 140 ASP B C 1
ATOM 6093 O O . ASP B 1 140 ? 2.879 4.297 -5.297 1 90.25 140 ASP B O 1
ATOM 6097 N N . GLN B 1 141 ? 0.644 4.492 -5.336 1 89.88 141 GLN B N 1
ATOM 6098 C CA . GLN B 1 141 ? 0.461 3.055 -5.516 1 89.88 141 GLN B CA 1
ATOM 6099 C C . GLN B 1 141 ? 0.929 2.611 -6.898 1 89.88 141 GLN B C 1
ATOM 6101 O O . GLN B 1 141 ? 1.49 1.523 -7.051 1 89.88 141 GLN B O 1
ATOM 6106 N N . ARG B 1 142 ? 0.644 3.379 -7.918 1 92.38 142 ARG B N 1
ATOM 6107 C CA . ARG B 1 142 ? 1.004 3.029 -9.289 1 92.38 142 ARG B CA 1
ATOM 6108 C C . ARG B 1 142 ? 2.518 2.928 -9.445 1 92.38 142 ARG B C 1
ATOM 6110 O O . ARG B 1 142 ? 3.016 2.029 -10.125 1 92.38 142 ARG B O 1
ATOM 6117 N N . ILE B 1 143 ? 3.295 3.762 -8.742 1 93.56 143 ILE B N 1
ATOM 6118 C CA . ILE B 1 143 ? 4.75 3.781 -8.844 1 93.56 143 ILE B CA 1
ATOM 6119 C C . ILE B 1 143 ? 5.34 2.611 -8.055 1 93.56 143 ILE B C 1
ATOM 6121 O O . ILE B 1 143 ? 6.371 2.057 -8.438 1 93.56 143 ILE B O 1
ATOM 6125 N N . THR B 1 144 ? 4.66 2.172 -6.988 1 93.12 144 THR B N 1
ATOM 6126 C CA . THR B 1 144 ? 5.246 1.177 -6.098 1 93.12 144 THR B CA 1
ATOM 6127 C C . THR B 1 144 ? 4.68 -0.21 -6.387 1 93.12 144 THR B C 1
ATOM 6129 O O . THR B 1 144 ? 5.273 -0.982 -7.145 1 93.12 144 THR B O 1
ATOM 6132 N N . GLN B 1 145 ? 3.42 -0.416 -6.094 1 91.12 145 GLN B N 1
ATOM 6133 C CA . GLN B 1 145 ? 2.832 -1.751 -6.121 1 91.12 145 GLN B CA 1
ATOM 6134 C C . GLN B 1 145 ? 2.49 -2.174 -7.547 1 91.12 145 GLN B C 1
ATOM 6136 O O . GLN B 1 145 ? 2.723 -3.32 -7.934 1 91.12 145 GLN B O 1
ATOM 6141 N N . ASP B 1 146 ? 1.904 -1.284 -8.344 1 92.62 146 ASP B N 1
ATOM 6142 C CA . ASP B 1 146 ? 1.486 -1.663 -9.695 1 92.62 146 ASP B CA 1
ATOM 6143 C C . ASP B 1 146 ? 2.691 -2.008 -10.562 1 92.62 146 ASP B C 1
ATOM 6145 O O . ASP B 1 146 ? 2.666 -2.99 -11.312 1 92.62 146 ASP B O 1
ATOM 6149 N N . VAL B 1 147 ? 3.738 -1.204 -10.484 1 94.62 147 VAL B N 1
ATOM 6150 C CA . VAL B 1 147 ? 4.945 -1.459 -11.266 1 94.62 147 VAL B CA 1
ATOM 6151 C C . VAL B 1 147 ? 5.562 -2.791 -10.844 1 94.62 147 VAL B C 1
ATOM 6153 O O . VAL B 1 147 ? 6.047 -3.551 -11.688 1 94.62 147 VAL B O 1
ATOM 6156 N N . GLU B 1 148 ? 5.582 -3.041 -9.547 1 94.38 148 GLU B N 1
ATOM 6157 C CA . GLU B 1 148 ? 6.102 -4.309 -9.047 1 94.38 148 GLU B CA 1
ATOM 6158 C C . GLU B 1 148 ? 5.34 -5.492 -9.633 1 94.38 148 GLU B C 1
ATOM 6160 O O . GLU B 1 148 ? 5.945 -6.473 -10.062 1 94.38 148 GLU B O 1
ATOM 6165 N N . LYS B 1 149 ? 4.047 -5.422 -9.688 1 93.12 149 LYS B N 1
ATOM 6166 C CA . LYS B 1 149 ? 3.209 -6.508 -10.188 1 93.12 149 LYS B CA 1
ATOM 6167 C C . LYS B 1 149 ? 3.41 -6.707 -11.688 1 93.12 149 LYS B C 1
ATOM 6169 O O . LYS B 1 149 ? 3.465 -7.84 -12.164 1 93.12 149 LYS B O 1
ATOM 6174 N N . VAL B 1 150 ? 3.529 -5.617 -12.453 1 94.38 150 VAL B N 1
ATOM 6175 C CA . VAL B 1 150 ? 3.738 -5.703 -13.898 1 94.38 150 VAL B CA 1
ATOM 6176 C C . VAL B 1 150 ? 5.086 -6.363 -14.188 1 94.38 150 VAL B C 1
ATOM 6178 O O . VAL B 1 150 ? 5.168 -7.285 -15 1 94.38 150 VAL B O 1
ATOM 6181 N N . CYS B 1 151 ? 6.145 -5.918 -13.484 1 94.81 151 CYS B N 1
ATOM 6182 C CA . CYS B 1 151 ? 7.477 -6.469 -13.695 1 94.81 151 CYS B CA 1
ATOM 6183 C C . CYS B 1 151 ? 7.535 -7.934 -13.281 1 94.81 151 CYS B C 1
ATOM 6185 O O . CYS B 1 151 ? 8.172 -8.75 -13.953 1 94.81 151 CYS B O 1
ATOM 6187 N N . SER B 1 152 ? 6.836 -8.25 -12.203 1 93.94 152 SER B N 1
ATOM 6188 C CA . SER B 1 152 ? 6.824 -9.625 -11.719 1 93.94 152 SER B CA 1
ATOM 6189 C C . SER B 1 152 ? 6.094 -10.547 -12.695 1 93.94 152 SER B C 1
ATOM 6191 O O . SER B 1 152 ? 6.609 -11.609 -13.062 1 93.94 152 SER B O 1
ATOM 6193 N N . GLN B 1 153 ? 4.93 -10.141 -13.141 1 92.56 153 GLN B N 1
ATOM 6194 C CA . GLN B 1 153 ? 4.152 -10.953 -14.07 1 92.56 153 GLN B CA 1
ATOM 6195 C C . GLN B 1 153 ? 4.875 -11.102 -15.414 1 92.56 153 GLN B C 1
ATOM 6197 O O . GLN B 1 153 ? 4.926 -12.188 -15.984 1 92.56 153 GLN B O 1
ATOM 6202 N N . LEU B 1 154 ? 5.477 -10.055 -15.906 1 92.5 154 LEU B N 1
ATOM 6203 C CA . LEU B 1 154 ? 6.148 -10.062 -17.203 1 92.5 154 LEU B CA 1
ATOM 6204 C C . LEU B 1 154 ? 7.41 -10.922 -17.156 1 92.5 154 LEU B C 1
ATOM 6206 O O . LEU B 1 154 ? 7.625 -11.758 -18.031 1 92.5 154 LEU B O 1
ATOM 6210 N N . ALA B 1 155 ? 8.188 -10.727 -16.109 1 92.88 155 ALA B N 1
ATOM 6211 C CA . ALA B 1 155 ? 9.492 -11.375 -16.047 1 92.88 155 ALA B CA 1
ATOM 6212 C C . ALA B 1 155 ? 9.359 -12.844 -15.648 1 92.88 155 ALA B C 1
ATOM 6214 O O . ALA B 1 155 ? 10.094 -13.695 -16.156 1 92.88 155 ALA B O 1
ATOM 6215 N N . ILE B 1 156 ? 8.398 -13.164 -14.781 1 91.5 156 ILE B N 1
ATOM 6216 C CA . ILE B 1 156 ? 8.375 -14.5 -14.188 1 91.5 156 ILE B CA 1
ATOM 6217 C C . ILE B 1 156 ? 7.344 -15.367 -14.906 1 91.5 156 ILE B C 1
ATOM 6219 O O . ILE B 1 156 ? 7.621 -16.531 -15.234 1 91.5 156 ILE B O 1
ATOM 6223 N N . ASN B 1 157 ? 6.168 -14.883 -15.242 1 89.69 157 ASN B N 1
ATOM 6224 C CA . ASN B 1 157 ? 5.086 -15.727 -15.734 1 89.69 157 ASN B CA 1
ATOM 6225 C C . ASN B 1 157 ? 4.934 -15.625 -17.25 1 89.69 157 ASN B C 1
ATOM 6227 O O . ASN B 1 157 ? 4.543 -16.594 -17.906 1 89.69 157 ASN B O 1
ATOM 6231 N N . ILE B 1 158 ? 5.234 -14.508 -17.891 1 89.81 158 ILE B N 1
ATOM 6232 C CA . ILE B 1 158 ? 4.887 -14.289 -19.281 1 89.81 158 ILE B CA 1
ATOM 6233 C C . ILE B 1 158 ? 6.121 -14.516 -20.156 1 89.81 158 ILE B C 1
ATOM 6235 O O . ILE B 1 158 ? 6.102 -15.352 -21.062 1 89.81 158 ILE B O 1
ATOM 6239 N N . LEU B 1 159 ? 7.207 -13.898 -19.891 1 88.31 159 LEU B N 1
ATOM 6240 C CA . LEU B 1 159 ? 8.352 -13.836 -20.781 1 88.31 159 LEU B CA 1
ATOM 6241 C C . LEU B 1 159 ? 8.953 -15.219 -21 1 88.31 159 LEU B C 1
ATOM 6243 O O . LEU B 1 159 ? 9.188 -15.625 -22.141 1 88.31 159 LEU B O 1
ATOM 6247 N N . PRO B 1 160 ? 9.219 -15.984 -19.938 1 86.25 160 PRO B N 1
ATOM 6248 C CA . PRO B 1 160 ? 9.82 -17.297 -20.188 1 86.25 160 PRO B CA 1
ATOM 6249 C C . PRO B 1 160 ? 8.961 -18.188 -21.062 1 86.25 160 PRO B C 1
ATOM 6251 O O . PRO B 1 160 ? 9.469 -18.859 -21.969 1 86.25 160 PRO B O 1
ATOM 6254 N N . SER B 1 161 ? 7.68 -18.188 -20.844 1 87 161 SER B N 1
ATOM 6255 C CA . SER B 1 161 ? 6.773 -19.031 -21.625 1 87 161 SER B CA 1
ATOM 6256 C C . SER B 1 161 ? 6.57 -18.484 -23.031 1 87 161 SER B C 1
ATOM 6258 O O . SER B 1 161 ? 6.441 -19.25 -23.984 1 87 161 SER B O 1
ATOM 6260 N N . ALA B 1 162 ? 6.531 -17.203 -23.172 1 84.38 162 ALA B N 1
ATOM 6261 C CA . ALA B 1 162 ? 6.293 -16.562 -24.469 1 84.38 162 ALA B CA 1
ATOM 6262 C C . ALA B 1 162 ? 7.512 -16.719 -25.391 1 84.38 162 ALA B C 1
ATOM 6264 O O . ALA B 1 162 ? 7.371 -16.828 -26.609 1 84.38 162 ALA B O 1
ATOM 6265 N N . LEU B 1 163 ? 8.648 -16.766 -24.875 1 81.94 163 LEU B N 1
ATOM 6266 C CA . LEU B 1 163 ? 9.867 -16.812 -25.672 1 81.94 163 LEU B CA 1
ATOM 6267 C C . LEU B 1 163 ? 10.156 -18.234 -26.141 1 81.94 163 LEU B C 1
ATOM 6269 O O . LEU B 1 163 ? 10.602 -18.453 -27.281 1 81.94 163 LEU B O 1
ATOM 6273 N N . ILE B 1 164 ? 9.867 -19.188 -25.312 1 86.06 164 ILE B N 1
ATOM 6274 C CA . ILE B 1 164 ? 10.211 -20.562 -25.641 1 86.06 164 ILE B CA 1
ATOM 6275 C C . ILE B 1 164 ? 9.039 -21.219 -26.375 1 86.06 164 ILE B C 1
ATOM 6277 O O . ILE B 1 164 ? 9.227 -22.203 -27.094 1 86.06 164 ILE B O 1
ATOM 6281 N N . GLY B 1 165 ? 7.891 -20.641 -26.234 1 82.81 165 GLY B N 1
ATOM 6282 C CA . GLY B 1 165 ? 6.66 -21.234 -26.75 1 82.81 165 GLY B CA 1
ATOM 6283 C C . GLY B 1 165 ? 6.73 -21.594 -28.219 1 82.81 165 GLY B C 1
ATOM 6284 O O . GLY B 1 165 ? 6.535 -22.75 -28.594 1 82.81 165 GLY B O 1
ATOM 6285 N N . PRO B 1 166 ? 7.16 -20.734 -29.016 1 80 166 PRO B N 1
ATOM 6286 C CA . PRO B 1 166 ? 7.184 -21 -30.469 1 80 166 PRO B CA 1
ATOM 6287 C C . PRO B 1 166 ? 8.156 -22.125 -30.828 1 80 166 PRO B C 1
ATOM 6289 O O . PRO B 1 166 ? 7.867 -22.938 -31.719 1 80 166 PRO B O 1
ATOM 6292 N N . PHE B 1 167 ? 9.219 -22.266 -30.141 1 82.44 167 PHE B N 1
ATOM 6293 C CA . PHE B 1 167 ? 10.211 -23.297 -30.453 1 82.44 167 PHE B CA 1
ATOM 6294 C C . PHE B 1 167 ? 9.727 -24.672 -30.031 1 82.44 167 PHE B C 1
ATOM 6296 O O . PHE B 1 167 ? 9.938 -25.656 -30.75 1 82.44 167 PHE B O 1
ATOM 6303 N N . VAL B 1 168 ? 9.125 -24.656 -28.953 1 87.94 168 VAL B N 1
ATOM 6304 C CA . VAL B 1 168 ? 8.625 -25.938 -28.453 1 87.94 168 VAL B CA 1
ATOM 6305 C C . VAL B 1 168 ? 7.477 -26.422 -29.328 1 87.94 168 VAL B C 1
ATOM 6307 O O . VAL B 1 168 ? 7.379 -27.625 -29.625 1 87.94 168 VAL B O 1
ATOM 6310 N N . VAL B 1 169 ? 6.656 -25.531 -29.797 1 88.12 169 VAL B N 1
ATOM 6311 C CA . VAL B 1 169 ? 5.512 -25.891 -30.625 1 88.12 169 VAL B CA 1
ATOM 6312 C C . VAL B 1 169 ? 6 -26.453 -31.969 1 88.12 169 VAL B C 1
ATOM 6314 O O . VAL B 1 169 ? 5.48 -27.469 -32.438 1 88.12 169 VAL B O 1
ATOM 6317 N N . VAL B 1 170 ? 6.996 -25.859 -32.5 1 88 170 VAL B N 1
ATOM 6318 C CA . VAL B 1 170 ? 7.508 -26.297 -33.812 1 88 170 VAL B CA 1
ATOM 6319 C C . VAL B 1 170 ? 8.148 -27.672 -33.688 1 88 170 VAL B C 1
ATOM 6321 O O . VAL B 1 170 ? 7.922 -28.562 -34.5 1 88 170 VAL B O 1
ATOM 6324 N N . TRP B 1 171 ? 8.914 -27.844 -32.625 1 88.88 171 TRP B N 1
ATOM 6325 C CA . TRP B 1 171 ? 9.609 -29.109 -32.438 1 88.88 171 TRP B CA 1
ATOM 6326 C C . TRP B 1 171 ? 8.625 -30.266 -32.25 1 88.88 171 TRP B C 1
ATOM 6328 O O . TRP B 1 171 ? 8.727 -31.281 -32.969 1 88.88 171 TRP B O 1
ATOM 6338 N N . TYR B 1 172 ? 7.668 -30.156 -31.5 1 90.56 172 TYR B N 1
ATOM 6339 C CA . TYR B 1 172 ? 6.75 -31.25 -31.203 1 90.56 172 TYR B CA 1
ATOM 6340 C C . TYR B 1 172 ? 5.715 -31.406 -32.312 1 90.56 172 TYR B C 1
ATOM 6342 O O . TYR B 1 172 ? 5.121 -32.469 -32.469 1 90.56 172 TYR B O 1
ATOM 6350 N N . SER B 1 173 ? 5.477 -30.297 -33.062 1 91.19 173 SER B N 1
ATOM 6351 C CA . SER B 1 173 ? 4.652 -30.438 -34.25 1 91.19 173 SER B CA 1
ATOM 6352 C C . SER B 1 173 ? 5.336 -31.328 -35.281 1 91.19 173 SER B C 1
ATOM 6354 O O . SER B 1 173 ? 4.691 -32.156 -35.938 1 91.19 173 SER B O 1
ATOM 6356 N N . TRP B 1 174 ? 6.613 -31.125 -35.438 1 90.88 174 TRP B N 1
ATOM 6357 C CA . TRP B 1 174 ? 7.387 -31.938 -36.375 1 90.88 174 TRP B CA 1
ATOM 6358 C C . TRP B 1 174 ? 7.391 -33.406 -35.969 1 90.88 174 TRP B C 1
ATOM 6360 O O . TRP B 1 174 ? 7.18 -34.281 -36.781 1 90.88 174 TRP B O 1
ATOM 6370 N N . LYS B 1 175 ? 7.59 -33.688 -34.719 1 88 175 LYS B N 1
ATOM 6371 C CA . LYS B 1 175 ? 7.613 -35.031 -34.219 1 88 175 LYS B CA 1
ATOM 6372 C C . LYS B 1 175 ? 6.242 -35.719 -34.344 1 88 175 LYS B C 1
ATOM 6374 O O . LYS B 1 175 ? 6.145 -36.906 -34.656 1 88 175 LYS B O 1
ATOM 6379 N N . THR B 1 176 ? 5.207 -34.969 -34.094 1 88.19 176 THR B N 1
ATOM 6380 C CA . THR B 1 176 ? 3.848 -35.5 -34.188 1 88.19 176 THR B CA 1
ATOM 6381 C C . THR B 1 176 ? 3.49 -35.781 -35.656 1 88.19 176 THR B C 1
ATOM 6383 O O . THR B 1 176 ? 2.809 -36.781 -35.938 1 88.19 176 THR B O 1
ATOM 6386 N N . LEU B 1 177 ? 3.977 -35 -36.562 1 89.12 177 LEU B N 1
ATOM 6387 C CA . LEU B 1 177 ? 3.725 -35.188 -38 1 89.12 177 LEU B CA 1
ATOM 6388 C C . LEU B 1 177 ? 4.352 -36.5 -38.469 1 89.12 177 LEU B C 1
ATOM 6390 O O . LEU B 1 177 ? 3.768 -37.219 -39.281 1 89.12 177 LEU B O 1
ATOM 6394 N N . GLN B 1 178 ? 5.469 -36.875 -37.969 1 86.88 178 GLN B N 1
ATOM 6395 C CA . GLN B 1 178 ? 6.18 -38.062 -38.375 1 86.88 178 GLN B CA 1
ATOM 6396 C C . GLN B 1 178 ? 5.461 -39.312 -37.906 1 86.88 178 GLN B C 1
ATOM 6398 O O . GLN B 1 178 ? 5.523 -40.375 -38.531 1 86.88 178 GLN B O 1
ATOM 6403 N N . THR B 1 179 ? 4.781 -39.156 -36.812 1 84.44 179 THR B N 1
ATOM 6404 C CA . THR B 1 179 ? 4.203 -40.375 -36.219 1 84.44 179 THR B CA 1
ATOM 6405 C C . THR B 1 179 ? 2.723 -40.5 -36.562 1 84.44 179 THR B C 1
ATOM 6407 O O . THR B 1 179 ? 2.232 -41.594 -36.844 1 84.44 179 THR B O 1
ATOM 6410 N N . SER B 1 180 ? 1.893 -39.406 -36.469 1 85.56 180 SER B N 1
ATOM 6411 C CA . SER B 1 180 ? 0.445 -39.5 -36.656 1 85.56 180 SER B CA 1
ATOM 6412 C C . SER B 1 180 ? 0.006 -38.875 -37.969 1 85.56 180 SER B C 1
ATOM 6414 O O . SER B 1 180 ? -1.167 -38.938 -38.344 1 85.56 180 SER B O 1
ATOM 6416 N N . GLY B 1 181 ? 0.83 -38.25 -38.688 1 84.12 181 GLY B N 1
ATOM 6417 C CA . GLY B 1 181 ? 0.468 -37.656 -39.969 1 84.12 181 GLY B CA 1
ATOM 6418 C C . GLY B 1 181 ? -0.268 -36.344 -39.844 1 84.12 181 GLY B C 1
ATOM 6419 O O . GLY B 1 181 ? -0.311 -35.75 -38.75 1 84.12 181 GLY B O 1
ATOM 6420 N N . PHE B 1 182 ? -0.848 -35.938 -40.844 1 86.31 182 PHE B N 1
ATOM 6421 C CA . PHE B 1 182 ? -1.481 -34.625 -40.938 1 86.31 182 PHE B CA 1
ATOM 6422 C C . PHE B 1 182 ? -2.793 -34.594 -40.156 1 86.31 182 PHE B C 1
ATOM 6424 O O . PHE B 1 182 ? -3.197 -33.562 -39.625 1 86.31 182 PHE B O 1
ATOM 6431 N N . LEU B 1 183 ? -3.35 -35.75 -40.031 1 86.38 183 LEU B N 1
ATOM 6432 C CA . LEU B 1 183 ? -4.617 -35.812 -39.312 1 86.38 183 LEU B CA 1
ATOM 6433 C C . LEU B 1 183 ? -4.406 -35.594 -37.812 1 86.38 183 LEU B C 1
ATOM 6435 O O . LEU B 1 183 ? -5.219 -34.938 -37.156 1 86.38 183 LEU B O 1
ATOM 6439 N N . GLY B 1 184 ? -3.324 -36.125 -37.312 1 85.81 184 GLY B N 1
ATOM 6440 C CA . GLY B 1 184 ? -3.021 -35.938 -35.906 1 85.81 184 GLY B CA 1
ATOM 6441 C C . GLY B 1 184 ? -2.719 -34.5 -35.562 1 85.81 184 GLY B C 1
ATOM 6442 O O . GLY B 1 184 ? -3.234 -33.969 -34.562 1 85.81 184 GLY B O 1
ATOM 6443 N N . ILE B 1 185 ? -2.033 -33.844 -36.375 1 87.69 185 ILE B N 1
ATOM 6444 C CA . ILE B 1 185 ? -1.678 -32.438 -36.125 1 87.69 185 ILE B CA 1
ATOM 6445 C C . ILE B 1 185 ? -2.92 -31.562 -36.25 1 87.69 185 ILE B C 1
ATOM 6447 O O . ILE B 1 185 ? -3.08 -30.594 -35.531 1 87.69 185 ILE B O 1
ATOM 6451 N N . GLY B 1 186 ? -3.697 -31.875 -37.219 1 89.12 186 GLY B N 1
ATOM 6452 C CA . GLY B 1 186 ? -4.922 -31.125 -37.406 1 89.12 186 GLY B CA 1
ATOM 6453 C C . GLY B 1 186 ? -5.848 -31.141 -36.219 1 89.12 186 GLY B C 1
ATOM 6454 O O . GLY B 1 186 ? -6.453 -30.125 -35.875 1 89.12 186 GLY B O 1
ATOM 6455 N N . ILE B 1 187 ? -5.906 -32.25 -35.531 1 88.5 187 ILE B N 1
ATOM 6456 C CA . ILE B 1 187 ? -6.77 -32.375 -34.375 1 88.5 187 ILE B CA 1
ATOM 6457 C C . ILE B 1 187 ? -6.223 -31.547 -33.219 1 88.5 187 ILE B C 1
ATOM 6459 O O . ILE B 1 187 ? -6.98 -30.859 -32.531 1 88.5 187 ILE B O 1
ATOM 6463 N N . VAL B 1 188 ? -4.895 -31.609 -33.062 1 88.31 188 VAL B N 1
ATOM 6464 C CA . VAL B 1 188 ? -4.285 -30.859 -31.984 1 88.31 188 VAL B CA 1
ATOM 6465 C C . VAL B 1 188 ? -4.434 -29.359 -32.25 1 88.31 188 VAL B C 1
ATOM 6467 O O . VAL B 1 188 ? -4.785 -28.594 -31.328 1 88.31 188 VAL B O 1
ATOM 6470 N N . TYR B 1 189 ? -4.199 -28.922 -33.438 1 90.38 189 TYR B N 1
ATOM 6471 C CA . TYR B 1 189 ? -4.301 -27.516 -33.781 1 90.38 189 TYR B CA 1
ATOM 6472 C C . TYR B 1 189 ? -5.75 -27.047 -33.719 1 90.38 189 TYR B C 1
ATOM 6474 O O . TYR B 1 189 ? -6.023 -25.906 -33.344 1 90.38 189 TYR B O 1
ATOM 6482 N N . GLY B 1 190 ? -6.637 -27.875 -34.188 1 89.5 190 GLY B N 1
ATOM 6483 C CA . GLY B 1 190 ? -8.047 -27.562 -34.031 1 89.5 190 GLY B CA 1
ATOM 6484 C C . GLY B 1 190 ? -8.453 -27.375 -32.562 1 89.5 190 GLY B C 1
ATOM 6485 O O . GLY B 1 190 ? -9.195 -26.438 -32.25 1 89.5 190 GLY B O 1
ATOM 6486 N N . TYR B 1 191 ? -7.922 -28.266 -31.75 1 87.56 191 TYR B N 1
ATOM 6487 C CA . TYR B 1 191 ? -8.141 -28.172 -30.312 1 87.56 191 TYR B CA 1
ATOM 6488 C C . TYR B 1 191 ? -7.582 -26.875 -29.75 1 87.56 191 TYR B C 1
ATOM 6490 O O . TYR B 1 191 ? -8.219 -26.234 -28.922 1 87.56 191 TYR B O 1
ATOM 6498 N N . PHE B 1 192 ? -6.473 -26.469 -30.219 1 86.12 192 PHE B N 1
ATOM 6499 C CA . PHE B 1 192 ? -5.812 -25.25 -29.75 1 86.12 192 PHE B CA 1
ATOM 6500 C C . PHE B 1 192 ? -6.598 -24.016 -30.188 1 86.12 192 PHE B C 1
ATOM 6502 O O . PHE B 1 192 ? -6.754 -23.078 -29.406 1 86.12 192 PHE B O 1
ATOM 6509 N N . VAL B 1 193 ? -7.047 -23.969 -31.422 1 88.75 193 VAL B N 1
ATOM 6510 C CA . VAL B 1 193 ? -7.801 -22.828 -31.938 1 88.75 193 VAL B CA 1
ATOM 6511 C C . VAL B 1 193 ? -9.102 -22.656 -31.156 1 88.75 193 VAL B C 1
ATOM 6513 O O . VAL B 1 193 ? -9.484 -21.547 -30.797 1 88.75 193 VAL B O 1
ATOM 6516 N N . PHE B 1 194 ? -9.664 -23.75 -30.859 1 87.88 194 PHE B N 1
ATOM 6517 C CA . PHE B 1 194 ? -10.891 -23.719 -30.062 1 87.88 194 PHE B CA 1
ATOM 6518 C C . PHE B 1 194 ? -10.625 -23.156 -28.672 1 87.88 194 PHE B C 1
ATOM 6520 O O . PHE B 1 194 ? -11.375 -22.297 -28.203 1 87.88 194 PHE B O 1
ATOM 6527 N N . GLY B 1 195 ? -9.594 -23.594 -28.062 1 83.94 195 GLY B N 1
ATOM 6528 C CA . GLY B 1 195 ? -9.242 -23.094 -26.75 1 83.94 195 GLY B CA 1
ATOM 6529 C C . GLY B 1 195 ? -8.875 -21.625 -26.75 1 83.94 195 GLY B C 1
ATOM 6530 O O . GLY B 1 195 ? -9.234 -20.891 -25.828 1 83.94 195 GLY B O 1
ATOM 6531 N N . THR B 1 196 ? -8.234 -21.172 -27.781 1 83.88 196 THR B N 1
ATOM 6532 C CA . THR B 1 196 ? -7.785 -19.781 -27.875 1 83.88 196 THR B CA 1
ATOM 6533 C C . THR B 1 196 ? -8.969 -18.844 -28.031 1 83.88 196 THR B C 1
ATOM 6535 O O . THR B 1 196 ? -8.977 -17.75 -27.469 1 83.88 196 THR B O 1
ATOM 6538 N N . ILE B 1 197 ? -9.906 -19.234 -28.766 1 86.88 197 ILE B N 1
ATOM 6539 C CA . ILE B 1 197 ? -11.094 -18.422 -29 1 86.88 197 ILE B CA 1
ATOM 6540 C C . ILE B 1 197 ? -11.859 -18.25 -27.688 1 86.88 197 ILE B C 1
ATOM 6542 O O . ILE B 1 197 ? -12.266 -17.141 -27.328 1 86.88 197 ILE B O 1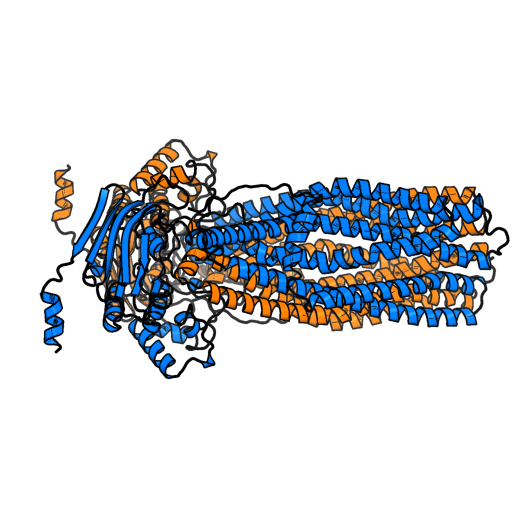
ATOM 6546 N N . ILE B 1 198 ? -11.953 -19.297 -26.953 1 87.25 198 ILE B N 1
ATOM 6547 C CA . ILE B 1 198 ? -12.68 -19.25 -25.688 1 87.25 198 ILE B CA 1
ATOM 6548 C C . ILE B 1 198 ? -11.922 -18.359 -24.688 1 87.25 198 ILE B C 1
ATOM 6550 O O . ILE B 1 198 ? -12.531 -17.578 -23.969 1 87.25 198 ILE B O 1
ATOM 6554 N N . ASN B 1 199 ? -10.664 -18.516 -24.719 1 83.69 199 ASN B N 1
ATOM 6555 C CA . ASN B 1 199 ? -9.836 -17.734 -23.812 1 83.69 199 ASN B CA 1
ATOM 6556 C C . ASN B 1 199 ? -9.93 -16.25 -24.094 1 83.69 199 ASN B C 1
ATOM 6558 O O . ASN B 1 199 ? -9.961 -15.43 -23.172 1 83.69 199 ASN B O 1
ATOM 6562 N N . LYS B 1 200 ? -9.938 -15.836 -25.297 1 82.44 200 LYS B N 1
ATOM 6563 C CA . LYS B 1 200 ? -9.992 -14.43 -25.688 1 82.44 200 LYS B CA 1
ATOM 6564 C C . LYS B 1 200 ? -11.297 -13.781 -25.219 1 82.44 200 LYS B C 1
ATOM 6566 O O . LYS B 1 200 ? -11.297 -12.641 -24.75 1 82.44 200 LYS B O 1
ATOM 6571 N N . ILE B 1 201 ? -12.32 -14.453 -25.266 1 85.31 201 ILE B N 1
ATOM 6572 C CA . ILE B 1 201 ? -13.633 -13.93 -24.906 1 85.31 201 ILE B CA 1
ATOM 6573 C C . ILE B 1 201 ? -13.727 -13.758 -23.391 1 85.31 201 ILE B C 1
ATOM 6575 O O . ILE B 1 201 ? -14.305 -12.781 -22.906 1 85.31 201 ILE B O 1
ATOM 6579 N N . LEU B 1 202 ? -13.117 -14.57 -22.688 1 86.19 202 LEU B N 1
ATOM 6580 C CA . LEU B 1 202 ? -13.273 -14.578 -21.234 1 86.19 202 LEU B CA 1
ATOM 6581 C C . LEU B 1 202 ? -12.242 -13.672 -20.562 1 86.19 202 LEU B C 1
ATOM 6583 O O . LEU B 1 202 ? -12.445 -13.219 -19.438 1 86.19 202 LEU B O 1
ATOM 6587 N N . LEU B 1 203 ? -11.219 -13.328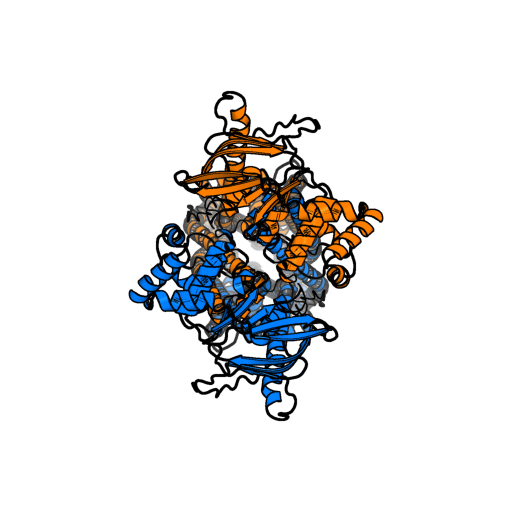 -21.234 1 84.31 203 LEU B N 1
ATOM 6588 C CA . LEU B 1 203 ? -10.102 -12.594 -20.656 1 84.31 203 LEU B CA 1
ATOM 6589 C C . LEU B 1 203 ? -10.422 -11.109 -20.547 1 84.31 203 LEU B C 1
ATOM 6591 O O . LEU B 1 203 ? -9.977 -10.438 -19.609 1 84.31 203 LEU B O 1
ATOM 6595 N N . SER B 1 204 ? -11.219 -10.508 -21.391 1 83.88 204 SER B N 1
ATOM 6596 C CA . SER B 1 204 ? -11.461 -9.07 -21.453 1 83.88 204 SER B CA 1
ATOM 6597 C C . SER B 1 204 ? -12.18 -8.578 -20.203 1 83.88 204 SER B C 1
ATOM 6599 O O . SER B 1 204 ? -11.719 -7.641 -19.547 1 83.88 204 SER B O 1
ATOM 6601 N N . PRO B 1 205 ? -13.227 -9.305 -19.844 1 85.56 205 PRO B N 1
ATOM 6602 C CA . PRO B 1 205 ? -13.898 -8.836 -18.625 1 85.56 205 PRO B CA 1
ATOM 6603 C C . PRO B 1 205 ? -13.047 -9.016 -17.375 1 85.56 205 PRO B C 1
ATOM 6605 O O . PRO B 1 205 ? -13.102 -8.188 -16.453 1 85.56 205 PRO B O 1
ATOM 6608 N N . MET B 1 206 ? -12.273 -9.984 -17.359 1 86.31 206 MET B N 1
ATOM 6609 C CA . MET B 1 206 ? -11.414 -10.242 -16.203 1 86.31 206 MET B CA 1
ATOM 6610 C C . MET B 1 206 ? -10.414 -9.109 -16.016 1 86.31 206 MET B C 1
ATOM 6612 O O . MET B 1 206 ? -10.141 -8.703 -14.883 1 86.31 206 MET B O 1
ATOM 6616 N N . ALA B 1 207 ? -9.891 -8.547 -17.109 1 85.5 207 ALA B N 1
ATOM 6617 C CA . ALA B 1 207 ? -8.914 -7.469 -17.062 1 85.5 207 ALA B CA 1
ATOM 6618 C C . ALA B 1 207 ? -9.523 -6.203 -16.469 1 85.5 207 ALA B C 1
ATOM 6620 O O . ALA B 1 207 ? -8.883 -5.516 -15.664 1 85.5 207 ALA B O 1
ATOM 6621 N N . LYS B 1 208 ? -10.75 -5.961 -16.828 1 88 208 LYS B N 1
ATOM 6622 C CA . LYS B 1 208 ? -11.438 -4.781 -16.312 1 88 208 LYS B CA 1
ATOM 6623 C C . LYS B 1 208 ? -11.648 -4.875 -14.812 1 88 208 LYS B C 1
ATOM 6625 O O . LYS B 1 208 ? -11.422 -3.904 -14.086 1 88 208 LYS B O 1
ATOM 6630 N N . TRP B 1 209 ? -12 -6.051 -14.375 1 88.44 209 TRP B N 1
ATOM 6631 C CA . TRP B 1 209 ? -12.281 -6.223 -12.953 1 88.44 209 TRP B CA 1
ATOM 6632 C C . TRP B 1 209 ? -10.992 -6.23 -12.141 1 88.44 209 TRP B C 1
ATOM 6634 O O . TRP B 1 209 ? -10.969 -5.766 -11 1 88.44 209 TRP B O 1
ATOM 6644 N N . SER B 1 210 ? -9.93 -6.688 -12.734 1 88.25 210 SER B N 1
ATOM 6645 C CA . SER B 1 210 ? -8.641 -6.648 -12.055 1 88.25 210 SER B CA 1
ATOM 6646 C C . SER B 1 210 ? -8.203 -5.215 -11.773 1 88.25 210 SER B C 1
ATOM 6648 O O . SER B 1 210 ? -7.707 -4.914 -10.688 1 88.25 210 SER B O 1
ATOM 6650 N N . ALA B 1 211 ? -8.445 -4.305 -12.734 1 87.19 211 ALA B N 1
ATOM 6651 C CA . ALA B 1 211 ? -8.102 -2.896 -12.562 1 87.19 211 ALA B CA 1
ATOM 6652 C C . ALA B 1 211 ? -8.945 -2.25 -11.477 1 87.19 211 ALA B C 1
ATOM 6654 O O . ALA B 1 211 ? -8.438 -1.467 -10.672 1 87.19 211 ALA B O 1
ATOM 6655 N N . ARG B 1 212 ? -10.195 -2.68 -11.461 1 90.44 212 ARG B N 1
ATOM 6656 C CA . ARG B 1 212 ? -11.102 -2.117 -10.469 1 90.44 212 ARG B CA 1
ATOM 6657 C C . ARG B 1 212 ? -10.719 -2.559 -9.062 1 90.44 212 ARG B C 1
ATOM 6659 O O . ARG B 1 212 ? -10.836 -1.782 -8.109 1 90.44 212 ARG B O 1
ATOM 6666 N N . VAL B 1 213 ? -10.289 -3.793 -8.938 1 91.56 213 VAL B N 1
ATOM 6667 C CA . VAL B 1 213 ? -9.883 -4.312 -7.633 1 91.56 213 VAL B CA 1
ATOM 6668 C C . VAL B 1 213 ? -8.648 -3.559 -7.141 1 91.56 213 VAL B C 1
ATOM 6670 O O . VAL B 1 213 ? -8.57 -3.18 -5.973 1 91.56 213 VAL B O 1
ATOM 6673 N N . GLU B 1 214 ? -7.711 -3.264 -8.031 1 88 214 GLU B N 1
ATOM 6674 C CA . GLU B 1 214 ? -6.48 -2.582 -7.645 1 88 214 GLU B CA 1
ATOM 6675 C C . GLU B 1 214 ? -6.758 -1.141 -7.227 1 88 214 GLU B C 1
ATOM 6677 O O . GLU B 1 214 ? -6.133 -0.626 -6.297 1 88 214 GLU B O 1
ATOM 6682 N N . LYS B 1 215 ? -7.656 -0.537 -7.941 1 89.5 215 LYS B N 1
ATOM 6683 C CA . LYS B 1 215 ? -8.047 0.82 -7.57 1 89.5 215 LYS B CA 1
ATOM 6684 C C . LYS B 1 215 ? -8.672 0.849 -6.18 1 89.5 215 LYS B C 1
ATOM 6686 O O . LYS B 1 215 ? -8.32 1.689 -5.348 1 89.5 215 LYS B O 1
ATOM 6691 N N . ALA B 1 216 ? -9.609 -0.066 -5.961 1 91.69 216 ALA B N 1
ATOM 6692 C CA . ALA B 1 216 ? -10.289 -0.125 -4.668 1 91.69 216 ALA B CA 1
ATOM 6693 C C . ALA B 1 216 ? -9.305 -0.451 -3.547 1 91.69 216 ALA B C 1
ATOM 6695 O O . ALA B 1 216 ? -9.453 0.033 -2.422 1 91.69 216 ALA B O 1
ATOM 6696 N N . GLU B 1 217 ? -8.32 -1.303 -3.834 1 92.19 217 GLU B N 1
ATOM 6697 C CA . GLU B 1 217 ? -7.285 -1.628 -2.859 1 92.19 217 GLU B CA 1
ATOM 6698 C C . GLU B 1 217 ? -6.469 -0.392 -2.488 1 92.19 217 GLU B C 1
ATOM 6700 O O . GLU B 1 217 ? -6.129 -0.196 -1.32 1 92.19 217 GLU B O 1
ATOM 6705 N N . GLY B 1 218 ? -6.176 0.415 -3.48 1 88.38 218 GLY B N 1
ATOM 6706 C CA . GLY B 1 218 ? -5.434 1.643 -3.238 1 88.38 218 GLY B CA 1
ATOM 6707 C C . GLY B 1 218 ? -6.195 2.639 -2.383 1 88.38 218 GLY B C 1
ATOM 6708 O O . GLY B 1 218 ? -5.621 3.254 -1.481 1 88.38 218 GLY B O 1
ATOM 6709 N N . ASP B 1 219 ? -7.488 2.74 -2.656 1 88.69 219 ASP B N 1
ATOM 6710 C CA . ASP B 1 219 ? -8.336 3.643 -1.88 1 88.69 219 ASP B CA 1
ATOM 6711 C C . ASP B 1 219 ? -8.422 3.197 -0.422 1 88.69 219 ASP B C 1
ATOM 6713 O O . ASP B 1 219 ? -8.391 4.027 0.489 1 88.69 219 ASP B O 1
ATOM 6717 N N . PHE B 1 220 ? -8.578 1.886 -0.236 1 92.69 220 PHE B N 1
ATOM 6718 C CA . PHE B 1 220 ? -8.672 1.313 1.102 1 92.69 220 PHE B CA 1
ATOM 6719 C C . PHE B 1 220 ? -7.387 1.555 1.885 1 92.69 220 PHE B C 1
ATOM 6721 O O . PHE B 1 220 ? -7.43 1.951 3.051 1 92.69 220 PHE B O 1
ATOM 6728 N N . ARG B 1 221 ? -6.293 1.427 1.28 1 89.62 221 ARG B N 1
ATOM 6729 C CA . ARG B 1 221 ? -5 1.627 1.926 1 89.62 221 ARG B CA 1
ATOM 6730 C C . ARG B 1 221 ? -4.77 3.1 2.25 1 89.62 221 ARG B C 1
ATOM 6732 O O . ARG B 1 221 ? -4.266 3.434 3.324 1 89.62 221 ARG B O 1
ATOM 6739 N N . TYR B 1 222 ? -5.066 3.879 1.337 1 86.69 222 TYR B N 1
ATOM 6740 C CA . TYR B 1 222 ? -4.891 5.312 1.535 1 86.69 222 TYR B CA 1
ATOM 6741 C C . TYR B 1 222 ? -5.695 5.801 2.732 1 86.69 222 TYR B C 1
ATOM 6743 O O . TYR B 1 222 ? -5.238 6.664 3.486 1 86.69 222 TYR B O 1
ATOM 6751 N N . LYS B 1 223 ? -6.941 5.281 2.896 1 90 223 LYS B N 1
ATOM 6752 C CA . LYS B 1 223 ? -7.781 5.656 4.031 1 90 223 LYS B CA 1
ATOM 6753 C C . LYS B 1 223 ? -7.102 5.32 5.355 1 90 223 LYS B C 1
ATOM 6755 O O . LYS B 1 223 ? -7.078 6.145 6.27 1 90 223 LYS B O 1
ATOM 6760 N N . HIS B 1 224 ? -6.5 4.195 5.473 1 90.56 224 HIS B N 1
ATOM 6761 C CA . HIS B 1 224 ? -5.848 3.779 6.711 1 90.56 224 HIS B CA 1
ATOM 6762 C C . HIS B 1 224 ? -4.598 4.609 6.98 1 90.56 224 HIS B C 1
ATOM 6764 O O . HIS B 1 224 ? -4.266 4.883 8.133 1 90.56 224 HIS B O 1
ATOM 6770 N N . VAL B 1 225 ? -3.875 5.02 5.934 1 88.19 225 VAL B N 1
ATOM 6771 C CA . VAL B 1 225 ? -2.699 5.867 6.105 1 88.19 225 VAL B CA 1
ATOM 6772 C C . VAL B 1 225 ? -3.125 7.254 6.586 1 88.19 225 VAL B C 1
ATOM 6774 O O . VAL B 1 225 ? -2.461 7.855 7.434 1 88.19 225 VAL B O 1
ATOM 6777 N N . SER B 1 226 ? -4.23 7.711 6.004 1 86.62 226 SER B N 1
ATOM 6778 C CA . SER B 1 226 ? -4.758 9.008 6.422 1 86.62 226 SER B CA 1
ATOM 6779 C C . SER B 1 226 ? -5.125 9.008 7.902 1 86.62 226 SER B C 1
ATOM 6781 O O . SER B 1 226 ? -4.863 9.977 8.609 1 86.62 226 SER B O 1
ATOM 6783 N N . ILE B 1 227 ? -5.723 7.914 8.383 1 88.12 227 ILE B N 1
ATOM 6784 C CA . ILE B 1 227 ? -6.105 7.789 9.789 1 88.12 227 ILE B CA 1
ATOM 6785 C C . ILE B 1 227 ? -4.852 7.75 10.664 1 88.12 227 ILE B C 1
ATOM 6787 O O . ILE B 1 227 ? -4.809 8.375 11.727 1 88.12 227 ILE B O 1
ATOM 6791 N N . ARG B 1 228 ? -3.828 7.074 10.195 1 86.25 228 ARG B N 1
ATOM 6792 C CA . ARG B 1 228 ? -2.566 7.004 10.922 1 86.25 228 ARG B CA 1
ATOM 6793 C C . ARG B 1 228 ? -1.949 8.391 11.086 1 86.25 228 ARG B C 1
ATOM 6795 O O . ARG B 1 228 ? -1.512 8.758 12.172 1 86.25 228 ARG B O 1
ATOM 6802 N N . ASN B 1 229 ? -2.018 9.148 10.008 1 84.19 229 ASN B N 1
ATOM 6803 C CA . ASN B 1 229 ? -1.381 10.461 9.984 1 84.19 229 ASN B CA 1
ATOM 6804 C C . ASN B 1 229 ? -2.158 11.477 10.82 1 84.19 229 ASN B C 1
ATOM 6806 O O . ASN B 1 229 ? -1.599 12.477 11.266 1 84.19 229 ASN B O 1
ATOM 6810 N N . ASN B 1 230 ? -3.484 11.18 11 1 86.5 230 ASN B N 1
ATOM 6811 C CA . ASN B 1 230 ? -4.336 12.109 11.742 1 86.5 230 ASN B CA 1
ATOM 6812 C C . ASN B 1 230 ? -4.953 11.438 12.969 1 86.5 230 ASN B C 1
ATOM 6814 O O . ASN B 1 230 ? -6.102 11.719 13.32 1 86.5 230 ASN B O 1
ATOM 6818 N N . ALA B 1 231 ? -4.23 10.539 13.555 1 85 231 ALA B N 1
ATOM 6819 C CA . ALA B 1 231 ? -4.758 9.727 14.648 1 85 231 ALA B CA 1
ATOM 6820 C C . ALA B 1 231 ? -5.164 10.602 15.836 1 85 231 ALA B C 1
ATOM 6822 O O . ALA B 1 231 ? -6.211 10.375 16.453 1 85 231 ALA B O 1
ATOM 6823 N N . GLU B 1 232 ? -4.422 11.617 16.125 1 81.94 232 GLU B N 1
ATOM 6824 C CA . GLU B 1 232 ? -4.727 12.469 17.281 1 81.94 232 GLU B CA 1
ATOM 6825 C C . GLU B 1 232 ? -5.992 13.289 17.031 1 81.94 232 GLU B C 1
ATOM 6827 O O . GLU B 1 232 ? -6.855 13.383 17.906 1 81.94 232 GLU B O 1
ATOM 6832 N N . SER B 1 233 ? -6.039 13.844 15.805 1 84.38 233 SER B N 1
ATOM 6833 C CA . SER B 1 233 ? -7.23 14.617 15.477 1 84.38 233 SER B CA 1
ATOM 6834 C C . SER B 1 233 ? -8.484 13.75 15.484 1 84.38 233 SER B C 1
ATOM 6836 O O . SER B 1 233 ? -9.547 14.18 15.93 1 84.38 233 SER B O 1
ATOM 6838 N N . CYS B 1 234 ? -8.328 12.578 15.016 1 85.88 234 CYS B N 1
ATOM 6839 C CA . CYS B 1 234 ? -9.438 11.633 15.016 1 85.88 234 CYS B CA 1
ATOM 6840 C C . CYS B 1 234 ? -9.875 11.305 16.438 1 85.88 234 CYS B C 1
ATOM 6842 O O . CYS B 1 234 ? -11.07 11.188 16.719 1 85.88 234 CYS B O 1
ATOM 6844 N N . ALA B 1 235 ? -8.906 11.172 17.297 1 85.25 235 ALA B N 1
ATOM 6845 C CA . ALA B 1 235 ? -9.203 10.852 18.688 1 85.25 235 ALA B CA 1
ATOM 6846 C C . ALA B 1 235 ? -9.891 12.016 19.391 1 85.25 235 ALA B C 1
ATOM 6848 O O . ALA B 1 235 ? -10.812 11.82 20.188 1 85.25 235 ALA B O 1
ATOM 6849 N N . PHE B 1 236 ? -9.477 13.203 19.031 1 84.19 236 PHE B N 1
ATOM 6850 C CA . PHE B 1 236 ? -10.102 14.391 19.609 1 84.19 236 PHE B CA 1
ATOM 6851 C C . PHE B 1 236 ? -11.57 14.461 19.219 1 84.19 236 PHE B C 1
ATOM 6853 O O . PHE B 1 236 ? -12.43 14.766 20.047 1 84.19 236 PHE B O 1
ATOM 6860 N N . TYR B 1 237 ? -11.852 14.078 17.969 1 85.5 237 TYR B N 1
ATOM 6861 C CA . TYR B 1 237 ? -13.219 14.156 17.453 1 85.5 237 TYR B CA 1
ATOM 6862 C C . TYR B 1 237 ? -14.039 12.961 17.922 1 85.5 237 TYR B C 1
ATOM 6864 O O . TYR B 1 237 ? -15.242 12.891 17.656 1 85.5 237 TYR B O 1
ATOM 6872 N N . ASN B 1 238 ? -13.43 12.086 18.656 1 83.56 238 ASN B N 1
ATOM 6873 C CA . ASN B 1 238 ? -14.117 10.836 18.953 1 83.56 238 ASN B CA 1
ATOM 6874 C C . ASN B 1 238 ? -14.727 10.227 17.688 1 83.56 238 ASN B C 1
ATOM 6876 O O . ASN B 1 238 ? -15.914 9.883 17.672 1 83.56 238 ASN B O 1
ATOM 6880 N N . ALA B 1 239 ? -13.875 10.203 16.641 1 86.12 239 ALA B N 1
ATOM 6881 C CA . ALA B 1 239 ? -14.383 9.836 15.328 1 86.12 239 ALA B CA 1
ATOM 6882 C C . ALA B 1 239 ? -14.18 8.352 15.062 1 86.12 239 ALA B C 1
ATOM 6884 O O . ALA B 1 239 ? -14.203 7.91 13.906 1 86.12 239 ALA B O 1
ATOM 6885 N N . GLU B 1 240 ? -13.984 7.52 16.078 1 88.25 240 GLU B N 1
ATOM 6886 C CA . GLU B 1 240 ? -13.703 6.102 15.898 1 88.25 240 GLU B CA 1
ATOM 6887 C C . GLU B 1 240 ? -14.828 5.402 15.141 1 88.25 240 GLU B C 1
ATOM 6889 O O . GLU B 1 240 ? -14.57 4.648 14.195 1 88.25 240 GLU B O 1
ATOM 6894 N N . ALA B 1 241 ? -16.062 5.691 15.539 1 86.44 241 ALA B N 1
ATOM 6895 C CA . ALA B 1 241 ? -17.203 5.039 14.906 1 86.44 241 ALA B CA 1
ATOM 6896 C C . ALA B 1 241 ? -17.328 5.457 13.445 1 86.44 241 ALA B C 1
ATOM 6898 O O . ALA B 1 241 ? -17.625 4.625 12.578 1 86.44 241 ALA B O 1
ATOM 6899 N N . PHE B 1 242 ? -17.125 6.707 13.242 1 88 242 PHE B N 1
ATOM 6900 C CA . PHE B 1 242 ? -17.219 7.211 11.883 1 88 242 PHE B CA 1
ATOM 6901 C C . PHE B 1 242 ? -16.156 6.566 10.992 1 88 242 PHE B C 1
ATOM 6903 O O . PHE B 1 242 ? -16.469 6.09 9.898 1 88 242 PHE B O 1
ATOM 6910 N N . GLU B 1 243 ? -14.914 6.594 11.469 1 89.81 243 GLU B N 1
ATOM 6911 C CA . GLU B 1 243 ? -13.812 6.059 10.672 1 89.81 243 GLU B CA 1
ATOM 6912 C C . GLU B 1 243 ? -13.969 4.555 10.453 1 89.81 243 GLU B C 1
ATOM 6914 O O . GLU B 1 243 ? -13.664 4.039 9.383 1 89.81 243 GLU B O 1
ATOM 6919 N N . ARG B 1 244 ? -14.422 3.855 11.5 1 90.44 244 ARG B N 1
ATOM 6920 C CA . ARG B 1 244 ? -14.695 2.43 11.336 1 90.44 244 ARG B CA 1
ATOM 6921 C C . ARG B 1 244 ? -15.75 2.193 10.266 1 90.44 244 ARG B C 1
ATOM 6923 O O . ARG B 1 244 ? -15.609 1.296 9.43 1 90.44 244 ARG B O 1
ATOM 6930 N N . GLY B 1 245 ? -16.797 2.99 10.273 1 89.25 245 GLY B N 1
ATOM 6931 C CA . GLY B 1 245 ? -17.844 2.879 9.281 1 89.25 245 GLY B CA 1
ATOM 6932 C C . GLY B 1 245 ? -17.359 3.16 7.867 1 89.25 245 GLY B C 1
ATOM 6933 O O . GLY B 1 245 ? -17.719 2.443 6.93 1 89.25 245 GLY B O 1
ATOM 6934 N N . GLU B 1 246 ? -16.594 4.199 7.766 1 89 246 GLU B N 1
ATOM 6935 C CA . GLU B 1 246 ? -16.078 4.562 6.449 1 89 246 GLU B CA 1
ATOM 6936 C C . GLU B 1 246 ? -15.086 3.518 5.938 1 89 246 GLU B C 1
ATOM 6938 O O . GLU B 1 246 ? -15.055 3.217 4.742 1 89 246 GLU B O 1
ATOM 6943 N N . CYS B 1 247 ? -14.227 3.033 6.801 1 91.44 247 CYS B N 1
ATOM 6944 C CA . CYS B 1 247 ? -13.312 1.968 6.418 1 91.44 247 CYS B CA 1
ATOM 6945 C C . CYS B 1 247 ? -14.07 0.73 5.961 1 91.44 247 CYS B C 1
ATOM 6947 O O . CYS B 1 247 ? -13.703 0.097 4.969 1 91.44 247 CYS B O 1
ATOM 6949 N N . ASN B 1 248 ? -15.148 0.39 6.656 1 91.69 248 ASN B N 1
ATOM 6950 C CA . ASN B 1 248 ? -15.961 -0.766 6.289 1 91.69 248 ASN B CA 1
ATOM 6951 C C . ASN B 1 248 ? -16.656 -0.557 4.945 1 91.69 248 ASN B C 1
ATOM 6953 O O . ASN B 1 248 ? -16.844 -1.506 4.184 1 91.69 248 ASN B O 1
ATOM 6957 N N . ARG B 1 249 ? -17.047 0.661 4.715 1 89.44 249 ARG B N 1
ATOM 6958 C CA . ARG B 1 249 ? -17.703 0.971 3.445 1 89.44 249 ARG B CA 1
ATOM 6959 C C . ARG B 1 249 ? -16.734 0.77 2.279 1 89.44 249 ARG B C 1
ATOM 6961 O O . ARG B 1 249 ? -17.078 0.117 1.291 1 89.44 249 ARG B O 1
ATOM 6968 N N . LEU B 1 250 ? -15.586 1.299 2.4 1 91 250 LEU B N 1
ATOM 6969 C CA . LEU B 1 250 ? -14.578 1.161 1.352 1 91 250 LEU B CA 1
ATOM 6970 C C . LEU B 1 250 ? -14.172 -0.297 1.18 1 91 250 LEU B C 1
ATOM 6972 O O . LEU B 1 250 ? -13.961 -0.758 0.056 1 91 250 LEU B O 1
ATOM 6976 N N . PHE B 1 251 ? -14.078 -1.027 2.299 1 94.88 251 PHE B N 1
ATOM 6977 C CA . PHE B 1 251 ? -13.688 -2.43 2.26 1 94.88 251 PHE B CA 1
ATOM 6978 C C . PHE B 1 251 ? -14.773 -3.283 1.621 1 94.88 251 PHE B C 1
ATOM 6980 O O . PHE B 1 251 ? -14.484 -4.211 0.867 1 94.88 251 PHE B O 1
ATOM 6987 N N . SER B 1 252 ? -15.992 -2.965 1.937 1 93.31 252 SER B N 1
ATOM 6988 C CA . SER B 1 252 ? -17.094 -3.699 1.323 1 93.31 252 SER B CA 1
ATOM 6989 C C . SER B 1 252 ? -17.109 -3.502 -0.189 1 93.31 252 SER B C 1
ATOM 6991 O O . SER B 1 252 ? -17.422 -4.43 -0.937 1 93.31 252 SER B O 1
ATOM 6993 N N . ALA B 1 253 ? -16.828 -2.287 -0.608 1 91.75 253 ALA B N 1
ATOM 6994 C CA . ALA B 1 253 ? -16.719 -2.033 -2.043 1 91.75 253 ALA B CA 1
ATOM 6995 C C . ALA B 1 253 ? -15.594 -2.854 -2.664 1 91.75 253 ALA B C 1
ATOM 6997 O O . ALA B 1 253 ? -15.727 -3.361 -3.779 1 91.75 253 ALA B O 1
ATOM 6998 N N . LEU B 1 254 ? -14.484 -2.98 -1.941 1 94.44 254 LEU B N 1
ATOM 6999 C CA . LEU B 1 254 ? -13.352 -3.779 -2.391 1 94.44 254 LEU B CA 1
ATOM 7000 C C . LEU B 1 254 ? -13.727 -5.254 -2.479 1 94.44 254 LEU B C 1
ATOM 7002 O O . LEU B 1 254 ? -13.422 -5.922 -3.469 1 94.44 254 LEU B O 1
ATOM 7006 N N . LEU B 1 255 ? -14.453 -5.812 -1.477 1 95.06 255 LEU B N 1
ATOM 7007 C CA . LEU B 1 255 ? -14.844 -7.219 -1.454 1 95.06 255 LEU B CA 1
ATOM 7008 C C . LEU B 1 255 ? -15.805 -7.531 -2.592 1 95.06 255 LEU B C 1
ATOM 7010 O O . LEU B 1 255 ? -15.734 -8.609 -3.191 1 95.06 255 LEU B O 1
ATOM 7014 N N . ARG B 1 256 ? -16.688 -6.605 -2.893 1 93.38 256 ARG B N 1
ATOM 7015 C CA . ARG B 1 256 ? -17.625 -6.801 -3.986 1 93.38 256 ARG B CA 1
ATOM 7016 C C . ARG B 1 256 ? -16.906 -6.887 -5.328 1 93.38 256 ARG B C 1
ATOM 7018 O O . ARG B 1 256 ? -17.25 -7.723 -6.168 1 93.38 256 ARG B O 1
ATOM 7025 N N . ARG B 1 257 ? -15.984 -6.02 -5.527 1 93.19 257 ARG B N 1
ATOM 7026 C CA . ARG B 1 257 ? -15.219 -6.039 -6.77 1 93.19 257 ARG B CA 1
ATOM 7027 C C . ARG B 1 257 ? -14.391 -7.312 -6.875 1 93.19 257 ARG B C 1
ATOM 7029 O O . ARG B 1 257 ? -14.234 -7.871 -7.965 1 93.19 257 ARG B O 1
ATOM 7036 N N . GLN B 1 258 ? -13.82 -7.777 -5.711 1 93.62 258 GLN B N 1
ATOM 7037 C CA . GLN B 1 258 ? -13.07 -9.023 -5.707 1 93.62 258 GLN B CA 1
ATOM 7038 C C . GLN B 1 258 ? -13.969 -10.219 -6.016 1 93.62 258 GLN B C 1
ATOM 7040 O O . GLN B 1 258 ? -13.562 -11.156 -6.699 1 93.62 258 GLN B O 1
ATOM 7045 N N . PHE B 1 259 ? -15.219 -10.172 -5.492 1 94.19 259 PHE B N 1
ATOM 7046 C CA . PHE B 1 259 ? -16.188 -11.227 -5.762 1 94.19 259 PHE B CA 1
ATOM 7047 C C . PHE B 1 259 ? -16.469 -11.336 -7.254 1 94.19 259 PHE B C 1
ATOM 7049 O O . PHE B 1 259 ? -16.484 -12.438 -7.809 1 94.19 259 PHE B O 1
ATOM 7056 N N . PHE B 1 260 ? -16.609 -10.25 -7.906 1 91.75 260 PHE B N 1
ATOM 7057 C CA . PHE B 1 260 ? -16.891 -10.258 -9.336 1 91.75 260 PHE B CA 1
ATOM 7058 C C . PHE B 1 260 ? -15.664 -10.695 -10.125 1 91.75 260 PHE B C 1
ATOM 7060 O O . PHE B 1 260 ? -15.781 -11.391 -11.141 1 91.75 260 PHE B O 1
ATOM 7067 N N . PHE B 1 261 ? -14.516 -10.297 -9.711 1 91.5 261 PHE B N 1
ATOM 7068 C CA . PHE B 1 261 ? -13.281 -10.742 -10.352 1 91.5 261 PHE B CA 1
ATOM 7069 C C . PHE B 1 261 ? -13.164 -12.258 -10.305 1 91.5 261 PHE B C 1
ATOM 7071 O O . PHE 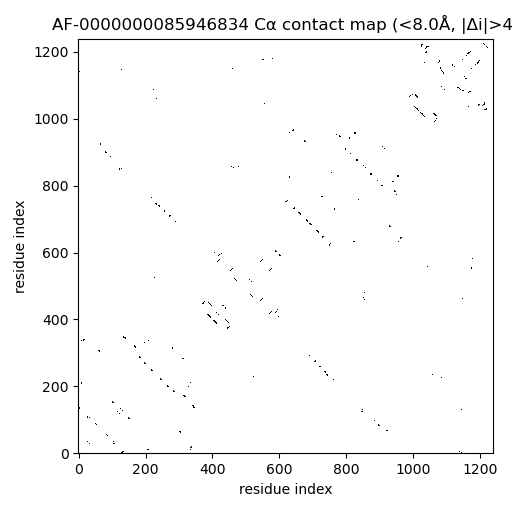B 1 261 ? -12.867 -12.898 -11.312 1 91.5 261 PHE B O 1
ATOM 7078 N N . PHE B 1 262 ? -13.453 -12.875 -9.055 1 91.25 262 PHE B N 1
ATOM 7079 C CA . PHE B 1 262 ? -13.336 -14.32 -8.891 1 91.25 262 PHE B CA 1
ATOM 7080 C C . PHE B 1 262 ? -14.438 -15.039 -9.656 1 91.25 262 PHE B C 1
ATOM 7082 O O . PHE B 1 262 ? -14.219 -16.141 -10.172 1 91.25 262 PHE B O 1
ATOM 7089 N N . SER B 1 263 ? -15.633 -14.406 -9.797 1 90.88 263 SER B N 1
ATOM 7090 C CA . SER B 1 263 ? -16.734 -15 -10.555 1 90.88 263 SER B CA 1
ATOM 7091 C C . SER B 1 263 ? -16.391 -15.094 -12.039 1 90.88 263 SER B C 1
ATOM 7093 O O . SER B 1 263 ? -16.812 -16.016 -12.727 1 90.88 263 SER B O 1
ATOM 7095 N N . TRP B 1 264 ? -15.57 -14.188 -12.516 1 87.56 264 TRP B N 1
ATOM 7096 C CA . TRP B 1 264 ? -15.156 -14.227 -13.914 1 87.56 264 TRP B CA 1
ATOM 7097 C C . TRP B 1 264 ? -13.922 -15.109 -14.086 1 87.56 264 TRP B C 1
ATOM 7099 O O . TRP B 1 264 ? -13.656 -15.602 -15.188 1 87.56 264 TRP B O 1
ATOM 7109 N N . LYS B 1 265 ? -13.211 -15.336 -13.008 1 87 265 LYS B N 1
ATOM 7110 C CA . LYS B 1 265 ? -12.031 -16.188 -13.055 1 87 265 LYS B CA 1
ATOM 7111 C C . LYS B 1 265 ? -12.43 -17.672 -13.094 1 87 265 LYS B C 1
ATOM 7113 O O . LYS B 1 265 ? -11.688 -18.5 -13.617 1 87 265 LYS B O 1
ATOM 7118 N N . LEU B 1 266 ? -13.664 -18.016 -12.625 1 90 266 LEU B N 1
ATOM 7119 C CA . LEU B 1 266 ? -14.117 -19.406 -12.523 1 90 266 LEU B CA 1
ATOM 7120 C C . LEU B 1 266 ? -14.234 -20.047 -13.898 1 90 266 LEU B C 1
ATOM 7122 O O . LEU B 1 266 ? -13.633 -21.094 -14.148 1 90 266 LEU B O 1
ATOM 7126 N N . PRO B 1 267 ? -14.969 -19.359 -14.836 1 88.25 267 PRO B N 1
ATOM 7127 C CA . PRO B 1 267 ? -15.047 -20 -16.141 1 88.25 267 PRO B CA 1
ATOM 7128 C C . PRO B 1 267 ? -13.688 -20.078 -16.844 1 88.25 267 PRO B C 1
ATOM 7130 O O . PRO B 1 267 ? -13.422 -21.031 -17.578 1 88.25 267 PRO B O 1
ATOM 7133 N N . ASN B 1 268 ? -12.859 -19.172 -16.609 1 84.12 268 ASN B N 1
ATOM 7134 C CA . ASN B 1 268 ? -11.523 -19.234 -17.203 1 84.12 268 ASN B CA 1
ATOM 7135 C C . ASN B 1 268 ? -10.727 -20.406 -16.656 1 84.12 268 ASN B C 1
ATOM 7137 O O . ASN B 1 268 ? -10.008 -21.078 -17.406 1 84.12 268 ASN B O 1
ATOM 7141 N N . LEU B 1 269 ? -10.797 -20.656 -15.406 1 84.12 269 LEU B N 1
ATOM 7142 C CA . LEU B 1 269 ? -10.086 -21.766 -14.789 1 84.12 269 LEU B CA 1
ATOM 7143 C C . LEU B 1 269 ? -10.633 -23.094 -15.273 1 84.12 269 LEU B C 1
ATOM 7145 O O . LEU B 1 269 ? -9.867 -24.047 -15.5 1 84.12 269 LEU B O 1
ATOM 7149 N N . PHE B 1 270 ? -11.914 -23.172 -15.438 1 87.88 270 PHE B N 1
ATOM 7150 C CA . PHE B 1 270 ? -12.539 -24.391 -15.938 1 87.88 270 PHE B CA 1
ATOM 7151 C C . PHE B 1 270 ? -12.016 -24.719 -17.328 1 87.88 270 PHE B C 1
ATOM 7153 O O . PHE B 1 270 ? -11.586 -25.859 -17.578 1 87.88 270 PHE B O 1
ATOM 7160 N N . TRP B 1 271 ? -12.055 -23.766 -18.141 1 85.25 271 TRP B N 1
ATOM 7161 C CA . TRP B 1 271 ? -11.641 -24.031 -19.516 1 85.25 271 TRP B CA 1
ATOM 7162 C C . TRP B 1 271 ? -10.141 -24.297 -19.594 1 85.25 271 TRP B C 1
ATOM 7164 O O . TRP B 1 271 ? -9.688 -25.094 -20.422 1 85.25 271 TRP B O 1
ATOM 7174 N N . GLN B 1 272 ? -9.422 -23.641 -18.75 1 80.94 272 GLN B N 1
ATOM 7175 C CA . GLN B 1 272 ? -7.988 -23.891 -18.703 1 80.94 272 GLN B CA 1
ATOM 7176 C C . GLN B 1 272 ? -7.703 -25.328 -18.266 1 80.94 272 GLN B C 1
ATOM 7178 O O . GLN B 1 272 ? -6.855 -26 -18.859 1 80.94 272 GLN B O 1
ATOM 7183 N N . GLN B 1 273 ? -8.43 -25.797 -17.234 1 82.38 273 GLN B N 1
ATOM 7184 C CA . GLN B 1 273 ? -8.25 -27.156 -16.766 1 82.38 273 GLN B CA 1
ATOM 7185 C C . GLN B 1 273 ? -8.734 -28.172 -17.797 1 82.38 273 GLN B C 1
ATOM 7187 O O . GLN B 1 273 ? -8.141 -29.234 -17.969 1 82.38 273 GLN B O 1
ATOM 7192 N N . MET B 1 274 ? -9.805 -27.812 -18.469 1 84.81 274 MET B N 1
ATOM 7193 C CA . MET B 1 274 ? -10.312 -28.688 -19.516 1 84.81 274 MET B CA 1
ATOM 7194 C C . MET B 1 274 ? -9.281 -28.859 -20.625 1 84.81 274 MET B C 1
ATOM 7196 O O . MET B 1 274 ? -9.078 -29.969 -21.125 1 84.81 274 MET B O 1
ATOM 7200 N N . PHE B 1 275 ? -8.711 -27.812 -20.891 1 80.81 275 PHE B N 1
ATOM 7201 C CA . PHE B 1 275 ? -7.727 -27.875 -21.953 1 80.81 275 PHE B CA 1
ATOM 7202 C C . PHE B 1 275 ? -6.5 -28.672 -21.516 1 80.81 275 PHE B C 1
ATOM 7204 O O . PHE B 1 275 ? -5.91 -29.391 -22.328 1 80.81 275 PHE B O 1
ATOM 7211 N N . ASP B 1 276 ? -6.117 -28.562 -20.25 1 76.69 276 ASP B N 1
ATOM 7212 C CA . ASP B 1 276 ? -4.938 -29.266 -19.766 1 76.69 276 ASP B CA 1
ATOM 7213 C C . ASP B 1 276 ? -5.199 -30.766 -19.641 1 76.69 276 ASP B C 1
ATOM 7215 O O . ASP B 1 276 ? -4.449 -31.578 -20.188 1 76.69 276 ASP B O 1
ATOM 7219 N N . TYR B 1 277 ? -6.266 -31.141 -19.016 1 78.06 277 TYR B N 1
ATOM 7220 C CA . TYR B 1 277 ? -6.531 -32.531 -18.734 1 78.06 277 TYR B CA 1
ATOM 7221 C C . TYR B 1 277 ? -7.066 -33.25 -19.953 1 78.06 277 TYR B C 1
ATOM 7223 O O . TYR B 1 277 ? -6.711 -34.406 -20.219 1 78.06 277 TYR B O 1
ATOM 7231 N N . TYR B 1 278 ? -7.93 -32.562 -20.703 1 82.25 278 TYR B N 1
ATOM 7232 C CA . TYR B 1 278 ? -8.484 -33.219 -21.875 1 82.25 278 TYR B CA 1
ATOM 7233 C C . TYR B 1 278 ? -7.426 -33.375 -22.969 1 82.25 278 TYR B C 1
ATOM 7235 O O . TYR B 1 278 ? -7.508 -34.281 -23.797 1 82.25 278 TYR B O 1
ATOM 7243 N N . GLY B 1 279 ? -6.48 -32.469 -22.953 1 78.75 279 GLY B N 1
ATOM 7244 C CA . GLY B 1 279 ? -5.379 -32.625 -23.891 1 78.75 279 GLY B CA 1
ATOM 7245 C C . GLY B 1 279 ? -4.617 -33.906 -23.703 1 78.75 279 GLY B C 1
ATOM 7246 O O . GLY B 1 279 ? -4.219 -34.531 -24.688 1 78.75 279 GLY B O 1
ATOM 7247 N N . ALA B 1 280 ? -4.48 -34.375 -22.406 1 76.69 280 ALA B N 1
ATOM 7248 C CA . ALA B 1 280 ? -3.791 -35.625 -22.125 1 76.69 280 ALA B CA 1
ATOM 7249 C C . ALA B 1 280 ? -4.574 -36.812 -22.688 1 76.69 280 ALA B C 1
ATOM 7251 O O . ALA B 1 280 ? -3.99 -37.781 -23.219 1 76.69 280 ALA B O 1
ATOM 7252 N N . THR B 1 281 ? -5.945 -36.812 -22.609 1 80.12 281 THR B N 1
ATOM 7253 C CA . THR B 1 281 ? -6.793 -37.875 -23.125 1 80.12 281 THR B CA 1
ATOM 7254 C C . THR B 1 281 ? -6.766 -37.875 -24.656 1 80.12 281 THR B C 1
ATOM 7256 O O . THR B 1 281 ? -6.785 -38.969 -25.266 1 80.12 281 THR B O 1
ATOM 7259 N N . LEU B 1 282 ? -6.723 -36.719 -25.188 1 83.31 282 LEU B N 1
ATOM 7260 C CA . LEU B 1 282 ? -6.723 -36.594 -26.641 1 83.31 282 LEU B CA 1
ATOM 7261 C C . LEU B 1 282 ? -5.465 -37.219 -27.234 1 83.31 282 LEU B C 1
ATOM 7263 O O . LEU B 1 282 ? -5.484 -37.688 -28.375 1 83.31 282 LEU B O 1
ATOM 7267 N N . THR B 1 283 ? -4.367 -37.25 -26.5 1 83.25 283 THR B N 1
ATOM 7268 C CA . THR B 1 283 ? -3.107 -37.781 -26.984 1 83.25 283 THR B CA 1
ATOM 7269 C C . THR B 1 283 ? -3.234 -39.281 -27.281 1 83.25 283 THR B C 1
ATOM 7271 O O . THR B 1 283 ? -2.645 -39.781 -28.25 1 83.25 283 THR B O 1
ATOM 7274 N N . TYR B 1 284 ? -4.008 -40 -26.469 1 82.38 284 TYR B N 1
ATOM 7275 C CA . TYR B 1 284 ? -4.199 -41.406 -26.703 1 82.38 284 TYR B CA 1
ATOM 7276 C C . TYR B 1 284 ? -5.152 -41.625 -27.875 1 82.38 284 TYR B C 1
ATOM 7278 O O . TYR B 1 284 ? -5.023 -42.625 -28.609 1 82.38 284 TYR B O 1
ATOM 7286 N N . ALA B 1 285 ? -6.117 -40.688 -28.016 1 83.56 285 ALA B N 1
ATOM 7287 C CA . ALA B 1 285 ? -7.035 -40.781 -29.156 1 83.56 285 ALA B CA 1
ATOM 7288 C C . ALA B 1 285 ? -6.293 -40.594 -30.484 1 83.56 285 ALA B C 1
ATOM 7290 O O . ALA B 1 285 ? -6.629 -41.25 -31.469 1 83.56 285 ALA B O 1
ATOM 7291 N N . ILE B 1 286 ? -5.297 -39.844 -30.5 1 86.94 286 ILE B N 1
ATOM 7292 C CA . ILE B 1 286 ? -4.535 -39.562 -31.703 1 86.94 286 ILE B CA 1
ATOM 7293 C C . ILE B 1 286 ? -3.746 -40.812 -32.125 1 86.94 286 ILE B C 1
ATOM 7295 O O . ILE B 1 286 ? -3.531 -41.062 -33.312 1 86.94 286 ILE B O 1
ATOM 7299 N N . GLN B 1 287 ? -3.357 -41.562 -31.078 1 86 287 GLN B N 1
ATOM 7300 C CA . GLN B 1 287 ? -2.584 -42.781 -31.375 1 86 287 GLN B CA 1
ATOM 7301 C C . GLN B 1 287 ? -3.432 -43.812 -32.125 1 86 287 GLN B C 1
ATOM 7303 O O . GLN B 1 287 ? -2.896 -44.75 -32.688 1 86 287 GLN B O 1
ATOM 7308 N N . TYR B 1 288 ? -4.781 -43.625 -32.094 1 83.44 288 TYR B N 1
ATOM 7309 C CA . TYR B 1 288 ? -5.688 -44.469 -32.875 1 83.44 288 TYR B CA 1
ATOM 7310 C C . TYR B 1 288 ? -5.336 -44.438 -34.344 1 83.44 288 TYR B C 1
ATOM 7312 O O . TYR B 1 288 ? -5.469 -45.438 -35.062 1 83.44 288 TYR B O 1
ATOM 7320 N N . ILE B 1 289 ? -4.77 -43.406 -34.812 1 86.75 289 ILE B N 1
ATOM 7321 C CA . ILE B 1 289 ? -4.527 -43.188 -36.219 1 86.75 289 ILE B CA 1
ATOM 7322 C C . ILE B 1 289 ? -3.367 -44.031 -36.719 1 86.75 289 ILE B C 1
ATOM 7324 O O . ILE B 1 289 ? -3.525 -44.844 -37.625 1 86.75 289 ILE B O 1
ATOM 7328 N N . PRO B 1 290 ? -2.191 -44 -36.094 1 82.5 290 PRO B N 1
ATOM 7329 C CA . PRO B 1 290 ? -1.092 -44.812 -36.594 1 82.5 290 PRO B CA 1
ATOM 7330 C C . PRO B 1 290 ? -1.316 -46.312 -36.375 1 82.5 290 PRO B C 1
ATOM 7332 O O . PRO B 1 290 ? -0.873 -47.156 -37.156 1 82.5 290 PRO B O 1
ATOM 7335 N N . ILE B 1 291 ? -2.051 -46.688 -35.375 1 82.12 291 ILE B N 1
ATOM 7336 C CA . ILE B 1 291 ? -2.152 -48.094 -35 1 82.12 291 ILE B CA 1
ATOM 7337 C C . ILE B 1 291 ? -3.32 -48.75 -35.719 1 82.12 291 ILE B C 1
ATOM 7339 O O . ILE B 1 291 ? -3.176 -49.844 -36.312 1 82.12 291 ILE B O 1
ATOM 7343 N N . PHE B 1 292 ? -4.516 -48.094 -35.781 1 84.12 292 PHE B N 1
ATOM 7344 C CA . PHE B 1 292 ? -5.707 -48.75 -36.281 1 84.12 292 PHE B CA 1
ATOM 7345 C C . PHE B 1 292 ? -6.035 -48.281 -37.688 1 84.12 292 PHE B C 1
ATOM 7347 O O . PHE B 1 292 ? -6.602 -49 -38.5 1 84.12 292 PHE B O 1
ATOM 7354 N N . MET B 1 293 ? -5.73 -47.062 -38 1 83.5 293 MET B N 1
ATOM 7355 C CA . MET B 1 293 ? -6.105 -46.531 -39.312 1 83.5 293 MET B CA 1
ATOM 7356 C C . MET B 1 293 ? -4.992 -46.75 -40.344 1 83.5 293 MET B C 1
ATOM 7358 O O . MET B 1 293 ? -5.227 -47.281 -41.406 1 83.5 293 MET B O 1
ATOM 7362 N N . LEU B 1 294 ? -3.734 -46.375 -39.938 1 81.06 294 LEU B N 1
ATOM 7363 C CA . LEU B 1 294 ? -2.619 -46.469 -40.875 1 81.06 294 LEU B CA 1
ATOM 7364 C C . LEU B 1 294 ? -1.93 -47.812 -40.781 1 81.06 294 LEU B C 1
ATOM 7366 O O . LEU B 1 294 ? -1.199 -48.219 -41.688 1 81.06 294 LEU B O 1
ATOM 7370 N N . HIS B 1 295 ? -2.191 -48.594 -39.719 1 81 295 HIS B N 1
ATOM 7371 C CA . HIS B 1 295 ? -1.62 -49.906 -39.5 1 81 295 HIS B CA 1
ATOM 7372 C C . HIS B 1 295 ? -0.102 -49.875 -39.625 1 81 295 HIS B C 1
ATOM 7374 O O . HIS B 1 295 ? 0.483 -50.781 -40.25 1 81 295 HIS B O 1
ATOM 7380 N N . THR B 1 296 ? 0.472 -48.781 -39.188 1 79.19 296 THR B N 1
ATOM 7381 C CA . THR B 1 296 ? 1.914 -48.594 -39.312 1 79.19 296 THR B CA 1
ATOM 7382 C C . THR B 1 296 ? 2.662 -49.594 -38.438 1 79.19 296 THR B C 1
ATOM 7384 O O . THR B 1 296 ? 3.787 -50 -38.75 1 79.19 296 THR B O 1
ATOM 7387 N N . TYR B 1 297 ? 2.016 -50.156 -37.312 1 80.75 297 TYR B N 1
ATOM 7388 C CA . TYR B 1 297 ? 2.736 -50.969 -36.344 1 80.75 297 TYR B CA 1
ATOM 7389 C C . TYR B 1 297 ? 2.191 -52.375 -36.312 1 80.75 297 TYR B C 1
ATOM 7391 O O . TYR B 1 297 ? 2.342 -53.094 -35.312 1 80.75 297 TYR B O 1
ATOM 7399 N N . ASP B 1 298 ? 1.622 -52.875 -37.344 1 78.81 298 ASP B N 1
ATOM 7400 C CA . ASP B 1 298 ? 1.03 -54.188 -37.375 1 78.81 298 ASP B CA 1
ATOM 7401 C C . ASP B 1 298 ? 2.104 -55.281 -37.219 1 78.81 298 ASP B C 1
ATOM 7403 O O . ASP B 1 298 ? 1.862 -56.344 -36.656 1 78.81 298 ASP B O 1
ATOM 7407 N N . HIS B 1 299 ? 3.287 -54.906 -37.562 1 83.44 299 HIS B N 1
ATOM 7408 C CA . HIS B 1 299 ? 4.328 -55.938 -37.562 1 83.44 299 HIS B CA 1
ATOM 7409 C C . HIS B 1 299 ? 5.172 -55.875 -36.312 1 83.44 299 HIS B C 1
ATOM 7411 O O . HIS B 1 299 ? 6.055 -56.719 -36.094 1 83.44 299 HIS B O 1
ATOM 7417 N N . VAL B 1 300 ? 4.891 -55.031 -35.469 1 84.88 300 VAL B N 1
ATOM 7418 C CA . VAL B 1 300 ? 5.723 -54.812 -34.281 1 84.88 300 VAL B CA 1
ATOM 7419 C C . VAL B 1 300 ? 5.145 -55.594 -33.125 1 84.88 300 VAL B C 1
ATOM 7421 O O . VAL B 1 300 ? 3.953 -55.5 -32.812 1 84.88 300 VAL B O 1
ATOM 7424 N N . PRO B 1 301 ? 5.996 -56.5 -32.5 1 83.62 301 PRO B N 1
ATOM 7425 C CA . PRO B 1 301 ? 5.523 -57.219 -31.328 1 83.62 301 PRO B CA 1
ATOM 7426 C C . PRO B 1 301 ? 5.141 -56.312 -30.172 1 83.62 301 PRO B C 1
ATOM 7428 O O . PRO B 1 301 ? 5.535 -55.156 -30.141 1 83.62 301 PRO B O 1
ATOM 7431 N N . ALA B 1 302 ? 4.344 -56.875 -29.328 1 78.69 302 ALA B N 1
ATOM 7432 C CA . ALA B 1 302 ? 3.785 -56.094 -28.203 1 78.69 302 ALA B CA 1
ATOM 7433 C C . ALA B 1 302 ? 4.895 -55.531 -27.328 1 78.69 302 ALA B C 1
ATOM 7435 O O . ALA B 1 302 ? 4.758 -54.438 -26.766 1 78.69 302 ALA B O 1
ATOM 7436 N N . GLU B 1 303 ? 6.004 -56.219 -27.219 1 79.12 303 GLU B N 1
ATOM 7437 C CA . GLU B 1 303 ? 7.113 -55.781 -26.375 1 79.12 303 GLU B CA 1
ATOM 7438 C C . GLU B 1 303 ? 7.77 -54.531 -26.906 1 79.12 303 GLU B C 1
ATOM 7440 O O . GLU B 1 303 ? 8.258 -53.688 -26.141 1 79.12 303 GLU B O 1
ATOM 7445 N N . GLU B 1 304 ? 7.668 -54.375 -28.172 1 84.12 304 GLU B N 1
ATOM 7446 C CA . GLU B 1 304 ? 8.273 -53.188 -28.797 1 84.12 304 GLU B CA 1
ATOM 7447 C C . GLU B 1 304 ? 7.234 -52.094 -29.016 1 84.12 304 GLU B C 1
ATOM 7449 O O . GLU B 1 304 ? 7.582 -50.938 -29.156 1 84.12 304 GLU B O 1
ATOM 7454 N N . LEU B 1 305 ? 6.016 -52.531 -29.094 1 84.62 305 LEU B N 1
ATOM 7455 C CA . LEU B 1 305 ? 4.945 -51.562 -29.312 1 84.62 305 LEU B CA 1
ATOM 7456 C C . LEU B 1 305 ? 4.715 -50.688 -28.078 1 84.62 305 LEU B C 1
ATOM 7458 O O . LEU B 1 305 ? 4.34 -49.531 -28.188 1 84.62 305 LEU B O 1
ATOM 7462 N N . GLY B 1 306 ? 5.02 -51.219 -26.891 1 79.81 306 GLY B N 1
ATOM 7463 C CA . GLY B 1 306 ? 4.848 -50.469 -25.641 1 79.81 306 GLY B CA 1
ATOM 7464 C C . GLY B 1 306 ? 5.645 -49.188 -25.594 1 79.81 306 GLY B C 1
ATOM 7465 O O . GLY B 1 306 ? 5.078 -48.125 -25.406 1 79.81 306 GLY B O 1
ATOM 7466 N N . PRO B 1 307 ? 6.953 -49.312 -25.891 1 83.62 307 PRO B N 1
ATOM 7467 C CA . PRO B 1 307 ? 7.777 -48.125 -25.891 1 83.62 307 PRO B CA 1
ATOM 7468 C C . PRO B 1 307 ? 7.332 -47.094 -26.938 1 83.62 307 PRO B C 1
ATOM 7470 O O . PRO B 1 307 ? 7.398 -45.875 -26.688 1 83.62 307 PRO B O 1
ATOM 7473 N N . ILE B 1 308 ? 6.879 -47.531 -28.047 1 84.62 308 ILE B N 1
ATOM 7474 C CA . ILE B 1 308 ? 6.453 -46.625 -29.125 1 84.62 308 ILE B CA 1
ATOM 7475 C C . ILE B 1 308 ? 5.195 -45.875 -28.703 1 84.62 308 ILE B C 1
ATOM 7477 O O . ILE B 1 308 ? 5.09 -44.688 -28.922 1 84.62 308 ILE B O 1
ATOM 7481 N N . ILE B 1 309 ? 4.297 -46.594 -28.094 1 83.56 309 ILE B N 1
ATOM 7482 C CA . ILE B 1 309 ? 3.066 -45.969 -27.609 1 83.56 309 ILE B CA 1
ATOM 7483 C C . ILE B 1 309 ? 3.4 -44.906 -26.547 1 83.56 309 ILE B C 1
ATOM 7485 O O . ILE B 1 309 ? 2.855 -43.812 -26.578 1 83.56 309 ILE B O 1
ATOM 7489 N N . SER B 1 310 ? 4.289 -45.25 -25.672 1 82.94 310 SER B N 1
ATOM 7490 C CA . SER B 1 310 ? 4.676 -44.312 -24.625 1 82.94 310 SER B CA 1
ATOM 7491 C C . SER B 1 310 ? 5.379 -43.094 -25.188 1 82.94 310 SER B C 1
ATOM 7493 O O . SER B 1 310 ? 5.09 -41.969 -24.781 1 82.94 310 SER B O 1
ATOM 7495 N N . ASN B 1 311 ? 6.305 -43.281 -26.141 1 85 311 ASN B N 1
ATOM 7496 C CA . ASN B 1 311 ? 7.031 -42.156 -26.734 1 85 311 ASN B CA 1
ATOM 7497 C C . ASN B 1 311 ? 6.105 -41.25 -27.547 1 85 311 ASN B C 1
ATOM 7499 O O . ASN B 1 311 ? 6.254 -40.031 -27.516 1 85 311 ASN B O 1
ATOM 7503 N N . ASN B 1 312 ? 5.195 -41.844 -28.297 1 85.31 312 ASN B N 1
ATOM 7504 C CA . ASN B 1 312 ? 4.227 -41.062 -29.031 1 85.31 312 ASN B CA 1
ATOM 7505 C C . ASN B 1 312 ? 3.32 -40.25 -28.109 1 85.31 312 ASN B C 1
ATOM 7507 O O . ASN B 1 312 ? 3.02 -39.094 -28.375 1 85.31 312 ASN B O 1
ATOM 7511 N N . ALA B 1 313 ? 2.896 -40.938 -27.078 1 84.38 313 ALA B N 1
ATOM 7512 C CA . ALA B 1 313 ? 2.053 -40.25 -26.094 1 84.38 313 ALA B CA 1
ATOM 7513 C C . ALA B 1 313 ? 2.779 -39.062 -25.5 1 84.38 313 ALA B C 1
ATOM 7515 O O . ALA B 1 313 ? 2.178 -38 -25.281 1 84.38 313 ALA B O 1
ATOM 7516 N N . PHE B 1 314 ? 4.008 -39.25 -25.266 1 83.31 314 PHE B N 1
ATOM 7517 C CA . PHE B 1 314 ? 4.812 -38.156 -24.703 1 83.31 314 PHE B CA 1
ATOM 7518 C C . PHE B 1 314 ? 4.887 -36.969 -25.656 1 83.31 314 PHE B C 1
ATOM 7520 O O . PHE B 1 314 ? 4.676 -35.844 -25.25 1 83.31 314 PHE B O 1
ATOM 7527 N N . CYS B 1 315 ? 5.16 -37.219 -26.922 1 85.56 315 CYS B N 1
ATOM 7528 C CA . CYS B 1 315 ? 5.27 -36.156 -27.906 1 85.56 315 CYS B CA 1
ATOM 7529 C C . CYS B 1 315 ? 3.949 -35.406 -28.062 1 85.56 315 CYS B C 1
ATOM 7531 O O . CYS B 1 315 ? 3.93 -34.188 -28.156 1 85.56 315 CYS B O 1
ATOM 7533 N N . TYR B 1 316 ? 2.873 -36.156 -28.078 1 87.94 316 TYR B N 1
ATOM 7534 C CA . TYR B 1 316 ? 1.565 -35.531 -28.219 1 87.94 316 TYR B CA 1
ATOM 7535 C C . TYR B 1 316 ? 1.216 -34.688 -26.984 1 87.94 316 TYR B C 1
ATOM 7537 O O . TYR B 1 316 ? 0.654 -33.594 -27.109 1 87.94 316 TYR B O 1
ATOM 7545 N N . ILE B 1 317 ? 1.562 -35.188 -25.828 1 85.81 317 ILE B N 1
ATOM 7546 C CA . ILE B 1 317 ? 1.296 -34.469 -24.578 1 85.81 317 ILE B CA 1
ATOM 7547 C C . ILE B 1 317 ? 2.084 -33.188 -24.547 1 85.81 317 ILE B C 1
ATOM 7549 O O . ILE B 1 317 ? 1.563 -32.125 -24.125 1 85.81 317 ILE B O 1
ATOM 7553 N N . MET B 1 318 ? 3.303 -33.281 -24.953 1 87.38 318 MET B N 1
ATOM 7554 C CA . MET B 1 318 ? 4.156 -32.094 -24.953 1 87.38 318 MET B CA 1
ATOM 7555 C C . MET B 1 318 ? 3.631 -31.031 -25.922 1 87.38 318 MET B C 1
ATOM 7557 O O . MET B 1 318 ? 3.73 -29.828 -25.672 1 87.38 318 MET B O 1
ATOM 7561 N N . LEU B 1 319 ? 3.104 -31.469 -27.031 1 87.25 319 LEU B N 1
ATOM 7562 C CA . LEU B 1 319 ? 2.516 -30.531 -27.984 1 87.25 319 LEU B CA 1
ATOM 7563 C C . LEU B 1 319 ? 1.282 -29.859 -27.391 1 87.25 319 LEU B C 1
ATOM 7565 O O . LEU B 1 319 ? 1.132 -28.641 -27.5 1 87.25 319 LEU B O 1
ATOM 7569 N N . VAL B 1 320 ? 0.461 -30.609 -26.812 1 85.44 320 VAL B N 1
ATOM 7570 C CA . VAL B 1 320 ? -0.737 -30.062 -26.188 1 85.44 320 VAL B CA 1
ATOM 7571 C C . VAL B 1 320 ? -0.34 -29.125 -25.047 1 85.44 320 VAL B C 1
ATOM 7573 O O . VAL B 1 320 ? -0.934 -28.047 -24.891 1 85.44 320 VAL B O 1
ATOM 7576 N N . ASN B 1 321 ? 0.661 -29.516 -24.234 1 84.69 321 ASN B N 1
ATOM 7577 C CA . ASN B 1 321 ? 1.127 -28.703 -23.125 1 84.69 321 ASN B CA 1
ATOM 7578 C C . ASN B 1 321 ? 1.721 -27.375 -23.609 1 84.69 321 ASN B C 1
ATOM 7580 O O . ASN B 1 321 ? 1.649 -26.359 -22.906 1 84.69 321 ASN B O 1
ATOM 7584 N N . SER B 1 322 ? 2.322 -27.422 -24.75 1 85.56 322 SER B N 1
ATOM 7585 C CA . SER B 1 322 ? 2.844 -26.188 -25.312 1 85.56 322 SER B CA 1
ATOM 7586 C C . SER B 1 322 ? 1.726 -25.188 -25.562 1 85.56 322 SER B C 1
ATOM 7588 O O . SER B 1 322 ? 1.895 -23.984 -25.328 1 85.56 322 SER B O 1
ATOM 7590 N N . PHE B 1 323 ? 0.629 -25.656 -25.953 1 83.44 323 PHE B N 1
ATOM 7591 C CA . PHE B 1 323 ? -0.501 -24.766 -26.203 1 83.44 323 PHE B CA 1
ATOM 7592 C C . PHE B 1 323 ? -1.133 -24.312 -24.891 1 83.44 323 PHE B C 1
ATOM 7594 O O . PHE B 1 323 ? -1.619 -23.188 -24.797 1 83.44 323 PHE B O 1
ATOM 7601 N N . THR B 1 324 ? -1.121 -25.172 -23.906 1 80.12 324 THR B N 1
ATOM 7602 C CA . THR B 1 324 ? -1.609 -24.781 -22.578 1 80.12 324 THR B CA 1
ATOM 7603 C C . THR B 1 324 ? -0.741 -23.688 -21.984 1 80.12 324 THR B C 1
ATOM 7605 O O . THR B 1 324 ? -1.247 -22.781 -21.312 1 80.12 324 THR B O 1
ATOM 7608 N N . ARG B 1 325 ? 0.509 -23.812 -22.188 1 83.12 325 ARG B N 1
ATOM 7609 C CA . ARG B 1 325 ? 1.429 -22.766 -21.734 1 83.12 325 ARG B CA 1
ATOM 7610 C C . ARG B 1 325 ? 1.069 -21.422 -22.344 1 83.12 325 ARG B C 1
ATOM 7612 O O . ARG B 1 325 ? 1.154 -20.391 -21.656 1 83.12 325 ARG B O 1
ATOM 7619 N N . ILE B 1 326 ? 0.695 -21.406 -23.578 1 83.56 326 ILE B N 1
ATOM 7620 C CA . ILE B 1 326 ? 0.333 -20.172 -24.266 1 83.56 326 ILE B CA 1
ATOM 7621 C C . ILE B 1 326 ? -0.957 -19.609 -23.672 1 83.56 326 ILE B C 1
ATOM 7623 O O . ILE B 1 326 ? -1.089 -18.391 -23.5 1 83.56 326 ILE B O 1
ATOM 7627 N N . THR B 1 327 ? -1.866 -20.422 -23.375 1 81.69 327 THR B N 1
ATOM 7628 C CA . THR B 1 327 ? -3.113 -19.969 -22.781 1 81.69 327 THR B CA 1
ATOM 7629 C C . THR B 1 327 ? -2.873 -19.453 -21.359 1 81.69 327 THR B C 1
ATOM 7631 O O . THR B 1 327 ? -3.551 -18.516 -20.922 1 81.69 327 THR B O 1
ATOM 7634 N N . ASP B 1 328 ? -1.904 -20.062 -20.688 1 82.06 328 ASP B N 1
ATOM 7635 C CA . ASP B 1 328 ? -1.539 -19.547 -19.375 1 82.06 328 ASP B CA 1
ATOM 7636 C C . ASP B 1 328 ? -0.952 -18.141 -19.469 1 82.06 328 ASP B C 1
ATOM 7638 O O . ASP B 1 328 ? -1.204 -17.297 -18.594 1 82.06 328 ASP B O 1
ATOM 7642 N N . VAL B 1 329 ? -0.168 -17.984 -20.438 1 85.56 329 VAL B N 1
ATOM 7643 C CA . VAL B 1 329 ? 0.405 -16.672 -20.688 1 85.56 329 VAL B CA 1
ATOM 7644 C C . VAL B 1 329 ? -0.711 -15.664 -20.953 1 85.56 329 VAL B C 1
ATOM 7646 O O . VAL B 1 329 ? -0.674 -14.539 -20.469 1 85.56 329 VAL B O 1
ATOM 7649 N N . ALA B 1 330 ? -1.684 -16.078 -21.656 1 82.69 330 ALA B N 1
ATOM 7650 C CA . ALA B 1 330 ? -2.812 -15.211 -21.953 1 82.69 330 ALA B CA 1
ATOM 7651 C C . ALA B 1 330 ? -3.58 -14.836 -20.688 1 82.69 330 ALA B C 1
ATOM 7653 O O . ALA B 1 330 ? -4.008 -13.695 -20.531 1 82.69 330 ALA B O 1
ATOM 7654 N N . LEU B 1 331 ? -3.703 -15.805 -19.844 1 81.25 331 LEU B N 1
ATOM 7655 C CA . LEU B 1 331 ? -4.395 -15.555 -18.594 1 81.25 331 LEU B CA 1
ATOM 7656 C C . LEU B 1 331 ? -3.609 -14.562 -17.719 1 81.25 331 LEU B C 1
ATOM 7658 O O . LEU B 1 331 ? -4.188 -13.641 -17.141 1 81.25 331 LEU B O 1
ATOM 7662 N N . SER B 1 332 ? -2.365 -14.812 -17.672 1 85.88 332 SER B N 1
ATOM 7663 C CA . SER B 1 332 ? -1.511 -13.914 -16.906 1 85.88 332 SER B CA 1
ATOM 7664 C C . SER B 1 332 ? -1.515 -12.508 -17.5 1 85.88 332 SER B C 1
ATOM 7666 O O . SER B 1 332 ? -1.499 -11.516 -16.766 1 85.88 332 SER B O 1
ATOM 7668 N N . ALA B 1 333 ? -1.522 -12.43 -18.781 1 85.5 333 ALA B N 1
ATOM 7669 C CA . ALA B 1 333 ? -1.577 -11.148 -19.469 1 85.5 333 ALA B CA 1
ATOM 7670 C C . ALA B 1 333 ? -2.893 -10.43 -19.188 1 85.5 333 ALA B C 1
ATOM 7672 O O . ALA B 1 333 ? -2.922 -9.203 -19.062 1 85.5 333 ALA B O 1
ATOM 7673 N N . GLY B 1 334 ? -3.943 -11.211 -19.156 1 82.69 334 GLY B N 1
ATOM 7674 C CA . GLY B 1 334 ? -5.23 -10.617 -18.828 1 82.69 334 GLY B CA 1
ATOM 7675 C C . GLY B 1 334 ? -5.281 -10.031 -17.438 1 82.69 334 GLY B C 1
ATOM 7676 O O . GLY B 1 334 ? -5.816 -8.938 -17.234 1 82.69 334 GLY B O 1
ATOM 7677 N N . GLU B 1 335 ? -4.676 -10.766 -16.516 1 83.31 335 GLU B N 1
ATOM 7678 C CA . GLU B 1 335 ? -4.645 -10.297 -15.133 1 83.31 335 GLU B CA 1
ATOM 7679 C C . GLU B 1 335 ? -3.781 -9.047 -15 1 83.31 335 GLU B C 1
ATOM 7681 O O . GLU B 1 335 ? -4.066 -8.172 -14.18 1 83.31 335 GLU B O 1
ATOM 7686 N N . MET B 1 336 ? -2.783 -8.922 -15.844 1 89.19 336 MET B N 1
ATOM 7687 C CA . MET B 1 336 ? -1.824 -7.824 -15.766 1 89.19 336 MET B CA 1
ATOM 7688 C C . MET B 1 336 ? -2.318 -6.621 -16.562 1 89.19 336 MET B C 1
ATOM 7690 O O . MET B 1 336 ? -1.887 -5.492 -16.328 1 89.19 336 MET B O 1
ATOM 7694 N N . ALA B 1 337 ? -3.219 -6.852 -17.469 1 88.62 337 ALA B N 1
ATOM 7695 C CA . ALA B 1 337 ? -3.627 -5.809 -18.406 1 88.62 337 ALA B CA 1
ATOM 7696 C C . ALA B 1 337 ? -4.191 -4.598 -17.672 1 88.62 337 ALA B C 1
ATOM 7698 O O . ALA B 1 337 ? -3.877 -3.455 -18.016 1 88.62 337 ALA B O 1
ATOM 7699 N N . GLY B 1 338 ? -5.02 -4.84 -16.703 1 86.06 338 GLY B N 1
ATOM 7700 C CA . GLY B 1 338 ? -5.57 -3.734 -15.945 1 86.06 338 GLY B CA 1
ATOM 7701 C C . GLY B 1 338 ? -4.512 -2.932 -15.211 1 86.06 338 GLY B C 1
ATOM 7702 O O . GLY B 1 338 ? -4.551 -1.699 -15.203 1 86.06 338 GLY B O 1
ATOM 7703 N N . ILE B 1 339 ? -3.576 -3.553 -14.664 1 91 339 ILE B N 1
ATOM 7704 C CA . ILE B 1 339 ? -2.518 -2.908 -13.898 1 91 339 ILE B CA 1
ATOM 7705 C C . ILE B 1 339 ? -1.562 -2.184 -14.844 1 91 339 ILE B C 1
ATOM 7707 O O . ILE B 1 339 ? -1.088 -1.087 -14.539 1 91 339 ILE B O 1
ATOM 7711 N N . LEU B 1 340 ? -1.319 -2.822 -15.961 1 92.56 340 LEU B N 1
ATOM 7712 C CA . LEU B 1 340 ? -0.471 -2.217 -16.984 1 92.56 340 LEU B CA 1
ATOM 7713 C C . LEU B 1 340 ? -1.08 -0.915 -17.484 1 92.56 340 LEU B C 1
ATOM 7715 O O . LEU B 1 340 ? -0.362 0.057 -17.734 1 92.56 340 LEU B O 1
ATOM 7719 N N . HIS B 1 341 ? -2.324 -0.911 -17.609 1 89.62 341 HIS B N 1
ATOM 7720 C CA . HIS B 1 341 ? -3.029 0.292 -18.031 1 89.62 341 HIS B CA 1
ATOM 7721 C C . HIS B 1 341 ? -2.814 1.435 -17.047 1 89.62 341 HIS B C 1
ATOM 7723 O O . HIS B 1 341 ? -2.592 2.578 -17.453 1 89.62 341 HIS B O 1
ATOM 7729 N N . ARG B 1 342 ? -2.842 1.106 -15.875 1 90.06 342 ARG B N 1
ATOM 7730 C CA . ARG B 1 342 ? -2.67 2.109 -14.828 1 90.06 342 ARG B CA 1
ATOM 7731 C C . ARG B 1 342 ? -1.266 2.703 -14.859 1 90.06 342 ARG B C 1
ATOM 7733 O O . ARG B 1 342 ? -1.098 3.92 -14.766 1 90.06 342 ARG B O 1
ATOM 7740 N N . VAL B 1 343 ? -0.319 1.9 -15 1 93.31 343 VAL B N 1
ATOM 7741 C CA . VAL B 1 343 ? 1.068 2.352 -15.047 1 93.31 343 VAL B CA 1
ATOM 7742 C C . VAL B 1 343 ? 1.306 3.166 -16.312 1 93.31 343 VAL B C 1
ATOM 7744 O O . VAL B 1 343 ? 1.963 4.211 -16.281 1 93.31 343 VAL B O 1
ATOM 7747 N N . ALA B 1 344 ? 0.741 2.736 -17.406 1 93.06 344 ALA B N 1
ATOM 7748 C CA . ALA B 1 344 ? 0.91 3.412 -18.688 1 93.06 344 ALA B CA 1
ATOM 7749 C C . ALA B 1 344 ? 0.249 4.789 -18.672 1 93.06 344 ALA B C 1
ATOM 7751 O O . ALA B 1 344 ? 0.77 5.738 -19.266 1 93.06 344 ALA B O 1
ATOM 7752 N N . GLU B 1 345 ? -0.855 4.844 -18.031 1 90.81 345 GLU B N 1
ATOM 7753 C CA . GLU B 1 345 ? -1.559 6.121 -17.938 1 90.81 345 GLU B CA 1
ATOM 7754 C C . GLU B 1 345 ? -0.743 7.137 -17.141 1 90.81 345 GLU B C 1
ATOM 7756 O O . GLU B 1 345 ? -0.728 8.32 -17.469 1 90.81 345 GLU B O 1
ATOM 7761 N N . LEU B 1 346 ? -0.161 6.672 -16.125 1 92.81 346 LEU B N 1
ATOM 7762 C CA . LEU B 1 346 ? 0.689 7.559 -15.336 1 92.81 346 LEU B CA 1
ATOM 7763 C C . LEU B 1 346 ? 1.886 8.031 -16.156 1 92.81 346 LEU B C 1
ATOM 7765 O O . LEU B 1 346 ? 2.23 9.219 -16.125 1 92.81 346 LEU B O 1
ATOM 7769 N N . LEU B 1 347 ? 2.498 7.168 -16.844 1 93.19 347 LEU B N 1
ATOM 7770 C CA . LEU B 1 347 ? 3.648 7.496 -17.672 1 93.19 347 LEU B CA 1
ATOM 7771 C C . LEU B 1 347 ? 3.266 8.492 -18.766 1 93.19 347 LEU B C 1
ATOM 7773 O O . LEU B 1 347 ? 4.008 9.438 -19.031 1 93.19 347 LEU B O 1
ATOM 7777 N N . LYS B 1 348 ? 2.146 8.266 -19.328 1 91.06 348 LYS B N 1
ATOM 7778 C CA . LYS B 1 348 ? 1.669 9.172 -20.375 1 91.06 348 LYS B CA 1
ATOM 7779 C C . LYS B 1 348 ? 1.382 10.555 -19.797 1 91.06 348 LYS B C 1
ATOM 7781 O O . LYS B 1 348 ? 1.714 11.57 -20.422 1 91.06 348 LYS B O 1
ATOM 7786 N N . ALA B 1 349 ? 0.77 10.539 -18.672 1 90.62 349 ALA B N 1
ATOM 7787 C CA . ALA B 1 349 ? 0.446 11.82 -18.031 1 90.62 349 ALA B CA 1
ATOM 7788 C C . ALA B 1 349 ? 1.713 12.602 -17.703 1 90.62 349 ALA B C 1
ATOM 7790 O O . ALA B 1 349 ? 1.772 13.812 -17.891 1 90.62 349 ALA B O 1
ATOM 7791 N N . VAL B 1 350 ? 2.666 11.922 -17.219 1 91.75 350 VAL B N 1
ATOM 7792 C CA . VAL B 1 350 ? 3.924 12.555 -16.844 1 91.75 350 VAL B CA 1
ATOM 7793 C C . VAL B 1 350 ? 4.668 13.016 -18.094 1 91.75 350 VAL B C 1
ATOM 7795 O O . VAL B 1 350 ? 5.223 14.117 -18.125 1 91.75 350 VAL B O 1
ATOM 7798 N N . ASP B 1 351 ? 4.664 12.203 -19.094 1 90.44 351 ASP B N 1
ATOM 7799 C CA . ASP B 1 351 ? 5.328 12.555 -20.344 1 90.44 351 ASP B CA 1
ATOM 7800 C C . ASP B 1 351 ? 4.652 13.75 -21.016 1 90.44 351 ASP B C 1
ATOM 7802 O O . ASP B 1 351 ? 5.32 14.609 -21.594 1 90.44 351 ASP B O 1
ATOM 7806 N N . ASP B 1 352 ? 3.352 13.719 -20.969 1 88.25 352 ASP B N 1
ATOM 7807 C CA . ASP B 1 352 ? 2.607 14.836 -21.547 1 88.25 352 ASP B CA 1
ATOM 7808 C C . ASP B 1 352 ? 2.932 16.141 -20.812 1 88.25 352 ASP B C 1
ATOM 7810 O O . ASP B 1 352 ? 3.074 17.188 -21.438 1 88.25 352 ASP B O 1
ATOM 7814 N N . GLU B 1 353 ? 3.035 16.047 -19.547 1 86.12 353 GLU B N 1
ATOM 7815 C CA . GLU B 1 353 ? 3.371 17.234 -18.75 1 86.12 353 GLU B CA 1
ATOM 7816 C C . GLU B 1 353 ? 4.781 17.719 -19.062 1 86.12 353 GLU B C 1
ATOM 7818 O O . GLU B 1 353 ? 5.023 18.922 -19.156 1 86.12 353 GLU B O 1
ATOM 7823 N N . LEU B 1 354 ? 5.676 16.812 -19.203 1 86.44 354 LEU B N 1
ATOM 7824 C CA . LEU B 1 354 ? 7.059 17.172 -19.5 1 86.44 354 LEU B CA 1
ATOM 7825 C C . LEU B 1 354 ? 7.172 17.781 -20.891 1 86.44 354 LEU B C 1
ATOM 7827 O O . LEU B 1 354 ? 7.973 18.688 -21.125 1 86.44 354 LEU B O 1
ATOM 7831 N N . TYR B 1 355 ? 6.355 17.25 -21.719 1 84.44 355 TYR B N 1
ATOM 7832 C CA . TYR B 1 355 ? 6.332 17.766 -23.078 1 84.44 355 TYR B CA 1
ATOM 7833 C C . TYR B 1 355 ? 5.781 19.188 -23.109 1 84.44 355 TYR B C 1
ATOM 7835 O O . TYR B 1 355 ? 6.309 20.047 -23.828 1 84.44 355 TYR B O 1
ATOM 7843 N N . PHE B 1 356 ? 4.773 19.406 -22.375 1 79.56 356 PHE B N 1
ATOM 7844 C CA . PHE B 1 356 ? 4.164 20.719 -22.312 1 79.56 356 PHE B CA 1
ATOM 7845 C C . PHE B 1 356 ? 5.141 21.75 -21.734 1 79.56 356 PHE B C 1
ATOM 7847 O O . PHE B 1 356 ? 5.207 22.875 -22.203 1 79.56 356 PHE B O 1
ATOM 7854 N N . VAL B 1 357 ? 5.883 21.328 -20.766 1 77.56 357 VAL B N 1
ATOM 7855 C CA . VAL B 1 357 ? 6.855 22.219 -20.125 1 77.56 357 VAL B CA 1
ATOM 7856 C C . VAL B 1 357 ? 8 22.516 -21.094 1 77.56 357 VAL B C 1
ATOM 7858 O O . VAL B 1 357 ? 8.484 23.641 -21.172 1 77.56 357 VAL B O 1
ATOM 7861 N N . ALA B 1 358 ? 8.367 21.484 -21.812 1 74.31 358 ALA B N 1
ATOM 7862 C CA . ALA B 1 358 ? 9.445 21.641 -22.781 1 74.31 358 ALA B CA 1
ATOM 7863 C C . ALA B 1 358 ? 9.016 22.562 -23.922 1 74.31 358 ALA B C 1
ATOM 7865 O O . ALA B 1 358 ? 9.82 23.375 -24.406 1 74.31 358 ALA B O 1
ATOM 7866 N N . GLN B 1 359 ? 7.812 22.516 -24.359 1 72.94 359 GLN B N 1
ATOM 7867 C CA . GLN B 1 359 ? 7.297 23.359 -25.422 1 72.94 359 GLN B CA 1
ATOM 7868 C C . GLN B 1 359 ? 7.195 24.812 -24.969 1 72.94 359 GLN B C 1
ATOM 7870 O O . GLN B 1 359 ? 7.465 25.734 -25.734 1 72.94 359 GLN B O 1
ATOM 7875 N N . ARG B 1 360 ? 6.848 24.938 -23.781 1 64.62 360 ARG B N 1
ATOM 7876 C CA . ARG B 1 360 ? 6.746 26.281 -23.219 1 64.62 360 ARG B CA 1
ATOM 7877 C C . ARG B 1 360 ? 8.125 26.938 -23.109 1 64.62 360 ARG B C 1
ATOM 7879 O O . ARG B 1 360 ? 8.266 28.141 -23.344 1 64.62 360 ARG B O 1
ATOM 7886 N N . GLU B 1 361 ? 9.117 26.062 -22.766 1 63.66 361 GLU B N 1
ATOM 7887 C CA . GLU B 1 361 ? 10.477 26.562 -22.641 1 63.66 361 GLU B CA 1
ATOM 7888 C C . GLU B 1 361 ? 11.078 26.859 -24.016 1 63.66 361 GLU B C 1
ATOM 7890 O O . GLU B 1 361 ? 11.836 27.828 -24.172 1 63.66 361 GLU B O 1
ATOM 7895 N N . ASP B 1 362 ? 10.898 25.906 -25.125 1 56.91 362 ASP B N 1
ATOM 7896 C CA . ASP B 1 362 ? 11.391 26.125 -26.484 1 56.91 362 ASP B CA 1
ATOM 7897 C C . ASP B 1 362 ? 10.656 27.297 -27.141 1 56.91 362 ASP B C 1
ATOM 7899 O O . ASP B 1 362 ? 11.242 28.031 -27.938 1 56.91 362 ASP B O 1
ATOM 7903 N N . GLY B 1 363 ? 9.406 27.328 -27.156 1 46.78 363 GLY B N 1
ATOM 7904 C CA . GLY B 1 363 ? 8.664 28.422 -27.75 1 46.78 363 GLY B CA 1
ATOM 7905 C C . GLY B 1 363 ? 9.031 29.781 -27.188 1 46.78 363 GLY B C 1
ATOM 7906 O O . GLY B 1 363 ? 8.523 30.797 -27.641 1 46.78 363 GLY B O 1
ATOM 7907 N N . CYS B 1 364 ? 9.641 29.844 -26.094 1 42.44 364 CYS B N 1
ATOM 7908 C CA . CYS B 1 364 ? 10.109 31.141 -25.609 1 42.44 364 CYS B CA 1
ATOM 7909 C C . CYS B 1 364 ? 11.266 31.656 -26.453 1 42.44 364 CYS B C 1
ATOM 7911 O O . CYS B 1 364 ? 11.766 32.75 -26.219 1 42.44 364 CYS B O 1
ATOM 7913 N N . ASP B 1 365 ? 11.914 30.906 -27.344 1 36.94 365 ASP B N 1
ATOM 7914 C CA . ASP B 1 365 ? 12.898 31.594 -28.172 1 36.94 365 ASP B CA 1
ATOM 7915 C C . ASP B 1 365 ? 12.234 32.656 -29.062 1 36.94 365 ASP B C 1
ATOM 7917 O O . ASP B 1 365 ? 12.844 33.656 -29.406 1 36.94 365 ASP B O 1
ATOM 7921 N N . ASP B 1 366 ? 11.359 32.312 -30.078 1 34.22 366 ASP B N 1
ATOM 7922 C CA . ASP B 1 366 ? 11.062 33.312 -31.078 1 34.22 366 ASP B CA 1
ATOM 7923 C C . ASP B 1 366 ? 10.336 34.5 -30.438 1 34.22 366 ASP B C 1
ATOM 7925 O O . ASP B 1 366 ? 10.641 35.656 -30.75 1 34.22 366 ASP B O 1
ATOM 7929 N N . ASP B 1 367 ? 8.906 34.469 -30.375 1 31.08 367 ASP B N 1
ATOM 7930 C CA . ASP B 1 367 ? 8.195 35.719 -30.125 1 31.08 367 ASP B CA 1
ATOM 7931 C C . ASP B 1 367 ? 8.383 36.188 -28.688 1 31.08 367 ASP B C 1
ATOM 7933 O O . ASP B 1 367 ? 7.938 35.531 -27.75 1 31.08 367 ASP B O 1
ATOM 7937 N N . LEU B 1 368 ? 9.469 36.875 -28.25 1 32.47 368 LEU B N 1
ATOM 7938 C CA . LEU B 1 368 ? 9.758 37.812 -27.203 1 32.47 368 LEU B CA 1
ATOM 7939 C C . LEU B 1 368 ? 8.477 38.469 -26.656 1 32.47 368 LEU B C 1
ATOM 7941 O O . LEU B 1 368 ? 8.523 39.281 -25.75 1 32.47 368 LEU B O 1
ATOM 7945 N N . SER B 1 369 ? 7.438 38.531 -27.375 1 31.17 369 SER B N 1
ATOM 7946 C CA . SER B 1 369 ? 6.316 39.375 -27 1 31.17 369 SER B CA 1
ATOM 7947 C C . SER B 1 369 ? 5.551 38.781 -25.812 1 31.17 369 SER B C 1
ATOM 7949 O O . SER B 1 369 ? 4.762 39.469 -25.172 1 31.17 369 SER B O 1
ATOM 7951 N N . ASN B 1 370 ? 5.199 37.469 -25.859 1 32.97 370 ASN B N 1
ATOM 7952 C CA . ASN B 1 370 ? 4.289 37.188 -24.766 1 32.97 370 ASN B CA 1
ATOM 7953 C C . ASN B 1 370 ? 5.02 37.188 -23.422 1 32.97 370 ASN B C 1
ATOM 7955 O O . ASN B 1 370 ? 5.934 36.375 -23.219 1 32.97 370 ASN B O 1
ATOM 7959 N N . ASP B 1 371 ? 5.16 38.188 -22.672 1 36 371 ASP B N 1
ATOM 7960 C CA . ASP B 1 371 ? 5.586 38.875 -21.453 1 36 371 ASP B CA 1
ATOM 7961 C C . ASP B 1 371 ? 5.367 38 -20.219 1 36 371 ASP B C 1
ATOM 7963 O O . ASP B 1 371 ? 5.465 38.5 -19.094 1 36 371 ASP B O 1
ATOM 7967 N N . THR B 1 372 ? 4.793 36.875 -20.344 1 40.91 372 THR B N 1
ATOM 7968 C CA . THR B 1 372 ? 4.324 36.219 -19.125 1 40.91 372 THR B CA 1
ATOM 7969 C C . THR B 1 372 ? 5.484 35.531 -18.391 1 40.91 372 THR B C 1
ATOM 7971 O O . THR B 1 372 ? 5.273 34.812 -17.422 1 40.91 372 THR B O 1
ATOM 7974 N N . VAL B 1 373 ? 6.719 35.281 -19.125 1 41.69 373 VAL B N 1
ATOM 7975 C CA . VAL B 1 373 ? 7.715 34.375 -18.594 1 41.69 373 VAL B CA 1
ATOM 7976 C C . VAL B 1 373 ? 8.383 35 -17.359 1 41.69 373 VAL B C 1
ATOM 7978 O O . VAL B 1 373 ? 8.75 36.156 -17.375 1 41.69 373 VAL B O 1
ATOM 7981 N N . THR B 1 374 ? 8.133 34.438 -16.234 1 48.28 374 THR B N 1
ATOM 7982 C CA . THR B 1 374 ? 9.102 34.625 -15.156 1 48.28 374 THR B CA 1
ATOM 7983 C C . THR B 1 374 ? 10.523 34.5 -15.68 1 48.28 374 THR B C 1
ATOM 7985 O O . THR B 1 374 ? 10.883 33.469 -16.266 1 48.28 374 THR B O 1
ATOM 7988 N N . MET B 1 375 ? 11.117 35.531 -16.484 1 42.62 375 MET B N 1
ATOM 7989 C CA . MET B 1 375 ? 12.492 35.562 -16.969 1 42.62 375 MET B CA 1
ATOM 7990 C C . MET B 1 375 ? 13.469 35.219 -15.844 1 42.62 375 MET B C 1
ATOM 7992 O O . MET B 1 375 ? 13.562 35.938 -14.852 1 42.62 375 MET B O 1
ATOM 7996 N N . ASN B 1 376 ? 13.539 33.938 -15.539 1 45.84 376 ASN B N 1
ATOM 7997 C CA . ASN B 1 376 ? 14.711 33.594 -14.734 1 45.84 376 ASN B CA 1
ATOM 7998 C C . ASN B 1 376 ? 16.016 33.969 -15.453 1 45.84 376 ASN B C 1
ATOM 8000 O O . ASN B 1 376 ? 16.25 33.5 -16.562 1 45.84 376 ASN B O 1
ATOM 8004 N N . ILE B 1 377 ? 16.531 35.094 -15.602 1 38.56 377 ILE B N 1
ATOM 8005 C CA . ILE B 1 377 ? 17.828 35.375 -16.203 1 38.56 377 ILE B CA 1
ATOM 8006 C C . ILE B 1 377 ? 18.844 34.344 -15.742 1 38.56 377 ILE B C 1
ATOM 8008 O O . ILE B 1 377 ? 19.172 34.25 -14.562 1 38.56 377 ILE B O 1
ATOM 8012 N N . ASP B 1 378 ? 18.75 33.188 -16.172 1 41.22 378 ASP B N 1
ATOM 8013 C CA . ASP B 1 378 ? 19.906 32.312 -15.945 1 41.22 378 ASP B CA 1
ATOM 8014 C C . ASP B 1 378 ? 21.172 33.156 -15.75 1 41.22 378 ASP B C 1
ATOM 8016 O O . ASP B 1 378 ? 22.156 32.656 -15.195 1 41.22 378 ASP B O 1
ATOM 8020 N N . GLY B 1 379 ? 21.547 34.062 -16.688 1 36.66 379 GLY B N 1
ATOM 8021 C CA . GLY B 1 379 ? 22.719 34.906 -16.578 1 36.66 379 GLY B CA 1
ATOM 8022 C C . GLY B 1 379 ? 22.672 35.844 -15.398 1 36.66 379 GLY B C 1
ATOM 8023 O O . GLY B 1 379 ? 23.266 36.938 -15.438 1 36.66 379 GLY B O 1
ATOM 8024 N N . ALA B 1 380 ? 21.594 35.938 -14.719 1 41.41 380 ALA B N 1
ATOM 8025 C CA . ALA B 1 380 ? 21.688 36.844 -13.586 1 41.41 380 ALA B CA 1
ATOM 8026 C C . ALA B 1 380 ? 23.016 36.656 -12.852 1 41.41 380 ALA B C 1
ATOM 8028 O O . ALA B 1 380 ? 23.344 35.562 -12.414 1 41.41 380 ALA B O 1
ATOM 8029 N N . THR B 1 381 ? 24.016 37.188 -13.375 1 38.34 381 THR B N 1
ATOM 8030 C CA . THR B 1 381 ? 25.328 37.438 -12.789 1 38.34 381 THR B CA 1
ATOM 8031 C C . THR B 1 381 ? 25.219 37.625 -11.281 1 38.34 381 THR B C 1
ATOM 8033 O O . THR B 1 381 ? 24.156 38.031 -10.781 1 38.34 381 THR B O 1
ATOM 8036 N N . ASN B 1 382 ? 26.016 36.875 -10.508 1 43.53 382 ASN B N 1
ATOM 8037 C CA . ASN B 1 382 ? 26.375 37.344 -9.172 1 43.53 382 ASN B CA 1
ATOM 8038 C C . ASN B 1 382 ? 26.203 38.844 -9.031 1 43.53 382 ASN B C 1
ATOM 8040 O O . ASN B 1 382 ? 26.844 39.469 -8.188 1 43.53 382 ASN B O 1
ATOM 8044 N N . SER B 1 383 ? 25.828 39.5 -10.078 1 48.03 383 SER B N 1
ATOM 8045 C CA . SER B 1 383 ? 25.891 40.938 -9.797 1 48.03 383 SER B CA 1
ATOM 8046 C C . SER B 1 383 ? 24.844 41.344 -8.758 1 48.03 383 SER B C 1
ATOM 8048 O O . SER B 1 383 ? 23.672 40.969 -8.883 1 48.03 383 SER B O 1
ATOM 8050 N N . PRO B 1 384 ? 25.266 41.562 -7.609 1 60.59 384 PRO B N 1
ATOM 8051 C CA . PRO B 1 384 ? 24.5 42 -6.434 1 60.59 384 PRO B CA 1
ATOM 8052 C C . PRO B 1 384 ? 23.391 42.969 -6.773 1 60.59 384 PRO B C 1
ATOM 8054 O O . PRO B 1 384 ? 23.625 44.188 -6.766 1 60.59 384 PRO B O 1
ATOM 8057 N N . SER B 1 385 ? 22.453 42.594 -7.723 1 73 385 SER B N 1
ATOM 8058 C CA . SER B 1 385 ? 21.359 43.531 -7.906 1 73 385 SER B CA 1
ATOM 8059 C C . SER B 1 385 ? 20.625 43.781 -6.598 1 73 385 SER B C 1
ATOM 8061 O O . SER B 1 385 ? 20.484 42.875 -5.773 1 73 385 SER B O 1
ATOM 8063 N N . ASN B 1 386 ? 20.422 45.031 -6.375 1 87.75 386 ASN B N 1
ATOM 8064 C CA . ASN B 1 386 ? 19.656 45.438 -5.207 1 87.75 386 ASN B CA 1
ATOM 8065 C C . ASN B 1 386 ? 18.188 45.062 -5.328 1 87.75 386 ASN B C 1
ATOM 8067 O O . ASN B 1 386 ? 17.5 44.875 -4.32 1 87.75 386 ASN B O 1
ATOM 8071 N N . VAL B 1 387 ? 17.766 44.906 -6.648 1 92.44 387 VAL B N 1
ATOM 8072 C CA . VAL B 1 387 ? 16.391 44.5 -6.887 1 92.44 387 VAL B CA 1
ATOM 8073 C C . VAL B 1 387 ? 16.312 43 -7.016 1 92.44 387 VAL B C 1
ATOM 8075 O O . VAL B 1 387 ? 16.906 42.406 -7.914 1 92.44 387 VAL B O 1
ATOM 8078 N N . LEU B 1 388 ? 15.617 42.406 -6.125 1 93.38 388 LEU B N 1
ATOM 8079 C CA . LEU B 1 388 ? 15.523 40.938 -6.09 1 93.38 388 LEU B CA 1
ATOM 8080 C C . LEU B 1 388 ? 14.375 40.438 -6.957 1 93.38 388 LEU B C 1
ATOM 8082 O O . LEU B 1 388 ? 14.531 39.5 -7.734 1 93.38 388 LEU B O 1
ATOM 8086 N N . PHE B 1 389 ? 13.172 41.031 -6.816 1 93.69 389 PHE B N 1
ATOM 8087 C CA . PHE B 1 389 ? 11.977 40.719 -7.598 1 93.69 389 PHE B CA 1
ATOM 8088 C C . PHE B 1 389 ? 11.359 42 -8.156 1 93.69 389 PHE B C 1
ATOM 8090 O O . PHE B 1 389 ? 11.312 43 -7.473 1 93.69 389 PHE B O 1
ATOM 8097 N N . ASP B 1 390 ? 10.984 41.906 -9.391 1 93.56 390 ASP B N 1
ATOM 8098 C CA . ASP B 1 390 ? 10.328 43.062 -10.039 1 93.56 390 ASP B CA 1
ATOM 8099 C C . ASP B 1 390 ? 9.07 42.594 -10.773 1 93.56 390 ASP B C 1
ATOM 8101 O O . ASP B 1 390 ? 9.148 41.812 -11.727 1 93.56 390 ASP B O 1
ATOM 8105 N N . PHE B 1 391 ? 7.941 43.062 -10.273 1 94.81 391 PHE B N 1
ATOM 8106 C CA . PHE B 1 391 ? 6.652 42.75 -10.875 1 94.81 391 PHE B CA 1
ATOM 8107 C C . PHE B 1 391 ? 6.238 43.844 -11.859 1 94.81 391 PHE B C 1
ATOM 8109 O O . PHE B 1 391 ? 6.176 45 -11.5 1 94.81 391 PHE B O 1
ATOM 8116 N N . HIS B 1 392 ? 5.953 43.406 -13.031 1 94.12 392 HIS B N 1
ATOM 8117 C CA . HIS B 1 392 ? 5.504 44.312 -14.062 1 94.12 392 HIS B CA 1
ATOM 8118 C C . HIS B 1 392 ? 4.102 43.969 -14.555 1 94.12 392 HIS B C 1
ATOM 8120 O O . HIS B 1 392 ? 3.938 43.094 -15.406 1 94.12 392 HIS B O 1
ATOM 8126 N N . ASP B 1 393 ? 3.104 44.656 -14.086 1 93.56 393 ASP B N 1
ATOM 8127 C CA . ASP B 1 393 ? 1.705 44.5 -14.477 1 93.56 393 ASP B CA 1
ATOM 8128 C C . ASP B 1 393 ? 1.271 43.031 -14.406 1 93.56 393 ASP B C 1
ATOM 8130 O O . ASP B 1 393 ? 0.719 42.5 -15.375 1 93.56 393 ASP B O 1
ATOM 8134 N N . VAL B 1 394 ? 1.603 42.438 -13.375 1 92.69 394 VAL B N 1
ATOM 8135 C CA . VAL B 1 394 ? 1.387 41 -13.234 1 92.69 394 VAL B CA 1
ATOM 8136 C C . VAL B 1 394 ? -0.066 40.719 -12.844 1 92.69 394 VAL B C 1
ATOM 8138 O O . VAL B 1 394 ? -0.579 41.312 -11.891 1 92.69 394 VAL B O 1
ATOM 8141 N N . THR B 1 395 ? -0.717 39.906 -13.609 1 91.56 395 THR B N 1
ATOM 8142 C CA . THR B 1 395 ? -2.055 39.406 -13.32 1 91.56 395 THR B CA 1
ATOM 8143 C C . THR B 1 395 ? -2.041 37.875 -13.18 1 91.56 395 THR B C 1
ATOM 8145 O O . THR B 1 395 ? -1.426 37.188 -13.992 1 91.56 395 THR B O 1
ATOM 8148 N N . TYR B 1 396 ? -2.547 37.344 -12.125 1 89 396 TYR B N 1
ATOM 8149 C CA . TYR B 1 396 ? -2.615 35.906 -11.977 1 89 396 TYR B CA 1
ATOM 8150 C C . TYR B 1 396 ? -4.008 35.469 -11.539 1 89 396 TYR B C 1
ATOM 8152 O O . TYR B 1 396 ? -4.727 36.219 -10.883 1 89 396 TYR B O 1
ATOM 8160 N N . THR B 1 397 ? -4.398 34.344 -12.023 1 86.12 397 THR B N 1
ATOM 8161 C CA . THR B 1 397 ? -5.707 33.719 -11.805 1 86.12 397 THR B CA 1
ATOM 8162 C C . THR B 1 397 ? -5.555 32.344 -11.164 1 86.12 397 THR B C 1
ATOM 8164 O O . THR B 1 397 ? -4.438 31.859 -10.969 1 86.12 397 THR B O 1
ATOM 8167 N N . LEU B 1 398 ? -6.641 31.75 -10.758 1 82 398 LEU B N 1
ATOM 8168 C CA . LEU B 1 398 ? -6.625 30.359 -10.32 1 82 398 LEU B CA 1
ATOM 8169 C C . LEU B 1 398 ? -6.215 29.438 -11.461 1 82 398 LEU B C 1
ATOM 8171 O O . LEU B 1 398 ? -6.633 29.625 -12.602 1 82 398 LEU B O 1
ATOM 8175 N N . PRO B 1 399 ? -5.348 28.5 -11.234 1 78.31 399 PRO B N 1
ATOM 8176 C CA . PRO B 1 399 ? -4.832 27.656 -12.32 1 78.31 399 PRO B CA 1
ATOM 8177 C C . PRO B 1 399 ? -5.938 26.891 -13.055 1 78.31 399 PRO B C 1
ATOM 8179 O O . PRO B 1 399 ? -5.828 26.656 -14.266 1 78.31 399 PRO B O 1
ATOM 8182 N N . ASN B 1 400 ? -7.008 26.516 -12.43 1 74.25 400 ASN B N 1
ATOM 8183 C CA . ASN B 1 400 ? -8.047 25.719 -13.062 1 74.25 400 ASN B CA 1
ATOM 8184 C C . ASN B 1 400 ? -9.227 26.562 -13.516 1 74.25 400 ASN B C 1
ATOM 8186 O O . ASN B 1 400 ? -10.172 26.062 -14.117 1 74.25 400 ASN B O 1
ATOM 8190 N N . ASP B 1 401 ? -9.172 27.891 -13.219 1 77.94 401 ASP B N 1
ATOM 8191 C CA . ASP B 1 401 ? -10.227 28.812 -13.609 1 77.94 401 ASP B CA 1
ATOM 8192 C C . ASP B 1 401 ? -9.648 30.141 -14.07 1 77.94 401 ASP B C 1
ATOM 8194 O O . ASP B 1 401 ? -9.57 31.094 -13.289 1 77.94 401 ASP B O 1
ATOM 8198 N N . PRO B 1 402 ? -9.461 30.219 -15.25 1 77.56 402 PRO B N 1
ATOM 8199 C CA . PRO B 1 402 ? -8.867 31.453 -15.773 1 77.56 402 PRO B CA 1
ATOM 8200 C C . PRO B 1 402 ? -9.781 32.656 -15.602 1 77.56 402 PRO B C 1
ATOM 8202 O O . PRO B 1 402 ? -9.32 33.812 -15.664 1 77.56 402 PRO B O 1
ATOM 8205 N N . ALA B 1 403 ? -11 32.406 -15.336 1 78.19 403 ALA B N 1
ATOM 8206 C CA . ALA B 1 403 ? -11.953 33.5 -15.195 1 78.19 403 ALA B CA 1
ATOM 8207 C C . ALA B 1 403 ? -11.875 34.125 -13.805 1 78.19 403 ALA B C 1
ATOM 8209 O O . ALA B 1 403 ? -12.289 35.281 -13.602 1 78.19 403 ALA B O 1
ATOM 8210 N N . SER B 1 404 ? -11.242 33.469 -12.93 1 82 404 SER B N 1
ATOM 8211 C CA . SER B 1 404 ? -11.156 33.938 -11.562 1 82 404 SER B CA 1
ATOM 8212 C C . SER B 1 404 ? -9.852 34.719 -11.328 1 82 404 SER B C 1
ATOM 8214 O O . SER B 1 404 ? -8.867 34.125 -10.852 1 82 404 SER B O 1
ATOM 8216 N N . ILE B 1 405 ? -9.938 36 -11.562 1 86.19 405 ILE B N 1
ATOM 8217 C CA . ILE B 1 405 ? -8.758 36.875 -11.398 1 86.19 405 ILE B CA 1
ATOM 8218 C C . ILE B 1 405 ? -8.562 37.188 -9.914 1 86.19 405 ILE B C 1
ATOM 8220 O O . ILE B 1 405 ? -9.484 37.688 -9.25 1 86.19 405 ILE B O 1
ATOM 8224 N N . LEU B 1 406 ? -7.445 36.875 -9.367 1 87.25 406 LEU B N 1
ATOM 8225 C CA . LEU B 1 406 ? -7.152 37.156 -7.965 1 87.25 406 LEU B CA 1
ATOM 8226 C C . LEU B 1 406 ? -6.535 38.531 -7.793 1 87.25 406 LEU B C 1
ATOM 8228 O O . LEU B 1 406 ? -6.969 39.312 -6.938 1 87.25 406 LEU B O 1
ATOM 8232 N N . VAL B 1 407 ? -5.539 38.844 -8.617 1 90.56 407 VAL B N 1
ATOM 8233 C CA . VAL B 1 407 ? -4.895 40.156 -8.617 1 90.56 407 VAL B CA 1
ATOM 8234 C C . VAL B 1 407 ? -4.664 40.594 -10.055 1 90.56 407 VAL B C 1
ATOM 8236 O O . VAL B 1 407 ? -4.285 39.812 -10.914 1 90.56 407 VAL B O 1
ATOM 8239 N N . LYS B 1 408 ? -4.953 41.875 -10.258 1 91.06 408 LYS B N 1
ATOM 8240 C CA . LYS B 1 408 ? -4.824 42.438 -11.602 1 91.06 408 LYS B CA 1
ATOM 8241 C C . LYS B 1 408 ? -3.764 43.531 -11.648 1 91.06 408 LYS B C 1
ATOM 8243 O O . LYS B 1 408 ? -3.771 44.438 -10.812 1 91.06 408 LYS B O 1
ATOM 8248 N N . GLY B 1 409 ? -2.857 43.438 -12.547 1 91.38 409 GLY B N 1
ATOM 8249 C CA . GLY B 1 409 ? -1.899 44.469 -12.875 1 91.38 409 GLY B CA 1
ATOM 8250 C C . GLY B 1 409 ? -1.021 44.844 -11.695 1 91.38 409 GLY B C 1
ATOM 8251 O O . GLY B 1 409 ? -0.886 46.031 -11.383 1 91.38 409 GLY B O 1
ATOM 8252 N N . LEU B 1 410 ? -0.412 43.938 -11.008 1 93.56 410 LEU B N 1
ATOM 8253 C CA . LEU B 1 410 ? 0.425 44.188 -9.844 1 93.56 410 LEU B CA 1
ATOM 8254 C C . LEU B 1 410 ? 1.796 44.688 -10.258 1 93.56 410 LEU B C 1
ATOM 8256 O O . LEU B 1 410 ? 2.471 44.094 -11.086 1 93.56 410 LEU B O 1
ATOM 8260 N N . ASN B 1 411 ? 2.143 45.875 -9.852 1 95.06 411 ASN B N 1
ATOM 8261 C CA . ASN B 1 411 ? 3.48 46.438 -9.969 1 95.06 411 ASN B CA 1
ATOM 8262 C C . ASN B 1 411 ? 4.168 46.562 -8.609 1 95.06 411 ASN B C 1
ATOM 8264 O O . ASN B 1 411 ? 3.67 47.25 -7.711 1 95.06 411 ASN B O 1
ATOM 8268 N N . LEU B 1 412 ? 5.258 45.844 -8.438 1 94.88 412 LEU B N 1
ATOM 8269 C CA . LEU B 1 412 ? 5.938 45.781 -7.145 1 94.88 412 LEU B CA 1
ATOM 8270 C C . LEU B 1 412 ? 7.422 45.5 -7.328 1 94.88 412 LEU B C 1
ATOM 8272 O O . LEU B 1 412 ? 7.801 44.656 -8.156 1 94.88 412 LEU B O 1
ATOM 8276 N N . THR B 1 413 ? 8.203 46.25 -6.629 1 94.38 413 THR B N 1
ATOM 8277 C CA . THR B 1 413 ? 9.648 46 -6.625 1 94.38 413 THR B CA 1
ATOM 8278 C C . THR B 1 413 ? 10.117 45.594 -5.23 1 94.38 413 THR B C 1
ATOM 8280 O O . THR B 1 413 ? 9.867 46.312 -4.254 1 94.38 413 THR B O 1
ATOM 8283 N N . VAL B 1 414 ? 10.734 44.469 -5.172 1 94.56 414 VAL B N 1
ATOM 8284 C CA . VAL B 1 414 ? 11.297 44 -3.918 1 94.56 414 VAL B CA 1
ATOM 8285 C C . VAL B 1 414 ? 12.82 44.156 -3.938 1 94.56 414 VAL B C 1
ATOM 8287 O O . VAL B 1 414 ? 13.5 43.594 -4.812 1 94.56 414 VAL B O 1
ATOM 8290 N N . ARG B 1 415 ? 13.32 44.875 -2.998 1 93.62 415 ARG B N 1
ATOM 8291 C CA . ARG B 1 415 ? 14.75 45.156 -2.936 1 93.62 415 ARG B CA 1
ATOM 8292 C C . ARG B 1 415 ? 15.406 44.438 -1.757 1 93.62 415 ARG B C 1
ATOM 8294 O O . ARG B 1 415 ? 14.742 44.125 -0.77 1 93.62 415 ARG B O 1
ATOM 8301 N N . ARG B 1 416 ? 16.703 44.25 -1.919 1 93.12 416 ARG B N 1
ATOM 8302 C CA . ARG B 1 416 ? 17.469 43.656 -0.828 1 93.12 416 ARG B CA 1
ATOM 8303 C C . ARG B 1 416 ? 17.453 44.562 0.4 1 93.12 416 ARG B C 1
ATOM 8305 O O . ARG B 1 416 ? 17.625 45.781 0.283 1 93.12 416 ARG B O 1
ATOM 8312 N N . GLY B 1 417 ? 17.203 43.969 1.511 1 89.88 417 GLY B N 1
ATOM 8313 C CA . GLY B 1 417 ? 17.203 44.719 2.75 1 89.88 417 GLY B CA 1
ATOM 8314 C C . GLY B 1 417 ? 15.852 45.312 3.082 1 89.88 417 GLY B C 1
ATOM 8315 O O . GLY B 1 417 ? 15.641 45.812 4.191 1 89.88 417 GLY B O 1
ATOM 8316 N N . GLU B 1 418 ? 14.969 45.344 2.09 1 92.25 418 GLU B N 1
ATOM 8317 C CA . GLU B 1 418 ? 13.609 45.812 2.326 1 92.25 418 GLU B CA 1
ATOM 8318 C C . GLU B 1 418 ? 12.656 44.656 2.578 1 92.25 418 GLU B C 1
ATOM 8320 O O . GLU B 1 418 ? 12.383 43.875 1.675 1 92.25 418 GLU B O 1
ATOM 8325 N N . ASN B 1 419 ? 12.203 44.625 3.787 1 96.38 419 ASN B N 1
ATOM 8326 C CA . ASN B 1 419 ? 11.32 43.531 4.172 1 96.38 419 ASN B CA 1
ATOM 8327 C C . ASN B 1 419 ? 9.859 43.844 3.893 1 96.38 419 ASN B C 1
ATOM 8329 O O . ASN B 1 419 ? 9.375 44.906 4.285 1 96.38 419 ASN B O 1
ATOM 8333 N N . LEU B 1 420 ? 9.172 42.969 3.156 1 96.88 420 LEU B N 1
ATOM 8334 C CA . LEU B 1 420 ? 7.82 43.188 2.66 1 96.88 420 LEU B CA 1
ATOM 8335 C C . LEU B 1 420 ? 6.816 42.312 3.41 1 96.88 420 LEU B C 1
ATOM 8337 O O . LEU B 1 420 ? 7.07 41.125 3.646 1 96.88 420 LEU B O 1
ATOM 8341 N N . ILE B 1 421 ? 5.734 42.875 3.885 1 96.31 421 ILE B N 1
ATOM 8342 C CA . ILE B 1 421 ? 4.625 42.125 4.457 1 96.31 421 ILE B CA 1
ATOM 8343 C C . ILE B 1 421 ? 3.412 42.219 3.533 1 96.31 421 ILE B C 1
ATOM 8345 O O . ILE B 1 421 ? 3.107 43.281 2.99 1 96.31 421 ILE B O 1
ATOM 8349 N N . ILE B 1 422 ? 2.805 41.125 3.234 1 95.38 422 ILE B N 1
ATOM 8350 C CA . ILE B 1 422 ? 1.597 41.031 2.42 1 95.38 422 ILE B CA 1
ATOM 8351 C C . ILE B 1 422 ? 0.381 40.812 3.316 1 95.38 422 ILE B C 1
ATOM 8353 O O . ILE B 1 422 ? 0.339 39.844 4.094 1 95.38 422 ILE B O 1
ATOM 8357 N N . THR B 1 423 ? -0.574 41.656 3.279 1 91.5 423 THR B N 1
ATOM 8358 C CA . THR B 1 423 ? -1.768 41.594 4.113 1 91.5 423 THR B CA 1
ATOM 8359 C C . THR B 1 423 ? -3.029 41.594 3.256 1 91.5 423 THR B C 1
ATOM 8361 O O . THR B 1 423 ? -2.971 41.906 2.064 1 91.5 423 THR B O 1
ATOM 8364 N N . GLY B 1 424 ? -4.125 41.219 3.795 1 87.25 424 GLY B N 1
ATOM 8365 C CA . GLY B 1 424 ? -5.422 41.156 3.143 1 87.25 424 GLY B CA 1
ATOM 8366 C C . GLY B 1 424 ? -6.363 40.156 3.77 1 87.25 424 GLY B C 1
ATOM 8367 O O . GLY B 1 424 ? -5.949 39.344 4.602 1 87.25 424 GLY B O 1
ATOM 8368 N N . PRO B 1 425 ? -7.562 40.219 3.361 1 80.62 425 PRO B N 1
ATOM 8369 C CA . PRO B 1 425 ? -8.523 39.25 3.91 1 80.62 425 PRO B CA 1
ATOM 8370 C C . PRO B 1 425 ? -8.234 37.812 3.482 1 80.62 425 PRO B C 1
ATOM 8372 O O . PRO B 1 425 ? -7.457 37.594 2.555 1 80.62 425 PRO B O 1
ATOM 8375 N N . SER B 1 426 ? -8.797 36.906 4.246 1 77.19 426 SER B N 1
ATOM 8376 C CA . SER B 1 426 ? -8.602 35.5 3.941 1 77.19 426 SER B CA 1
ATOM 8377 C C . SER B 1 426 ? -9.141 35.156 2.557 1 77.19 426 SER B C 1
ATOM 8379 O O . SER B 1 426 ? -10.234 35.594 2.182 1 77.19 426 SER B O 1
ATOM 8381 N N . GLY B 1 427 ? -8.359 34.438 1.718 1 76.19 427 GLY B N 1
ATOM 8382 C CA . GLY B 1 427 ? -8.805 33.969 0.422 1 76.19 427 GLY B CA 1
ATOM 8383 C C . GLY B 1 427 ? -8.578 34.938 -0.7 1 76.19 427 GLY B C 1
ATOM 8384 O O . GLY B 1 427 ? -8.906 34.688 -1.855 1 76.19 427 GLY B O 1
ATOM 8385 N N . VAL B 1 428 ? -7.953 36 -0.374 1 78.81 428 VAL B N 1
ATOM 8386 C CA . VAL B 1 428 ? -7.828 37.094 -1.358 1 78.81 428 VAL B CA 1
ATOM 8387 C C . VAL B 1 428 ? -6.738 36.719 -2.369 1 78.81 428 VAL B C 1
ATOM 8389 O O . VAL B 1 428 ? -6.727 37.25 -3.486 1 78.81 428 VAL B O 1
ATOM 8392 N N . GLY B 1 429 ? -5.824 35.844 -1.982 1 84.31 429 GLY B N 1
ATOM 8393 C CA . GLY B 1 429 ? -4.793 35.469 -2.93 1 84.31 429 GLY B CA 1
ATOM 8394 C C . GLY B 1 429 ? -3.387 35.656 -2.396 1 84.31 429 GLY B C 1
ATOM 8395 O O . GLY B 1 429 ? -2.424 35.688 -3.166 1 84.31 429 GLY B O 1
ATOM 8396 N N . LYS B 1 430 ? -3.156 35.844 -1.143 1 88.56 430 LYS B N 1
ATOM 8397 C CA . LYS B 1 430 ? -1.844 36.062 -0.543 1 88.56 430 LYS B CA 1
ATOM 8398 C C . LYS B 1 430 ? -0.907 34.906 -0.829 1 88.56 430 LYS B C 1
ATOM 8400 O O . LYS B 1 430 ? 0.208 35.094 -1.317 1 88.56 430 LYS B O 1
ATOM 8405 N N . SER B 1 431 ? -1.434 33.688 -0.545 1 87.56 431 SER B N 1
ATOM 8406 C CA . SER B 1 431 ? -0.618 32.469 -0.765 1 87.56 431 SER B CA 1
ATOM 8407 C C . SER B 1 431 ? -0.404 32.219 -2.254 1 87.56 431 SER B C 1
ATOM 8409 O O . SER B 1 431 ? 0.632 31.688 -2.654 1 87.56 431 SER B O 1
ATOM 8411 N N . SER B 1 432 ? -1.394 32.656 -3.084 1 88.44 432 SER B N 1
ATOM 8412 C CA . SER B 1 432 ? -1.269 32.5 -4.531 1 88.44 432 SER B CA 1
ATOM 8413 C C . SER B 1 432 ? -0.12 33.344 -5.074 1 88.44 432 SER B C 1
ATOM 8415 O O . SER B 1 432 ? 0.571 32.938 -6.008 1 88.44 432 SER B O 1
ATOM 8417 N N . LEU B 1 433 ? 0.018 34.531 -4.512 1 92.56 433 LEU B N 1
ATOM 8418 C CA . LEU B 1 433 ? 1.131 35.375 -4.922 1 92.56 433 LEU B CA 1
ATOM 8419 C C . LEU B 1 433 ? 2.467 34.688 -4.645 1 92.56 433 LEU B C 1
ATOM 8421 O O . LEU B 1 433 ? 3.391 34.781 -5.457 1 92.56 433 LEU B O 1
ATOM 8425 N N . LEU B 1 434 ? 2.561 34.031 -3.498 1 93.31 434 LEU B N 1
ATOM 8426 C CA . LEU B 1 434 ? 3.787 33.312 -3.166 1 93.31 434 LEU B CA 1
ATOM 8427 C C . LEU B 1 434 ? 4.016 32.156 -4.133 1 93.31 434 LEU B C 1
ATOM 8429 O O . LEU B 1 434 ? 5.16 31.844 -4.461 1 93.31 434 LEU B O 1
ATOM 8433 N N . ARG B 1 435 ? 2.9 31.547 -4.578 1 90.75 435 ARG B N 1
ATOM 8434 C CA . ARG B 1 435 ? 3.012 30.484 -5.57 1 90.75 435 ARG B CA 1
ATOM 8435 C C . ARG B 1 435 ? 3.531 31.016 -6.895 1 90.75 435 ARG B C 1
ATOM 8437 O O . ARG B 1 435 ? 4.277 30.344 -7.602 1 90.75 435 ARG B O 1
ATOM 8444 N N . VAL B 1 436 ? 3.176 32.219 -7.176 1 90.69 436 VAL B N 1
ATOM 8445 C CA . VAL B 1 436 ? 3.643 32.875 -8.391 1 90.69 436 VAL B CA 1
ATOM 8446 C C . VAL B 1 436 ? 5.129 33.188 -8.266 1 90.69 436 VAL B C 1
ATOM 8448 O O . VAL B 1 436 ? 5.902 32.969 -9.195 1 90.69 436 VAL B O 1
ATOM 8451 N N . ILE B 1 437 ? 5.492 33.688 -7.109 1 91.38 437 ILE B N 1
ATOM 8452 C CA . ILE B 1 437 ? 6.895 34 -6.859 1 91.38 437 ILE B CA 1
ATOM 8453 C C . ILE B 1 437 ? 7.746 32.75 -6.965 1 91.38 437 ILE B C 1
ATOM 8455 O O . ILE B 1 437 ? 8.859 32.781 -7.492 1 91.38 437 ILE B O 1
ATOM 8459 N N . ALA B 1 438 ? 7.168 31.641 -6.453 1 90.62 438 ALA B N 1
ATOM 8460 C CA . ALA B 1 438 ? 7.887 30.359 -6.457 1 90.62 438 ALA B CA 1
ATOM 8461 C C . ALA B 1 438 ? 7.797 29.688 -7.82 1 90.62 438 ALA B C 1
ATOM 8463 O O . ALA B 1 438 ? 8.305 28.578 -8 1 90.62 438 ALA B O 1
ATOM 8464 N N . ASN B 1 439 ? 7.102 30.234 -8.773 1 85.81 439 ASN B N 1
ATOM 8465 C CA . ASN B 1 439 ? 6.914 29.719 -10.125 1 85.81 439 ASN B CA 1
ATOM 8466 C C . ASN B 1 439 ? 6.109 28.422 -10.117 1 85.81 439 ASN B C 1
ATOM 8468 O O . ASN B 1 439 ? 6.383 27.516 -10.906 1 85.81 439 ASN B O 1
ATOM 8472 N N . LEU B 1 440 ? 5.289 28.328 -9.156 1 86.31 440 LEU B N 1
ATOM 8473 C CA . LEU B 1 440 ? 4.383 27.188 -9.109 1 86.31 440 LEU B CA 1
ATOM 8474 C C . LEU B 1 440 ? 3.127 27.453 -9.93 1 86.31 440 LEU B C 1
ATOM 8476 O O . LEU B 1 440 ? 2.525 26.531 -10.477 1 86.31 440 LEU B O 1
ATOM 8480 N N . TRP B 1 441 ? 2.73 28.703 -9.898 1 87 441 TRP B N 1
ATOM 8481 C CA . TRP B 1 441 ? 1.606 29.156 -10.719 1 87 441 TRP B CA 1
ATOM 8482 C C . TRP B 1 441 ? 2.082 30.062 -11.844 1 87 441 TRP B C 1
ATOM 8484 O O . TRP B 1 441 ? 3.002 30.859 -11.656 1 87 441 TRP B O 1
ATOM 8494 N N . ASN B 1 442 ? 1.385 29.984 -12.93 1 82.5 442 ASN B N 1
ATOM 8495 C CA . ASN B 1 442 ? 1.704 30.859 -14.062 1 82.5 442 ASN B CA 1
ATOM 8496 C C . ASN B 1 442 ? 0.955 32.188 -13.977 1 82.5 442 ASN B C 1
ATOM 8498 O O . ASN B 1 442 ? -0.139 32.25 -13.414 1 82.5 442 ASN B O 1
ATOM 8502 N N . VAL B 1 443 ? 1.637 33.156 -14.531 1 88.12 443 VAL B N 1
ATOM 8503 C CA . VAL B 1 443 ? 1 34.469 -14.609 1 88.12 443 VAL B CA 1
ATOM 8504 C C . VAL B 1 443 ? 0.151 34.562 -15.875 1 88.12 443 VAL B C 1
ATOM 8506 O O . VAL B 1 443 ? 0.522 34.031 -16.922 1 88.12 443 VAL B O 1
ATOM 8509 N N . SER B 1 444 ? -0.992 35.188 -15.781 1 86.06 444 SER B N 1
ATOM 8510 C CA . SER B 1 444 ? -1.889 35.344 -16.922 1 86.06 444 SER B CA 1
ATOM 8511 C C . SER B 1 444 ? -1.437 36.469 -17.828 1 86.06 444 SER B C 1
ATOM 8513 O O . SER B 1 444 ? -1.529 36.375 -19.047 1 86.06 444 SER B O 1
ATOM 8515 N N . SER B 1 445 ? -1.09 37.531 -17.266 1 88.56 445 SER B N 1
ATOM 8516 C CA . SER B 1 445 ? -0.562 38.688 -17.984 1 88.56 445 SER B CA 1
ATOM 8517 C C . SER B 1 445 ? 0.53 39.406 -17.188 1 88.56 445 SER B C 1
ATOM 8519 O O . SER B 1 445 ? 0.597 39.25 -15.969 1 88.56 445 SER B O 1
ATOM 8521 N N . GLY B 1 446 ? 1.461 40.031 -17.938 1 90.94 446 GLY B N 1
ATOM 8522 C CA . GLY B 1 446 ? 2.605 40.656 -17.281 1 90.94 446 GLY B CA 1
ATOM 8523 C C . GLY B 1 446 ? 3.768 39.688 -17.094 1 90.94 446 GLY B C 1
ATOM 8524 O O . GLY B 1 446 ? 3.789 38.625 -17.672 1 90.94 446 GLY B O 1
ATOM 8525 N N . PHE B 1 447 ? 4.801 40.219 -16.375 1 90.31 447 PHE B N 1
ATOM 8526 C CA . PHE B 1 447 ? 5.918 39.312 -16.141 1 90.31 447 PHE B CA 1
ATOM 8527 C C . PHE B 1 447 ? 6.598 39.625 -14.82 1 90.31 447 PHE B C 1
ATOM 8529 O O . PHE B 1 447 ? 6.539 40.75 -14.336 1 90.31 447 PHE B O 1
ATOM 8536 N N . LEU B 1 448 ? 7.117 38.594 -14.211 1 90.62 448 LEU B N 1
ATOM 8537 C CA . LEU B 1 448 ? 7.914 38.656 -12.984 1 90.62 448 LEU B CA 1
ATOM 8538 C C . LEU B 1 448 ? 9.391 38.469 -13.297 1 90.62 448 LEU B C 1
ATOM 8540 O O . LEU B 1 448 ? 9.781 37.469 -13.883 1 90.62 448 LEU B O 1
ATOM 8544 N N . GLN B 1 449 ? 10.148 39.5 -12.969 1 89.38 449 GLN B N 1
ATOM 8545 C CA . GLN B 1 449 ? 11.594 39.406 -13.156 1 89.38 449 GLN B CA 1
ATOM 8546 C C . GLN B 1 449 ? 12.289 39 -11.852 1 89.38 449 GLN B C 1
ATOM 8548 O O . GLN B 1 449 ? 12.227 39.719 -10.859 1 89.38 449 GLN B O 1
ATOM 8553 N N . GLN B 1 450 ? 12.852 37.875 -11.844 1 89.94 450 GLN B N 1
ATOM 8554 C CA . GLN B 1 450 ? 13.617 37.406 -10.695 1 89.94 450 GLN B CA 1
ATOM 8555 C C . GLN B 1 450 ? 15.117 37.594 -10.922 1 89.94 450 GLN B C 1
ATOM 8557 O O . GLN B 1 450 ? 15.703 37 -11.812 1 89.94 450 GLN B O 1
ATOM 8562 N N . ASN B 1 451 ? 15.727 38.406 -10.125 1 89 451 ASN B N 1
ATOM 8563 C CA . ASN B 1 451 ? 17.141 38.75 -10.305 1 89 451 ASN B CA 1
ATOM 8564 C C . ASN B 1 451 ? 18.031 38 -9.32 1 89 451 ASN B C 1
ATOM 8566 O O . ASN B 1 451 ? 19.156 38.406 -9.062 1 89 451 ASN B O 1
ATOM 8570 N N . ILE B 1 452 ? 17.484 37 -8.727 1 88.75 452 ILE B N 1
ATOM 8571 C CA . ILE B 1 452 ? 18.219 36.188 -7.77 1 88.75 452 ILE B CA 1
ATOM 8572 C C . ILE B 1 452 ? 18.062 34.719 -8.133 1 88.75 452 ILE B C 1
ATOM 8574 O O . ILE B 1 452 ? 17 34.281 -8.609 1 88.75 452 ILE B O 1
ATOM 8578 N N . ARG B 1 453 ? 19.125 33.969 -7.914 1 85.88 453 ARG B N 1
ATOM 8579 C CA . ARG B 1 453 ? 19.078 32.531 -8.203 1 85.88 453 ARG B CA 1
ATOM 8580 C C . ARG B 1 453 ? 18.25 31.797 -7.164 1 85.88 453 ARG B C 1
ATOM 8582 O O . ARG B 1 453 ? 18.188 32.188 -6 1 85.88 453 ARG B O 1
ATOM 8589 N N . ASN B 1 454 ? 17.703 30.719 -7.5 1 84.38 454 ASN B N 1
ATOM 8590 C CA . ASN B 1 454 ? 16.812 29.953 -6.648 1 84.38 454 ASN B CA 1
ATOM 8591 C C . ASN B 1 454 ? 17.531 29.422 -5.41 1 84.38 454 ASN B C 1
ATOM 8593 O O . ASN B 1 454 ? 16.922 29.25 -4.355 1 84.38 454 ASN B O 1
ATOM 8597 N N . GLN B 1 455 ? 18.812 29.188 -5.539 1 84.12 455 GLN B N 1
ATOM 8598 C CA . GLN B 1 455 ? 19.578 28.609 -4.43 1 84.12 455 GLN B CA 1
ATOM 8599 C C . GLN B 1 455 ? 19.656 29.594 -3.258 1 84.12 455 GLN B C 1
ATOM 8601 O O . GLN B 1 455 ? 19.891 29.188 -2.117 1 84.12 455 GLN B O 1
ATOM 8606 N N . PHE B 1 456 ? 19.406 30.906 -3.568 1 90.44 456 PHE B N 1
ATOM 8607 C CA . PHE B 1 456 ? 19.531 31.922 -2.533 1 90.44 456 PHE B CA 1
ATOM 8608 C C . PHE B 1 456 ? 18.156 32.344 -2.02 1 90.44 456 PHE B C 1
ATOM 8610 O O . PHE B 1 456 ? 18.031 33.312 -1.272 1 90.44 456 PHE B O 1
ATOM 8617 N N . ILE B 1 457 ? 17.156 31.609 -2.459 1 93.12 457 ILE B N 1
ATOM 8618 C CA . ILE B 1 457 ? 15.789 31.812 -1.994 1 93.12 457 ILE B CA 1
ATOM 8619 C C . ILE B 1 457 ? 15.32 30.609 -1.186 1 93.12 457 ILE B C 1
ATOM 8621 O O . ILE B 1 457 ? 15.594 29.469 -1.558 1 93.12 457 ILE B O 1
ATOM 8625 N N . MET B 1 458 ? 14.773 30.828 -0.054 1 94.19 458 MET B N 1
ATOM 8626 C CA . MET B 1 458 ? 14.188 29.734 0.726 1 94.19 458 MET B CA 1
ATOM 8627 C C . MET B 1 458 ? 12.734 30.047 1.084 1 94.19 458 MET B C 1
ATOM 8629 O O . MET B 1 458 ? 12.406 31.172 1.446 1 94.19 458 MET B O 1
ATOM 8633 N N . TYR B 1 459 ? 11.938 29.062 0.821 1 94.88 459 TYR B N 1
ATOM 8634 C CA . TYR B 1 459 ? 10.516 29.203 1.107 1 94.88 459 TYR B CA 1
ATOM 8635 C C . TYR B 1 459 ? 10.133 28.422 2.359 1 94.88 459 TYR B C 1
ATOM 8637 O O . TYR B 1 459 ? 10.633 27.312 2.582 1 94.88 459 TYR B O 1
ATOM 8645 N N . LEU B 1 460 ? 9.383 28.953 3.232 1 94.69 460 LEU B N 1
ATOM 8646 C CA . LEU B 1 460 ? 8.703 28.25 4.32 1 94.69 460 LEU B CA 1
ATOM 8647 C C . LEU B 1 460 ? 7.195 28.219 4.094 1 94.69 460 LEU B C 1
ATOM 8649 O O . LEU B 1 460 ? 6.508 29.219 4.363 1 94.69 460 LEU B O 1
ATOM 8653 N N . PRO B 1 461 ? 6.715 27.062 3.715 1 91.38 461 PRO B N 1
ATOM 8654 C CA . PRO B 1 461 ? 5.285 26.969 3.4 1 91.38 461 PRO B CA 1
ATOM 8655 C C . PRO B 1 461 ? 4.402 27.062 4.641 1 91.38 461 PRO B C 1
ATOM 8657 O O . PRO B 1 461 ? 4.906 27.016 5.77 1 91.38 461 PRO B O 1
ATOM 8660 N N . GLN B 1 462 ? 3.17 27.234 4.316 1 84.69 462 GLN B N 1
ATOM 8661 C CA . GLN B 1 462 ? 2.176 27.344 5.379 1 84.69 462 GLN B CA 1
ATOM 8662 C C . GLN B 1 462 ? 2.146 26.078 6.23 1 84.69 462 GLN B C 1
ATOM 8664 O O . GLN B 1 462 ? 2.096 26.141 7.457 1 84.69 462 GLN B O 1
ATOM 8669 N N . ARG B 1 463 ? 2.201 24.953 5.547 1 84.44 463 ARG B N 1
ATOM 8670 C CA . ARG B 1 463 ? 2.314 23.672 6.227 1 84.44 463 ARG B CA 1
ATOM 8671 C C . ARG B 1 463 ? 3.766 23.203 6.273 1 84.44 463 ARG B C 1
ATOM 8673 O O . ARG B 1 463 ? 4.344 22.844 5.246 1 84.44 463 ARG B O 1
ATOM 8680 N N . PRO B 1 464 ? 4.281 23.172 7.516 1 88.56 464 PRO B N 1
ATOM 8681 C CA . PRO B 1 464 ? 5.656 22.672 7.594 1 88.56 464 PRO B CA 1
ATOM 8682 C C . PRO B 1 464 ? 5.801 21.25 7.074 1 88.56 464 PRO B C 1
ATOM 8684 O O . PRO B 1 464 ? 4.91 20.422 7.285 1 88.56 464 PRO B O 1
ATOM 8687 N N . TYR B 1 465 ? 6.859 21.047 6.371 1 89.5 465 TYR B N 1
ATOM 8688 C CA . TYR B 1 465 ? 7.137 19.719 5.828 1 89.5 465 TYR B CA 1
ATOM 8689 C C . TYR B 1 465 ? 8.414 19.141 6.418 1 89.5 465 TYR B C 1
ATOM 8691 O O . TYR B 1 465 ? 9.492 19.719 6.258 1 89.5 465 TYR B O 1
ATOM 8699 N N . LEU B 1 466 ? 8.273 18.109 7.129 1 90.69 466 LEU B N 1
ATOM 8700 C CA . LEU B 1 466 ? 9.391 17.328 7.66 1 90.69 466 LEU B CA 1
ATOM 8701 C C . LEU B 1 466 ? 9.453 15.961 7.008 1 90.69 466 LEU B C 1
ATOM 8703 O O . LEU B 1 466 ? 8.703 15.055 7.387 1 90.69 466 LEU B O 1
ATOM 8707 N N . PRO B 1 467 ? 10.375 15.805 6.066 1 88.38 467 PRO B N 1
ATOM 8708 C CA . PRO B 1 467 ? 10.43 14.547 5.309 1 88.38 467 PRO B CA 1
ATOM 8709 C C . PRO B 1 467 ? 10.523 13.32 6.207 1 88.38 467 PRO B C 1
ATOM 8711 O O . PRO B 1 467 ? 11.219 13.352 7.23 1 88.38 467 PRO B O 1
ATOM 8714 N N . THR B 1 468 ? 9.852 12.281 5.777 1 85.06 468 THR B N 1
ATOM 8715 C CA . THR B 1 468 ? 9.836 11.016 6.512 1 85.06 468 THR B CA 1
ATOM 8716 C C . THR B 1 468 ? 11.039 10.156 6.137 1 85.06 468 THR B C 1
ATOM 8718 O O . THR B 1 468 ? 11.68 10.391 5.109 1 85.06 468 THR B O 1
ATOM 8721 N N . GLY B 1 469 ? 11.43 9.172 6.93 1 77.06 469 GLY B N 1
ATOM 8722 C CA . GLY B 1 469 ? 12.508 8.242 6.625 1 77.06 469 GLY B CA 1
ATOM 8723 C C . GLY B 1 469 ? 13.523 8.117 7.742 1 77.06 469 GLY B C 1
ATOM 8724 O O . GLY B 1 469 ? 14.703 7.883 7.488 1 77.06 469 GLY B O 1
ATOM 8725 N N . CYS B 1 470 ? 13.062 8.398 8.938 1 79.56 470 CYS B N 1
ATOM 8726 C CA . CYS B 1 470 ? 13.938 8.289 10.102 1 79.56 470 CYS B CA 1
ATOM 8727 C C . CYS B 1 470 ? 15.195 9.133 9.914 1 79.56 470 CYS B C 1
ATOM 8729 O O . CYS B 1 470 ? 16.312 8.648 10.133 1 79.56 470 CYS B O 1
ATOM 8731 N N . LEU B 1 471 ? 15.023 10.344 9.492 1 86.44 471 LEU B N 1
ATOM 8732 C CA . LEU B 1 471 ? 16.141 11.258 9.281 1 86.44 471 LEU B CA 1
ATOM 8733 C C . LEU B 1 471 ? 16.641 11.812 10.609 1 86.44 471 LEU B C 1
ATOM 8735 O O . LEU B 1 471 ? 15.883 11.93 11.57 1 86.44 471 LEU B O 1
ATOM 8739 N N . SER B 1 472 ? 17.891 12.109 10.68 1 90.25 472 SER B N 1
ATOM 8740 C CA . SER B 1 472 ? 18.469 12.742 11.859 1 90.25 472 SER B CA 1
ATOM 8741 C C . SER B 1 472 ? 18.078 14.211 11.945 1 90.25 472 SER B C 1
ATOM 8743 O O . SER B 1 472 ? 17.531 14.773 11 1 90.25 472 SER B O 1
ATOM 8745 N N . LEU B 1 473 ? 18.312 14.766 13.094 1 92.88 473 LEU B N 1
ATOM 8746 C CA . LEU B 1 473 ? 18 16.172 13.312 1 92.88 473 LEU B CA 1
ATOM 8747 C C . LEU B 1 473 ? 18.812 17.062 12.359 1 92.88 473 LEU B C 1
ATOM 8749 O O . LEU B 1 473 ? 18.281 18.047 11.828 1 92.88 473 LEU B O 1
ATOM 8753 N N . VAL B 1 474 ? 20.047 16.703 12.109 1 91.5 474 VAL B N 1
ATOM 8754 C CA . VAL B 1 474 ? 20.906 17.469 11.211 1 91.5 474 VAL B CA 1
ATOM 8755 C C . VAL B 1 474 ? 20.359 17.391 9.781 1 91.5 474 VAL B C 1
ATOM 8757 O O . VAL B 1 474 ? 20.344 18.391 9.062 1 91.5 474 VAL B O 1
ATOM 8760 N N . GLN B 1 475 ? 19.906 16.234 9.414 1 89 475 GLN B N 1
ATOM 8761 C CA . GLN B 1 475 ? 19.344 16.062 8.078 1 89 475 GLN B CA 1
ATOM 8762 C C . GLN B 1 475 ? 18.078 16.891 7.902 1 89 475 GLN B C 1
ATOM 8764 O O . GLN B 1 475 ? 17.828 17.438 6.824 1 89 475 GLN B O 1
ATOM 8769 N N . GLN B 1 476 ? 17.297 16.938 8.969 1 92.25 476 GLN B N 1
ATOM 8770 C CA . GLN B 1 476 ? 16.094 17.75 8.93 1 92.25 476 GLN B CA 1
ATOM 8771 C C . GLN B 1 476 ? 16.422 19.234 8.758 1 92.25 476 GLN B C 1
ATOM 8773 O O . GLN B 1 476 ? 15.758 19.938 7.996 1 92.25 476 GLN B O 1
ATOM 8778 N N . ILE B 1 477 ? 17.453 19.672 9.406 1 93.12 477 ILE B N 1
ATOM 8779 C CA . ILE B 1 477 ? 17.828 21.078 9.398 1 93.12 477 ILE B CA 1
ATOM 8780 C C . ILE B 1 477 ? 18.484 21.438 8.055 1 93.12 477 ILE B C 1
ATOM 8782 O O . ILE B 1 477 ? 18.281 22.531 7.535 1 93.12 477 ILE B O 1
ATOM 8786 N N . CYS B 1 478 ? 19.172 20.469 7.438 1 90.88 478 CYS B N 1
ATOM 8787 C CA . CYS B 1 478 ? 19.859 20.719 6.176 1 90.88 478 CYS B CA 1
ATOM 8788 C C . CYS B 1 478 ? 18.922 20.547 4.992 1 90.88 478 CYS B C 1
ATOM 8790 O O . CYS B 1 478 ? 19.234 20.969 3.879 1 90.88 478 CYS B O 1
ATOM 8792 N N . PHE B 1 479 ? 17.828 20 5.348 1 91.25 479 PHE B N 1
ATOM 8793 C CA . PHE B 1 479 ? 16.828 19.859 4.301 1 91.25 479 PHE B CA 1
ATOM 8794 C C . PHE B 1 479 ? 16.547 21.219 3.65 1 91.25 479 PHE B C 1
ATOM 8796 O O . PHE B 1 479 ? 16.5 22.234 4.328 1 91.25 479 PHE B O 1
ATOM 8803 N N . PRO B 1 480 ? 16.531 21.188 2.236 1 90.19 480 PRO B N 1
ATOM 8804 C CA . PRO B 1 480 ? 16.391 20.156 1.214 1 90.19 480 PRO B CA 1
ATOM 8805 C C . PRO B 1 480 ? 17.734 19.734 0.616 1 90.19 480 PRO B C 1
ATOM 8807 O O . PRO B 1 480 ? 17.781 18.984 -0.356 1 90.19 480 PRO B O 1
ATOM 8810 N N . SER B 1 481 ? 18.766 20.25 1.229 1 85.06 481 SER B N 1
ATOM 8811 C CA . SER B 1 481 ? 20.078 19.859 0.76 1 85.06 481 SER B CA 1
ATOM 8812 C C . SER B 1 481 ? 20.438 18.438 1.221 1 85.06 481 SER B C 1
ATOM 8814 O O . SER B 1 481 ? 20.094 18.047 2.334 1 85.06 481 SER B O 1
ATOM 8816 N N . ILE B 1 482 ? 21.062 17.781 0.33 1 80 482 ILE B N 1
ATOM 8817 C CA . ILE B 1 482 ? 21.531 16.438 0.671 1 80 482 ILE B CA 1
ATOM 8818 C C . ILE B 1 482 ? 22.938 16.516 1.243 1 80 482 ILE B C 1
ATOM 8820 O O . ILE B 1 482 ? 23.891 16.859 0.534 1 80 482 ILE B O 1
ATOM 8824 N N . VAL B 1 483 ? 23.031 16.422 2.498 1 75.81 483 VAL B N 1
ATOM 8825 C CA . VAL B 1 483 ? 24.344 16.531 3.119 1 75.81 483 VAL B CA 1
ATOM 8826 C C . VAL B 1 483 ? 24.75 15.195 3.709 1 75.81 483 VAL B C 1
ATOM 8828 O O . VAL B 1 483 ? 24.094 14.68 4.621 1 75.81 483 VAL B O 1
ATOM 8831 N N . PRO B 1 484 ? 25.75 14.688 3.229 1 73.25 484 PRO B N 1
ATOM 8832 C CA . PRO B 1 484 ? 26.266 13.469 3.846 1 73.25 484 PRO B CA 1
ATOM 8833 C C . PRO B 1 484 ? 26.766 13.695 5.27 1 73.25 484 PRO B C 1
ATOM 8835 O O . PRO B 1 484 ? 27.297 14.758 5.578 1 73.25 484 PRO B O 1
ATOM 8838 N N . PRO B 1 485 ? 26.594 12.844 6.062 1 68.12 485 PRO B N 1
ATOM 8839 C CA . PRO B 1 485 ? 26.984 12.977 7.469 1 68.12 485 PRO B CA 1
ATOM 8840 C C . PRO B 1 485 ? 28.453 13.383 7.641 1 68.12 485 PRO B C 1
ATOM 8842 O O . PRO B 1 485 ? 28.781 14.125 8.57 1 68.12 485 PRO B O 1
ATOM 8845 N N . TYR B 1 486 ? 29.312 12.992 6.68 1 71.38 486 TYR B N 1
ATOM 8846 C CA . TYR B 1 486 ? 30.734 13.25 6.844 1 71.38 486 TYR B CA 1
ATOM 8847 C C . TYR B 1 486 ? 31.062 14.703 6.52 1 71.38 486 TYR B C 1
ATOM 8849 O O . TYR B 1 486 ? 32.125 15.195 6.883 1 71.38 486 TYR B O 1
ATOM 8857 N N . GLU B 1 487 ? 30.156 15.398 5.953 1 80.88 487 GLU B N 1
ATOM 8858 C CA . GLU B 1 487 ? 30.391 16.781 5.57 1 80.88 487 GLU B CA 1
ATOM 8859 C C . GLU B 1 487 ? 30 17.75 6.684 1 80.88 487 GLU B C 1
ATOM 8861 O O . GLU B 1 487 ? 30.266 18.953 6.602 1 80.88 487 GLU B O 1
ATOM 8866 N N . ILE B 1 488 ? 29.453 17.188 7.707 1 84.5 488 ILE B N 1
ATOM 8867 C CA . ILE B 1 488 ? 29.031 18.047 8.805 1 84.5 488 ILE B CA 1
ATOM 8868 C C . ILE B 1 488 ? 30.203 18.297 9.75 1 84.5 488 ILE B C 1
ATOM 8870 O O . ILE B 1 488 ? 30.734 17.375 10.359 1 84.5 488 ILE B O 1
ATOM 8874 N N . SER B 1 489 ? 30.703 19.484 9.805 1 87.19 489 SER B N 1
ATOM 8875 C CA . SER B 1 489 ? 31.844 19.859 10.625 1 87.19 489 SER B CA 1
ATOM 8876 C C . SER B 1 489 ? 31.422 20.141 12.062 1 87.19 489 SER B C 1
ATOM 8878 O O . SER B 1 489 ? 30.219 20.266 12.352 1 87.19 489 SER B O 1
ATOM 8880 N N . ASP B 1 490 ? 32.344 20.219 12.867 1 89.19 490 ASP B N 1
ATOM 8881 C CA . ASP B 1 490 ? 32.094 20.562 14.266 1 89.19 490 ASP B CA 1
ATOM 8882 C C . ASP B 1 490 ? 31.531 21.969 14.398 1 89.19 490 ASP B C 1
ATOM 8884 O O . ASP B 1 490 ? 30.734 22.234 15.297 1 89.19 490 ASP B O 1
ATOM 8888 N N . SER B 1 491 ? 31.953 22.75 13.492 1 90.38 491 SER B N 1
ATOM 8889 C CA . SER B 1 491 ? 31.422 24.109 13.484 1 90.38 491 SER B CA 1
ATOM 8890 C C . SER B 1 491 ? 29.938 24.125 13.172 1 90.38 491 SER B C 1
ATOM 8892 O O . SER B 1 491 ? 29.172 24.906 13.742 1 90.38 491 SER B O 1
ATOM 8894 N N . ASP B 1 492 ? 29.594 23.266 12.266 1 91.31 492 ASP B N 1
ATOM 8895 C CA . ASP B 1 492 ? 28.188 23.156 11.922 1 91.31 492 ASP B CA 1
ATOM 8896 C C . ASP B 1 492 ? 27.359 22.656 13.109 1 91.31 492 ASP B C 1
ATOM 8898 O O . ASP B 1 492 ? 26.25 23.125 13.344 1 91.31 492 ASP B O 1
ATOM 8902 N N . ILE B 1 493 ? 27.922 21.734 13.836 1 91.44 493 ILE B N 1
ATOM 8903 C CA . ILE B 1 493 ? 27.25 21.156 14.984 1 91.44 493 ILE B CA 1
ATOM 8904 C C . ILE B 1 493 ? 27.016 22.234 16.047 1 91.44 493 ILE B C 1
ATOM 8906 O O . ILE B 1 493 ? 25.922 22.328 16.609 1 91.44 493 ILE B O 1
ATOM 8910 N N . THR B 1 494 ? 27.969 23 16.234 1 93.44 494 THR B N 1
ATOM 8911 C CA . THR B 1 494 ? 27.875 24.078 17.203 1 93.44 494 THR B CA 1
ATOM 8912 C C . THR B 1 494 ? 26.844 25.109 16.766 1 93.44 494 THR B C 1
ATOM 8914 O O . THR B 1 494 ? 26.047 25.594 17.562 1 93.44 494 THR B O 1
ATOM 8917 N N . ARG B 1 495 ? 26.922 25.438 15.516 1 94.19 495 ARG B N 1
ATOM 8918 C CA . ARG B 1 495 ? 26 26.422 14.969 1 94.19 495 ARG B CA 1
ATOM 8919 C C . ARG B 1 495 ? 24.562 25.922 15.07 1 94.19 495 ARG B C 1
ATOM 8921 O O . ARG B 1 495 ? 23.672 26.656 15.5 1 94.19 495 ARG B O 1
ATOM 8928 N N . ILE B 1 496 ? 24.375 24.688 14.727 1 94.69 496 ILE B N 1
ATOM 8929 C CA . ILE B 1 496 ? 23.031 24.094 14.789 1 94.69 496 ILE B CA 1
ATOM 8930 C C . ILE B 1 496 ? 22.547 24.062 16.234 1 94.69 496 ILE B C 1
ATOM 8932 O O . ILE B 1 496 ? 21.391 24.375 16.516 1 94.69 496 ILE B O 1
ATOM 8936 N N . GLY B 1 497 ? 23.422 23.688 17.109 1 94.5 497 GLY B N 1
ATOM 8937 C CA . GLY B 1 497 ? 23.062 23.703 18.516 1 94.5 497 GLY B CA 1
ATOM 8938 C C . GLY B 1 497 ? 22.625 25.062 19.016 1 94.5 497 GLY B C 1
ATOM 8939 O O . GLY B 1 497 ? 21.656 25.172 19.766 1 94.5 497 GLY B O 1
ATOM 8940 N N . SER B 1 498 ? 23.297 26.078 18.594 1 95.31 498 SER B N 1
ATOM 8941 C CA . SER B 1 498 ? 22.969 27.453 19 1 95.31 498 SER B CA 1
ATOM 8942 C C . SER B 1 498 ? 21.625 27.891 18.438 1 95.31 498 SER B C 1
ATOM 8944 O O . SER B 1 498 ? 20.859 28.578 19.109 1 95.31 498 SER B O 1
ATOM 8946 N N . ILE B 1 499 ? 21.391 27.531 17.234 1 96.31 499 ILE B N 1
ATOM 8947 C CA . ILE B 1 499 ? 20.125 27.875 16.578 1 96.31 499 ILE B CA 1
ATOM 8948 C C . ILE B 1 499 ? 18.969 27.203 17.312 1 96.31 499 ILE B C 1
ATOM 8950 O O . ILE B 1 499 ? 17.938 27.828 17.578 1 96.31 499 ILE B O 1
ATOM 8954 N N . LEU B 1 500 ? 19.172 25.922 17.625 1 96.38 500 LEU B N 1
ATOM 8955 C CA . LEU B 1 500 ? 18.125 25.172 18.328 1 96.38 500 LEU B CA 1
ATOM 8956 C C . LEU B 1 500 ? 17.875 25.75 19.719 1 96.38 500 LEU B C 1
ATOM 8958 O O . LEU B 1 500 ? 16.734 25.781 20.188 1 96.38 500 LEU B O 1
ATOM 8962 N N . PHE B 1 501 ? 18.891 26.188 20.281 1 95.12 501 PHE B N 1
ATOM 8963 C CA . PHE B 1 501 ? 18.766 26.828 21.578 1 95.12 501 PHE B CA 1
ATOM 8964 C C . PHE B 1 501 ? 17.984 28.125 21.469 1 95.12 501 PHE B C 1
ATOM 8966 O O . PHE B 1 501 ? 17.062 28.375 22.25 1 95.12 501 PHE B O 1
ATOM 8973 N N . ALA B 1 502 ? 18.266 28.938 20.484 1 94.94 502 ALA B N 1
ATOM 8974 C CA . ALA B 1 502 ? 17.609 30.219 20.281 1 94.94 502 ALA B CA 1
ATOM 8975 C C . ALA B 1 502 ? 16.125 30.031 19.984 1 94.94 502 ALA B C 1
ATOM 8977 O O . ALA B 1 502 ? 15.305 30.891 20.297 1 94.94 502 ALA B O 1
ATOM 8978 N N . LEU B 1 503 ? 15.758 28.906 19.438 1 95.44 503 LEU B N 1
ATOM 8979 C CA . LEU B 1 503 ? 14.375 28.641 19.047 1 95.44 503 LEU B CA 1
ATOM 8980 C C . LEU B 1 503 ? 13.688 27.75 20.078 1 95.44 503 LEU B C 1
ATOM 8982 O O . LEU B 1 503 ? 12.617 27.203 19.812 1 95.44 503 LEU B O 1
ATOM 8986 N N . ASN B 1 504 ? 14.328 27.516 21.188 1 92 504 ASN B N 1
ATOM 8987 C CA . ASN B 1 504 ? 13.797 26.719 22.297 1 92 504 ASN B CA 1
ATOM 8988 C C . ASN B 1 504 ? 13.492 25.281 21.844 1 92 504 ASN B C 1
ATOM 8990 O O . ASN B 1 504 ? 12.406 24.766 22.109 1 92 504 ASN B O 1
ATOM 8994 N N . LEU B 1 505 ? 14.406 24.641 21.094 1 93.5 505 LEU B N 1
ATOM 8995 C CA . LEU B 1 505 ? 14.234 23.281 20.609 1 93.5 505 LEU B CA 1
ATOM 8996 C C . LEU B 1 505 ? 15.336 22.359 21.141 1 93.5 505 LEU B C 1
ATOM 8998 O O . LEU B 1 505 ? 15.625 21.328 20.562 1 93.5 505 LEU B O 1
ATOM 9002 N N . THR B 1 506 ? 15.945 22.719 22.219 1 91.12 506 THR B N 1
ATOM 9003 C CA . THR B 1 506 ? 17.031 21.938 22.781 1 91.12 506 THR B CA 1
ATOM 9004 C C . THR B 1 506 ? 16.531 20.562 23.234 1 91.12 506 THR B C 1
ATOM 9006 O O . THR B 1 506 ? 17.25 19.578 23.172 1 91.12 506 THR B O 1
ATOM 9009 N N . GLY B 1 507 ? 15.367 20.484 23.703 1 87.5 507 GLY B N 1
ATOM 9010 C CA . GLY B 1 507 ? 14.773 19.234 24.125 1 87.5 507 GLY B CA 1
ATOM 9011 C C . GLY B 1 507 ? 14.703 18.203 23.016 1 87.5 507 GLY B C 1
ATOM 9012 O O . GLY B 1 507 ? 14.695 17 23.266 1 87.5 507 GLY B O 1
ATOM 9013 N N . LEU B 1 508 ? 14.656 18.672 21.797 1 89.69 508 LEU B N 1
ATOM 9014 C CA . LEU B 1 508 ? 14.586 17.781 20.656 1 89.69 508 LEU B CA 1
ATOM 9015 C C . LEU B 1 508 ? 15.891 17.016 20.484 1 89.69 508 LEU B C 1
ATOM 9017 O O . LEU B 1 508 ? 15.898 15.898 19.969 1 89.69 508 LEU B O 1
ATOM 9021 N N . ILE B 1 509 ? 17.016 17.625 20.875 1 91.5 509 ILE B N 1
ATOM 9022 C CA . ILE B 1 509 ? 18.328 16.969 20.781 1 91.5 509 ILE B CA 1
ATOM 9023 C C . ILE B 1 509 ? 18.344 15.727 21.688 1 91.5 509 ILE B C 1
ATOM 9025 O O . ILE B 1 509 ? 18.844 14.68 21.281 1 91.5 509 ILE B O 1
ATOM 9029 N N . GLU B 1 510 ? 17.766 15.875 22.812 1 86.94 510 GLU B N 1
ATOM 9030 C CA . GLU B 1 510 ? 17.703 14.758 23.75 1 86.94 510 GLU B CA 1
ATOM 9031 C C . GLU B 1 510 ? 16.766 13.672 23.234 1 86.94 510 GLU B C 1
ATOM 9033 O O . GLU B 1 510 ? 17.078 12.477 23.344 1 86.94 510 GLU B O 1
ATOM 9038 N N . ARG B 1 511 ? 15.719 14.117 22.688 1 84.69 511 ARG B N 1
ATOM 9039 C CA . ARG B 1 511 ? 14.727 13.172 22.188 1 84.69 511 ARG B CA 1
ATOM 9040 C C . ARG B 1 511 ? 15.312 12.328 21.047 1 84.69 511 ARG B C 1
ATOM 9042 O O . ARG B 1 511 ? 14.945 11.164 20.891 1 84.69 511 ARG B O 1
ATOM 9049 N N . CYS B 1 512 ? 16.219 12.93 20.266 1 89.62 512 CYS B N 1
ATOM 9050 C CA . CYS B 1 512 ? 16.797 12.25 19.109 1 89.62 512 CYS B CA 1
ATOM 9051 C C . CYS B 1 512 ? 18.094 11.531 19.5 1 89.62 512 CYS B C 1
ATOM 9053 O O . CYS B 1 512 ? 18.734 10.914 18.656 1 89.62 512 CYS B O 1
ATOM 9055 N N . ASP B 1 513 ? 18.516 11.57 20.734 1 87.69 513 ASP B N 1
ATOM 9056 C CA . ASP B 1 513 ? 19.75 10.977 21.219 1 87.69 513 ASP B CA 1
ATOM 9057 C C . ASP B 1 513 ? 20.969 11.57 20.516 1 87.69 513 ASP B C 1
ATOM 9059 O O . ASP B 1 513 ? 21.906 10.852 20.172 1 87.69 513 ASP B O 1
ATOM 9063 N N . GLY B 1 514 ? 20.797 12.836 20.141 1 88.25 514 GLY B N 1
ATOM 9064 C CA . GLY B 1 514 ? 21.891 13.523 19.469 1 88.25 514 GLY B CA 1
ATOM 9065 C C . GLY B 1 514 ? 21.469 14.203 18.188 1 88.25 514 GLY B C 1
ATOM 9066 O O . GLY B 1 514 ? 20.281 14.211 17.844 1 88.25 514 GLY B O 1
ATOM 9067 N N . LEU B 1 515 ? 22.5 14.75 17.5 1 90.38 515 LEU B N 1
ATOM 9068 C CA . LEU B 1 515 ? 22.219 15.523 16.297 1 90.38 515 LEU B CA 1
ATOM 9069 C C . LEU B 1 515 ? 22.359 14.656 15.055 1 90.38 515 LEU B C 1
ATOM 9071 O O . LEU B 1 515 ? 21.766 14.953 14.016 1 90.38 515 LEU B O 1
ATOM 9075 N N . LEU B 1 516 ? 23.109 13.57 15.188 1 88.5 516 LEU B N 1
ATOM 9076 C CA . LEU B 1 516 ? 23.484 12.812 14 1 88.5 516 LEU B CA 1
ATOM 9077 C C . LEU B 1 516 ? 22.75 11.477 13.961 1 88.5 516 LEU B C 1
ATOM 9079 O O . LEU B 1 516 ? 22.688 10.82 12.914 1 88.5 516 LEU B O 1
ATOM 9083 N N . GLN B 1 517 ? 22.156 11.109 15.016 1 87.44 517 GLN B N 1
ATOM 9084 C CA . GLN B 1 517 ? 21.484 9.812 15.086 1 87.44 517 GLN B CA 1
ATOM 9085 C C . GLN B 1 517 ? 20.125 9.852 14.398 1 87.44 517 GLN B C 1
ATOM 9087 O O . GLN B 1 517 ? 19.406 10.836 14.508 1 87.44 517 GLN B O 1
ATOM 9092 N N . PRO B 1 518 ? 19.859 8.797 13.703 1 86.19 518 PRO B N 1
ATOM 9093 C CA . PRO B 1 518 ? 18.516 8.727 13.125 1 86.19 518 PRO B CA 1
ATOM 9094 C C . PRO B 1 518 ? 17.406 8.758 14.188 1 86.19 518 PRO B C 1
ATOM 9096 O O . PRO B 1 518 ? 17.562 8.148 15.25 1 86.19 518 PRO B O 1
ATOM 9099 N N . ALA B 1 519 ? 16.359 9.5 13.852 1 85.94 519 ALA B N 1
ATOM 9100 C CA . ALA B 1 519 ? 15.258 9.609 14.797 1 85.94 519 ALA B CA 1
ATOM 9101 C C . ALA B 1 519 ? 14.469 8.312 14.875 1 85.94 519 ALA B C 1
ATOM 9103 O O . ALA B 1 519 ? 14.266 7.637 13.859 1 85.94 519 ALA B O 1
ATOM 9104 N N . GLU B 1 520 ? 14.023 7.957 16 1 78.31 520 GLU B N 1
ATOM 9105 C CA . GLU B 1 520 ? 13.234 6.746 16.219 1 78.31 520 GLU B CA 1
ATOM 9106 C C . GLU B 1 520 ? 11.742 7.051 16.219 1 78.31 520 GLU B C 1
ATOM 9108 O O . GLU B 1 520 ? 10.969 6.406 16.922 1 78.31 520 GLU B O 1
ATOM 9113 N N . PHE B 1 521 ? 11.398 8.172 15.578 1 76.62 521 PHE B N 1
ATOM 9114 C CA . PHE B 1 521 ? 10 8.547 15.445 1 76.62 521 PHE B CA 1
ATOM 9115 C C . PHE B 1 521 ? 9.766 9.305 14.141 1 76.62 521 PHE B C 1
ATOM 9117 O O . PHE B 1 521 ? 10.711 9.742 13.492 1 76.62 521 PHE B O 1
ATOM 9124 N N . GLU B 1 522 ? 8.547 9.383 13.742 1 77.88 522 GLU B N 1
ATOM 9125 C CA . GLU B 1 522 ? 8.18 10.203 12.594 1 77.88 522 GLU B CA 1
ATOM 9126 C C . GLU B 1 522 ? 7.938 11.656 13.008 1 77.88 522 GLU B C 1
ATOM 9128 O O . GLU B 1 522 ? 7.129 11.93 13.898 1 77.88 522 GLU B O 1
ATOM 9133 N N . TRP B 1 523 ? 8.617 12.5 12.422 1 84.62 523 TRP B N 1
ATOM 9134 C CA . TRP B 1 523 ? 8.695 13.898 12.812 1 84.62 523 TRP B CA 1
ATOM 9135 C C . TRP B 1 523 ? 7.312 14.547 12.805 1 84.62 523 TRP B C 1
ATOM 9137 O O . TRP B 1 523 ? 6.934 15.234 13.758 1 84.62 523 TRP B O 1
ATOM 9147 N N . HIS B 1 524 ? 6.523 14.359 11.758 1 77 524 HIS B N 1
ATOM 9148 C CA . HIS B 1 524 ? 5.242 15.039 11.609 1 77 524 HIS B CA 1
ATOM 9149 C C . HIS B 1 524 ? 4.242 14.555 12.656 1 77 524 HIS B C 1
ATOM 9151 O O . HIS B 1 524 ? 3.391 15.328 13.109 1 77 524 HIS B O 1
ATOM 9157 N N . ASP B 1 525 ? 4.453 13.375 13.133 1 72.44 525 ASP B N 1
ATOM 9158 C CA . ASP B 1 525 ? 3.504 12.773 14.062 1 72.44 525 ASP B CA 1
ATOM 9159 C C . ASP B 1 525 ? 3.867 13.125 15.508 1 72.44 525 ASP B C 1
ATOM 9161 O O . ASP B 1 525 ? 2.992 13.195 16.375 1 72.44 525 ASP B O 1
ATOM 9165 N N . SER B 1 526 ? 5.109 13.383 15.711 1 77.31 526 SER B N 1
ATOM 9166 C CA . SER B 1 526 ? 5.594 13.5 17.078 1 77.31 526 SER B CA 1
ATOM 9167 C C . SER B 1 526 ? 5.73 14.961 17.5 1 77.31 526 SER B C 1
ATOM 9169 O O . SER B 1 526 ? 5.734 15.273 18.688 1 77.31 526 SER B O 1
ATOM 9171 N N . LEU B 1 527 ? 5.84 15.828 16.516 1 84.38 527 LEU B N 1
ATOM 9172 C CA . LEU B 1 527 ? 6.051 17.234 16.859 1 84.38 527 LEU B CA 1
ATOM 9173 C C . LEU B 1 527 ? 4.742 18.016 16.797 1 84.38 527 LEU B C 1
ATOM 9175 O O . LEU B 1 527 ? 3.9 17.75 15.93 1 84.38 527 LEU B O 1
ATOM 9179 N N . THR B 1 528 ? 4.625 18.953 17.656 1 80.94 528 THR B N 1
ATOM 9180 C CA . THR B 1 528 ? 3.506 19.875 17.594 1 80.94 528 THR B CA 1
ATOM 9181 C C . THR B 1 528 ? 3.67 20.844 16.438 1 80.94 528 THR B C 1
ATOM 9183 O O . THR B 1 528 ? 4.777 21.031 15.914 1 80.94 528 THR B O 1
ATOM 9186 N N . PRO B 1 529 ? 2.615 21.438 15.969 1 83.81 529 PRO B N 1
ATOM 9187 C CA . PRO B 1 529 ? 2.729 22.422 14.891 1 83.81 529 PRO B CA 1
ATOM 9188 C C . PRO B 1 529 ? 3.719 23.531 15.211 1 83.81 529 PRO B C 1
ATOM 9190 O O . PRO B 1 529 ? 4.453 23.984 14.328 1 83.81 529 PRO B O 1
ATOM 9193 N N . GLY B 1 530 ? 3.773 24 16.453 1 87.19 530 GLY B N 1
ATOM 9194 C CA . GLY B 1 530 ? 4.738 25 16.844 1 87.19 530 GLY B CA 1
ATOM 9195 C C . GLY B 1 530 ? 6.176 24.531 16.734 1 87.19 530 GLY B C 1
ATOM 9196 O O . GLY B 1 530 ? 7.047 25.266 16.266 1 87.19 530 GLY B O 1
ATOM 9197 N N . GLU B 1 531 ? 6.371 23.312 17.172 1 88.88 531 GLU B N 1
ATOM 9198 C CA . GLU B 1 531 ? 7.707 22.734 17.062 1 88.88 531 GLU B CA 1
ATOM 9199 C C . GLU B 1 531 ? 8.109 22.578 15.594 1 88.88 531 GLU B C 1
ATOM 9201 O O . GLU B 1 531 ? 9.273 22.797 15.234 1 88.88 531 GLU B O 1
ATOM 9206 N N . GLN B 1 532 ? 7.156 22.234 14.812 1 91.81 532 GLN B N 1
ATOM 9207 C CA . GLN B 1 532 ? 7.43 22.047 13.391 1 91.81 532 GLN B CA 1
ATOM 9208 C C . GLN B 1 532 ? 7.801 23.359 12.719 1 91.81 532 GLN B C 1
ATOM 9210 O O . GLN B 1 532 ? 8.727 23.406 11.906 1 91.81 532 GLN B O 1
ATOM 9215 N N . GLN B 1 533 ? 7.074 24.406 13.055 1 92.75 533 GLN B N 1
ATOM 9216 C CA . GLN B 1 533 ? 7.375 25.719 12.484 1 92.75 533 GLN B CA 1
ATOM 9217 C C . GLN B 1 533 ? 8.75 26.203 12.93 1 92.75 533 GLN B C 1
ATOM 9219 O O . GLN B 1 533 ? 9.516 26.734 12.125 1 92.75 533 GLN B O 1
ATOM 9224 N N . ARG B 1 534 ? 9.07 25.984 14.227 1 95.12 534 ARG B N 1
ATOM 9225 C CA . ARG B 1 534 ? 10.359 26.422 14.742 1 95.12 534 ARG B CA 1
ATOM 9226 C C . ARG B 1 534 ? 11.5 25.625 14.117 1 95.12 534 ARG B C 1
ATOM 9228 O O . ARG B 1 534 ? 12.555 26.188 13.805 1 95.12 534 ARG B O 1
ATOM 9235 N N . LEU B 1 535 ? 11.258 24.359 13.906 1 95 535 LEU B N 1
ATOM 9236 C CA . LEU B 1 535 ? 12.281 23.531 13.273 1 95 535 LEU B CA 1
ATOM 9237 C C . LEU B 1 535 ? 12.484 23.953 11.812 1 95 535 LEU B C 1
ATOM 9239 O O . LEU B 1 535 ? 13.609 23.969 11.32 1 95 535 LEU B O 1
ATOM 9243 N N . SER B 1 536 ? 11.406 24.219 11.125 1 95.19 536 SER B N 1
ATOM 9244 C CA . SER B 1 536 ? 11.5 24.734 9.758 1 95.19 536 SER B CA 1
ATOM 9245 C C . SER B 1 536 ? 12.266 26.047 9.703 1 95.19 536 SER B C 1
ATOM 9247 O O . SER B 1 536 ? 13.031 26.297 8.773 1 95.19 536 SER B O 1
ATOM 9249 N N . PHE B 1 537 ? 12.031 26.844 10.711 1 96.38 537 PHE B N 1
ATOM 9250 C CA . PHE B 1 537 ? 12.719 28.125 10.797 1 96.38 537 PHE B CA 1
ATOM 9251 C C . PHE B 1 537 ? 14.211 27.922 11.047 1 96.38 537 PHE B C 1
ATOM 9253 O O . PHE B 1 537 ? 15.031 28.703 10.555 1 96.38 537 PHE B O 1
ATOM 9260 N N . ALA B 1 538 ? 14.547 26.891 11.82 1 96.31 538 ALA B N 1
ATOM 9261 C CA . ALA B 1 538 ? 15.953 26.562 12.055 1 96.31 538 ALA B CA 1
ATOM 9262 C C . ALA B 1 538 ? 16.672 26.297 10.734 1 96.31 538 ALA B C 1
ATOM 9264 O O . ALA B 1 538 ? 17.844 26.688 10.57 1 96.31 538 ALA B O 1
ATOM 9265 N N . ARG B 1 539 ? 15.984 25.688 9.828 1 94.69 539 ARG B N 1
ATOM 9266 C CA . ARG B 1 539 ? 16.531 25.453 8.492 1 94.69 539 ARG B CA 1
ATOM 9267 C C . ARG B 1 539 ? 16.891 26.766 7.801 1 94.69 539 ARG B C 1
ATOM 9269 O O . ARG B 1 539 ? 17.922 26.859 7.152 1 94.69 539 ARG B O 1
ATOM 9276 N N . LEU B 1 540 ? 16.016 27.625 7.945 1 95.19 540 LEU B N 1
ATOM 9277 C CA . LEU B 1 540 ? 16.156 28.922 7.301 1 95.19 540 LEU B CA 1
ATOM 9278 C C . LEU B 1 540 ? 17.359 29.688 7.852 1 95.19 540 LEU B C 1
ATOM 9280 O O . LEU B 1 540 ? 18.172 30.219 7.086 1 95.19 540 LEU B O 1
ATOM 9284 N N . ILE B 1 541 ? 17.5 29.719 9.141 1 96.25 541 ILE B N 1
ATOM 9285 C CA . ILE B 1 541 ? 18.594 30.453 9.797 1 96.25 541 ILE B CA 1
ATOM 9286 C C . ILE B 1 541 ? 19.922 29.781 9.477 1 96.25 541 ILE B C 1
ATOM 9288 O O . ILE B 1 541 ? 20.938 30.453 9.289 1 96.25 541 ILE B O 1
ATOM 9292 N N . TYR B 1 542 ? 19.906 28.469 9.445 1 94.94 542 TYR B N 1
ATOM 9293 C CA . TYR B 1 542 ? 21.141 27.734 9.156 1 94.94 542 TYR B CA 1
ATOM 9294 C C . TYR B 1 542 ? 21.594 27.984 7.723 1 94.94 542 TYR B C 1
ATOM 9296 O O . TYR B 1 542 ? 22.781 28.219 7.48 1 94.94 542 TYR B O 1
ATOM 9304 N N . ARG B 1 543 ? 20.75 27.984 6.742 1 93 543 ARG B N 1
ATOM 9305 C CA . ARG B 1 543 ? 21.062 28.141 5.328 1 93 543 ARG B CA 1
ATOM 9306 C C . ARG B 1 543 ? 21.453 29.578 5.008 1 93 543 ARG B C 1
ATOM 9308 O O . ARG B 1 543 ? 22.266 29.828 4.121 1 93 543 ARG B O 1
ATOM 9315 N N . ARG B 1 544 ? 20.859 30.531 5.645 1 93.81 544 ARG B N 1
ATOM 9316 C CA . ARG B 1 544 ? 21.125 31.953 5.5 1 93.81 544 ARG B CA 1
ATOM 9317 C C . ARG B 1 544 ? 20.953 32.406 4.047 1 93.81 544 ARG B C 1
ATOM 9319 O O . ARG B 1 544 ? 21.891 32.938 3.447 1 93.81 544 ARG B O 1
ATOM 9326 N N . PRO B 1 545 ? 19.766 32.281 3.48 1 94.44 545 PRO B N 1
ATOM 9327 C CA . PRO B 1 545 ? 19.516 32.75 2.117 1 94.44 545 PRO B CA 1
ATOM 9328 C C . PRO B 1 545 ? 19.516 34.281 2.01 1 94.44 545 PRO B C 1
ATOM 9330 O O . PRO B 1 545 ? 19.516 34.969 3.031 1 94.44 545 PRO B O 1
ATOM 9333 N N . THR B 1 546 ? 19.531 34.719 0.762 1 93.94 546 THR B N 1
ATOM 9334 C CA . THR B 1 546 ? 19.453 36.156 0.532 1 93.94 546 THR B CA 1
ATOM 9335 C C . THR B 1 546 ? 18.062 36.688 0.868 1 93.94 546 THR B C 1
ATOM 9337 O O . THR B 1 546 ? 17.922 37.781 1.418 1 93.94 546 THR B O 1
ATOM 9340 N N . ILE B 1 547 ? 17.094 35.844 0.531 1 95.62 547 ILE B N 1
ATOM 9341 C CA . ILE B 1 547 ? 15.711 36.25 0.806 1 95.62 547 ILE B CA 1
ATOM 9342 C C . ILE B 1 547 ? 14.891 35.031 1.24 1 95.62 547 ILE B C 1
ATOM 9344 O O . ILE B 1 547 ? 15.062 33.938 0.708 1 95.62 547 ILE B O 1
ATOM 9348 N N . ALA B 1 548 ? 14.117 35.25 2.244 1 96.88 548 ALA B N 1
ATOM 9349 C CA . ALA B 1 548 ? 13.188 34.219 2.748 1 96.88 548 ALA B CA 1
ATOM 9350 C C . ALA B 1 548 ? 11.742 34.594 2.424 1 96.88 548 ALA B C 1
ATOM 9352 O O . ALA B 1 548 ? 11.352 35.781 2.562 1 96.88 548 ALA B O 1
ATOM 9353 N N . ILE B 1 549 ? 11.039 33.688 1.853 1 96.75 549 ILE B N 1
ATOM 9354 C CA . ILE B 1 549 ? 9.609 33.875 1.601 1 96.75 549 ILE B CA 1
ATOM 9355 C C . ILE B 1 549 ? 8.805 33.062 2.613 1 96.75 549 ILE B C 1
ATOM 9357 O O . ILE B 1 549 ? 8.781 31.828 2.559 1 96.75 549 ILE B O 1
ATOM 9361 N N . LEU B 1 550 ? 8.102 33.75 3.479 1 96.5 550 LEU B N 1
ATOM 9362 C CA . LEU B 1 550 ? 7.441 33.125 4.625 1 96.5 550 LEU B CA 1
ATOM 9363 C C . LEU B 1 550 ? 5.926 33.156 4.461 1 96.5 550 LEU B C 1
ATOM 9365 O O . LEU B 1 550 ? 5.32 34.219 4.449 1 96.5 550 LEU B O 1
ATOM 9369 N N . ASP B 1 551 ? 5.344 31.969 4.328 1 93.81 551 ASP B N 1
ATOM 9370 C CA . ASP B 1 551 ? 3.891 31.859 4.242 1 93.81 551 ASP B CA 1
ATOM 9371 C C . ASP B 1 551 ? 3.291 31.438 5.582 1 93.81 551 ASP B C 1
ATOM 9373 O O . ASP B 1 551 ? 3.174 30.25 5.867 1 93.81 551 ASP B O 1
ATOM 9377 N N . GLU B 1 552 ? 2.863 32.375 6.359 1 90.12 552 GLU B N 1
ATOM 9378 C CA . GLU B 1 552 ? 2.303 32.125 7.688 1 90.12 552 GLU B CA 1
ATOM 9379 C C . GLU B 1 552 ? 3.184 31.188 8.5 1 90.12 552 GLU B C 1
ATOM 9381 O O . GLU B 1 552 ? 2.691 30.219 9.078 1 90.12 552 GLU B O 1
ATOM 9386 N N . ALA B 1 553 ? 4.434 31.516 8.531 1 92 553 ALA B N 1
ATOM 9387 C CA . ALA B 1 553 ? 5.441 30.625 9.078 1 92 553 ALA B CA 1
ATOM 9388 C C . ALA B 1 553 ? 5.504 30.719 10.602 1 92 553 ALA B C 1
ATOM 9390 O O . ALA B 1 553 ? 6.211 29.953 11.25 1 92 553 ALA B O 1
ATOM 9391 N N . THR B 1 554 ? 4.734 31.656 11.203 1 91.25 554 THR B N 1
ATOM 9392 C CA . THR B 1 554 ? 4.789 31.844 12.648 1 91.25 554 THR B CA 1
ATOM 9393 C C . THR B 1 554 ? 3.385 31.812 13.25 1 91.25 554 THR B C 1
ATOM 9395 O O . THR B 1 554 ? 3.156 32.344 14.336 1 91.25 554 THR B O 1
ATOM 9398 N N . SER B 1 555 ? 2.482 31.203 12.531 1 85.81 555 SER B N 1
ATOM 9399 C CA . SER B 1 555 ? 1.085 31.219 12.953 1 85.81 555 SER B CA 1
ATOM 9400 C C . SER B 1 555 ? 0.857 30.328 14.172 1 85.81 555 SER B C 1
ATOM 9402 O O . SER B 1 555 ? -0.081 30.547 14.938 1 85.81 555 SER B O 1
ATOM 9404 N N . SER B 1 556 ? 1.762 29.375 14.406 1 85.06 556 SER B N 1
ATOM 9405 C CA . SER B 1 556 ? 1.531 28.406 15.469 1 85.06 556 SER B CA 1
ATOM 9406 C C . SER B 1 556 ? 2.506 28.609 16.625 1 85.06 556 SER B C 1
ATOM 9408 O O . SER B 1 556 ? 2.684 27.719 17.453 1 85.06 556 SER B O 1
ATOM 9410 N N . VAL B 1 557 ? 3.166 29.734 16.672 1 88.81 557 VAL B N 1
ATOM 9411 C CA . VAL B 1 557 ? 4.09 30.031 17.766 1 88.81 557 VAL B CA 1
ATOM 9412 C C . VAL B 1 557 ? 3.578 31.219 18.578 1 88.81 557 VAL B C 1
ATOM 9414 O O . VAL B 1 557 ? 2.711 31.953 18.125 1 88.81 557 VAL B O 1
ATOM 9417 N N . SER B 1 558 ? 4.098 31.391 19.781 1 86.19 558 SER B N 1
ATOM 9418 C CA . SER B 1 558 ? 3.721 32.5 20.625 1 86.19 558 SER B CA 1
ATOM 9419 C C . SER B 1 558 ? 4.234 33.812 20.062 1 86.19 558 SER B C 1
ATOM 9421 O O . SER B 1 558 ? 5.117 33.844 19.203 1 86.19 558 SER B O 1
ATOM 9423 N N . VAL B 1 559 ? 3.662 34.906 20.516 1 87.5 559 VAL B N 1
ATOM 9424 C CA . VAL B 1 559 ? 4.055 36.25 20.062 1 87.5 559 VAL B CA 1
ATOM 9425 C C . VAL B 1 559 ? 5.52 36.5 20.406 1 87.5 559 VAL B C 1
ATOM 9427 O O . VAL B 1 559 ? 6.258 37.062 19.609 1 87.5 559 VAL B O 1
ATOM 9430 N N . GLU B 1 560 ? 5.891 36 21.578 1 88.75 560 GLU B N 1
ATOM 9431 C CA . GLU B 1 560 ? 7.277 36.156 22 1 88.75 560 GLU B CA 1
ATOM 9432 C C . GLU B 1 560 ? 8.234 35.406 21.078 1 88.75 560 GLU B C 1
ATOM 9434 O O . GLU B 1 560 ? 9.266 35.938 20.688 1 88.75 560 GLU B O 1
ATOM 9439 N N . MET B 1 561 ? 7.863 34.219 20.797 1 91.88 561 MET B N 1
ATOM 9440 C CA . MET B 1 561 ? 8.688 33.406 19.906 1 91.88 561 MET B CA 1
ATOM 9441 C C . MET B 1 561 ? 8.719 34 18.5 1 91.88 561 MET B C 1
ATOM 9443 O O . MET B 1 561 ? 9.75 33.938 17.828 1 91.88 561 MET B O 1
ATOM 9447 N N . GLU B 1 562 ? 7.602 34.5 18.047 1 93.25 562 GLU B N 1
ATOM 9448 C CA . GLU B 1 562 ? 7.523 35.156 16.75 1 93.25 562 GLU B CA 1
ATOM 9449 C C . GLU B 1 562 ? 8.508 36.312 16.672 1 93.25 562 GLU B C 1
ATOM 9451 O O . GLU B 1 562 ? 9.234 36.469 15.688 1 93.25 562 GLU B O 1
ATOM 9456 N N . LYS B 1 563 ? 8.531 37.156 17.719 1 93.06 563 LYS B N 1
ATOM 9457 C CA . LYS B 1 563 ? 9.461 38.281 17.75 1 93.06 563 LYS B CA 1
ATOM 9458 C C . LYS B 1 563 ? 10.906 37.812 17.703 1 93.06 563 LYS B C 1
ATOM 9460 O O . LYS B 1 563 ? 11.734 38.375 16.984 1 93.06 563 LYS B O 1
ATOM 9465 N N . GLN B 1 564 ? 11.133 36.781 18.453 1 94.38 564 GLN B N 1
ATOM 9466 C CA . GLN B 1 564 ? 12.477 36.219 18.484 1 94.38 564 GLN B CA 1
ATOM 9467 C C . GLN B 1 564 ? 12.883 35.719 17.094 1 94.38 564 GLN B C 1
ATOM 9469 O O . GLN B 1 564 ? 14.023 35.906 16.672 1 94.38 564 GLN B O 1
ATOM 9474 N N . MET B 1 565 ? 12.047 35.062 16.469 1 96.25 565 MET B N 1
ATOM 9475 C CA . MET B 1 565 ? 12.305 34.5 15.148 1 96.25 565 MET B CA 1
ATOM 9476 C C . MET B 1 565 ? 12.617 35.594 14.141 1 96.25 565 MET B C 1
ATOM 9478 O O . MET B 1 565 ? 13.586 35.5 13.383 1 96.25 565 MET B O 1
ATOM 9482 N N . TYR B 1 566 ? 11.836 36.688 14.117 1 95.94 566 TYR B N 1
ATOM 9483 C CA . TYR B 1 566 ? 12.07 37.781 13.18 1 95.94 566 TYR B CA 1
ATOM 9484 C C . TYR B 1 566 ? 13.344 38.531 13.539 1 95.94 566 TYR B C 1
ATOM 9486 O O . TYR B 1 566 ? 14.047 39.031 12.648 1 95.94 566 TYR B O 1
ATOM 9494 N N . HIS B 1 567 ? 13.656 38.594 14.852 1 95.31 567 HIS B N 1
ATOM 9495 C CA . HIS B 1 567 ? 14.922 39.188 15.258 1 95.31 567 HIS B CA 1
ATOM 9496 C C . HIS B 1 567 ? 16.109 38.406 14.711 1 95.31 567 HIS B C 1
ATOM 9498 O O . HIS B 1 567 ? 17.109 38.969 14.289 1 95.31 567 HIS B O 1
ATOM 9504 N N . LEU B 1 568 ? 15.945 37.125 14.812 1 95.75 568 LEU B N 1
ATOM 9505 C CA . LEU B 1 568 ? 17 36.25 14.289 1 95.75 568 LEU B CA 1
ATOM 9506 C C . LEU B 1 568 ? 17.188 36.469 12.797 1 95.75 568 LEU B C 1
ATOM 9508 O O . LEU B 1 568 ? 18.312 36.438 12.297 1 95.75 568 LEU B O 1
ATOM 9512 N N . LEU B 1 569 ? 16.125 36.719 12.062 1 96.19 569 LEU B N 1
ATOM 9513 C CA . LEU B 1 569 ? 16.219 36.969 10.633 1 96.19 569 LEU B CA 1
ATOM 9514 C C . LEU B 1 569 ? 16.984 38.281 10.375 1 96.19 569 LEU B C 1
ATOM 9516 O O . LEU B 1 569 ? 17.859 38.312 9.508 1 96.19 569 LEU B O 1
ATOM 9520 N N . LYS B 1 570 ? 16.703 39.25 11.133 1 93.62 570 LYS B N 1
ATOM 9521 C CA . LYS B 1 570 ? 17.344 40.562 10.969 1 93.62 570 LYS B CA 1
ATOM 9522 C C . LYS B 1 570 ? 18.828 40.469 11.305 1 93.62 570 LYS B C 1
ATOM 9524 O O . LYS B 1 570 ? 19.656 41 10.578 1 93.62 570 LYS B O 1
ATOM 9529 N N . MET B 1 571 ? 19.062 39.781 12.367 1 93.31 571 MET B N 1
ATOM 9530 C CA . MET B 1 571 ? 20.438 39.656 12.812 1 93.31 571 MET B CA 1
ATOM 9531 C C . MET B 1 571 ? 21.266 38.875 11.805 1 93.31 571 MET B C 1
ATOM 9533 O O . MET B 1 571 ? 22.469 39.094 11.672 1 93.31 571 MET B O 1
ATOM 9537 N N . SER B 1 572 ? 20.641 38 11.133 1 94.44 572 SER B N 1
ATOM 9538 C CA . SER B 1 572 ? 21.328 37.156 10.172 1 94.44 572 SER B CA 1
ATOM 9539 C C . SER B 1 572 ? 21.453 37.844 8.82 1 94.44 572 SER B C 1
ATOM 9541 O O . SER B 1 572 ? 22.078 37.312 7.898 1 94.44 572 SER B O 1
ATOM 9543 N N . GLY B 1 573 ? 20.828 38.969 8.602 1 92.81 573 GLY B N 1
ATOM 9544 C CA . GLY B 1 573 ? 20.922 39.719 7.363 1 92.81 573 GLY B CA 1
ATOM 9545 C C . GLY B 1 573 ? 20.062 39.156 6.25 1 92.81 573 GLY B C 1
ATOM 9546 O O . GLY B 1 573 ? 20.359 39.344 5.07 1 92.81 573 GLY B O 1
ATOM 9547 N N . ILE B 1 574 ? 19.078 38.375 6.562 1 95.69 574 ILE B N 1
ATOM 9548 C CA . ILE B 1 574 ? 18.203 37.75 5.582 1 95.69 574 ILE B CA 1
ATOM 9549 C C . ILE B 1 574 ? 17.047 38.688 5.254 1 95.69 574 ILE B C 1
ATOM 9551 O O . ILE B 1 574 ? 16.359 39.188 6.156 1 95.69 574 ILE B O 1
ATOM 9555 N N . SER B 1 575 ? 16.844 39.062 3.998 1 96.06 575 SER B N 1
ATOM 9556 C CA . SER B 1 575 ? 15.617 39.75 3.578 1 96.06 575 SER B CA 1
ATOM 9557 C C . SER B 1 575 ? 14.43 38.781 3.551 1 96.06 575 SER B C 1
ATOM 9559 O O . SER B 1 575 ? 14.602 37.594 3.404 1 96.06 575 SER B O 1
ATOM 9561 N N . TYR B 1 576 ? 13.25 39.344 3.752 1 97.19 576 TYR B N 1
ATOM 9562 C CA . TYR B 1 576 ? 12.133 38.406 3.77 1 97.19 576 TYR B CA 1
ATOM 9563 C C . TYR B 1 576 ? 10.852 39.062 3.273 1 97.19 576 TYR B C 1
ATOM 9565 O O . TYR B 1 576 ? 10.703 40.281 3.357 1 97.19 576 TYR B O 1
ATOM 9573 N N . ILE B 1 577 ? 10.047 38.281 2.625 1 96.88 577 ILE B N 1
ATOM 9574 C CA . ILE B 1 577 ? 8.648 38.531 2.32 1 96.88 577 ILE B CA 1
ATOM 9575 C C . ILE B 1 577 ? 7.758 37.656 3.207 1 96.88 577 ILE B C 1
ATOM 9577 O O . ILE B 1 577 ? 7.902 36.438 3.227 1 96.88 577 ILE B O 1
ATOM 9581 N N . SER B 1 578 ? 6.895 38.281 3.988 1 96 578 SER B N 1
ATOM 9582 C CA . SER B 1 578 ? 6.055 37.5 4.902 1 96 578 SER B CA 1
ATOM 9583 C C . SER B 1 578 ? 4.574 37.719 4.613 1 96 578 SER B C 1
ATOM 9585 O O . SER B 1 578 ? 4.168 38.844 4.242 1 96 578 SER B O 1
ATOM 9587 N N . VAL B 1 579 ? 3.891 36.594 4.645 1 93.38 579 VAL B N 1
ATOM 9588 C CA . VAL B 1 579 ? 2.434 36.625 4.711 1 93.38 579 VAL B CA 1
ATOM 9589 C C . VAL B 1 579 ? 1.969 36.312 6.129 1 93.38 579 VAL B C 1
ATOM 9591 O O . VAL B 1 579 ? 2.422 35.344 6.734 1 93.38 579 VAL B O 1
ATOM 9594 N N . GLY B 1 580 ? 1.19 37.156 6.762 1 85.38 580 GLY B N 1
ATOM 9595 C CA . GLY B 1 580 ? 0.691 36.906 8.102 1 85.38 580 GLY B CA 1
ATOM 9596 C C . GLY B 1 580 ? -0.559 37.688 8.438 1 85.38 580 GLY B C 1
ATOM 9597 O O . GLY B 1 580 ? -0.878 38.688 7.758 1 85.38 580 GLY B O 1
ATOM 9598 N N . HIS B 1 581 ? -1.188 37.25 9.461 1 80.5 581 HIS B N 1
ATOM 9599 C CA . HIS B 1 581 ? -2.432 37.875 9.883 1 80.5 581 HIS B CA 1
ATOM 9600 C C . HIS B 1 581 ? -2.248 38.625 11.188 1 80.5 581 HIS B C 1
ATOM 9602 O O . HIS B 1 581 ? -3.066 39.5 11.539 1 80.5 581 HIS B O 1
ATOM 9608 N N . ARG B 1 582 ? -1.1 38.438 11.82 1 81.38 582 ARG B N 1
ATOM 9609 C CA . ARG B 1 582 ? -0.888 39.031 13.133 1 81.38 582 ARG B CA 1
ATOM 9610 C C . ARG B 1 582 ? -0.324 40.438 13 1 81.38 582 ARG B C 1
ATOM 9612 O O . ARG B 1 582 ? 0.623 40.656 12.242 1 81.38 582 ARG B O 1
ATOM 9619 N N . PRO B 1 583 ? -0.818 41.312 13.742 1 82.31 583 PRO B N 1
ATOM 9620 C CA . PRO B 1 583 ? -0.289 42.656 13.703 1 82.31 583 PRO B CA 1
ATOM 9621 C C . PRO B 1 583 ? 1.124 42.781 14.266 1 82.31 583 PRO B C 1
ATOM 9623 O O . PRO B 1 583 ? 1.878 43.688 13.898 1 82.31 583 PRO B O 1
ATOM 9626 N N . SER B 1 584 ? 1.51 41.812 15.094 1 83 584 SER B N 1
ATOM 9627 C CA . SER B 1 584 ? 2.793 41.875 15.789 1 83 584 SER B CA 1
ATOM 9628 C C . SER B 1 584 ? 3.955 41.812 14.805 1 83 584 SER B C 1
ATOM 9630 O O . SER B 1 584 ? 5.066 42.25 15.125 1 83 584 SER B O 1
ATOM 9632 N N . ILE B 1 585 ? 3.734 41.375 13.617 1 88.62 585 ILE B N 1
ATOM 9633 C CA . ILE B 1 585 ? 4.852 41.188 12.703 1 88.62 585 ILE B CA 1
ATOM 9634 C C . ILE B 1 585 ? 5.082 42.469 11.891 1 88.62 585 ILE B C 1
ATOM 9636 O O . ILE B 1 585 ? 6.129 42.625 11.258 1 88.62 585 ILE B O 1
ATOM 9640 N N . HIS B 1 586 ? 4.152 43.375 11.977 1 89.5 586 HIS B N 1
ATOM 9641 C CA . HIS B 1 586 ? 4.23 44.594 11.188 1 89.5 586 HIS B CA 1
ATOM 9642 C C . HIS B 1 586 ? 5.48 45.406 11.523 1 89.5 586 HIS B C 1
ATOM 9644 O O . HIS B 1 586 ? 6.102 46 10.641 1 89.5 586 HIS B O 1
ATOM 9650 N N . GLU B 1 587 ? 5.855 45.344 12.766 1 89.94 587 GLU B N 1
ATOM 9651 C CA . GLU B 1 587 ? 6.98 46.156 13.227 1 89.94 587 GLU B CA 1
ATOM 9652 C C . GLU B 1 587 ? 8.297 45.688 12.625 1 89.94 587 GLU B C 1
ATOM 9654 O O . GLU B 1 587 ? 9.273 46.438 12.57 1 89.94 587 GLU B O 1
ATOM 9659 N N . PHE B 1 588 ? 8.297 44.562 12.109 1 94.19 588 PHE B N 1
ATOM 9660 C CA . PHE B 1 588 ? 9.531 43.969 11.594 1 94.19 588 PHE B CA 1
ATOM 9661 C C . PHE B 1 588 ? 9.633 44.156 10.078 1 94.19 588 PHE B C 1
ATOM 9663 O O . PHE B 1 588 ? 10.531 43.625 9.438 1 94.19 588 PHE B O 1
ATOM 9670 N N . HIS B 1 589 ? 8.734 44.906 9.477 1 95.69 589 HIS B N 1
ATOM 9671 C CA . HIS B 1 589 ? 8.711 45.062 8.031 1 95.69 589 HIS B CA 1
ATOM 9672 C C . HIS B 1 589 ? 8.812 46.531 7.637 1 95.69 589 HIS B C 1
ATOM 9674 O O . HIS B 1 589 ? 8.578 47.406 8.461 1 95.69 589 HIS B O 1
ATOM 9680 N N . ASP B 1 590 ? 9.188 46.781 6.359 1 95.06 590 ASP B N 1
ATOM 9681 C CA . ASP B 1 590 ? 9.414 48.125 5.848 1 95.06 590 ASP B CA 1
ATOM 9682 C C . ASP B 1 590 ? 8.297 48.562 4.895 1 95.06 590 ASP B C 1
ATOM 9684 O O . ASP B 1 590 ? 7.973 49.75 4.793 1 95.06 590 ASP B O 1
ATOM 9688 N N . ILE B 1 591 ? 7.809 47.625 4.168 1 95.5 591 ILE B N 1
ATOM 9689 C CA . ILE B 1 591 ? 6.789 47.875 3.158 1 95.5 591 ILE B CA 1
ATOM 9690 C C . ILE B 1 591 ? 5.602 46.938 3.367 1 95.5 591 ILE B C 1
ATOM 9692 O O . ILE B 1 591 ? 5.777 45.781 3.707 1 95.5 591 ILE B O 1
ATOM 9696 N N . GLU B 1 592 ? 4.438 47.438 3.182 1 95.44 592 GLU B N 1
ATOM 9697 C CA . GLU B 1 592 ? 3.217 46.656 3.271 1 95.44 592 GLU B CA 1
ATOM 9698 C C . GLU B 1 592 ? 2.471 46.625 1.94 1 95.44 592 GLU B C 1
ATOM 9700 O O . GLU B 1 592 ? 2.154 47.688 1.385 1 95.44 592 GLU B O 1
ATOM 9705 N N . LEU B 1 593 ? 2.26 45.5 1.411 1 95.75 593 LEU B N 1
ATOM 9706 C CA . LEU B 1 593 ? 1.376 45.281 0.271 1 95.75 593 LEU B CA 1
ATOM 9707 C C . LEU B 1 593 ? 0.021 44.75 0.729 1 95.75 593 LEU B C 1
ATOM 9709 O O . LEU B 1 593 ? -0.077 43.625 1.221 1 95.75 593 LEU B O 1
ATOM 9713 N N . SER B 1 594 ? -1.006 45.5 0.602 1 93.88 594 SER B N 1
ATOM 9714 C CA . SER B 1 594 ? -2.355 45.094 0.974 1 93.88 594 SER B CA 1
ATOM 9715 C C . SER B 1 594 ? -3.166 44.688 -0.25 1 93.88 594 SER B C 1
ATOM 9717 O O . SER B 1 594 ? -3.391 45.5 -1.151 1 93.88 594 SER B O 1
ATOM 9719 N N . LEU B 1 595 ? -3.586 43.438 -0.253 1 93.25 595 LEU B N 1
ATOM 9720 C CA . LEU B 1 595 ? -4.41 42.938 -1.345 1 93.25 595 LEU B CA 1
ATOM 9721 C C . LEU B 1 595 ? -5.891 43.062 -1.008 1 93.25 595 LEU B C 1
ATOM 9723 O O . LEU B 1 595 ? -6.305 42.75 0.113 1 93.25 595 LEU B O 1
ATOM 9727 N N . ASN B 1 596 ? -6.684 43.531 -1.942 1 86.69 596 ASN B N 1
ATOM 9728 C CA . ASN B 1 596 ? -8.109 43.719 -1.72 1 86.69 596 ASN B CA 1
ATOM 9729 C C . ASN B 1 596 ? -8.953 43.031 -2.785 1 86.69 596 ASN B C 1
ATOM 9731 O O . ASN B 1 596 ? -10.016 43.5 -3.16 1 86.69 596 ASN B O 1
ATOM 9735 N N . GLY B 1 597 ? -8.422 41.938 -3.396 1 78 597 GLY B N 1
ATOM 9736 C CA . GLY B 1 597 ? -9.164 41.188 -4.375 1 78 597 GLY B CA 1
ATOM 9737 C C . GLY B 1 597 ? -9.461 41.938 -5.648 1 78 597 GLY B C 1
ATOM 9738 O O . GLY B 1 597 ? -8.547 42.5 -6.266 1 78 597 GLY B O 1
ATOM 9739 N N . SER B 1 598 ? -10.836 42.094 -5.926 1 72.75 598 SER B N 1
ATOM 9740 C CA . SER B 1 598 ? -11.289 42.781 -7.133 1 72.75 598 SER B CA 1
ATOM 9741 C C . SER B 1 598 ? -11.039 44.281 -7.047 1 72.75 598 SER B C 1
ATOM 9743 O O . SER B 1 598 ? -10.992 44.969 -8.07 1 72.75 598 SER B O 1
ATOM 9745 N N . ARG B 1 599 ? -10.797 44.75 -5.93 1 78.31 599 ARG B N 1
ATOM 9746 C CA . ARG B 1 599 ? -10.625 46.188 -5.754 1 78.31 599 ARG B CA 1
ATOM 9747 C C . ARG B 1 599 ? -9.164 46.562 -5.953 1 78.31 599 ARG B C 1
ATOM 9749 O O . ARG B 1 599 ? -8.828 47.75 -5.871 1 78.31 599 ARG B O 1
ATOM 9756 N N . GLY B 1 600 ? -8.391 45.625 -6.168 1 87.25 600 GLY B N 1
ATOM 9757 C CA . GLY B 1 600 ? -7.004 45.938 -6.465 1 87.25 600 GLY B CA 1
ATOM 9758 C C . GLY B 1 600 ? -6.082 45.719 -5.281 1 87.25 600 GLY B C 1
ATOM 9759 O O . GLY B 1 600 ? -6.23 44.75 -4.523 1 87.25 600 GLY B O 1
ATOM 9760 N N . TYR B 1 601 ? -4.887 46.531 -5.254 1 93.62 601 TYR B N 1
ATOM 9761 C CA . TYR B 1 601 ? -3.902 46.406 -4.184 1 93.62 601 TYR B CA 1
ATOM 9762 C C . TYR B 1 601 ? -3.363 47.781 -3.793 1 93.62 601 TYR B C 1
ATOM 9764 O O . TYR B 1 601 ? -3.514 48.75 -4.539 1 93.62 601 TYR B O 1
ATOM 9772 N N . THR B 1 602 ? -2.867 47.938 -2.611 1 94.19 602 THR B N 1
ATOM 9773 C CA . THR B 1 602 ? -2.244 49.156 -2.131 1 94.19 602 THR B CA 1
ATOM 9774 C C . THR B 1 602 ? -0.86 48.875 -1.553 1 94.19 602 THR B C 1
ATOM 9776 O O . THR B 1 602 ? -0.645 47.844 -0.935 1 94.19 602 THR B O 1
ATOM 9779 N N . ILE B 1 603 ? 0.095 49.781 -1.813 1 94.81 603 ILE B N 1
ATOM 9780 C CA . ILE B 1 603 ? 1.448 49.688 -1.277 1 94.81 603 ILE B CA 1
ATOM 9781 C C . ILE B 1 603 ? 1.745 50.875 -0.388 1 94.81 603 ILE B C 1
ATOM 9783 O O . ILE B 1 603 ? 1.56 52.031 -0.803 1 94.81 603 ILE B O 1
ATOM 9787 N N . ARG B 1 604 ? 2.16 50.562 0.867 1 94 604 ARG B N 1
ATOM 9788 C CA . ARG B 1 604 ? 2.486 51.625 1.805 1 94 604 ARG B CA 1
ATOM 9789 C C . ARG B 1 604 ? 3.801 51.344 2.523 1 94 604 ARG B C 1
ATOM 9791 O O . ARG B 1 604 ? 4.129 50.188 2.793 1 94 604 ARG B O 1
ATOM 9798 N N . ARG B 1 605 ? 4.566 52.312 2.75 1 92.88 605 ARG B N 1
ATOM 9799 C CA . ARG B 1 605 ? 5.754 52.188 3.584 1 92.88 605 ARG B CA 1
ATOM 9800 C C . ARG B 1 605 ? 5.398 52.25 5.066 1 92.88 605 ARG B C 1
ATOM 9802 O O . ARG B 1 605 ? 4.559 53.062 5.473 1 92.88 605 ARG B O 1
ATOM 9809 N N . ILE B 1 606 ? 5.895 51.344 5.812 1 90.5 606 ILE B N 1
ATOM 9810 C CA . ILE B 1 606 ? 5.594 51.281 7.238 1 90.5 606 ILE B CA 1
ATOM 9811 C C . ILE B 1 606 ? 6.508 52.219 8.008 1 90.5 606 ILE B C 1
ATOM 9813 O O . ILE B 1 606 ? 7.734 52.156 7.879 1 90.5 606 ILE B O 1
ATOM 9817 N N . GLU B 1 607 ? 5.859 53.344 8.617 1 79.44 607 GLU B N 1
ATOM 9818 C CA . GLU B 1 607 ? 6.621 54.281 9.422 1 79.44 607 GLU B CA 1
ATOM 9819 C C . GLU B 1 607 ? 7.012 53.688 10.766 1 79.44 607 GLU B C 1
ATOM 9821 O O . GLU B 1 607 ? 6.184 53.094 11.445 1 79.44 607 GLU B O 1
ATOM 9826 N N . LYS B 1 608 ? 8.211 53.312 10.938 1 67.31 608 LYS B N 1
ATOM 9827 C CA . LYS B 1 608 ? 8.711 52.75 12.195 1 67.31 608 LYS B CA 1
ATOM 9828 C C . LYS B 1 608 ? 8.711 53.812 13.297 1 67.31 608 LYS B C 1
ATOM 9830 O O . LYS B 1 608 ? 9.086 54.969 13.07 1 67.31 608 LYS B O 1
ATOM 9835 N N . ASP B 1 609 ? 7.789 53.875 14.109 1 52.72 609 ASP B N 1
ATOM 9836 C CA . ASP B 1 609 ? 7.855 54.812 15.227 1 52.72 609 ASP B CA 1
ATOM 9837 C C . ASP B 1 609 ? 9.289 54.938 15.75 1 52.72 609 ASP B C 1
ATOM 9839 O O . ASP B 1 609 ? 10.047 53.969 15.734 1 52.72 609 ASP B O 1
ATOM 9843 N N . ALA B 1 610 ? 9.867 56.188 15.883 1 46.31 610 ALA B N 1
ATOM 9844 C CA . ALA B 1 610 ? 11.125 56.656 16.453 1 46.31 610 ALA B CA 1
ATOM 9845 C C . ALA B 1 610 ? 11.508 55.844 17.688 1 46.31 610 ALA B C 1
ATOM 9847 O O . ALA B 1 610 ? 12.625 55.969 18.188 1 46.31 610 ALA B O 1
ATOM 9848 N N . VAL B 1 611 ? 10.648 55.281 18.391 1 41.72 611 VAL B N 1
ATOM 9849 C CA . VAL B 1 611 ? 10.984 54.75 19.719 1 41.72 611 VAL B CA 1
ATOM 9850 C C . VAL B 1 611 ? 11.75 53.438 19.578 1 41.72 611 VAL B C 1
ATOM 9852 O O . VAL B 1 611 ? 12.609 53.125 20.391 1 41.72 611 VAL B O 1
ATOM 9855 N N . LEU B 1 612 ? 11.461 52.594 18.672 1 40.28 612 LEU B N 1
ATOM 9856 C CA . LEU B 1 612 ? 12.211 51.344 18.656 1 40.28 612 LEU B CA 1
ATOM 9857 C C . LEU B 1 612 ? 13.602 51.531 18.062 1 40.28 612 LEU B C 1
ATOM 9859 O O . LEU B 1 612 ? 14.484 50.719 18.234 1 40.28 612 LEU B O 1
ATOM 9863 N N . LEU B 1 613 ? 13.844 52.5 17.266 1 38.25 613 LEU B N 1
ATOM 9864 C CA . LEU B 1 613 ? 15.188 52.875 16.859 1 38.25 613 LEU B CA 1
ATOM 9865 C C . LEU B 1 613 ? 16.016 53.375 18.047 1 38.25 613 LEU B C 1
ATOM 9867 O O . LEU B 1 613 ? 17.25 53.312 18.016 1 38.25 613 LEU B O 1
ATOM 9871 N N . ASP B 1 614 ? 15.5 54 19.031 1 36.5 614 ASP B N 1
ATOM 9872 C CA . ASP B 1 614 ? 16.219 54.531 20.203 1 36.5 614 ASP B CA 1
ATOM 9873 C C . ASP B 1 614 ? 16.734 53.375 21.078 1 36.5 614 ASP B C 1
ATOM 9875 O O . ASP B 1 614 ? 17.656 53.562 21.859 1 36.5 614 ASP B O 1
ATOM 9879 N N . ILE B 1 615 ? 16.109 52.312 21.188 1 35.47 615 ILE B N 1
ATOM 9880 C CA . ILE B 1 615 ? 16.703 51.25 21.984 1 35.47 615 ILE B CA 1
ATOM 9881 C C . ILE B 1 615 ? 17.969 50.719 21.297 1 35.47 615 ILE B C 1
ATOM 9883 O O . ILE B 1 615 ? 18.891 50.25 21.969 1 35.47 615 ILE B O 1
ATOM 9887 N N . ASP B 1 616 ? 18.094 50.719 20.062 1 40.66 616 ASP B N 1
ATOM 9888 C CA . ASP B 1 616 ? 19.375 50.312 19.469 1 40.66 616 ASP B CA 1
ATOM 9889 C C . ASP B 1 616 ? 20.438 51.375 19.719 1 40.66 616 ASP B C 1
ATOM 9891 O O . ASP B 1 616 ? 21.641 51.062 19.703 1 40.66 616 ASP B O 1
ATOM 9895 N N . LYS B 1 617 ? 20.219 52.719 19.812 1 42.84 617 LYS B N 1
ATOM 9896 C CA . LYS B 1 617 ? 21.234 53.688 20.156 1 42.84 617 LYS B CA 1
ATOM 9897 C C . LYS B 1 617 ? 21.656 53.562 21.609 1 42.84 617 LYS B C 1
ATOM 9899 O O . LYS B 1 617 ? 22.766 53.969 21.984 1 42.84 617 LYS B O 1
ATOM 9904 N N . MET B 1 618 ? 20.828 53.188 22.547 1 37.16 618 MET B N 1
ATOM 9905 C CA . MET B 1 618 ? 21.312 53.062 23.922 1 37.16 618 MET B CA 1
ATOM 9906 C C . MET B 1 618 ? 22.234 51.875 24.078 1 37.16 618 MET B C 1
ATOM 9908 O O . MET B 1 618 ? 22.969 51.75 25.062 1 37.16 618 MET B O 1
ATOM 9912 N N . ARG B 1 619 ? 22.062 50.75 23.281 1 40.09 619 ARG B N 1
ATOM 9913 C CA . ARG B 1 619 ? 23.062 49.719 23.438 1 40.09 619 ARG B CA 1
ATOM 9914 C C . ARG B 1 619 ? 24.312 50.031 22.609 1 40.09 619 ARG B C 1
ATOM 9916 O O . ARG B 1 619 ? 25.281 49.25 22.625 1 40.09 619 ARG B O 1
ATOM 9923 N N . SER B 1 620 ? 24.328 51 21.781 1 34.09 620 SER B N 1
ATOM 9924 C CA . SER B 1 620 ? 25.641 51.406 21.328 1 34.09 620 SER B CA 1
ATOM 9925 C C . SER B 1 620 ? 26.328 52.312 22.359 1 34.09 620 SER B C 1
ATOM 9927 O O . SER B 1 620 ? 25.672 53.156 22.969 1 34.09 620 SER B O 1
#

Radius of gyration: 36.92 Å; Cα contacts (8 Å, |Δi|>4): 1894; chains: 2; bounding box: 66×122×88 Å

Foldseek 3Di:
DEDADQDLDQLFPPPVLVVLVVLLVCLQPVDPDVLVVLLVQLQVLLVQLVVLVLVLLLLVLQCLLCVLVVPPVSNVVSVVVNVVSVVVNVVSVVSSQVSLVVSLVSSLVSSLVVLVVLCPPPCVVVCCPPPYVLNAPLVVCLSPVLSSLLSNLCSRQASSLVSCLVVLLVVLLVVLCVQLNPVLSVVLVVLLVVLVVVLNVLLSVLLSLLLVLSRLVSVLVVLVVVCVLCVVVCVVVVCVVVSVVVSVVSVVSNVVSVVVSVVSVVVVVVSLVCLLVVQLVVQLVSNCRNVPPVVVCVPPDPSNVSSVSSSSSSSSNSNSVSSSSVSSSSNSSSSSSSSSVSSSSSSVSSVVVVVVVVCVVVVCPDPVPQQFDQPPVPPLPVPQFQWFKFWAQWWFARSVDPPGTLAGGDTDTDGFPAAEEEDEDPPSQPVVVVCVVVVVGTTPGHYMYGSDDVLLEAEQAPQQDQDWDQFFLQCRLQPPDDDDPVNQDPVNQVLLCVLCVLLVNNVVCVQQVHRHHGHPDTPSRPDDRSNRLSSNLSSCLSSLGSEYEYEQSCVPDDLVSVVSSLVSCVVSSHHYYYYDDDPSCLLSGFKYWYGYTPVHIDIDGDDNPPVVVVVVVVVD/DEDADQDLDQLFPPPVLVVLVVLLVCLQPVDPDVLVVLLVQLQVLLVQLVVLVLVLLLLVLQCLLCVLVVPPVSNVVSVVVNVVSVVVNVVSVVSSQVSLVVSLVSSLVSSLVVLVVLCPPPCVVVCCPPPYVLNADLVVCLSPVLSSLLSNLCSRQASSLVSCLVVLLVVLLVVLCVQLNPVLSVVLVVLLVVLVVVLNVLLSVLLSLLLVLSRLVSVLVVLVVVCVLCVVVCVVVVCVVVSVVVSVVSVVSNVVSVVVSVVSVVVVVVSLVCLLVVQLVVQLVSNCRNVPPVVVCVPPDPSNVSSVSSSSSSSSNSNSVSSSSVSSSSNSSSSSSSSSVSSSSSSVSSVVVVVVVVCVVVVCPDDVPQQFDLPPVPPLPVPQFQWFKFWAQWWFARSVDPPGTLAGGDTDTDGFPAAEEEDEDPPSQPVVVVCVVVVVGTTPGHYMYGSDDVLLEAEQAPQFDQDWDQFFLQCRLQPPDDDDPVNQDPVNQVLLCVLCVLLVNNVVCVQQVHRHHGHPDTPSRPDDRSNRLSSNLSSCLSSLGSEYEYEQSCVPDDLVSVVSSLVSCVVSSHHYYYYDDDPSCLLSGFKYWYGYTPVHIDIDGDDNPPVVVVVVVVVD

Solvent-accessible surface area (backbone atoms only — not comparable to full-atom values): 63154 Å² total; per-residue (Å²): 89,34,51,58,47,87,67,81,72,87,48,49,76,52,76,59,39,55,54,39,47,52,60,48,45,51,37,44,55,76,58,96,45,73,40,58,53,24,51,50,49,23,51,52,26,47,51,53,27,50,56,40,46,56,61,50,53,43,41,62,14,53,47,46,29,20,60,56,66,68,37,67,69,56,37,56,53,52,49,53,53,42,51,52,42,45,53,52,32,26,52,28,48,34,48,24,53,48,28,20,52,52,24,21,52,41,28,36,50,33,34,41,53,49,49,49,52,50,38,48,39,90,55,39,48,33,40,38,63,42,44,41,24,84,42,59,71,62,62,44,47,37,58,47,58,38,43,47,50,45,29,43,45,42,34,59,60,30,44,60,51,63,68,47,36,64,57,51,39,53,54,27,48,54,56,36,37,75,61,38,33,67,64,39,47,48,51,54,52,50,52,46,53,54,53,51,55,55,48,59,65,50,34,36,62,35,8,40,31,41,31,50,30,53,52,34,51,48,54,45,46,49,49,40,46,50,45,59,74,38,25,64,38,39,56,56,49,62,23,44,67,38,51,52,50,51,51,48,52,45,46,50,53,29,51,51,36,45,50,53,30,52,62,45,43,40,61,51,49,28,53,51,41,42,54,54,57,46,36,54,56,48,27,60,60,38,52,46,39,30,53,71,71,62,46,72,51,74,84,50,54,55,51,60,42,49,21,50,54,43,38,50,36,42,40,39,34,51,34,45,48,40,51,46,48,52,53,50,31,48,51,52,49,20,56,39,39,17,41,42,50,52,42,36,50,52,52,48,53,45,49,50,51,51,47,52,51,49,47,58,61,58,58,53,65,72,66,76,68,74,46,36,56,62,46,63,53,80,76,53,53,89,57,82,56,54,52,38,36,38,34,42,43,30,18,36,38,45,90,83,36,76,82,46,64,32,42,66,55,40,69,48,77,40,38,68,78,50,22,36,33,41,40,56,62,79,88,39,40,70,70,56,50,52,32,40,76,68,64,74,42,71,49,74,36,28,26,40,41,40,48,58,62,68,88,37,48,44,52,39,47,65,59,69,75,62,82,79,77,46,52,18,56,50,52,60,36,45,47,54,53,86,70,59,76,86,72,61,44,72,66,52,52,50,50,50,51,51,48,31,49,75,61,71,42,53,67,54,36,63,74,28,70,35,53,76,35,54,27,51,44,56,59,71,72,52,43,51,69,37,56,40,32,47,48,55,46,44,18,50,65,72,68,56,34,60,32,36,41,32,34,41,52,55,48,60,42,30,62,67,55,41,51,50,52,54,48,52,36,56,73,67,65,36,21,37,40,35,35,57,63,59,71,82,58,54,80,76,33,41,34,38,40,37,44,53,28,91,77,31,71,48,81,45,72,51,80,73,65,71,66,69,61,50,56,58,57,68,76,95,89,33,50,57,48,88,67,80,70,86,46,49,77,51,76,59,39,57,53,41,46,53,60,48,45,51,37,43,55,74,57,97,43,73,42,58,54,24,51,51,47,24,50,50,26,46,50,52,27,50,55,40,46,54,59,49,53,44,38,60,15,54,47,45,30,20,62,56,66,67,37,66,70,55,37,56,53,50,49,53,53,42,51,53,42,47,53,53,32,27,52,29,46,33,48,22,51,47,28,21,51,52,24,20,52,41,28,36,51,34,35,40,52,49,50,48,52,50,38,49,39,91,55,40,49,34,39,39,63,41,44,42,24,84,43,58,72,62,63,44,47,35,57,48,59,38,43,47,51,46,28,42,44,41,33,60,58,30,45,60,50,63,67,48,37,64,58,52,40,51,53,28,47,53,56,37,38,76,61,39,31,70,66,39,48,49,52,54,50,52,52,46,53,52,51,50,55,55,48,59,66,49,33,36,63,36,8,40,31,40,30,51,30,53,51,35,50,49,54,45,45,50,50,41,46,52,45,59,75,36,25,64,41,38,56,58,49,63,22,43,66,38,52,51,50,52,51,50,50,44,44,50,55,29,52,53,37,44,49,54,31,51,63,47,44,40,62,51,48,28,53,51,42,42,53,53,57,45,34,54,57,46,24,61,58,40,50,44,39,30,54,71,71,64,46,72,52,76,83,51,54,55,51,59,41,47,21,51,54,43,38,51,36,42,40,40,33,52,35,45,48,40,52,46,49,52,52,49,32,50,51,52,46,21,56,38,39,16,43,44,48,52,42,36,51,50,52,49,52,45,49,52,50,51,48,51,52,49,46,58,60,58,58,55,66,72,68,78,69,76,46,36,55,61,46,63,51,80,74,53,51,90,58,82,54,56,51,38,37,39,35,44,43,29,18,36,39,46,92,84,36,77,84,47,65,33,41,66,55,41,68,48,76,40,37,69,80,50,22,35,34,43,39,58,61,80,86,38,41,72,70,55,51,51,32,40,74,70,64,73,42,70,48,72,36,30,26,40,40,39,46,57,62,68,90,37,48,44,50,40,46,64,57,68,76,61,81,78,77,45,51,17,56,51,51,60,37,44,46,53,52,83,71,59,77,86,75,60,46,71,65,53,53,52,50,51,52,52,48,31,49,77,61,72,42,53,67,54,37,64,74,28,70,36,52,78,35,56,27,51,44,55,60,72,70,52,44,52,68,36,55,40,33,46,49,55,47,44,18,50,65,71,68,59,34,59,32,36,40,30,34,41,50,52,49,60,44,31,62,69,55,42,52,50,53,54,48,51,35,57,74,67,66,36,20,37,39,35,36,58,62,60,72,81,57,54,80,77,32,42,33,36,40,37,45,54,27,92,78,31,71,48,80,46,73,51,80,71,65,72,66,69,60,48,58,59,55,68,76,94

Sequence (1240 aa):
MGKRRHVEGEFGVGLQFYVRLRLVARLLFPRIDLAVIFVFATLSASIGSEIVTYHLGLVPGKMYGALLSRDVKKFWDVFATGSMTCVGKCILFSLLSYFSWMLYLSWRRNAVRGLQEKYFSSRTFYRLNCIDDSGIDNPDQRITQDVEKVCSQLAINILPSALIGPFVVVWYSWKTLQTSGFLGIGIVYGYFVFGTIINKILLSPMAKWSARVEKAEGDFRYKHVSIRNNAESCAFYNAEAFERGECNRLFSALLRRQFFFFSWKLPNLFWQQMFDYYGATLTYAIQYIPIFMLHTYDHVPAEELGPIISNNAFCYIMLVNSFTRITDVALSAGEMAGILHRVAELLKAVDDELYFVAQREDGCDDDLSNDTVTMNIDGATNSPSNVLFDFHDVTYTLPNDPASILVKGLNLTVRRGENLIITGPSGVGKSSLLRVIANLWNVSSGFLQQNIRNQFIMYLPQRPYLPTGCLSLVQQICFPSIVPPYEISDSDITRIGSILFALNLTGLIERCDGLLQPAEFEWHDSLTPGEQQRLSFARLIYRRPTIAILDEATSSVSVEMEKQMYHLLKMSGISYISVGHRPSIHEFHDIELSLNGSRGYTIRRIEKDAVLLDIDKMRSMGKRRHVEGEFGVGLQFYVRLRLVARLLFPRIDLAVIFVFATLSASIGSEIVTYHLGLVPGKMYGALLSRDVKKFWDVFATGSMTCVGKCILFSLLSYFSWMLYLSWRRNAVRGLQEKYFSSRTFYRLNCIDDSGIDNPDQRITQDVEKVCSQLAINILPSALIGPFVVVWYSWKTLQTSGFLGIGIVYGYFVFGTIINKILLSPMAKWSARVEKAEGDFRYKHVSIRNNAESCAFYNAEAFERGECNRLFSALLRRQFFFFSWKLPNLFWQQMFDYYGATLTYAIQYIPIFMLHTYDHVPAEELGPIISNNAFCYIMLVNSFTRITDVALSAGEMAGILHRVAELLKAVDDELYFVAQREDGCDDDLSNDTVTMNIDGATNSPSNVLFDFHDVTYTLPNDPASILVKGLNLTVRRGENLIITGPSGVGKSSLLRVIANLWNVSSGFLQQNIRNQFIMYLPQRPYLPTGCLSLVQQICFPSIVPPYEISDSDITRIGSILFALNLTGLIERCDGLLQPAEFEWHDSLTPGEQQRLSFARLIYRRPTIAILDEATSSVSVEMEKQMYHLLKMSGISYISVGHRPSIHEFHDIELSLNGSRGYTIRRIEKDAVLLDIDKMRS

Secondary structure (DSSP, 8-state):
--B---------SSHHHHHHHHHHHHHH-SSS-HHHHHHHHHHHHHHHHHHHHHHHHTHHHHHHHHHHHT-HHHHHHHHHHHHHHHHHHHHHHHHHHHHHHHHHHHHHHHHHHHHHHHHHGGGHHHIIIIIB-TT---HHHIIIIIHHHHHHIIIIIIHHHHHHHHHHHHHHHHHHHHHHHHHHHHHHHHHHHHHHHHHHHHHHHHHHHHHHHHHHHHHHHHHHHHHHHTHHHHHHTT-HHHHHHHHHHHHHHHHHHHHHHHHHHHHHHHHHHHHHHHHHHHHHHHTHIIIIIS-TTTTS-HHHHHHHHHHHHHHHHHHHHHHHHHHHHHHHHHHHHHHHHHHHHHHHHHHHHHHHHHHHHHTTTT-TT-TTS-EE-TT--S---SEEEEEEEEEEEETTEEEEEEEEEEEEEEETT--EEEE-STTSSHHHHHHHHTTSS--SEEEEEE-S-GGGEEEE-SS-----SS-BHHHHHHTTS---GGG--HHHHHHHHHHHHHTT-HHHHHHTTSSSSBPSS-HHHHS-HHHHHHHHHHHHHHH--SEEEEESTTTTS-HHHHHHHHHHHHHTT-EEEEE-S-GGGGGG-SEEEEE-GGG-EEEEE----HHHHHHHHH--/--B---------SSHHHHHHHHHHHHHH-SSS-HHHHHHHHHHHHHHHHHHHHHHHHTHHHHHHHHHHHT-HHHHHHHHHHHHHHHHHHHHHHHHHHHHHHHHHHHHHHHHHHHHHHHHHGGGHHHIIIIIB-TT---HHHIIIIIHHHHHHIIIIIIHHHHHHHHHHHHHHHHHHHHHHHHHHHHHHHHHHHHHHHHHHHHHHHHHHHHHHHHHHHHHHHHHHHHHHHTHHHHHHTT-HHHHHHHHHHHHHHHHHHHHHHHHHHHHHHHHHHHHHHHHHHHHHHHTHIIIIIS-TTTTS-HHHHHHHHHHHHHHHHHHHHHHHHHHHHHHHHHHHHHHHHHHHHHHHHHHHHHHHHHHHHHTTTT-TT---S-EE-TT--S---SEEEEEEEEEEEETTEEEEEEEEEEEEEEETT--EEEE-STTSSHHHHHHHHTTSS--SEEEEEE-S-GGGEEEE-SS-----SS-BHHHHHHTTS---GGG--HHHHHHHHHHHHHTT-HHHHHHTTSSSSBPSS-HHHHS-HHHHHHHHHHHHHHH--SEEEEESTTTTS-HHHHHHHHHHHHHTT-EEEEE-S-GGGGGG-SEEEEE-GGG-EEEEE----HHHHHHHHH--